Protein AF-A0A367YT88-F1 (afdb_monomer_lite)

Structure (mmCIF, N/CA/C/O backbone):
data_AF-A0A367YT88-F1
#
_entry.id   AF-A0A367YT88-F1
#
loop_
_atom_site.group_PDB
_atom_site.id
_atom_site.type_symbol
_atom_site.label_atom_id
_atom_site.label_alt_id
_atom_site.label_comp_id
_atom_site.label_asym_id
_atom_site.label_entity_id
_atom_site.label_seq_id
_atom_site.pdbx_PDB_ins_code
_atom_site.Cartn_x
_atom_site.Cartn_y
_atom_site.Cartn_z
_atom_site.occupancy
_atom_site.B_iso_or_equiv
_atom_site.auth_seq_id
_atom_site.auth_comp_id
_atom_site.auth_asym_id
_atom_site.auth_atom_id
_atom_site.pdbx_PDB_model_num
ATOM 1 N N . MET A 1 1 ? -12.521 43.767 43.679 1.00 32.12 1 MET A N 1
ATOM 2 C CA . MET A 1 1 ? -11.826 44.732 44.559 1.00 32.12 1 MET A CA 1
ATOM 3 C C . MET A 1 1 ? -10.521 44.086 44.999 1.00 32.12 1 MET A C 1
ATOM 5 O O . MET A 1 1 ? -10.501 42.869 45.084 1.00 32.12 1 MET A O 1
ATOM 9 N N . GLU A 1 2 ? -9.476 44.900 45.149 1.00 30.73 2 GLU A N 1
ATOM 10 C CA . GLU A 1 2 ? -8.325 44.824 46.079 1.00 30.73 2 GLU A CA 1
ATOM 11 C C . GLU A 1 2 ? -8.050 43.517 46.877 1.00 30.73 2 GLU A C 1
ATOM 13 O O . GLU A 1 2 ? -8.980 42.928 47.416 1.00 30.73 2 GLU A O 1
ATOM 18 N N . THR A 1 3 ? -6.802 43.050 47.083 1.00 33.25 3 THR A N 1
ATOM 19 C CA . THR A 1 3 ? -5.453 43.559 46.700 1.00 33.25 3 THR A CA 1
ATOM 20 C C . THR A 1 3 ? -4.348 42.493 46.919 1.00 33.25 3 THR A C 1
ATOM 22 O O . THR A 1 3 ? -4.591 41.446 47.510 1.00 33.25 3 THR A O 1
ATOM 25 N N . SER A 1 4 ? -3.109 42.853 46.535 1.00 29.16 4 SER A N 1
ATOM 26 C CA . SER A 1 4 ? -1.818 42.442 47.140 1.00 29.16 4 SER A CA 1
ATOM 27 C C . SER A 1 4 ? -1.067 41.212 46.607 1.00 29.16 4 SER A C 1
ATOM 29 O O . SER A 1 4 ? -1.405 40.060 46.851 1.00 29.16 4 SER A O 1
ATOM 31 N N . GLN A 1 5 ? 0.075 41.518 45.984 1.00 36.12 5 GLN A N 1
ATOM 32 C CA . GLN A 1 5 ? 1.268 40.669 45.863 1.00 36.12 5 GLN A CA 1
ATOM 33 C C . GLN A 1 5 ? 2.074 40.684 47.183 1.00 36.12 5 GLN A C 1
ATOM 35 O O . GLN A 1 5 ? 1.830 41.559 48.013 1.00 36.12 5 GLN A O 1
ATOM 40 N N . VAL A 1 6 ? 3.098 39.822 47.324 1.00 29.48 6 VAL A N 1
ATOM 41 C CA . VAL A 1 6 ? 4.505 40.210 47.631 1.00 29.48 6 VAL A CA 1
ATOM 42 C C . VAL A 1 6 ? 5.436 38.976 47.717 1.00 29.48 6 VAL A C 1
ATOM 44 O O . VAL A 1 6 ? 5.069 37.924 48.227 1.00 29.48 6 VAL A O 1
ATOM 47 N N . THR A 1 7 ? 6.649 39.130 47.179 1.00 32.09 7 THR A N 1
ATOM 48 C CA . THR A 1 7 ? 7.828 38.226 47.155 1.00 32.09 7 THR A CA 1
ATOM 49 C C . THR A 1 7 ? 8.583 38.212 48.513 1.00 32.09 7 THR A C 1
ATOM 51 O O . THR A 1 7 ? 8.366 39.161 49.268 1.00 32.09 7 THR A O 1
ATOM 54 N N . PRO A 1 8 ? 9.489 37.247 48.876 1.00 43.31 8 PRO A N 1
ATOM 55 C CA . PRO A 1 8 ? 10.825 37.175 48.231 1.00 43.31 8 PRO A CA 1
ATOM 56 C C . PRO A 1 8 ? 11.728 35.904 48.340 1.00 43.31 8 PRO A C 1
ATOM 58 O O . PRO A 1 8 ? 11.655 35.114 49.272 1.00 43.31 8 PRO A O 1
ATOM 61 N N . ALA A 1 9 ? 12.732 35.896 47.444 1.00 29.20 9 ALA A N 1
ATOM 62 C CA . ALA A 1 9 ? 14.147 35.504 47.638 1.00 29.20 9 ALA A CA 1
ATOM 63 C C . ALA A 1 9 ? 14.564 34.043 47.954 1.00 29.20 9 ALA A C 1
ATOM 65 O O . ALA A 1 9 ? 13.795 33.196 48.388 1.00 29.20 9 ALA A O 1
ATOM 66 N N . ALA A 1 10 ? 15.851 33.769 47.690 1.00 29.53 10 ALA A N 1
ATOM 67 C CA . ALA A 1 10 ? 16.488 32.449 47.703 1.00 29.53 10 ALA A CA 1
ATOM 68 C C . ALA A 1 10 ? 17.695 32.366 48.665 1.00 29.53 10 ALA A C 1
ATOM 70 O O . ALA A 1 10 ? 18.268 33.386 49.047 1.00 29.53 10 ALA A O 1
ATOM 71 N N . GLY A 1 11 ? 18.128 31.140 48.989 1.00 26.67 11 GLY A N 1
ATOM 72 C CA . GLY A 1 11 ? 19.377 30.847 49.710 1.00 26.67 11 GLY A CA 1
ATOM 73 C C . GLY A 1 11 ? 19.494 29.360 50.080 1.00 26.67 11 GLY A C 1
ATOM 74 O O . GLY A 1 11 ? 18.597 28.826 50.724 1.00 26.67 11 GLY A O 1
ATOM 75 N N . GLY A 1 12 ? 20.568 28.680 49.654 1.00 27.09 12 GLY A N 1
ATOM 76 C CA . GLY A 1 12 ? 20.756 27.226 49.836 1.00 27.09 12 GLY A CA 1
ATOM 77 C C . GLY A 1 12 ? 21.782 26.830 50.925 1.00 27.09 12 GLY A C 1
ATOM 78 O O . GLY A 1 12 ? 22.585 27.678 51.319 1.00 27.09 12 GLY A O 1
ATOM 79 N N . PRO A 1 13 ? 21.804 25.559 51.398 1.00 34.00 13 PRO A N 1
ATOM 80 C CA . PRO A 1 13 ? 22.683 25.110 52.489 1.00 34.00 13 PRO A CA 1
ATOM 81 C C . PRO A 1 13 ? 23.742 24.030 52.118 1.00 34.00 13 PRO A C 1
ATOM 83 O O . PRO A 1 13 ? 23.481 23.151 51.296 1.00 34.00 13 PRO A O 1
ATOM 86 N N . PRO A 1 14 ? 24.905 24.015 52.803 1.00 37.53 14 PRO A N 1
ATOM 87 C CA . PRO A 1 14 ? 25.832 22.873 52.925 1.00 37.53 14 PRO A CA 1
ATOM 88 C C . PRO A 1 14 ? 25.882 22.337 54.400 1.00 37.53 14 PRO A C 1
ATOM 90 O O . PRO A 1 14 ? 25.077 22.779 55.216 1.00 37.53 14 PRO A O 1
ATOM 93 N N . PRO A 1 15 ? 26.820 21.454 54.830 1.00 50.53 15 PRO A N 1
ATOM 94 C CA . PRO A 1 15 ? 26.991 20.062 54.380 1.00 50.53 15 PRO A CA 1
ATOM 95 C C . PRO A 1 15 ? 27.223 19.010 55.517 1.00 50.53 15 PRO A C 1
ATOM 97 O O . PRO A 1 15 ? 27.661 19.341 56.612 1.00 50.53 15 PRO A O 1
ATOM 100 N N . ALA A 1 16 ? 27.075 17.720 55.168 1.00 30.09 16 ALA A N 1
ATOM 101 C CA . ALA A 1 16 ? 27.807 16.522 55.658 1.00 30.09 16 ALA A CA 1
ATOM 102 C C . ALA A 1 16 ? 27.926 16.148 57.167 1.00 30.09 16 ALA A C 1
ATOM 104 O O . ALA A 1 16 ? 28.522 16.877 57.956 1.00 30.09 16 ALA A O 1
ATOM 105 N N . ARG A 1 17 ? 27.644 14.864 57.495 1.00 28.55 17 ARG A N 1
ATOM 106 C CA . ARG A 1 17 ? 28.664 13.857 57.922 1.00 28.55 17 ARG A CA 1
ATOM 107 C C . ARG A 1 17 ? 28.111 12.427 58.116 1.00 28.55 17 ARG A C 1
ATOM 109 O O . ARG A 1 17 ? 26.905 12.217 58.094 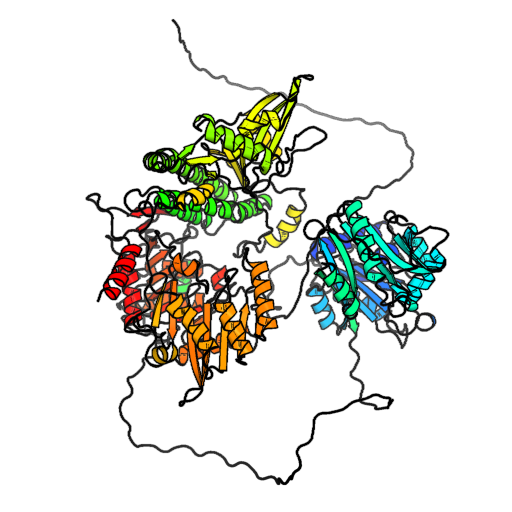1.00 28.55 17 ARG A O 1
ATOM 116 N N . SER A 1 18 ? 29.023 11.459 58.260 1.00 27.77 18 SER A N 1
ATOM 117 C CA . SER A 1 18 ? 28.805 10.001 58.281 1.00 27.77 18 SER A CA 1
ATOM 118 C C . SER A 1 18 ? 29.224 9.329 59.602 1.00 27.77 18 SER A C 1
ATOM 120 O O . SER A 1 18 ? 30.084 9.850 60.313 1.00 27.77 18 SER A O 1
ATOM 122 N N . VAL A 1 19 ? 28.679 8.134 59.875 1.00 28.28 19 VAL A N 1
ATOM 123 C CA . VAL A 1 19 ? 29.231 7.105 60.786 1.00 28.28 19 VAL A CA 1
ATOM 124 C C . VAL A 1 19 ? 28.958 5.718 60.170 1.00 28.28 19 VAL A C 1
ATOM 126 O O . VAL A 1 19 ? 28.004 5.566 59.411 1.00 28.28 19 VAL A O 1
ATOM 129 N N . ASP A 1 20 ? 29.806 4.734 60.474 1.00 30.42 20 ASP A N 1
ATOM 130 C CA . ASP A 1 20 ? 29.869 3.384 59.888 1.00 30.42 20 ASP A CA 1
ATOM 131 C C . ASP A 1 20 ? 30.076 2.326 61.001 1.00 30.42 20 ASP A C 1
ATOM 133 O O . ASP A 1 20 ? 30.665 2.677 62.030 1.00 30.42 20 ASP A O 1
ATOM 137 N N . ASN A 1 21 ? 29.597 1.077 60.823 1.00 26.86 21 ASN A N 1
ATOM 138 C CA . ASN A 1 21 ? 30.146 -0.155 61.437 1.00 26.86 21 ASN A CA 1
ATOM 139 C C . ASN A 1 21 ? 29.369 -1.463 61.136 1.00 26.86 21 ASN A C 1
ATOM 141 O O . ASN A 1 21 ? 28.220 -1.467 60.701 1.00 26.86 21 ASN A O 1
ATOM 145 N N . SER A 1 22 ? 30.008 -2.595 61.467 1.00 26.66 22 SER A N 1
ATOM 146 C CA . SER A 1 22 ? 29.497 -3.982 61.390 1.00 26.66 22 SER A CA 1
ATOM 147 C C . SER A 1 22 ? 29.662 -4.698 62.768 1.00 26.66 22 SER A C 1
ATOM 149 O O . SER A 1 22 ? 30.000 -4.025 63.738 1.00 26.66 22 SER A O 1
ATOM 151 N N . ALA A 1 23 ? 29.412 -5.996 63.026 1.00 26.73 23 ALA A N 1
ATOM 152 C CA . ALA A 1 23 ? 29.243 -7.189 62.182 1.00 26.73 23 ALA A CA 1
ATOM 153 C C . ALA A 1 23 ? 28.544 -8.365 62.939 1.00 26.73 23 ALA A C 1
ATOM 155 O O . ALA A 1 23 ? 28.058 -8.210 64.057 1.00 26.73 23 ALA A O 1
ATOM 156 N N . THR A 1 24 ? 28.676 -9.583 62.383 1.00 26.98 24 THR A N 1
ATOM 157 C CA . THR A 1 24 ? 28.643 -10.925 63.036 1.00 26.98 24 THR A CA 1
ATOM 158 C C . THR A 1 24 ? 27.315 -11.636 63.381 1.00 26.98 24 THR A C 1
ATOM 160 O O . THR A 1 24 ? 26.280 -11.038 63.642 1.00 26.98 24 THR A O 1
ATOM 163 N N . LEU A 1 25 ? 27.396 -12.979 63.334 1.00 28.86 25 LEU A N 1
ATOM 164 C CA . LEU A 1 25 ? 26.352 -14.004 63.550 1.00 28.86 25 LEU A CA 1
ATOM 165 C C . LEU A 1 25 ? 26.374 -14.559 64.993 1.00 28.86 25 LEU A C 1
ATOM 167 O O . LEU A 1 25 ? 27.388 -14.418 65.677 1.00 28.86 25 LEU A O 1
ATOM 171 N N . PRO A 1 26 ? 25.320 -15.285 65.430 1.00 32.47 26 PRO A N 1
ATOM 172 C CA . PRO A 1 26 ? 25.448 -16.756 65.520 1.00 32.47 26 PRO A CA 1
ATOM 173 C C . PRO A 1 26 ? 24.172 -17.569 65.163 1.00 32.47 26 PRO A C 1
ATOM 175 O O . PRO A 1 26 ? 23.078 -17.029 65.032 1.00 32.47 26 PRO A O 1
ATOM 178 N N . ARG A 1 27 ? 24.314 -18.903 65.034 1.00 27.78 27 ARG A N 1
ATOM 179 C CA . ARG A 1 27 ? 23.215 -19.909 64.973 1.00 27.78 27 ARG A CA 1
ATOM 180 C C . ARG A 1 27 ? 22.991 -20.562 66.355 1.00 27.78 27 ARG A C 1
ATOM 182 O O . ARG A 1 27 ? 23.905 -20.504 67.179 1.00 27.78 27 ARG A O 1
ATOM 189 N N . PRO A 1 28 ? 21.858 -21.261 66.594 1.00 35.50 28 PRO A N 1
ATOM 190 C CA . PRO A 1 28 ? 21.933 -22.736 66.562 1.00 35.50 28 PRO A CA 1
ATOM 191 C C . PRO A 1 28 ? 20.692 -23.503 66.015 1.00 35.50 28 PRO A C 1
ATOM 193 O O . PRO A 1 28 ? 19.664 -22.941 65.660 1.00 35.50 28 PRO A O 1
ATOM 196 N N . HIS A 1 29 ? 20.884 -24.825 65.940 1.00 25.69 29 HIS A N 1
ATOM 197 C CA . HIS A 1 29 ? 20.023 -25.974 65.577 1.00 25.69 29 HIS A CA 1
ATOM 198 C C . HIS A 1 29 ? 18.773 -26.185 66.496 1.00 25.69 29 HIS A C 1
ATOM 200 O O . HIS A 1 29 ? 18.726 -25.558 67.547 1.00 25.69 29 HIS A O 1
ATOM 206 N N . VAL A 1 30 ? 17.766 -27.066 66.265 1.00 25.77 30 VAL A N 1
ATOM 207 C CA . VAL A 1 30 ? 17.418 -28.061 65.200 1.00 25.77 30 VAL A CA 1
ATOM 208 C C . VAL A 1 30 ? 15.923 -28.469 65.285 1.00 25.77 30 VAL A C 1
ATOM 210 O O . VAL A 1 30 ? 15.407 -28.513 66.396 1.00 25.77 30 VAL A O 1
ATOM 213 N N . ALA A 1 31 ? 15.278 -28.869 64.167 1.00 22.38 31 ALA A N 1
ATOM 214 C CA . ALA A 1 31 ? 14.207 -29.900 64.097 1.00 22.38 31 ALA A CA 1
ATOM 215 C C . ALA A 1 31 ? 13.775 -30.230 62.637 1.00 22.38 31 ALA A C 1
ATOM 217 O O . ALA A 1 31 ? 13.842 -29.375 61.758 1.00 22.38 31 ALA A O 1
ATOM 218 N N . GLN A 1 32 ? 13.301 -31.461 62.398 1.00 26.02 32 GLN A N 1
ATOM 219 C CA . GLN A 1 32 ? 12.636 -31.997 61.182 1.00 26.02 32 GLN A CA 1
ATOM 220 C C . GLN A 1 32 ? 11.603 -33.062 61.657 1.00 26.02 32 GLN A C 1
ATOM 222 O O . GLN A 1 32 ? 11.815 -33.542 62.777 1.00 26.02 32 GLN A O 1
ATOM 227 N N . PRO A 1 33 ? 10.522 -33.453 60.917 1.00 33.72 33 PRO A N 1
ATOM 228 C CA . PRO A 1 33 ? 10.646 -34.125 59.599 1.00 33.72 33 PRO A CA 1
ATOM 229 C C . PRO A 1 33 ? 9.479 -34.031 58.551 1.00 33.72 33 PRO A C 1
ATOM 231 O O . PRO A 1 33 ? 8.313 -33.923 58.900 1.00 33.72 33 PRO A O 1
ATOM 234 N N . ALA A 1 34 ? 9.849 -34.226 57.269 1.00 23.44 34 ALA A N 1
ATOM 235 C CA . ALA A 1 34 ? 9.211 -35.019 56.177 1.00 23.44 34 ALA A CA 1
ATOM 236 C C . ALA A 1 34 ? 7.749 -34.831 55.633 1.00 23.44 34 ALA A C 1
ATOM 238 O O . ALA A 1 34 ? 6.818 -34.521 56.362 1.00 23.44 34 ALA A O 1
ATOM 239 N N . HIS A 1 35 ? 7.588 -35.212 54.338 1.00 24.86 35 HIS A N 1
ATOM 240 C CA . HIS A 1 35 ? 6.359 -35.569 53.560 1.00 24.86 35 HIS A CA 1
ATOM 241 C C . HIS A 1 35 ? 5.357 -34.457 53.119 1.00 24.86 35 HIS A C 1
ATOM 243 O O . HIS A 1 35 ? 5.055 -33.576 53.908 1.00 24.86 35 HIS A O 1
ATOM 249 N N . THR A 1 36 ? 4.720 -34.442 51.919 1.00 23.19 36 THR A N 1
ATOM 250 C CA . THR A 1 36 ? 5.058 -34.907 50.530 1.00 23.19 36 THR A CA 1
ATOM 251 C C . THR A 1 36 ? 4.148 -34.220 49.460 1.00 23.19 36 THR A C 1
ATOM 253 O O . THR A 1 36 ? 3.084 -33.728 49.809 1.00 23.19 36 THR A O 1
ATOM 256 N N . PHE A 1 37 ? 4.571 -34.216 48.179 1.00 24.59 37 PHE A N 1
ATOM 257 C CA . PHE A 1 37 ? 3.886 -33.890 46.888 1.00 24.59 37 PHE A CA 1
ATOM 258 C C . PHE A 1 37 ? 2.387 -33.480 46.791 1.00 24.59 37 PHE A C 1
ATOM 260 O O . PHE A 1 37 ? 1.521 -34.206 47.264 1.00 24.59 37 PHE A O 1
ATOM 267 N N . ALA A 1 38 ? 2.096 -32.488 45.919 1.00 22.88 38 ALA A N 1
ATOM 268 C CA . ALA A 1 38 ? 1.041 -32.541 44.872 1.00 22.88 38 ALA A CA 1
ATOM 269 C C . ALA A 1 38 ? 1.221 -31.440 43.784 1.00 22.88 38 ALA A C 1
ATOM 271 O O . ALA A 1 38 ? 1.792 -30.385 44.052 1.00 22.88 38 ALA A O 1
ATOM 272 N N . THR A 1 39 ? 0.749 -31.686 42.553 1.00 22.91 39 THR A N 1
ATOM 273 C CA . THR A 1 39 ? 0.984 -30.893 41.319 1.00 22.91 39 THR A CA 1
ATOM 274 C C . THR A 1 39 ? -0.127 -29.889 40.952 1.00 22.91 39 THR A C 1
ATOM 276 O O . THR A 1 39 ? -1.281 -30.052 41.342 1.00 22.91 39 THR A O 1
ATOM 279 N N . ARG A 1 40 ? 0.197 -28.896 40.098 1.00 25.81 40 ARG A N 1
ATOM 280 C CA . ARG A 1 40 ? -0.744 -28.216 39.175 1.00 25.81 40 ARG A CA 1
ATOM 281 C C . ARG A 1 40 ? -0.041 -27.837 37.860 1.00 25.81 40 ARG A C 1
ATOM 283 O O . ARG A 1 40 ? 1.019 -27.221 37.899 1.00 25.81 40 ARG A O 1
ATOM 290 N N . HIS A 1 41 ? -0.646 -28.171 36.717 1.00 23.03 41 HIS A N 1
ATOM 291 C CA . HIS A 1 41 ? -0.189 -27.794 35.368 1.00 23.03 41 HIS A CA 1
ATOM 292 C C . HIS A 1 41 ? -1.052 -26.668 34.764 1.00 23.03 41 HIS A C 1
ATOM 294 O O . HIS A 1 41 ? -2.251 -26.628 35.038 1.00 23.03 41 HIS A O 1
ATOM 300 N N . PRO A 1 42 ? -0.485 -25.814 33.890 1.00 26.77 42 PRO A N 1
ATOM 301 C CA . PRO A 1 42 ? -1.233 -24.957 32.972 1.00 26.77 42 PRO A CA 1
ATOM 302 C C . PRO A 1 42 ? -1.134 -25.435 31.507 1.00 26.77 42 PRO A C 1
ATOM 304 O O . PRO A 1 42 ? -0.057 -25.798 31.034 1.00 26.77 42 PRO A O 1
ATOM 307 N N . CYS A 1 43 ? -2.247 -25.370 30.777 1.00 22.38 43 CYS A N 1
ATOM 308 C CA . CYS A 1 43 ? -2.388 -25.539 29.322 1.00 22.38 43 CYS A CA 1
ATOM 309 C C . CYS A 1 43 ? -3.669 -24.808 28.873 1.00 22.38 43 CYS A C 1
ATOM 311 O O . CYS A 1 43 ? -4.507 -24.511 29.719 1.00 22.38 43 CYS A O 1
ATOM 313 N N . CYS A 1 44 ? -3.904 -24.523 27.592 1.00 23.64 44 CYS A N 1
ATOM 314 C CA . CYS A 1 44 ? -3.007 -24.023 26.538 1.00 23.64 44 CYS A CA 1
ATOM 315 C C . CYS A 1 44 ? -3.906 -23.302 25.513 1.00 23.64 44 CYS A C 1
ATOM 317 O O . CYS A 1 44 ? -5.008 -23.769 25.266 1.00 23.64 44 CYS A O 1
ATOM 319 N N . ASN A 1 45 ? -3.477 -22.192 24.904 1.00 21.39 45 ASN A N 1
ATOM 320 C CA . ASN A 1 45 ? -4.343 -21.437 23.983 1.00 21.39 45 ASN A CA 1
ATOM 321 C C . ASN A 1 45 ? -3.605 -21.114 22.671 1.00 21.39 45 ASN A C 1
ATOM 323 O O . ASN A 1 45 ? -2.600 -20.401 22.691 1.00 21.39 45 ASN A O 1
ATOM 327 N N . VAL A 1 46 ? -4.055 -21.694 21.548 1.00 25.06 46 VAL A N 1
ATOM 328 C CA . VAL A 1 46 ? -3.426 -21.560 20.218 1.00 25.06 46 VAL A CA 1
ATOM 329 C C . VAL A 1 46 ? -4.481 -21.602 19.108 1.00 25.06 46 VAL A C 1
ATOM 331 O O . VAL A 1 46 ? -5.089 -22.640 18.861 1.00 25.06 46 VAL A O 1
ATOM 334 N N . GLY A 1 47 ? -4.620 -20.502 18.364 1.00 22.23 47 GLY A N 1
ATOM 335 C CA . GLY A 1 47 ? -5.428 -20.433 17.144 1.00 22.23 47 GLY A CA 1
ATOM 336 C C . GLY A 1 47 ? -4.584 -20.416 15.861 1.00 22.23 47 GLY A C 1
ATOM 337 O O . GLY A 1 47 ? -3.712 -19.570 15.715 1.00 22.23 47 GLY A O 1
ATOM 338 N N . ALA A 1 48 ? -4.904 -21.332 14.939 1.00 25.83 48 ALA A N 1
ATOM 339 C CA . ALA A 1 48 ? -4.764 -21.267 13.471 1.00 25.83 48 ALA A CA 1
ATOM 340 C C . ALA A 1 48 ? -3.457 -20.787 12.784 1.00 25.83 48 ALA A C 1
ATOM 342 O O . ALA A 1 48 ? -3.049 -19.638 12.912 1.00 25.83 48 ALA A O 1
ATOM 343 N N . LEU A 1 49 ? -2.944 -21.606 11.845 1.00 27.67 49 LEU A N 1
ATOM 344 C CA . LEU A 1 49 ? -2.614 -21.178 10.462 1.00 27.67 49 LEU A CA 1
ATOM 345 C C . LEU A 1 49 ? -2.078 -22.333 9.597 1.00 27.67 49 LEU A C 1
ATOM 347 O O . LEU A 1 49 ? -1.066 -22.914 9.996 1.00 27.67 49 LEU A O 1
ATOM 351 N N . ALA A 1 50 ? -2.617 -22.578 8.383 1.00 28.73 50 ALA A N 1
ATOM 352 C CA . ALA A 1 50 ? -1.865 -23.290 7.330 1.00 28.73 50 ALA A CA 1
ATOM 353 C C . ALA A 1 50 ? -2.443 -23.427 5.885 1.00 28.73 50 ALA A C 1
ATOM 355 O O . ALA A 1 50 ? -3.325 -24.239 5.627 1.00 28.73 50 ALA A O 1
ATOM 356 N N . ARG A 1 51 ? -1.620 -22.941 4.931 1.00 30.62 51 ARG A N 1
ATOM 357 C CA . ARG A 1 51 ? -1.119 -23.678 3.729 1.00 30.62 51 ARG A CA 1
ATOM 358 C C . ARG A 1 51 ? -2.128 -23.925 2.571 1.00 30.62 51 ARG A C 1
ATOM 360 O O . ARG A 1 51 ? -3.327 -23.803 2.745 1.00 30.62 51 ARG A O 1
ATOM 367 N N . ARG A 1 52 ? -1.725 -24.273 1.331 1.00 31.94 52 ARG A N 1
ATOM 368 C CA . ARG A 1 52 ? -0.458 -24.809 0.736 1.00 31.94 52 ARG A CA 1
ATOM 369 C C . ARG A 1 52 ? 0.029 -23.887 -0.438 1.00 31.94 52 ARG A C 1
ATOM 371 O O . ARG A 1 52 ? -0.233 -22.704 -0.320 1.00 31.94 52 ARG A O 1
ATOM 378 N N . CYS A 1 53 ? 0.769 -24.234 -1.515 1.00 22.97 53 CYS A N 1
ATOM 379 C CA . CYS A 1 53 ? 1.347 -25.491 -2.039 1.00 22.97 53 CYS A CA 1
ATOM 380 C C . CYS A 1 53 ? 2.491 -25.248 -3.082 1.00 22.97 53 CYS A C 1
ATOM 382 O O . CYS A 1 53 ? 2.185 -24.694 -4.123 1.00 22.97 53 CYS A O 1
ATOM 384 N N . VAL A 1 54 ? 3.723 -25.768 -2.850 1.00 28.00 54 VAL A N 1
ATOM 385 C CA . VAL A 1 54 ? 4.883 -25.968 -3.805 1.00 28.00 54 VAL A CA 1
ATOM 386 C C . VAL A 1 54 ? 5.389 -24.758 -4.654 1.00 28.00 54 VAL A C 1
ATOM 388 O O . VAL A 1 54 ? 4.701 -23.746 -4.699 1.00 28.00 54 VAL A O 1
ATOM 391 N N . PRO A 1 55 ? 6.564 -24.811 -5.350 1.00 28.22 55 PRO A N 1
ATOM 392 C CA . PRO A 1 55 ? 7.722 -25.735 -5.293 1.00 28.22 55 PRO A CA 1
ATOM 393 C C . PRO A 1 55 ? 9.093 -25.057 -4.980 1.00 28.22 55 PRO A C 1
ATOM 395 O O . PRO A 1 55 ? 9.242 -23.846 -5.077 1.00 28.22 55 PRO A O 1
ATOM 398 N N . LEU A 1 56 ? 10.125 -25.838 -4.619 1.00 27.27 56 LEU A N 1
ATOM 399 C CA . LEU A 1 56 ? 11.442 -25.352 -4.138 1.00 27.27 56 LEU A CA 1
ATOM 400 C C . LEU A 1 56 ? 12.423 -24.857 -5.242 1.00 27.27 56 LEU A C 1
ATOM 402 O O . LEU A 1 56 ? 12.647 -25.595 -6.200 1.00 27.27 56 LEU A O 1
ATOM 406 N N . PRO A 1 57 ? 13.100 -23.696 -5.060 1.00 26.72 57 PRO A N 1
ATOM 407 C CA . PRO A 1 57 ? 14.237 -23.235 -5.878 1.00 26.72 57 PRO A CA 1
ATOM 408 C C . PRO A 1 57 ? 15.627 -23.352 -5.174 1.00 26.72 57 PRO A C 1
ATOM 410 O O . PRO A 1 57 ? 15.684 -23.591 -3.966 1.00 26.72 57 PRO A O 1
ATOM 413 N N . PRO A 1 58 ? 16.772 -23.192 -5.885 1.00 26.36 58 PRO A N 1
ATOM 414 C CA . PRO A 1 58 ? 18.026 -23.905 -5.543 1.00 26.36 58 PRO A CA 1
ATOM 415 C C . PRO A 1 58 ? 18.999 -23.330 -4.484 1.00 26.36 58 PRO A C 1
ATOM 417 O O . PRO A 1 58 ? 20.108 -23.845 -4.365 1.00 26.36 58 PRO A O 1
ATOM 420 N N . TRP A 1 59 ? 18.672 -22.291 -3.709 1.00 28.75 59 TRP A N 1
ATOM 421 C CA . TRP A 1 59 ? 19.660 -21.523 -2.908 1.00 28.75 59 TRP A CA 1
ATOM 422 C C . TRP A 1 59 ? 20.194 -22.200 -1.618 1.00 28.75 59 TRP A C 1
ATOM 424 O O . TRP A 1 59 ? 20.804 -21.549 -0.771 1.00 28.75 59 TRP A O 1
ATOM 434 N N . ALA A 1 60 ? 20.010 -23.511 -1.444 1.00 26.78 60 ALA A N 1
ATOM 435 C CA . ALA A 1 60 ? 20.196 -24.234 -0.176 1.00 26.78 60 ALA A CA 1
ATOM 436 C C . ALA A 1 60 ? 21.652 -24.371 0.350 1.00 26.78 60 ALA A C 1
ATOM 438 O O . ALA A 1 60 ? 21.879 -25.089 1.329 1.00 26.78 60 ALA A O 1
ATOM 439 N N . THR A 1 61 ? 22.633 -23.711 -0.275 1.00 30.47 61 THR A N 1
ATOM 440 C CA . THR A 1 61 ? 24.082 -23.874 -0.029 1.00 30.47 61 THR A CA 1
ATOM 441 C C . THR A 1 61 ? 24.834 -22.578 0.316 1.00 30.47 61 THR A C 1
ATOM 443 O O . THR A 1 61 ? 26.060 -22.559 0.248 1.00 30.47 61 THR A O 1
ATOM 446 N N . ALA A 1 62 ? 24.143 -21.510 0.732 1.00 27.72 62 ALA A N 1
ATOM 447 C CA . ALA A 1 62 ? 24.766 -20.316 1.324 1.00 27.72 62 ALA A CA 1
ATOM 448 C C . ALA A 1 62 ? 24.511 -20.265 2.844 1.00 27.72 62 ALA A C 1
ATOM 450 O O . ALA A 1 62 ? 23.369 -20.338 3.297 1.00 27.72 62 ALA A O 1
ATOM 451 N N . GLY A 1 63 ? 25.575 -20.184 3.650 1.00 33.66 63 GLY A N 1
ATOM 452 C CA . GLY A 1 63 ? 25.489 -20.253 5.112 1.00 33.66 63 GLY A CA 1
ATOM 453 C C . GLY A 1 63 ? 25.589 -18.888 5.793 1.00 33.66 63 GLY A C 1
ATOM 454 O O . GLY A 1 63 ? 26.621 -18.234 5.699 1.00 33.66 63 GLY A O 1
ATOM 455 N N . VAL A 1 64 ? 24.560 -18.506 6.557 1.00 28.73 64 VAL A N 1
ATOM 456 C CA . VAL A 1 64 ? 24.610 -17.361 7.488 1.00 28.73 64 VAL A CA 1
ATOM 457 C C . VAL A 1 64 ? 24.930 -17.864 8.901 1.00 28.73 64 VAL A C 1
ATOM 459 O O . VAL A 1 64 ? 24.395 -18.880 9.355 1.00 28.73 64 VAL A O 1
ATOM 462 N N . GLY A 1 65 ? 25.843 -17.177 9.590 1.00 33.97 65 GLY A N 1
ATOM 463 C CA . GLY A 1 65 ? 26.488 -17.673 10.807 1.00 33.97 65 GLY A CA 1
ATOM 464 C C . GLY A 1 65 ? 25.553 -17.877 12.004 1.00 33.97 65 GLY A C 1
ATOM 465 O O . GLY A 1 65 ? 25.062 -16.922 12.599 1.00 33.97 65 GLY A O 1
ATOM 466 N N . ARG A 1 66 ? 25.406 -19.131 12.448 1.00 32.78 66 ARG A N 1
ATOM 467 C CA . ARG A 1 66 ? 25.002 -19.468 13.826 1.00 32.78 66 ARG A CA 1
ATOM 468 C C . ARG A 1 66 ? 26.252 -19.797 14.643 1.00 32.78 66 ARG A C 1
ATOM 470 O O . ARG A 1 66 ? 27.141 -20.471 14.126 1.00 32.78 66 ARG A O 1
ATOM 477 N N . LYS A 1 67 ? 26.295 -19.424 15.931 1.00 31.69 67 LYS A N 1
ATOM 478 C CA . LYS A 1 67 ? 27.316 -19.957 16.855 1.00 31.69 67 LYS A CA 1
ATOM 479 C C . LYS A 1 67 ? 27.281 -21.499 16.811 1.00 31.69 67 LYS A C 1
ATOM 481 O O . LYS A 1 67 ? 26.191 -22.070 16.948 1.00 31.69 67 LYS A O 1
ATOM 486 N N . PRO A 1 68 ? 28.421 -22.183 16.603 1.00 36.06 68 PRO A N 1
ATOM 487 C CA . PRO A 1 68 ? 28.445 -23.637 16.553 1.00 36.06 68 PRO A CA 1
ATOM 488 C C . PRO A 1 68 ? 28.154 -24.212 17.942 1.00 36.06 68 PRO A C 1
ATOM 490 O O . PRO A 1 68 ? 28.800 -23.855 18.925 1.00 36.06 68 PRO A O 1
ATOM 493 N N . TYR A 1 69 ? 27.188 -25.125 18.015 1.00 45.53 69 TYR A N 1
ATOM 494 C CA . TYR A 1 69 ? 27.022 -25.997 19.174 1.00 45.53 69 TYR A CA 1
ATOM 495 C C . TYR A 1 69 ? 27.964 -27.187 18.966 1.00 45.53 69 TYR A C 1
ATOM 497 O O . TYR A 1 69 ? 27.777 -27.940 18.012 1.00 45.53 69 TYR A O 1
ATOM 505 N N . GLY A 1 70 ? 29.005 -27.297 19.794 1.00 50.69 70 GLY A N 1
ATOM 506 C CA . GLY A 1 70 ? 30.112 -28.241 19.585 1.00 50.69 70 GLY A CA 1
ATOM 507 C C . GLY A 1 70 ? 29.898 -29.660 20.124 1.00 50.69 70 GLY A C 1
ATOM 508 O O . GLY A 1 70 ? 30.761 -30.503 19.906 1.00 50.69 70 GLY A O 1
ATOM 509 N N . GLY A 1 71 ? 28.795 -29.921 20.834 1.00 61.31 71 GLY A N 1
ATOM 510 C CA . GLY A 1 71 ? 28.489 -31.246 21.382 1.00 61.31 71 GLY A CA 1
ATOM 511 C C . GLY A 1 71 ? 28.019 -32.241 20.317 1.00 61.31 71 GLY A C 1
ATOM 512 O O . GLY A 1 71 ? 27.356 -31.867 19.343 1.00 61.31 71 GLY A O 1
ATOM 513 N N . ALA A 1 72 ? 28.341 -33.515 20.523 1.00 75.88 72 ALA A N 1
ATOM 514 C CA . ALA A 1 72 ? 27.804 -34.623 19.752 1.00 75.88 72 ALA A CA 1
ATOM 515 C C . ALA A 1 72 ? 26.325 -34.877 20.102 1.00 75.88 72 ALA A C 1
ATOM 517 O O . ALA A 1 72 ? 25.764 -34.303 21.036 1.00 75.88 72 ALA A O 1
ATOM 518 N N . MET A 1 73 ? 25.665 -35.719 19.303 1.00 87.44 73 MET A N 1
ATOM 519 C CA . MET A 1 73 ? 24.246 -36.040 19.462 1.00 87.44 73 MET A CA 1
ATOM 520 C C . MET A 1 73 ? 23.991 -37.535 19.294 1.00 87.44 73 MET A C 1
ATOM 522 O O . MET A 1 73 ? 24.255 -38.110 18.231 1.00 87.44 73 MET A O 1
ATOM 526 N N . HIS A 1 74 ? 23.409 -38.138 20.322 1.00 90.62 74 HIS A N 1
ATOM 527 C CA . HIS A 1 74 ? 23.208 -39.577 20.461 1.00 90.62 74 HIS A CA 1
ATOM 528 C C . HIS A 1 74 ? 21.713 -39.885 20.464 1.00 90.62 74 HIS A C 1
ATOM 530 O O . HIS A 1 74 ? 20.942 -39.187 21.121 1.00 90.62 74 HIS A O 1
ATOM 536 N N . VAL A 1 75 ? 21.296 -40.917 19.730 1.00 94.06 75 VAL A N 1
ATOM 537 C CA . VAL A 1 75 ? 19.925 -41.443 19.795 1.00 94.06 75 VAL A CA 1
ATOM 538 C C . VAL A 1 75 ? 19.947 -42.745 20.576 1.00 94.06 75 VAL A C 1
ATOM 540 O O . VAL A 1 75 ? 20.764 -43.615 20.291 1.00 94.06 75 VAL A O 1
ATOM 543 N N . GLN A 1 76 ? 19.035 -42.880 21.535 1.00 91.81 76 GLN A N 1
ATOM 544 C CA . GLN A 1 76 ? 18.859 -44.098 22.321 1.00 91.81 76 GLN A CA 1
ATOM 545 C C . GLN A 1 76 ? 17.371 -44.479 22.396 1.00 91.81 76 GLN A C 1
ATOM 547 O O . GLN A 1 76 ? 16.542 -43.596 22.645 1.00 91.81 76 GLN A O 1
ATOM 552 N N . PRO A 1 77 ? 17.004 -45.761 22.204 1.00 92.50 77 PRO A N 1
ATOM 553 C CA . PRO A 1 77 ? 15.690 -46.251 22.604 1.00 92.50 77 PRO A CA 1
ATOM 554 C C . PRO A 1 77 ? 15.580 -46.228 24.136 1.00 92.50 77 PRO A C 1
ATOM 556 O O . PRO A 1 77 ? 16.589 -46.349 24.835 1.00 92.50 77 PRO A O 1
ATOM 559 N N . VAL A 1 78 ? 14.368 -46.086 24.675 1.00 91.62 78 VAL A N 1
ATOM 560 C CA . VAL A 1 78 ? 14.128 -46.108 26.129 1.00 91.62 78 VAL A CA 1
ATOM 561 C C . VAL A 1 78 ? 13.001 -47.079 26.505 1.00 91.62 78 VAL A C 1
ATOM 563 O O . VAL A 1 78 ? 11.984 -47.124 25.813 1.00 91.62 78 VAL A O 1
ATOM 566 N N . PRO A 1 79 ? 13.148 -47.872 27.587 1.00 83.94 79 PRO A N 1
ATOM 567 C CA . PRO A 1 79 ? 12.157 -48.884 27.968 1.00 83.94 79 PRO A CA 1
ATOM 568 C C . PRO A 1 79 ? 10.878 -48.275 28.563 1.00 83.94 79 PRO A C 1
ATOM 570 O O . PRO A 1 79 ? 9.819 -48.881 28.484 1.00 83.94 79 PRO A O 1
ATOM 573 N N . ALA A 1 80 ? 10.962 -47.076 29.140 1.00 88.12 80 ALA A N 1
ATOM 574 C CA . ALA A 1 80 ? 9.834 -46.264 29.586 1.00 88.12 80 ALA A CA 1
ATOM 575 C C . ALA A 1 80 ? 10.280 -44.796 29.698 1.00 88.12 80 ALA A C 1
ATOM 577 O O . ALA A 1 80 ? 11.481 -44.511 29.756 1.00 88.12 80 ALA A O 1
ATOM 578 N N . LEU A 1 81 ? 9.322 -43.870 29.767 1.00 89.38 81 LEU A N 1
ATOM 579 C CA . LEU A 1 81 ? 9.572 -42.465 30.095 1.00 89.38 81 LEU A CA 1
ATOM 580 C C . LEU A 1 81 ? 9.288 -42.228 31.585 1.00 89.38 81 LEU A C 1
ATOM 582 O O . LEU A 1 81 ? 8.138 -42.320 32.019 1.00 89.38 81 LEU A O 1
ATOM 586 N N . ASP A 1 82 ? 10.329 -41.910 32.363 1.00 88.06 82 ASP A N 1
ATOM 587 C CA . ASP A 1 82 ? 10.161 -41.404 33.731 1.00 88.06 82 ASP A CA 1
ATOM 588 C C . ASP A 1 82 ? 9.526 -40.000 33.734 1.00 88.06 82 ASP A C 1
ATOM 590 O O . ASP A 1 82 ? 9.477 -39.326 32.706 1.00 88.06 82 ASP A O 1
ATOM 594 N N . GLU A 1 83 ? 9.022 -39.539 34.882 1.00 82.19 83 GLU A N 1
ATOM 595 C CA . GLU A 1 83 ? 8.252 -38.285 34.954 1.00 82.19 83 GLU A CA 1
ATOM 596 C C . GLU A 1 83 ? 9.058 -37.047 34.518 1.00 82.19 83 GLU A C 1
ATOM 598 O O . GLU A 1 83 ? 8.526 -36.120 33.903 1.00 82.19 83 GLU A O 1
ATOM 603 N N . SER A 1 84 ? 10.367 -37.054 34.786 1.00 84.56 84 SER A N 1
ATOM 604 C CA . SER A 1 84 ? 11.301 -35.998 34.380 1.00 84.56 84 SER A CA 1
ATOM 605 C C . SER A 1 84 ? 11.471 -35.967 32.858 1.00 84.56 84 SER A C 1
ATOM 607 O O . SER A 1 84 ? 11.346 -34.924 32.213 1.00 84.56 84 SER A O 1
ATOM 609 N N . THR A 1 85 ? 11.676 -37.136 32.256 1.00 86.50 85 THR A N 1
ATOM 610 C CA . THR A 1 85 ? 11.841 -37.312 30.815 1.00 86.50 85 THR A CA 1
ATOM 611 C C . THR A 1 85 ? 10.525 -37.076 30.074 1.00 86.50 85 THR A C 1
ATOM 613 O O . THR A 1 85 ? 10.538 -36.426 29.032 1.00 86.50 85 THR A O 1
ATOM 616 N N . ARG A 1 86 ? 9.380 -37.510 30.616 1.00 88.31 86 ARG A N 1
ATOM 617 C CA . ARG A 1 86 ? 8.047 -37.198 30.080 1.00 88.31 86 ARG A CA 1
ATOM 618 C C . ARG A 1 86 ? 7.802 -35.692 30.080 1.00 88.31 86 ARG A C 1
ATOM 620 O O . ARG A 1 86 ? 7.420 -35.142 29.049 1.00 88.31 86 ARG A O 1
ATOM 627 N N . SER A 1 87 ? 8.116 -35.011 31.183 1.00 83.75 87 SER A N 1
ATOM 628 C CA . SER A 1 87 ? 8.065 -33.545 31.268 1.00 83.75 87 SER A CA 1
ATOM 629 C C . SER A 1 87 ? 8.974 -32.876 30.228 1.00 83.75 87 SER A C 1
ATOM 631 O O . SER A 1 87 ? 8.558 -31.921 29.574 1.00 83.75 87 SER A O 1
ATOM 633 N N . ALA A 1 88 ? 10.182 -33.404 30.002 1.00 87.31 88 ALA A N 1
ATOM 634 C CA . ALA A 1 88 ? 11.097 -32.908 28.971 1.00 87.31 88 ALA A CA 1
ATOM 635 C C . ALA A 1 88 ? 10.578 -33.143 27.536 1.00 87.31 88 ALA A C 1
ATOM 637 O O . ALA A 1 88 ? 10.709 -32.259 26.690 1.00 87.31 88 ALA A O 1
ATOM 638 N N . VAL A 1 89 ? 9.942 -34.288 27.254 1.00 90.38 89 VAL A N 1
ATOM 639 C CA . VAL A 1 89 ? 9.305 -34.583 25.955 1.00 90.38 89 VAL A CA 1
ATOM 640 C C . VAL A 1 89 ? 8.086 -33.682 25.718 1.00 90.38 89 VAL A C 1
ATOM 642 O O . VAL A 1 89 ? 7.910 -33.176 24.610 1.00 90.38 89 VAL A O 1
ATOM 645 N N . LEU A 1 90 ? 7.287 -33.393 26.749 1.00 88.44 90 LEU A N 1
ATOM 646 C CA . LEU A 1 90 ? 6.179 -32.433 26.671 1.00 88.44 90 LEU A CA 1
ATOM 647 C C . LEU A 1 90 ? 6.675 -30.990 26.461 1.00 88.44 90 LEU A C 1
ATOM 649 O O . LEU A 1 90 ? 6.117 -30.264 25.637 1.00 88.44 90 LEU A O 1
ATOM 653 N N . ALA A 1 91 ? 7.764 -30.585 27.123 1.00 84.81 91 ALA A N 1
ATOM 654 C CA . ALA A 1 91 ? 8.407 -29.293 26.883 1.00 84.81 91 ALA A CA 1
ATOM 655 C C . ALA A 1 91 ? 8.968 -29.188 25.450 1.00 84.81 91 ALA A C 1
ATOM 657 O O . ALA A 1 91 ? 8.730 -28.194 24.764 1.00 84.81 91 ALA A O 1
ATOM 658 N N . LEU A 1 92 ? 9.632 -30.238 24.955 1.00 91.31 92 LEU A N 1
ATOM 659 C CA . LEU A 1 92 ? 10.112 -30.348 23.574 1.00 91.31 92 LEU A CA 1
ATOM 660 C C . LEU A 1 92 ? 8.961 -30.265 22.556 1.00 91.31 92 LEU A C 1
ATOM 662 O O . LEU A 1 92 ? 9.070 -29.524 21.573 1.00 91.31 92 LEU A O 1
ATOM 666 N N . ARG A 1 93 ? 7.853 -30.983 22.798 1.00 90.62 93 ARG A N 1
ATOM 667 C CA . ARG A 1 93 ? 6.614 -30.910 22.004 1.00 90.62 93 ARG A CA 1
ATOM 668 C C . ARG A 1 93 ? 6.115 -29.467 21.935 1.00 90.62 93 ARG A C 1
ATOM 670 O O . ARG A 1 93 ? 5.867 -28.981 20.836 1.00 90.62 93 ARG A O 1
ATOM 677 N N . HIS A 1 94 ? 6.042 -28.768 23.069 1.00 79.31 94 HIS A N 1
ATOM 678 C CA . HIS A 1 94 ? 5.612 -27.369 23.134 1.00 79.31 94 HIS A CA 1
ATOM 679 C C . HIS A 1 94 ? 6.579 -26.406 22.413 1.00 79.31 94 HIS A C 1
ATOM 681 O O . HIS A 1 94 ? 6.119 -25.546 21.661 1.00 79.31 94 HIS A O 1
ATOM 687 N N . SER A 1 95 ? 7.903 -26.568 22.543 1.00 83.88 95 SER A N 1
ATOM 688 C CA . SER A 1 95 ? 8.897 -25.772 21.793 1.00 83.88 95 SER A CA 1
ATOM 689 C C . SER A 1 95 ? 8.801 -25.975 20.276 1.00 83.88 95 SER A C 1
ATOM 691 O O . SER A 1 95 ? 8.928 -25.018 19.504 1.00 83.88 95 SER A O 1
ATOM 693 N N . CYS A 1 96 ? 8.549 -27.210 19.834 1.00 85.12 96 CYS A N 1
ATOM 694 C CA . CYS A 1 96 ? 8.286 -27.515 18.430 1.00 85.12 96 CYS A CA 1
ATOM 695 C C . CYS A 1 96 ? 6.947 -26.914 17.979 1.00 85.12 96 CYS A C 1
ATOM 697 O O . CYS A 1 96 ? 6.925 -26.178 16.999 1.00 85.12 96 CYS A O 1
ATOM 699 N N . GLN A 1 97 ? 5.860 -27.109 18.729 1.00 84.06 97 GLN A N 1
ATOM 700 C CA . GLN A 1 97 ? 4.531 -26.580 18.403 1.00 84.06 97 GLN A CA 1
ATOM 701 C C . GLN A 1 97 ? 4.503 -25.050 18.305 1.00 84.06 97 GLN A C 1
ATOM 703 O O . GLN A 1 97 ? 3.967 -24.503 17.341 1.00 84.06 97 GLN A O 1
ATOM 708 N N . ALA A 1 98 ? 5.171 -24.357 19.229 1.00 68.69 98 ALA A N 1
ATOM 709 C CA . ALA A 1 98 ? 5.360 -22.908 19.183 1.00 68.69 98 ALA A CA 1
ATOM 710 C C . ALA A 1 98 ? 6.207 -22.434 17.982 1.00 68.69 98 ALA A C 1
ATOM 712 O O . ALA A 1 98 ? 6.219 -21.246 17.661 1.00 68.69 98 ALA A O 1
ATOM 713 N N . THR A 1 99 ? 6.924 -23.339 17.307 1.00 81.75 99 THR A N 1
ATOM 714 C CA . THR A 1 99 ? 7.716 -23.046 16.106 1.00 81.75 99 THR A CA 1
ATOM 715 C C . THR A 1 99 ? 7.021 -23.426 14.806 1.00 81.75 99 THR A C 1
ATOM 717 O O . THR A 1 99 ? 7.063 -22.642 13.863 1.00 81.75 99 THR A O 1
ATOM 720 N N . ASP A 1 100 ? 6.382 -24.589 14.766 1.00 80.12 100 ASP A N 1
ATOM 721 C CA . ASP A 1 100 ? 5.802 -25.199 13.566 1.00 80.12 100 ASP A CA 1
ATOM 722 C C . ASP A 1 100 ? 4.309 -24.867 13.376 1.00 80.12 100 ASP A C 1
ATOM 724 O O . ASP A 1 100 ? 3.722 -25.193 12.338 1.00 80.12 100 ASP A O 1
ATOM 728 N N . ARG A 1 101 ? 3.712 -24.203 14.383 1.00 73.25 101 ARG A N 1
ATOM 729 C CA . ARG A 1 101 ? 2.280 -23.872 14.526 1.00 73.25 101 ARG A CA 1
ATOM 730 C C . ARG A 1 101 ? 1.352 -25.098 14.507 1.00 73.25 101 ARG A C 1
ATOM 732 O O . ARG A 1 101 ? 0.175 -24.984 14.192 1.00 73.25 101 ARG A O 1
ATOM 739 N N . THR A 1 102 ? 1.884 -26.269 14.855 1.00 80.06 102 THR A N 1
ATOM 740 C CA . THR A 1 102 ? 1.164 -27.548 14.945 1.00 80.06 102 THR A CA 1
ATOM 741 C C . THR A 1 102 ? 1.861 -28.485 15.934 1.00 80.06 102 THR A C 1
ATOM 743 O O . THR A 1 102 ? 3.076 -28.395 16.110 1.00 80.06 102 THR A O 1
ATOM 746 N N . SER A 1 103 ? 1.114 -29.356 16.613 1.00 85.25 103 SER A N 1
ATOM 747 C CA . SER A 1 103 ? 1.687 -30.333 17.547 1.00 85.25 103 SER A CA 1
ATOM 748 C C . SER A 1 103 ? 2.451 -31.404 16.760 1.00 85.25 103 SER A C 1
ATOM 750 O O . SER A 1 103 ? 1.837 -32.061 15.929 1.00 85.25 103 SER A O 1
ATOM 752 N N . PRO A 1 104 ? 3.749 -31.653 17.014 1.00 86.88 104 PRO A N 1
ATOM 753 C CA . PRO A 1 104 ? 4.509 -32.679 16.290 1.00 86.88 104 PRO A CA 1
ATOM 754 C C . PRO A 1 104 ? 4.189 -34.117 16.742 1.00 86.88 104 PRO A C 1
ATOM 756 O O . PRO A 1 104 ? 4.835 -35.058 16.291 1.00 86.88 104 PRO A O 1
ATOM 759 N N . LEU A 1 105 ? 3.246 -34.275 17.674 1.00 88.06 105 LEU A N 1
ATOM 760 C CA . LEU A 1 105 ? 2.718 -35.542 18.171 1.00 88.06 105 LEU A CA 1
ATOM 761 C C . LEU A 1 105 ? 1.185 -35.436 18.209 1.00 88.06 105 LEU A C 1
ATOM 763 O O . LEU A 1 105 ? 0.664 -34.418 18.681 1.00 88.06 105 LEU A O 1
ATOM 767 N N . ASN A 1 106 ? 0.482 -36.467 17.745 1.00 82.81 106 ASN A N 1
ATOM 768 C CA . ASN A 1 106 ? -0.975 -36.603 17.873 1.00 82.81 106 ASN A CA 1
ATOM 769 C C . ASN A 1 106 ? -1.423 -36.892 19.328 1.00 82.81 106 ASN A C 1
ATOM 771 O O . ASN A 1 106 ? -0.603 -37.147 20.212 1.00 82.81 106 ASN A O 1
ATOM 775 N N . GLU A 1 107 ? -2.737 -36.852 19.579 1.00 79.12 107 GLU A N 1
ATOM 776 C CA . GLU A 1 107 ? -3.338 -37.133 20.897 1.00 79.12 107 GLU A CA 1
ATOM 777 C C . GLU A 1 107 ? -2.989 -38.543 21.403 1.00 79.12 107 GLU A C 1
ATOM 779 O O . GLU A 1 107 ? -2.488 -38.684 22.519 1.00 79.12 107 GLU A O 1
ATOM 784 N N . ALA A 1 108 ? -3.168 -39.570 20.563 1.00 75.50 108 ALA A N 1
ATOM 785 C CA . ALA A 1 108 ? -2.914 -40.969 20.917 1.00 75.50 108 ALA A CA 1
ATOM 786 C C . ALA A 1 108 ? -1.494 -41.189 21.467 1.00 75.50 108 ALA A C 1
ATOM 788 O O . ALA A 1 108 ? -1.324 -41.779 22.535 1.00 75.50 108 ALA A O 1
ATOM 789 N N . ALA A 1 109 ? -0.478 -40.625 20.809 1.00 83.81 109 ALA A N 1
ATOM 790 C CA . ALA A 1 109 ? 0.895 -40.753 21.267 1.00 83.81 109 ALA A CA 1
ATOM 791 C C . ALA A 1 109 ? 1.191 -39.981 22.555 1.00 83.81 109 ALA A C 1
ATOM 793 O O . ALA A 1 109 ? 2.001 -40.435 23.359 1.00 83.81 109 ALA A O 1
ATOM 794 N N . VAL A 1 110 ? 0.548 -38.826 22.766 1.00 85.19 110 VAL A N 1
ATOM 795 C CA . VAL A 1 110 ? 0.685 -38.050 24.008 1.00 85.19 110 VAL A CA 1
ATOM 796 C C . VAL A 1 110 ? 0.126 -38.838 25.196 1.00 85.19 110 VAL A C 1
ATOM 798 O O . VAL A 1 110 ? 0.772 -38.877 26.242 1.00 85.19 110 VAL A O 1
ATOM 801 N N . LEU A 1 111 ? -1.000 -39.535 25.016 1.00 79.00 111 LEU A N 1
ATOM 802 C CA . LEU A 1 111 ? -1.541 -40.477 26.004 1.00 79.00 111 LEU A CA 1
ATOM 803 C C . LEU A 1 111 ? -0.621 -41.701 26.186 1.00 79.00 111 LEU A C 1
ATOM 805 O O . LEU A 1 111 ? -0.416 -42.184 27.301 1.00 79.00 111 LEU A O 1
ATOM 809 N N . ALA A 1 112 ? 0.006 -42.177 25.107 1.00 83.81 112 ALA A N 1
ATOM 810 C CA . ALA A 1 112 ? 0.962 -43.280 25.154 1.00 83.81 112 ALA A CA 1
ATOM 811 C C . ALA A 1 112 ? 2.297 -42.940 25.854 1.00 83.81 112 ALA A C 1
ATOM 813 O O . ALA A 1 112 ? 3.012 -43.864 26.228 1.00 83.81 112 ALA A O 1
ATOM 814 N N . LEU A 1 113 ? 2.617 -41.667 26.145 1.00 86.56 113 LEU A N 1
ATOM 815 C CA . LEU A 1 113 ? 3.803 -41.283 26.942 1.00 86.56 113 LEU A CA 1
ATOM 816 C C . LEU A 1 113 ? 3.797 -41.839 28.384 1.00 86.56 113 LEU A C 1
ATOM 818 O O . LEU A 1 113 ? 4.809 -41.752 29.087 1.00 86.56 113 LEU A O 1
ATOM 822 N N . GLY A 1 114 ? 2.655 -42.350 28.858 1.00 81.25 114 GLY A N 1
ATOM 823 C CA . GLY A 1 114 ? 2.531 -43.068 30.131 1.00 81.25 114 GLY A CA 1
ATOM 824 C C . GLY A 1 114 ? 2.848 -44.568 30.054 1.00 81.25 114 GLY A C 1
ATOM 825 O O . GLY A 1 114 ? 3.034 -45.196 31.095 1.00 81.25 114 GLY A O 1
ATOM 826 N N . ARG A 1 115 ? 2.902 -45.149 28.849 1.00 84.94 115 ARG A N 1
ATOM 827 C CA . ARG A 1 115 ? 3.081 -46.590 28.612 1.00 84.94 115 ARG A CA 1
ATOM 828 C C . ARG A 1 115 ? 4.584 -46.939 28.518 1.00 84.94 115 ARG A C 1
ATOM 830 O O . ARG A 1 115 ? 5.391 -46.076 28.172 1.00 84.94 115 ARG A O 1
ATOM 837 N N . PRO A 1 116 ? 5.004 -48.173 28.853 1.00 84.06 116 PRO A N 1
ATOM 838 C CA . PRO A 1 116 ? 6.355 -48.649 28.561 1.00 84.06 116 PRO A CA 1
ATOM 839 C C . PRO A 1 116 ? 6.505 -49.026 27.077 1.00 84.06 116 PRO A C 1
ATOM 841 O O . PRO A 1 116 ? 5.527 -49.378 26.416 1.00 84.06 116 PRO A O 1
ATOM 844 N N . SER A 1 117 ? 7.743 -49.029 26.579 1.00 86.19 117 SER A N 1
ATOM 845 C CA . SER A 1 117 ? 8.078 -49.663 25.299 1.00 86.19 117 SER A CA 1
ATOM 846 C C . SER A 1 117 ? 7.877 -51.182 25.397 1.00 86.19 117 SER A C 1
ATOM 848 O O . SER A 1 117 ? 8.237 -51.801 26.400 1.00 86.19 117 SER A O 1
ATOM 850 N N . GLY A 1 118 ? 7.359 -51.790 24.334 1.00 80.31 118 GLY A N 1
ATOM 851 C CA . GLY A 1 118 ? 7.084 -53.219 24.215 1.00 80.31 118 GLY A CA 1
ATOM 852 C C . GLY A 1 118 ? 6.841 -53.613 22.758 1.00 80.31 118 GLY A C 1
ATOM 853 O O . GLY A 1 118 ? 7.285 -52.925 21.838 1.00 80.31 118 GLY A O 1
ATOM 854 N N . ASP A 1 119 ? 6.119 -54.709 22.530 1.00 68.81 119 ASP A N 1
ATOM 855 C CA . ASP A 1 119 ? 5.970 -55.261 21.178 1.00 68.81 119 ASP A CA 1
ATOM 856 C C . ASP A 1 119 ? 5.241 -54.303 20.220 1.00 68.81 119 ASP A C 1
ATOM 858 O O . ASP A 1 119 ? 5.693 -54.142 19.087 1.00 68.81 119 ASP A O 1
ATOM 862 N N . GLY A 1 120 ? 4.199 -53.608 20.700 1.00 77.62 120 GLY A N 1
ATOM 863 C CA . GLY A 1 120 ? 3.362 -52.671 19.929 1.00 77.62 120 GLY A CA 1
ATOM 864 C C . GLY A 1 120 ? 3.722 -51.176 20.020 1.00 77.62 120 GLY A C 1
ATOM 865 O O . GLY A 1 120 ? 3.109 -50.368 19.332 1.00 77.62 120 GLY A O 1
ATOM 866 N N . LEU A 1 121 ? 4.682 -50.770 20.859 1.00 87.12 121 LEU A N 1
ATOM 867 C CA . LEU A 1 121 ? 5.018 -49.353 21.098 1.00 87.12 121 LEU A CA 1
ATOM 868 C C . LEU A 1 121 ? 6.504 -49.194 21.428 1.00 87.12 121 LEU A C 1
ATOM 870 O O . LEU A 1 121 ? 7.041 -49.970 22.213 1.00 87.12 121 LEU A O 1
ATOM 874 N N . GLN A 1 122 ? 7.171 -48.172 20.894 1.00 91.88 122 GLN A N 1
ATOM 875 C CA . GLN A 1 122 ? 8.569 -47.890 21.226 1.00 91.88 122 GLN A CA 1
ATOM 876 C C . GLN A 1 122 ? 8.894 -46.390 21.224 1.00 91.88 122 GLN A C 1
ATOM 878 O O . GLN A 1 122 ? 8.394 -45.629 20.395 1.00 91.88 122 GLN A O 1
ATOM 883 N N . HIS A 1 123 ? 9.762 -45.981 22.154 1.00 94.88 123 HIS A N 1
ATOM 884 C CA . HIS A 1 123 ? 10.193 -44.595 22.364 1.00 94.88 123 HIS A CA 1
ATOM 885 C C . HIS A 1 123 ? 11.709 -44.424 22.157 1.00 94.88 123 HIS A C 1
ATOM 887 O O . HIS A 1 123 ? 12.497 -45.268 22.592 1.00 94.88 123 HIS A O 1
ATOM 893 N N . TRP A 1 124 ? 12.133 -43.286 21.593 1.00 96.94 124 TRP A N 1
ATOM 894 C CA . TRP A 1 124 ? 13.541 -42.876 21.484 1.00 96.94 124 TRP A CA 1
ATOM 895 C C . TRP A 1 124 ? 13.753 -41.434 21.934 1.00 96.94 124 TRP A C 1
ATOM 897 O O . TRP A 1 124 ? 12.902 -40.566 21.740 1.00 96.94 124 TRP A O 1
ATOM 907 N N . LEU A 1 125 ? 14.950 -41.163 22.452 1.00 96.38 125 LEU A N 1
ATOM 908 C CA . LEU A 1 125 ? 15.426 -39.822 22.776 1.00 96.38 125 LEU A CA 1
ATOM 909 C C . LEU A 1 125 ? 16.690 -39.509 21.982 1.00 96.38 125 LEU A C 1
ATOM 911 O O . LEU A 1 125 ? 17.624 -40.309 21.959 1.00 96.38 125 LEU A O 1
ATOM 915 N N . LEU A 1 126 ? 16.734 -38.312 21.405 1.00 96.31 126 LEU A N 1
ATOM 916 C CA . LEU A 1 126 ? 17.956 -37.660 20.948 1.00 96.31 126 LEU A CA 1
ATOM 917 C C . LEU A 1 126 ? 18.473 -36.793 22.103 1.00 96.31 126 LEU A C 1
ATOM 919 O O . LEU A 1 126 ? 17.764 -35.885 22.543 1.00 96.31 126 LEU A O 1
ATOM 923 N N . ARG A 1 127 ? 19.688 -37.056 22.588 1.00 94.06 127 ARG A N 1
ATOM 924 C CA . ARG A 1 127 ? 20.359 -36.262 23.632 1.00 94.06 127 ARG A CA 1
ATOM 925 C C . ARG A 1 127 ? 21.738 -35.782 23.172 1.00 94.06 127 ARG A C 1
ATOM 927 O O . ARG A 1 127 ? 22.315 -36.359 22.252 1.00 94.06 127 ARG A O 1
ATOM 934 N N . ASP A 1 128 ? 22.252 -34.730 23.799 1.00 89.00 128 ASP A N 1
ATOM 935 C CA . ASP A 1 128 ? 23.663 -34.330 23.692 1.00 89.00 128 ASP A CA 1
ATOM 936 C C . ASP A 1 128 ? 24.537 -34.973 24.783 1.00 89.00 128 ASP A C 1
ATOM 938 O O . ASP A 1 128 ? 24.055 -35.724 25.634 1.00 89.00 128 ASP A O 1
ATOM 942 N N . ASP A 1 129 ? 25.836 -34.664 24.760 1.00 84.25 129 ASP A N 1
ATOM 943 C CA . ASP A 1 129 ? 26.827 -35.118 25.746 1.00 84.25 129 ASP A CA 1
ATOM 944 C C . ASP A 1 129 ? 26.553 -34.623 27.184 1.00 84.25 129 ASP A C 1
ATOM 946 O O . ASP A 1 129 ? 27.141 -35.143 28.131 1.00 84.25 129 ASP A O 1
ATOM 950 N N . GLN A 1 130 ? 25.671 -33.631 27.370 1.00 81.94 130 GLN A N 1
ATOM 951 C CA . GLN A 1 130 ? 25.224 -33.154 28.687 1.00 81.94 130 GLN A CA 1
ATOM 952 C C . GLN A 1 130 ? 23.922 -33.839 29.140 1.00 81.94 130 GLN A C 1
ATOM 954 O O . GLN A 1 130 ? 23.439 -33.603 30.247 1.00 81.94 130 GLN A O 1
ATOM 959 N N . GLY A 1 131 ? 23.352 -34.710 28.301 1.00 82.69 131 GLY A N 1
ATOM 960 C CA . GLY A 1 131 ? 22.119 -35.439 28.571 1.00 82.69 131 GLY A CA 1
ATOM 961 C C . GLY A 1 131 ? 20.840 -34.624 28.357 1.00 82.69 131 GLY A C 1
ATOM 962 O O . GLY A 1 131 ? 19.762 -35.131 28.682 1.00 82.69 131 GLY A O 1
ATOM 963 N N . GLN A 1 132 ? 20.908 -33.407 27.806 1.00 88.06 132 GLN A N 1
ATOM 964 C CA . GLN A 1 132 ? 19.718 -32.608 27.501 1.00 88.06 132 GLN A CA 1
ATOM 965 C C . GLN A 1 132 ? 18.908 -33.290 26.388 1.00 88.06 132 GLN A C 1
ATOM 967 O O . GLN A 1 132 ? 19.470 -33.782 25.413 1.00 88.06 132 GLN A O 1
ATOM 972 N N . VAL A 1 133 ? 17.576 -33.330 26.510 1.00 92.81 133 VAL A N 1
ATOM 973 C CA . VAL A 1 133 ? 16.702 -33.886 25.461 1.00 92.81 133 VAL A CA 1
ATOM 974 C C . VAL A 1 133 ? 16.566 -32.875 24.321 1.00 92.81 133 VAL A C 1
ATOM 976 O O . VAL A 1 133 ? 15.961 -31.817 24.479 1.00 92.81 133 VAL A O 1
ATOM 979 N N . LEU A 1 134 ? 17.130 -33.217 23.163 1.00 94.25 134 LEU A N 1
ATOM 980 C CA . LEU A 1 134 ? 17.150 -32.395 21.948 1.00 94.25 134 LEU A CA 1
ATOM 981 C C . LEU A 1 134 ? 16.137 -32.851 20.893 1.00 94.25 134 LEU A C 1
ATOM 983 O O . LEU A 1 134 ? 15.881 -32.135 19.924 1.00 94.25 134 LEU A O 1
ATOM 987 N N . GLY A 1 135 ? 15.575 -34.045 21.050 1.00 95.31 135 GLY A N 1
ATOM 988 C CA . GLY A 1 135 ? 14.604 -34.626 20.132 1.00 95.31 135 GLY A CA 1
ATOM 989 C C . GLY A 1 135 ? 13.989 -35.907 20.688 1.00 95.31 135 GLY A C 1
ATOM 990 O O . GLY A 1 135 ? 14.499 -36.495 21.643 1.00 95.31 135 GLY A O 1
ATOM 991 N N . TYR A 1 136 ? 12.889 -36.328 20.081 1.00 97.50 136 TYR A N 1
ATOM 992 C CA . TYR A 1 136 ? 12.082 -37.471 20.494 1.00 97.50 136 TYR A CA 1
ATOM 993 C C . TYR A 1 136 ? 11.527 -38.175 19.258 1.00 97.50 136 TYR A C 1
ATOM 995 O O . TYR A 1 136 ? 11.222 -37.516 18.262 1.00 97.50 136 TYR A O 1
ATOM 1003 N N . ALA A 1 137 ? 11.377 -39.493 19.327 1.00 96.06 137 ALA A N 1
ATOM 1004 C CA . ALA A 1 137 ? 10.599 -40.256 18.361 1.00 96.06 137 ALA A CA 1
ATOM 1005 C C . ALA A 1 137 ? 9.758 -41.319 19.067 1.00 96.06 137 ALA A C 1
ATOM 1007 O O . ALA A 1 137 ? 10.127 -41.817 20.133 1.00 96.06 137 ALA A O 1
ATOM 1008 N N . GLN A 1 138 ? 8.649 -41.675 18.433 1.00 94.06 138 GLN A N 1
ATOM 1009 C CA . GLN A 1 138 ? 7.751 -42.744 18.838 1.00 94.06 138 GLN A CA 1
ATOM 1010 C C . GLN A 1 138 ? 7.343 -43.551 17.612 1.00 94.06 138 GLN A C 1
ATOM 1012 O O . GLN A 1 138 ? 7.153 -42.973 16.541 1.00 94.06 138 GLN A O 1
ATOM 1017 N N . ALA A 1 139 ? 7.195 -44.860 17.783 1.00 90.75 139 ALA A N 1
ATOM 1018 C CA . ALA A 1 139 ? 6.650 -45.766 16.785 1.00 90.75 139 ALA A CA 1
ATOM 1019 C C . ALA A 1 139 ? 5.616 -46.682 17.436 1.00 90.75 139 ALA A C 1
ATOM 1021 O O . ALA A 1 139 ? 5.835 -47.185 18.540 1.00 90.75 139 ALA A O 1
ATOM 1022 N N . GLU A 1 140 ? 4.511 -46.886 16.735 1.00 86.69 140 GLU A N 1
ATOM 1023 C CA . GLU A 1 140 ? 3.450 -47.825 17.068 1.00 86.69 140 GLU A CA 1
ATOM 1024 C C . GLU A 1 140 ? 3.489 -48.943 16.024 1.00 86.69 140 GLU A C 1
ATOM 1026 O O . GLU A 1 140 ? 3.399 -48.710 14.811 1.00 86.69 140 GLU A O 1
ATOM 1031 N N . TRP A 1 141 ? 3.741 -50.152 16.518 1.00 84.12 141 TRP A N 1
ATOM 1032 C CA . TRP A 1 141 ? 4.025 -51.337 15.723 1.00 84.12 141 TRP A CA 1
ATOM 1033 C C . TRP A 1 141 ? 2.758 -52.171 15.569 1.00 84.12 141 TRP A C 1
ATOM 1035 O O . TRP A 1 141 ? 2.089 -52.486 16.552 1.00 84.12 141 TRP A O 1
ATOM 1045 N N . ILE A 1 142 ? 2.460 -52.543 14.330 1.00 72.88 142 ILE A N 1
ATOM 1046 C CA . ILE A 1 142 ? 1.309 -53.368 13.958 1.00 72.88 142 ILE A CA 1
ATOM 1047 C C . ILE A 1 142 ? 1.743 -54.839 13.913 1.00 72.88 142 ILE A C 1
ATOM 1049 O O . ILE A 1 142 ? 2.823 -55.131 13.398 1.00 72.88 142 ILE A O 1
ATOM 1053 N N . ASP A 1 143 ? 0.926 -55.761 14.434 1.00 65.88 143 ASP A N 1
ATOM 1054 C CA . ASP A 1 143 ? 1.162 -57.210 14.343 1.00 65.88 143 ASP A CA 1
ATOM 1055 C C . ASP A 1 143 ? 0.492 -57.758 13.069 1.00 65.88 143 ASP A C 1
ATOM 1057 O O . ASP A 1 143 ? -0.736 -57.884 13.037 1.00 65.88 143 ASP A O 1
ATOM 1061 N N . PRO A 1 144 ? 1.241 -58.148 12.016 1.00 59.47 144 PRO A N 1
ATOM 1062 C CA . PRO A 1 144 ? 0.640 -58.582 10.753 1.00 59.47 144 PRO A CA 1
ATOM 1063 C C . PRO A 1 144 ? -0.261 -59.821 10.882 1.00 59.47 144 PRO A C 1
ATOM 1065 O O . PRO A 1 144 ? -1.094 -60.062 10.010 1.00 59.47 144 PRO A O 1
ATOM 1068 N N . THR A 1 145 ? -0.122 -60.611 11.956 1.00 55.97 145 THR A N 1
ATOM 1069 C CA . THR A 1 145 ? -0.941 -61.812 12.204 1.00 55.97 145 THR A CA 1
ATOM 1070 C C . THR A 1 145 ? -2.293 -61.505 12.849 1.00 55.97 145 THR A C 1
ATOM 1072 O O . THR A 1 145 ? -3.219 -62.312 12.746 1.00 55.97 145 THR A O 1
ATOM 1075 N N . ARG A 1 146 ? -2.419 -60.334 13.481 1.00 57.53 146 ARG A N 1
ATOM 1076 C CA . ARG A 1 146 ? -3.622 -59.857 14.178 1.00 57.53 146 ARG A CA 1
ATOM 1077 C C . ARG A 1 146 ? -4.325 -58.724 13.431 1.00 57.53 146 ARG A C 1
ATOM 1079 O O . ARG A 1 146 ? -5.550 -58.642 13.442 1.00 57.53 146 ARG A O 1
ATOM 1086 N N . ASP A 1 147 ? -3.538 -57.877 12.777 1.00 53.16 147 ASP A N 1
ATOM 1087 C CA . ASP A 1 147 ? -3.931 -56.536 12.357 1.00 53.16 147 ASP A CA 1
ATOM 1088 C C . ASP A 1 147 ? -3.894 -56.332 10.825 1.00 53.16 147 ASP A C 1
ATOM 1090 O O . ASP A 1 147 ? -4.299 -55.272 10.341 1.00 53.16 147 ASP A O 1
ATOM 1094 N N . GLY A 1 148 ? -3.467 -57.324 10.039 1.00 58.72 148 GLY A N 1
ATOM 1095 C CA . GLY A 1 148 ? -3.486 -57.281 8.569 1.00 58.72 148 GLY A CA 1
ATOM 1096 C C . GLY A 1 148 ? -2.444 -56.348 7.933 1.00 58.72 148 GLY A C 1
ATOM 1097 O O . GLY A 1 148 ? -1.422 -56.030 8.530 1.00 58.72 148 GLY A O 1
ATOM 1098 N N . GLU A 1 149 ? -2.694 -55.911 6.694 1.00 58.81 149 GLU A N 1
ATOM 1099 C CA . GLU A 1 149 ? -1.696 -55.269 5.810 1.00 58.81 149 GLU A CA 1
ATOM 1100 C C . GLU A 1 149 ? -1.378 -53.787 6.114 1.00 58.81 149 GLU A C 1
ATOM 1102 O O . GLU A 1 149 ? -0.782 -53.090 5.291 1.00 58.81 149 GLU A O 1
ATOM 1107 N N . HIS A 1 150 ? -1.783 -53.260 7.272 1.00 61.81 150 HIS A N 1
ATOM 1108 C CA . HIS A 1 150 ? -1.653 -51.828 7.557 1.00 61.81 150 HIS A CA 1
ATOM 1109 C C . HIS A 1 150 ? -0.215 -51.414 7.931 1.00 61.81 150 HIS A C 1
ATOM 1111 O O . HIS A 1 150 ? 0.523 -52.188 8.546 1.00 61.81 150 HIS A O 1
ATOM 1117 N N . PRO A 1 151 ? 0.201 -50.178 7.592 1.00 69.81 151 PRO A N 1
ATOM 1118 C CA . PRO A 1 151 ? 1.540 -49.691 7.898 1.00 69.81 151 PRO A CA 1
ATOM 1119 C C . PRO A 1 151 ? 1.729 -49.447 9.397 1.00 69.81 151 PRO A C 1
ATOM 1121 O O . PRO A 1 151 ? 0.916 -48.765 10.020 1.00 69.81 151 PRO A O 1
ATOM 1124 N N . SER A 1 152 ? 2.850 -49.910 9.959 1.00 83.31 152 SER A N 1
ATOM 1125 C CA . SER A 1 152 ? 3.304 -49.411 11.266 1.00 83.31 152 SER A CA 1
ATOM 1126 C C . SER A 1 152 ? 3.612 -47.919 11.145 1.00 83.31 152 SER A C 1
ATOM 1128 O O . SER A 1 152 ? 4.157 -47.489 10.124 1.00 83.31 152 SER A O 1
ATOM 1130 N N . THR A 1 153 ? 3.274 -47.115 12.155 1.00 88.12 153 THR A N 1
ATOM 1131 C CA . THR A 1 153 ? 3.410 -45.649 12.063 1.00 88.12 153 THR A CA 1
ATOM 1132 C C . THR A 1 153 ? 4.330 -45.079 13.125 1.00 88.12 153 THR A C 1
ATOM 1134 O O . THR A 1 153 ? 4.345 -45.530 14.266 1.00 88.12 153 THR A O 1
ATOM 1137 N N . ALA A 1 154 ? 5.087 -44.055 12.753 1.00 91.38 154 ALA A N 1
ATOM 1138 C CA . ALA A 1 154 ? 6.008 -43.353 13.624 1.00 91.38 154 ALA A CA 1
ATOM 1139 C C . ALA A 1 154 ? 5.897 -41.836 13.466 1.00 91.38 154 ALA A C 1
ATOM 1141 O O . ALA A 1 154 ? 5.436 -41.319 12.451 1.00 91.38 154 ALA A O 1
ATOM 1142 N N . GLN A 1 155 ? 6.358 -41.107 14.475 1.00 93.12 155 GLN A N 1
ATOM 1143 C CA . GLN A 1 155 ? 6.383 -39.648 14.494 1.00 93.12 155 GLN A CA 1
ATOM 1144 C C . GLN A 1 155 ? 7.555 -39.158 15.343 1.00 93.12 155 GLN A C 1
ATOM 1146 O O . GLN A 1 155 ? 7.899 -39.761 16.362 1.00 93.12 155 GLN A O 1
ATOM 1151 N N . LEU A 1 156 ? 8.210 -38.084 14.899 1.00 94.56 156 LEU A N 1
ATOM 1152 C CA . LEU A 1 156 ? 9.454 -37.602 15.496 1.00 94.56 156 LEU A CA 1
ATOM 1153 C C . LEU A 1 156 ? 9.565 -36.080 15.469 1.00 94.56 156 LEU A C 1
ATOM 1155 O O . LEU A 1 156 ? 9.038 -35.408 14.583 1.00 94.56 156 LEU A O 1
ATOM 1159 N N . CYS A 1 157 ? 10.297 -35.528 16.433 1.00 94.38 157 CYS A N 1
ATOM 1160 C CA . CYS A 1 157 ? 10.550 -34.099 16.535 1.00 94.38 157 CYS A CA 1
ATOM 1161 C C . CYS A 1 157 ? 11.968 -33.797 17.038 1.00 94.38 157 CYS A C 1
ATOM 1163 O O . CYS A 1 157 ? 12.587 -34.572 17.766 1.00 94.38 157 CYS A O 1
ATOM 1165 N N . VAL A 1 158 ? 12.491 -32.638 16.636 1.00 93.81 158 VAL A N 1
ATOM 1166 C CA . VAL A 1 158 ? 13.801 -32.117 17.057 1.00 93.81 158 VAL A CA 1
ATOM 1167 C C . VAL A 1 158 ? 13.628 -30.662 17.467 1.00 93.81 158 VAL A C 1
ATOM 1169 O O . VAL A 1 158 ? 12.961 -29.894 16.760 1.00 93.81 158 VAL A O 1
ATOM 1172 N N . HIS A 1 159 ? 14.245 -30.278 18.585 1.00 93.06 159 HIS A N 1
ATOM 1173 C CA . HIS A 1 159 ? 14.171 -28.935 19.148 1.00 93.06 159 HIS A CA 1
ATOM 1174 C C . HIS A 1 159 ? 14.569 -27.888 18.092 1.00 93.06 159 HIS A C 1
ATOM 1176 O O . HIS A 1 159 ? 15.604 -28.072 17.442 1.00 93.06 159 HIS A O 1
ATOM 1182 N N . PRO A 1 160 ? 13.795 -26.798 17.897 1.00 88.44 160 PRO A N 1
ATOM 1183 C CA . PRO A 1 160 ? 14.004 -25.810 16.830 1.00 88.44 160 PRO A CA 1
ATOM 1184 C C . PRO A 1 160 ? 15.454 -25.358 16.610 1.00 88.44 160 PRO A C 1
ATOM 1186 O O . PRO A 1 160 ? 15.910 -25.233 15.472 1.00 88.44 160 PRO A O 1
ATOM 1189 N N . GLU A 1 161 ? 16.202 -25.168 17.693 1.00 86.62 161 GLU A N 1
ATOM 1190 C CA . GLU A 1 161 ? 17.577 -24.657 17.680 1.00 86.62 161 GLU A CA 1
ATOM 1191 C C . GLU A 1 161 ? 18.617 -25.701 17.230 1.00 86.62 161 GLU A C 1
ATOM 1193 O O . GLU A 1 161 ? 19.687 -25.338 16.740 1.00 86.62 161 GLU A O 1
ATOM 1198 N N . HIS A 1 162 ? 18.284 -26.993 17.338 1.00 85.44 162 HIS A N 1
ATOM 1199 C CA . HIS A 1 162 ? 19.147 -28.135 17.005 1.00 85.44 162 HIS A CA 1
ATOM 1200 C C . HIS A 1 162 ? 18.794 -28.771 15.644 1.00 85.44 162 HIS A C 1
ATOM 1202 O O . HIS A 1 162 ? 19.442 -29.723 15.200 1.00 85.44 162 HIS A O 1
ATOM 1208 N N . ARG A 1 163 ? 17.803 -28.218 14.930 1.00 88.38 163 ARG A N 1
ATOM 1209 C CA . ARG A 1 163 ? 17.467 -28.593 13.544 1.00 88.38 163 ARG A CA 1
ATOM 1210 C C . ARG A 1 163 ? 18.613 -28.272 12.575 1.00 88.38 163 ARG A C 1
ATOM 1212 O O . ARG A 1 163 ? 19.521 -27.510 12.891 1.00 88.38 163 ARG A O 1
ATOM 1219 N N . ARG A 1 164 ? 18.583 -28.896 11.389 1.00 83.56 164 ARG A N 1
ATOM 1220 C CA . ARG A 1 164 ? 19.652 -28.881 10.358 1.00 83.56 164 ARG A CA 1
ATOM 1221 C C . ARG A 1 164 ? 21.016 -29.458 10.803 1.00 83.56 164 ARG A C 1
ATOM 1223 O O . ARG A 1 164 ? 21.901 -29.571 9.967 1.00 83.56 164 ARG A O 1
ATOM 1230 N N . ARG A 1 165 ? 21.177 -29.919 12.055 1.00 85.69 165 ARG A N 1
ATOM 1231 C CA . ARG A 1 165 ? 22.393 -30.593 12.574 1.00 85.69 165 ARG A CA 1
ATOM 1232 C C . ARG A 1 165 ? 22.387 -32.132 12.429 1.00 85.69 165 ARG A C 1
ATOM 1234 O O . ARG A 1 165 ? 23.210 -32.812 13.027 1.00 85.69 165 ARG A O 1
ATOM 1241 N N . GLY A 1 166 ? 21.439 -32.705 11.679 1.00 86.38 166 GLY A N 1
ATOM 1242 C CA . GLY A 1 166 ? 21.334 -34.158 11.439 1.00 86.38 166 GLY A CA 1
ATOM 1243 C C . GLY A 1 166 ? 20.551 -34.972 12.484 1.00 86.38 166 GLY A C 1
ATOM 1244 O O . GLY A 1 166 ? 20.352 -36.167 12.288 1.00 86.38 166 GLY A O 1
ATOM 1245 N N . GLY A 1 167 ? 20.046 -34.354 13.560 1.00 88.81 167 GLY A N 1
ATOM 1246 C CA . GLY A 1 167 ? 19.254 -35.054 14.587 1.00 88.81 167 GLY A CA 1
ATOM 1247 C C . GLY A 1 167 ? 17.979 -35.737 14.062 1.00 88.81 167 GLY A C 1
ATOM 1248 O O . GLY A 1 167 ? 17.612 -36.796 14.559 1.00 88.81 167 GLY A O 1
ATOM 1249 N N . GLY A 1 168 ? 17.345 -35.173 13.024 1.00 90.56 168 GLY A N 1
ATOM 1250 C CA . GLY A 1 168 ? 16.154 -35.749 12.382 1.00 90.56 168 GLY A CA 1
ATOM 1251 C C . GLY A 1 168 ? 16.459 -37.066 11.665 1.00 90.56 168 GLY A C 1
ATOM 1252 O O . GLY A 1 168 ? 15.855 -38.079 11.990 1.00 90.56 168 GLY A O 1
ATOM 1253 N N . THR A 1 169 ? 17.464 -37.069 10.781 1.00 90.69 169 THR A N 1
ATOM 1254 C CA . THR A 1 169 ? 18.014 -38.276 10.134 1.00 90.69 169 THR A CA 1
ATOM 1255 C C . THR A 1 169 ? 18.397 -39.350 11.155 1.00 90.69 169 THR A C 1
ATOM 1257 O O . THR A 1 169 ? 18.056 -40.512 10.975 1.00 90.69 169 THR A O 1
ATOM 1260 N N . ARG A 1 170 ? 19.048 -38.978 12.271 1.00 92.50 170 ARG A N 1
ATOM 1261 C CA . ARG A 1 170 ? 19.431 -39.938 13.326 1.00 92.50 170 ARG A CA 1
ATOM 1262 C C . ARG A 1 170 ? 18.224 -40.604 13.996 1.00 92.50 170 ARG A C 1
ATOM 1264 O O . ARG A 1 170 ? 18.256 -41.810 14.211 1.00 92.50 170 ARG A O 1
ATOM 1271 N N . LEU A 1 171 ? 17.174 -39.841 14.313 1.00 94.06 171 LEU A N 1
ATOM 1272 C CA . LEU A 1 171 ? 15.930 -40.396 14.864 1.00 94.06 171 LEU A CA 1
ATOM 1273 C C . LEU A 1 171 ? 15.201 -41.267 13.831 1.00 94.06 171 LEU A C 1
ATOM 1275 O O . LEU A 1 171 ? 14.764 -42.362 14.161 1.00 94.06 171 LEU A O 1
ATOM 1279 N N . LEU A 1 172 ? 15.116 -40.810 12.580 1.00 92.56 172 LEU A N 1
ATOM 1280 C CA . LEU A 1 172 ? 14.449 -41.521 11.488 1.00 92.56 172 LEU A CA 1
ATOM 1281 C C . LEU A 1 172 ? 15.143 -42.856 11.167 1.00 92.56 172 LEU A C 1
ATOM 1283 O O . LEU A 1 172 ? 14.458 -43.867 11.022 1.00 92.56 172 LEU A O 1
ATOM 1287 N N . SER A 1 173 ? 16.483 -42.881 11.136 1.00 90.12 173 SER A N 1
ATOM 1288 C CA . SER A 1 173 ? 17.273 -44.117 11.044 1.00 90.12 173 SER A CA 1
ATOM 1289 C C . SER A 1 173 ? 16.941 -45.045 12.205 1.00 90.12 173 SER A C 1
ATOM 1291 O O . SER A 1 173 ? 16.440 -46.131 11.963 1.00 90.12 173 SER A O 1
ATOM 1293 N N . ALA A 1 174 ? 17.085 -44.594 13.457 1.00 90.94 174 ALA A N 1
ATOM 1294 C CA . ALA A 1 174 ? 16.891 -45.450 14.631 1.00 90.94 174 ALA A CA 1
ATOM 1295 C C . ALA A 1 174 ? 15.489 -46.091 14.729 1.00 90.94 174 ALA A C 1
ATOM 1297 O O . ALA A 1 174 ? 15.350 -47.160 15.327 1.00 90.94 174 ALA A O 1
ATOM 1298 N N . VAL A 1 175 ? 14.464 -45.462 14.140 1.00 91.94 175 VAL A N 1
ATOM 1299 C CA . VAL A 1 175 ? 13.125 -46.052 13.990 1.00 91.94 175 VAL A CA 1
ATOM 1300 C C . VAL A 1 175 ? 13.079 -47.069 12.838 1.00 91.94 175 VAL A C 1
ATOM 1302 O O . VAL A 1 175 ? 12.572 -48.170 13.039 1.00 91.94 175 VAL A O 1
ATOM 1305 N N . ARG A 1 176 ? 13.637 -46.758 11.655 1.00 88.38 176 ARG A N 1
ATOM 1306 C CA . ARG A 1 176 ? 13.752 -47.723 10.535 1.00 88.38 176 ARG A CA 1
ATOM 1307 C C . ARG A 1 176 ? 14.539 -48.965 10.946 1.00 88.38 176 ARG A C 1
ATOM 1309 O O . ARG A 1 176 ? 14.077 -50.079 10.720 1.00 88.38 176 ARG A O 1
ATOM 1316 N N . ASP A 1 177 ? 15.672 -48.765 11.609 1.00 86.75 177 ASP A N 1
ATOM 1317 C CA . ASP A 1 177 ? 16.568 -49.810 12.096 1.00 86.75 177 ASP A CA 1
ATOM 1318 C C . ASP A 1 177 ? 15.815 -50.789 13.018 1.00 86.75 177 ASP A C 1
ATOM 1320 O O . ASP A 1 177 ? 15.969 -51.999 12.874 1.00 86.75 177 ASP A O 1
ATOM 1324 N N . ALA A 1 178 ? 14.915 -50.287 13.875 1.00 86.50 178 ALA A N 1
ATOM 1325 C CA . ALA A 1 178 ? 14.070 -51.087 14.770 1.00 86.50 178 ALA A CA 1
ATOM 1326 C C . ALA A 1 178 ? 12.805 -51.698 14.126 1.00 86.50 178 ALA A C 1
ATOM 1328 O O . ALA A 1 178 ? 12.174 -52.565 14.737 1.00 86.50 178 ALA A O 1
ATOM 1329 N N . HIS A 1 179 ? 12.431 -51.263 12.916 1.00 84.94 179 HIS A N 1
ATOM 1330 C CA . HIS A 1 179 ? 11.424 -51.932 12.077 1.00 84.94 179 HIS A CA 1
ATOM 1331 C C . HIS A 1 179 ? 12.022 -53.125 11.322 1.00 84.94 179 HIS A C 1
ATOM 1333 O O . HIS A 1 179 ? 11.317 -54.079 10.993 1.00 84.94 179 HIS A O 1
ATOM 1339 N N . THR A 1 180 ? 13.333 -53.096 11.058 1.00 75.50 180 THR A N 1
ATOM 1340 C CA . THR A 1 180 ? 14.050 -54.157 10.339 1.00 75.50 180 THR A CA 1
ATOM 1341 C C . THR A 1 180 ? 13.852 -55.514 11.014 1.00 75.50 180 THR A C 1
ATOM 1343 O O . THR A 1 180 ? 14.318 -55.748 12.126 1.00 75.50 180 THR A O 1
ATOM 1346 N N . GLY A 1 181 ? 13.167 -56.428 10.323 1.00 64.12 181 GLY A N 1
ATOM 1347 C CA . GLY A 1 181 ? 12.874 -57.773 10.824 1.00 64.12 181 GLY A CA 1
ATOM 1348 C C . GLY A 1 181 ? 11.530 -57.937 11.546 1.00 64.12 181 GLY A C 1
ATOM 1349 O O . GLY A 1 181 ? 11.214 -59.063 11.920 1.00 64.12 181 GLY A O 1
ATOM 1350 N N . ARG A 1 182 ? 10.710 -56.882 11.697 1.00 67.31 182 ARG A N 1
ATOM 1351 C CA . ARG A 1 182 ? 9.358 -56.991 12.291 1.00 67.31 182 ARG A CA 1
ATOM 1352 C C . ARG A 1 182 ? 8.311 -57.654 11.381 1.00 67.31 182 ARG A C 1
ATOM 1354 O O . ARG A 1 182 ? 7.279 -58.086 11.879 1.00 67.31 182 ARG A O 1
ATOM 1361 N N . GLY A 1 183 ? 8.579 -57.806 10.082 1.00 53.34 183 GLY A N 1
ATOM 1362 C CA . GLY A 1 183 ? 7.771 -58.637 9.183 1.00 53.34 183 GLY A CA 1
ATOM 1363 C C . GLY A 1 183 ? 8.028 -58.375 7.690 1.00 53.34 183 GLY A C 1
ATOM 1364 O O . GLY A 1 183 ? 8.671 -57.380 7.357 1.00 53.34 183 GLY A O 1
ATOM 1365 N N . PRO A 1 184 ? 7.537 -59.241 6.776 1.00 47.69 184 PRO A N 1
ATOM 1366 C CA . PRO A 1 184 ? 7.575 -59.001 5.326 1.00 47.69 184 PRO A CA 1
ATOM 1367 C C . PRO A 1 184 ? 6.415 -58.125 4.820 1.00 47.69 184 PRO A C 1
ATOM 1369 O O . PRO A 1 184 ? 6.443 -57.672 3.681 1.00 47.69 184 PRO A O 1
ATOM 1372 N N . VAL A 1 185 ? 5.383 -57.927 5.646 1.00 46.94 185 VAL A N 1
ATOM 1373 C CA . VAL A 1 185 ? 4.145 -57.208 5.324 1.00 46.94 185 VAL A CA 1
ATOM 1374 C C . VAL A 1 185 ? 4.004 -56.061 6.320 1.00 46.94 185 VAL A C 1
ATOM 1376 O O . VAL A 1 185 ? 4.004 -56.302 7.525 1.00 46.94 185 VAL A O 1
ATOM 1379 N N . GLY A 1 186 ? 3.926 -54.827 5.818 1.00 53.53 186 GLY A N 1
ATOM 1380 C CA . GLY A 1 186 ? 3.851 -53.608 6.630 1.00 53.53 186 GLY A CA 1
ATOM 1381 C C . GLY A 1 186 ? 4.934 -52.590 6.267 1.00 53.53 186 GLY A C 1
ATOM 1382 O O . GLY A 1 186 ? 6.066 -52.646 6.760 1.00 53.53 186 GLY A O 1
ATOM 1383 N N . THR A 1 187 ? 4.578 -51.619 5.425 1.00 70.50 187 THR A N 1
ATOM 1384 C CA . THR A 1 187 ? 5.390 -50.413 5.213 1.00 70.50 187 THR A CA 1
ATOM 1385 C C . THR A 1 187 ? 5.492 -49.612 6.515 1.00 70.50 187 THR A C 1
ATOM 1387 O O . THR A 1 187 ? 4.546 -49.547 7.296 1.00 70.50 187 THR A O 1
ATOM 1390 N N . LEU A 1 188 ? 6.645 -48.991 6.769 1.00 84.25 188 LEU A N 1
ATOM 1391 C CA . LEU A 1 188 ? 6.793 -48.035 7.867 1.00 84.25 188 LEU A CA 1
ATOM 1392 C C . LEU A 1 188 ? 6.413 -46.639 7.366 1.00 84.25 188 LEU A C 1
ATOM 1394 O O . LEU A 1 188 ? 7.038 -46.126 6.435 1.00 84.25 188 LEU A O 1
ATOM 1398 N N . GLY A 1 189 ? 5.401 -46.037 7.988 1.00 87.75 189 GLY A N 1
ATOM 1399 C CA . GLY A 1 189 ? 4.967 -44.668 7.734 1.00 87.75 189 GLY A CA 1
ATOM 1400 C C . GLY A 1 189 ? 5.453 -43.687 8.803 1.00 87.75 189 GLY A C 1
ATOM 1401 O O . GLY A 1 189 ? 5.467 -44.001 9.988 1.00 87.75 189 GLY A O 1
ATOM 1402 N N . PHE A 1 190 ? 5.808 -42.473 8.395 1.00 90.94 190 PHE A N 1
ATOM 1403 C CA . PHE A 1 190 ? 6.208 -41.363 9.254 1.00 90.94 190 PHE A CA 1
ATOM 1404 C C . PHE A 1 190 ? 5.198 -40.218 9.134 1.00 90.94 190 PHE A C 1
ATOM 1406 O O . PHE A 1 190 ? 5.106 -39.575 8.085 1.00 90.94 190 PHE A O 1
ATOM 1413 N N . TRP A 1 191 ? 4.437 -39.953 10.195 1.00 90.81 191 TRP A N 1
ATOM 1414 C CA . TRP A 1 191 ? 3.509 -38.826 10.251 1.00 90.81 191 TRP A CA 1
ATOM 1415 C C . TRP A 1 191 ? 4.268 -37.504 10.406 1.00 90.81 191 TRP A C 1
ATOM 1417 O O . TRP A 1 191 ? 5.033 -37.299 11.351 1.00 90.81 191 TRP A O 1
ATOM 1427 N N . ALA A 1 192 ? 4.000 -36.575 9.492 1.00 89.69 192 ALA A N 1
ATOM 1428 C CA . ALA A 1 192 ? 4.362 -35.174 9.605 1.00 89.69 192 ALA A CA 1
ATOM 1429 C C . ALA A 1 192 ? 3.098 -34.342 9.836 1.00 89.69 192 ALA A C 1
ATOM 1431 O O . ALA A 1 192 ? 2.390 -33.961 8.894 1.00 89.69 192 ALA A O 1
ATOM 1432 N N . PHE A 1 193 ? 2.846 -34.027 11.105 1.00 86.56 193 PHE A N 1
ATOM 1433 C CA . PHE A 1 193 ? 1.881 -32.999 11.463 1.00 86.56 193 PHE A CA 1
ATOM 1434 C C . PHE A 1 193 ? 2.451 -31.643 11.049 1.00 86.56 193 PHE A C 1
ATOM 1436 O O . PHE A 1 193 ? 3.567 -31.265 11.411 1.00 86.56 193 PHE A O 1
ATOM 1443 N N . GLY A 1 194 ? 1.705 -30.922 10.224 1.00 76.81 194 GLY A N 1
ATOM 1444 C CA . GLY A 1 194 ? 2.238 -29.854 9.398 1.00 76.81 194 GLY A CA 1
ATOM 1445 C C . GLY A 1 194 ? 2.834 -30.369 8.086 1.00 76.81 194 GLY A C 1
ATOM 1446 O O . GLY A 1 194 ? 3.770 -31.161 8.065 1.00 76.81 194 GLY A O 1
ATOM 1447 N N . ARG A 1 195 ? 2.429 -29.758 6.966 1.00 70.94 195 ARG A N 1
ATOM 1448 C CA . ARG A 1 195 ? 3.184 -29.786 5.705 1.00 70.94 195 ARG A CA 1
ATOM 1449 C C . ARG A 1 195 ? 4.377 -28.845 5.867 1.00 70.94 195 ARG A C 1
ATOM 1451 O O . ARG A 1 195 ? 4.389 -27.724 5.354 1.00 70.94 195 ARG A O 1
ATOM 1458 N N . LEU A 1 196 ? 5.297 -29.249 6.735 1.00 81.38 196 LEU A N 1
ATOM 1459 C CA . LEU A 1 196 ? 6.495 -28.520 7.122 1.00 81.38 196 LEU A CA 1
ATOM 1460 C C . LEU A 1 196 ? 7.545 -28.738 6.030 1.00 81.38 196 LEU A C 1
ATOM 1462 O O . LEU A 1 196 ? 7.872 -29.894 5.758 1.00 81.38 196 LEU A O 1
ATOM 1466 N N . PRO A 1 197 ? 8.108 -27.677 5.418 1.00 78.62 197 PRO A N 1
ATOM 1467 C CA . PRO A 1 197 ? 9.136 -27.837 4.392 1.00 78.62 197 PRO A CA 1
ATOM 1468 C C . PRO A 1 197 ? 10.312 -28.696 4.866 1.00 78.62 197 PRO A C 1
ATOM 1470 O O . PRO A 1 197 ? 10.749 -29.567 4.132 1.00 78.62 197 PRO A O 1
ATOM 1473 N N . ALA A 1 198 ? 10.738 -28.543 6.125 1.00 79.50 198 ALA A N 1
ATOM 1474 C CA . ALA A 1 198 ? 11.810 -29.345 6.721 1.00 79.50 198 ALA A CA 1
ATOM 1475 C C . ALA A 1 198 ? 11.454 -30.833 6.933 1.00 79.50 198 ALA A C 1
ATOM 1477 O O . ALA A 1 198 ? 12.358 -31.663 6.971 1.00 79.50 198 ALA A O 1
ATOM 1478 N N . ALA A 1 199 ? 10.169 -31.184 7.075 1.00 84.19 199 ALA A N 1
ATOM 1479 C CA . ALA A 1 199 ? 9.734 -32.581 7.160 1.00 84.19 199 ALA A CA 1
ATOM 1480 C C . ALA A 1 199 ? 9.639 -33.214 5.765 1.00 84.19 199 ALA A C 1
ATOM 1482 O O . ALA A 1 199 ? 10.099 -34.332 5.579 1.00 84.19 199 ALA A O 1
ATOM 1483 N N . ALA A 1 200 ? 9.127 -32.472 4.775 1.00 84.50 200 ALA A N 1
ATOM 1484 C CA . ALA A 1 200 ? 9.106 -32.903 3.376 1.00 84.50 200 ALA A CA 1
ATOM 1485 C C . ALA A 1 200 ? 10.524 -33.037 2.784 1.00 84.50 200 ALA A C 1
ATOM 1487 O O . ALA A 1 200 ? 10.809 -33.992 2.074 1.00 84.50 200 ALA A O 1
ATOM 1488 N N . GLU A 1 201 ? 11.428 -32.109 3.112 1.00 84.19 201 GLU A N 1
ATOM 1489 C CA . GLU A 1 201 ? 12.847 -32.157 2.735 1.00 84.19 201 GLU A CA 1
ATOM 1490 C C . GLU A 1 201 ? 13.564 -33.353 3.377 1.00 84.19 201 GLU A C 1
ATOM 1492 O O . GLU A 1 201 ? 14.346 -34.022 2.705 1.00 84.19 201 GLU A O 1
ATOM 1497 N N . LEU A 1 202 ? 13.283 -33.652 4.653 1.00 85.06 202 LEU A N 1
ATOM 1498 C CA . LEU A 1 202 ? 13.805 -34.851 5.311 1.00 85.06 202 LEU A CA 1
ATOM 1499 C C . LEU A 1 202 ? 13.239 -36.120 4.660 1.00 85.06 202 LEU A C 1
ATOM 1501 O O . LEU A 1 202 ? 14.015 -36.985 4.282 1.00 85.06 202 LEU A O 1
ATOM 1505 N N . ALA A 1 203 ? 11.922 -36.214 4.464 1.00 85.56 203 ALA A N 1
ATOM 1506 C CA . ALA A 1 203 ? 11.284 -37.358 3.814 1.00 85.56 203 ALA A CA 1
ATOM 1507 C C . ALA A 1 203 ? 11.898 -37.644 2.432 1.00 85.56 203 ALA A C 1
ATOM 1509 O O . ALA A 1 203 ? 12.411 -38.738 2.209 1.00 85.56 203 ALA A O 1
ATOM 1510 N N . LEU A 1 204 ? 11.966 -36.629 1.561 1.00 83.31 204 LEU A N 1
ATOM 1511 C CA . LEU A 1 204 ? 12.587 -36.722 0.237 1.00 83.31 204 LEU A CA 1
ATOM 1512 C C . LEU A 1 204 ? 14.050 -37.191 0.317 1.00 83.31 204 LEU A C 1
ATOM 1514 O O . LEU A 1 204 ? 14.472 -38.049 -0.455 1.00 83.31 204 LEU A O 1
ATOM 1518 N N . ARG A 1 205 ? 14.832 -36.643 1.258 1.00 84.75 205 ARG A N 1
ATOM 1519 C CA . ARG A 1 205 ? 16.257 -36.969 1.419 1.00 84.75 205 ARG A CA 1
ATOM 1520 C C . ARG A 1 205 ? 16.495 -38.406 1.884 1.00 84.75 205 ARG A C 1
ATOM 1522 O O . ARG A 1 205 ? 17.498 -38.998 1.501 1.00 84.75 205 ARG A O 1
ATOM 1529 N N . GLU A 1 206 ? 15.603 -38.945 2.707 1.00 86.06 206 GLU A N 1
ATOM 1530 C CA . GLU A 1 206 ? 15.710 -40.293 3.278 1.00 86.06 206 GLU A CA 1
ATOM 1531 C C . GLU A 1 206 ? 14.976 -41.356 2.422 1.00 86.06 206 GLU A C 1
ATOM 1533 O O . GLU A 1 206 ? 14.890 -42.522 2.817 1.00 86.06 206 GLU A O 1
ATOM 1538 N N . GLY A 1 207 ? 14.456 -40.980 1.244 1.00 83.38 207 GLY A N 1
ATOM 1539 C CA . GLY A 1 207 ? 13.781 -41.883 0.301 1.00 83.38 207 GLY A CA 1
ATOM 1540 C C . GLY A 1 207 ? 12.339 -42.236 0.683 1.00 83.38 207 GLY A C 1
ATOM 1541 O O . GLY A 1 207 ? 11.917 -43.377 0.490 1.00 83.38 207 GLY A O 1
ATOM 1542 N N . LEU A 1 208 ? 11.604 -41.287 1.273 1.00 85.50 208 LEU A N 1
ATOM 1543 C CA . LEU A 1 208 ? 10.200 -41.444 1.659 1.00 85.50 208 LEU A CA 1
ATOM 1544 C C . LEU A 1 208 ? 9.260 -40.594 0.785 1.00 85.50 208 LEU A C 1
ATOM 1546 O O . LEU A 1 208 ? 9.529 -39.424 0.508 1.00 85.50 208 LEU A O 1
ATOM 1550 N N . GLU A 1 209 ? 8.112 -41.164 0.430 1.00 83.56 209 GLU A N 1
ATOM 1551 C CA . GLU A 1 209 ? 7.082 -40.595 -0.445 1.00 83.56 209 GLU A CA 1
ATOM 1552 C C . GLU A 1 209 ? 5.752 -40.418 0.308 1.00 83.56 209 GLU A C 1
ATOM 1554 O O . GLU A 1 209 ? 5.452 -41.147 1.254 1.00 83.56 209 GLU A O 1
ATOM 1559 N N . SER A 1 210 ? 4.936 -39.433 -0.078 1.00 84.62 210 SER A N 1
ATOM 1560 C CA . SER A 1 210 ? 3.660 -39.134 0.594 1.00 84.62 210 SER A CA 1
ATOM 1561 C C . SER A 1 210 ? 2.563 -40.145 0.235 1.00 84.62 210 SER A C 1
ATOM 1563 O O . SER A 1 210 ? 2.173 -40.224 -0.928 1.00 84.62 210 SER A O 1
ATOM 1565 N N . SER A 1 211 ? 2.025 -40.848 1.237 1.00 82.94 211 SER A N 1
ATOM 1566 C CA . SER A 1 211 ? 1.008 -41.903 1.091 1.00 82.94 211 SER A CA 1
ATOM 1567 C C . SER A 1 211 ? -0.407 -41.481 1.523 1.00 82.94 211 SER A C 1
ATOM 1569 O O . SER A 1 211 ? -1.344 -41.721 0.766 1.00 82.94 211 SER A O 1
ATOM 1571 N N . ARG A 1 212 ? -0.592 -40.840 2.693 1.00 84.00 212 ARG A N 1
ATOM 1572 C CA . ARG A 1 212 ? -1.917 -40.382 3.184 1.00 84.00 212 ARG A CA 1
ATOM 1573 C C . ARG A 1 212 ? -1.956 -38.869 3.425 1.00 84.00 212 ARG A C 1
ATOM 1575 O O . ARG A 1 212 ? -1.130 -38.326 4.156 1.00 84.00 212 ARG A O 1
ATOM 1582 N N . GLU A 1 213 ? -2.916 -38.227 2.759 1.00 86.25 213 GLU A N 1
ATOM 1583 C CA . GLU A 1 213 ? -3.450 -36.864 2.925 1.00 86.25 213 GLU A CA 1
ATOM 1584 C C . GLU A 1 213 ? -4.472 -36.644 4.053 1.00 86.25 213 GLU A C 1
ATOM 1586 O O . GLU A 1 213 ? -5.653 -36.724 3.737 1.00 86.25 213 GLU A O 1
ATOM 1591 N N . LEU A 1 214 ? -4.121 -36.254 5.284 1.00 84.81 214 LEU A N 1
ATOM 1592 C CA . LEU A 1 214 ? -5.154 -35.889 6.275 1.00 84.81 214 LEU A CA 1
ATOM 1593 C C . LEU A 1 214 ? -5.461 -34.381 6.223 1.00 84.81 214 LEU A C 1
ATOM 1595 O O . LEU A 1 214 ? -4.589 -33.555 6.490 1.00 84.81 214 LEU A O 1
ATOM 1599 N N . LEU A 1 215 ? -6.692 -33.985 5.891 1.00 87.81 215 LEU A N 1
ATOM 1600 C CA . LEU A 1 215 ? -7.147 -32.590 5.939 1.00 87.81 215 LEU A CA 1
ATOM 1601 C C . LEU A 1 215 ? -7.549 -32.211 7.367 1.00 87.81 215 LEU A C 1
ATOM 1603 O O . LEU A 1 215 ? -8.406 -32.864 7.952 1.00 87.81 215 LEU A O 1
ATOM 1607 N N . MET A 1 216 ? -7.040 -31.090 7.875 1.00 88.31 216 MET A N 1
ATOM 1608 C CA . MET A 1 216 ? -7.673 -30.381 8.988 1.00 88.31 216 MET A CA 1
ATOM 1609 C C . MET A 1 216 ? -8.568 -29.292 8.396 1.00 88.31 216 MET A C 1
ATOM 1611 O O . MET A 1 216 ? -8.097 -28.419 7.660 1.00 88.31 216 MET A O 1
ATOM 1615 N N . MET A 1 217 ? -9.855 -29.311 8.714 1.00 91.94 217 MET A N 1
ATOM 1616 C CA . MET A 1 217 ? -10.806 -28.285 8.286 1.00 91.94 217 MET A CA 1
ATOM 1617 C C . MET A 1 217 ? -11.311 -27.494 9.495 1.00 91.94 217 MET A C 1
ATOM 1619 O O . MET A 1 217 ? -11.213 -27.946 10.632 1.00 91.94 217 MET A O 1
ATOM 1623 N N . GLY A 1 218 ? -11.849 -26.300 9.267 1.00 92.88 218 GLY A N 1
ATOM 1624 C CA . GLY A 1 218 ? -12.486 -25.514 10.317 1.00 92.88 218 GLY A CA 1
ATOM 1625 C C . GLY A 1 218 ? -13.536 -24.543 9.796 1.00 92.88 218 GLY A C 1
ATOM 1626 O O . GLY A 1 218 ? -13.494 -24.128 8.638 1.00 92.88 218 GLY A O 1
ATOM 1627 N N . ARG A 1 219 ? -14.468 -24.196 10.680 1.00 93.81 219 ARG A N 1
ATOM 1628 C CA . ARG A 1 219 ? -15.552 -23.232 10.490 1.00 93.81 219 ARG A CA 1
ATOM 1629 C C . ARG A 1 219 ? -15.464 -22.179 11.589 1.00 93.81 219 ARG A C 1
ATOM 1631 O O . ARG A 1 219 ? -15.173 -22.495 12.741 1.00 93.81 219 ARG A O 1
ATOM 1638 N N . ASP A 1 220 ? -15.731 -20.938 11.226 1.00 90.31 220 ASP A N 1
ATOM 1639 C CA . ASP A 1 220 ? -15.911 -19.830 12.158 1.00 90.31 220 ASP A CA 1
ATOM 1640 C C . ASP A 1 220 ? -17.421 -19.630 12.380 1.00 90.31 220 ASP A C 1
ATOM 1642 O O . ASP A 1 220 ? -18.187 -19.549 11.418 1.00 90.31 220 ASP A O 1
ATOM 1646 N N . LEU A 1 221 ? -17.869 -19.649 13.636 1.00 88.44 221 LEU A N 1
ATOM 1647 C CA . LEU A 1 221 ? -19.291 -19.616 13.995 1.00 88.44 221 LEU A CA 1
ATOM 1648 C C . LEU A 1 221 ? -19.825 -18.193 14.201 1.00 88.44 221 LEU A C 1
ATOM 1650 O O . LEU A 1 221 ? -21.039 -18.005 14.205 1.00 88.44 221 LEU A O 1
ATOM 1654 N N . LEU A 1 222 ? -18.948 -17.191 14.311 1.00 82.88 222 LEU A N 1
ATOM 1655 C CA . LEU A 1 222 ? -19.332 -15.779 14.381 1.00 82.88 222 LEU A CA 1
ATOM 1656 C C . LEU A 1 222 ? -19.649 -15.225 12.983 1.00 82.88 222 LEU A C 1
ATOM 1658 O O . LEU A 1 222 ? -20.619 -14.496 12.797 1.00 82.88 222 LEU A O 1
ATOM 1662 N N . THR A 1 223 ? -18.845 -15.605 11.989 1.00 83.12 223 THR A N 1
ATOM 1663 C CA . THR A 1 223 ? -18.982 -15.199 10.578 1.00 83.12 223 THR A CA 1
ATOM 1664 C C . THR A 1 223 ? -19.802 -16.182 9.738 1.00 83.12 223 THR A C 1
ATOM 1666 O O . THR A 1 223 ? -20.249 -15.842 8.643 1.00 83.12 223 THR A O 1
ATOM 1669 N N . SER A 1 224 ? -20.023 -17.406 10.223 1.00 85.31 224 SER A N 1
ATOM 1670 C CA . SER A 1 224 ? -20.927 -18.397 9.624 1.00 85.31 224 SER A CA 1
ATOM 1671 C C . SER A 1 224 ? -21.706 -19.157 10.713 1.00 85.31 224 SER A C 1
ATOM 1673 O O . SER A 1 224 ? -21.457 -20.351 10.927 1.00 85.31 224 SER A O 1
ATOM 1675 N N . PRO A 1 225 ? -22.659 -18.498 11.403 1.00 84.94 225 PRO A N 1
ATOM 1676 C CA . PRO A 1 225 ? -23.490 -19.117 12.441 1.00 84.94 225 PRO A CA 1
ATOM 1677 C C . PRO A 1 225 ? -24.341 -20.276 11.904 1.00 84.94 225 PRO A C 1
ATOM 1679 O O . PRO A 1 225 ? -24.564 -20.406 10.699 1.00 84.94 225 PRO A O 1
ATOM 1682 N N . VAL A 1 226 ? -24.802 -21.156 12.797 1.00 86.12 226 VAL A N 1
ATOM 1683 C CA . VAL A 1 226 ? -25.630 -22.322 12.443 1.00 86.12 226 VAL A CA 1
ATOM 1684 C C . VAL A 1 226 ? -27.104 -21.962 12.607 1.00 86.12 226 VAL A C 1
ATOM 1686 O O . VAL A 1 226 ? -27.694 -22.167 13.663 1.00 86.12 226 VAL A O 1
ATOM 1689 N N . THR A 1 227 ? -27.691 -21.381 11.563 1.00 78.75 227 THR A N 1
ATOM 1690 C CA . THR A 1 227 ? -29.118 -21.017 11.533 1.00 78.75 227 THR A CA 1
ATOM 1691 C C . THR A 1 227 ? -30.037 -22.214 11.315 1.00 78.75 227 THR A C 1
ATOM 1693 O O . THR A 1 227 ? -31.168 -22.208 11.794 1.00 78.75 227 THR A O 1
ATOM 1696 N N . ASP A 1 228 ? -29.554 -23.230 10.602 1.00 80.00 228 ASP A N 1
ATOM 1697 C CA . ASP A 1 228 ? -30.350 -24.375 10.162 1.00 80.00 228 ASP A CA 1
ATOM 1698 C C . ASP A 1 228 ? -30.786 -25.262 11.343 1.00 80.00 228 ASP A C 1
ATOM 1700 O O . ASP A 1 228 ? -30.066 -25.418 12.337 1.00 80.00 228 ASP A O 1
ATOM 1704 N N . GLU A 1 229 ? -31.950 -25.898 11.219 1.00 86.12 229 GLU A N 1
ATOM 1705 C CA . GLU A 1 229 ? -32.346 -27.017 12.081 1.00 86.12 229 GLU A CA 1
ATOM 1706 C C . GLU A 1 229 ? -31.833 -28.351 11.498 1.00 86.12 229 GLU A C 1
ATOM 1708 O O . GLU A 1 229 ? -31.686 -28.485 10.279 1.00 86.12 229 GLU A O 1
ATOM 1713 N N . PRO A 1 230 ? -31.518 -29.358 12.333 1.00 88.75 230 PRO A N 1
ATOM 1714 C CA . PRO A 1 230 ? -31.064 -30.656 11.846 1.00 88.75 230 PRO A CA 1
ATOM 1715 C C . PRO A 1 230 ? -32.225 -31.461 11.236 1.00 88.75 230 PRO A C 1
ATOM 1717 O O . PRO A 1 230 ? -33.103 -31.940 11.950 1.00 88.75 230 PRO A O 1
ATOM 1720 N N . GLU A 1 231 ? -32.197 -31.671 9.918 1.00 91.94 231 GLU A N 1
ATOM 1721 C CA . GLU A 1 231 ? -33.163 -32.504 9.178 1.00 91.94 231 GLU A CA 1
ATOM 1722 C C . GLU A 1 231 ? -32.990 -34.007 9.491 1.00 91.94 231 GLU A C 1
ATOM 1724 O O . GLU A 1 231 ? -32.434 -34.777 8.704 1.00 91.94 231 GLU A O 1
ATOM 1729 N N . VAL A 1 232 ? -33.428 -34.443 10.676 1.00 91.75 232 VAL A N 1
ATOM 1730 C CA . VAL A 1 232 ? -33.321 -35.844 11.116 1.00 91.75 232 VAL A CA 1
ATOM 1731 C C . VAL A 1 232 ? -34.208 -36.755 10.244 1.00 91.75 232 VAL A C 1
ATOM 1733 O O . VAL A 1 232 ? -35.407 -36.493 10.118 1.00 91.75 232 VAL A O 1
ATOM 1736 N N . PRO A 1 233 ? -33.673 -37.846 9.655 1.00 91.75 233 PRO A N 1
ATOM 1737 C CA . PRO A 1 233 ? -34.465 -38.750 8.820 1.00 91.75 233 PRO A CA 1
ATOM 1738 C C . PRO A 1 233 ? -35.603 -39.433 9.587 1.00 91.75 233 PRO A C 1
ATOM 1740 O O . PRO A 1 233 ? -35.455 -39.800 10.752 1.00 91.75 233 PRO A O 1
ATOM 1743 N N . ALA A 1 234 ? -36.728 -39.673 8.908 1.00 87.31 234 ALA A N 1
ATOM 1744 C CA . ALA A 1 234 ? -37.897 -40.317 9.505 1.00 87.31 234 ALA A CA 1
ATOM 1745 C C . ALA A 1 234 ? -37.549 -41.669 10.165 1.00 87.31 234 ALA A C 1
ATOM 1747 O O . ALA A 1 234 ? -36.813 -42.485 9.605 1.00 87.31 234 ALA A O 1
ATOM 1748 N N . GLY A 1 235 ? -38.086 -41.895 11.368 1.00 89.19 235 GLY A N 1
ATOM 1749 C CA . GLY A 1 235 ? -37.797 -43.086 12.176 1.00 89.19 235 GLY A CA 1
ATOM 1750 C C . GLY A 1 235 ? -36.429 -43.082 12.871 1.00 89.19 235 GLY A C 1
ATOM 1751 O O . GLY A 1 235 ? -36.053 -44.104 13.434 1.00 89.19 235 GLY A O 1
ATOM 1752 N N . VAL A 1 236 ? -35.680 -41.973 12.840 1.00 94.69 236 VAL A N 1
ATOM 1753 C CA . VAL A 1 236 ? -34.447 -41.790 13.623 1.00 94.69 236 VAL A CA 1
ATOM 1754 C C . VAL A 1 236 ? -34.690 -40.781 14.744 1.00 94.69 236 VAL A C 1
ATOM 1756 O O . VAL A 1 236 ? -35.325 -39.750 14.527 1.00 94.69 236 VAL A O 1
ATOM 1759 N N . THR A 1 237 ? -34.157 -41.046 15.934 1.00 94.38 237 THR A N 1
ATOM 1760 C CA . THR A 1 237 ? -34.089 -40.086 17.043 1.00 94.38 237 THR A CA 1
ATOM 1761 C C . THR A 1 237 ? -32.633 -39.742 17.353 1.00 94.38 237 THR A C 1
ATOM 1763 O O . THR A 1 237 ? -31.750 -40.592 17.254 1.00 94.38 237 THR A O 1
ATOM 1766 N N . LEU A 1 238 ? -32.366 -38.483 17.713 1.00 95.44 238 LEU A N 1
ATOM 1767 C CA . LEU A 1 238 ? -31.065 -38.055 18.234 1.00 95.44 238 LEU A CA 1
ATOM 1768 C C . LEU A 1 238 ? -31.149 -37.912 19.755 1.00 95.44 238 LEU A C 1
ATOM 1770 O O . LEU A 1 238 ? -32.117 -37.355 20.274 1.00 95.44 238 LEU A O 1
ATOM 1774 N N . ARG A 1 239 ? -30.129 -38.395 20.466 1.00 94.69 239 ARG A N 1
ATOM 1775 C CA . ARG A 1 239 ? -29.980 -38.251 21.922 1.00 94.69 239 ARG A CA 1
ATOM 1776 C C . ARG A 1 239 ? -28.505 -38.185 22.313 1.00 94.69 239 ARG A C 1
ATOM 1778 O O . ARG A 1 239 ? -27.636 -38.434 21.485 1.00 94.69 239 ARG A O 1
ATOM 1785 N N . THR A 1 240 ? -28.217 -37.882 23.572 1.00 95.06 240 THR A N 1
ATOM 1786 C CA . THR A 1 240 ? -26.863 -37.996 24.126 1.00 95.06 240 THR A CA 1
ATOM 1787 C C . THR A 1 240 ? -26.483 -39.455 24.410 1.00 95.06 240 THR A C 1
ATOM 1789 O O . THR A 1 240 ? -27.347 -40.322 24.605 1.00 95.06 240 THR A O 1
ATOM 1792 N N . PHE A 1 241 ? -25.176 -39.709 24.417 1.00 95.62 241 PHE A N 1
ATOM 1793 C CA . PHE A 1 241 ? -24.544 -40.973 24.779 1.00 95.62 241 PHE A CA 1
ATOM 1794 C C . PHE A 1 241 ? -24.703 -41.265 26.278 1.00 95.62 241 PHE A C 1
ATOM 1796 O O . PHE A 1 241 ? -24.662 -40.359 27.115 1.00 95.62 241 PHE A O 1
ATOM 1803 N N . ARG A 1 242 ? -24.844 -42.543 26.625 1.00 94.81 242 ARG A N 1
ATOM 1804 C CA . ARG A 1 242 ? -25.022 -43.042 27.991 1.00 94.81 242 ARG A CA 1
ATOM 1805 C C . ARG A 1 242 ? -23.892 -44.009 28.367 1.00 94.81 242 ARG A C 1
ATOM 1807 O O . ARG A 1 242 ? -23.907 -45.158 27.918 1.00 94.81 242 ARG A O 1
ATOM 1814 N N . PRO A 1 243 ? -22.938 -43.576 29.210 1.00 92.69 243 PRO A N 1
ATOM 1815 C CA . PRO A 1 243 ? -21.930 -44.462 29.781 1.00 92.69 243 PRO A CA 1
ATOM 1816 C C . PRO A 1 243 ? -22.570 -45.624 30.551 1.00 92.69 243 PRO A C 1
ATOM 1818 O O . PRO A 1 243 ? -23.421 -45.402 31.413 1.00 92.69 243 PRO A O 1
ATOM 1821 N N . GLY A 1 244 ? -22.145 -46.847 30.251 1.00 89.94 244 GLY A N 1
ATOM 1822 C CA . GLY A 1 244 ? -22.683 -48.099 30.784 1.00 89.94 244 GLY A CA 1
ATOM 1823 C C . GLY A 1 244 ? -23.841 -48.710 29.982 1.00 89.94 244 GLY A C 1
ATOM 1824 O O . GLY A 1 244 ? -24.266 -49.814 30.320 1.00 89.94 244 GLY A O 1
ATOM 1825 N N . GLU A 1 245 ? -24.343 -48.036 28.941 1.00 92.50 245 GLU A N 1
ATOM 1826 C CA . GLU A 1 245 ? -25.414 -48.537 28.061 1.00 92.50 245 GLU A CA 1
ATOM 1827 C C . GLU A 1 245 ? -24.988 -48.582 26.581 1.00 92.50 245 GLU A C 1
ATOM 1829 O O . GLU A 1 245 ? -25.218 -49.586 25.906 1.00 92.50 245 GLU A O 1
ATOM 1834 N N . ASP A 1 246 ? -24.378 -47.510 26.061 1.00 94.44 246 ASP A N 1
ATOM 1835 C CA . ASP A 1 246 ? -24.177 -47.323 24.616 1.00 94.44 246 ASP A CA 1
ATOM 1836 C C . ASP A 1 246 ? -22.848 -47.876 24.067 1.00 94.44 246 ASP A C 1
ATOM 1838 O O . ASP A 1 246 ? -22.725 -48.035 22.850 1.00 94.44 246 ASP A O 1
ATOM 1842 N N . GLU A 1 247 ? -21.849 -48.186 24.905 1.00 94.56 247 GLU A N 1
ATOM 1843 C CA . GLU A 1 247 ? -20.480 -48.525 24.474 1.00 94.56 247 GLU A CA 1
ATOM 1844 C C . GLU A 1 247 ? -20.444 -49.658 23.440 1.00 94.56 247 GLU A C 1
ATOM 1846 O O . GLU A 1 247 ? -19.780 -49.543 22.410 1.00 94.56 247 GLU A O 1
ATOM 1851 N N . ALA A 1 248 ? -21.174 -50.749 23.687 1.00 91.94 248 ALA A N 1
ATOM 1852 C CA . ALA A 1 248 ? -21.184 -51.915 22.804 1.00 91.94 248 ALA A CA 1
ATOM 1853 C C . ALA A 1 248 ? -21.839 -51.616 21.442 1.00 91.94 248 ALA A C 1
ATOM 1855 O O . ALA A 1 248 ? -21.355 -52.078 20.407 1.00 91.94 248 ALA A O 1
ATOM 1856 N N . GLY A 1 249 ? -22.909 -50.812 21.435 1.00 91.94 249 GLY A N 1
ATOM 1857 C CA . GLY A 1 249 ? -23.565 -50.361 20.208 1.00 91.94 249 GLY A CA 1
ATOM 1858 C C . GLY A 1 249 ? -22.686 -49.387 19.425 1.00 91.94 249 GLY A C 1
ATOM 1859 O O . GLY A 1 249 ? -22.543 -49.518 18.210 1.00 91.94 249 GLY A O 1
ATOM 1860 N N . TRP A 1 250 ? -22.035 -48.450 20.120 1.00 95.38 250 TRP A N 1
ATOM 1861 C CA . TRP A 1 250 ? -21.128 -47.497 19.492 1.00 95.38 250 TRP A CA 1
ATOM 1862 C C . TRP A 1 250 ? -19.900 -48.181 18.890 1.00 95.38 250 TRP A C 1
ATOM 1864 O O . TRP A 1 250 ? -19.569 -47.896 17.744 1.00 95.38 250 TRP A O 1
ATOM 1874 N N . LEU A 1 251 ? -19.264 -49.120 19.601 1.00 93.75 251 LEU A N 1
ATOM 1875 C CA . LEU A 1 251 ? -18.122 -49.885 19.085 1.00 93.75 251 LEU A CA 1
ATOM 1876 C C . LEU A 1 251 ? -18.483 -50.624 17.785 1.00 93.75 251 LEU A C 1
ATOM 1878 O O . LEU A 1 251 ? -17.713 -50.580 16.825 1.00 93.75 251 LEU A O 1
ATOM 1882 N N . ALA A 1 252 ? -19.671 -51.236 17.718 1.00 92.31 252 ALA A N 1
ATOM 1883 C CA . ALA A 1 252 ? -20.159 -51.915 16.519 1.00 92.31 252 ALA A CA 1
ATOM 1884 C C . ALA A 1 252 ? -20.388 -50.953 15.334 1.00 92.31 252 ALA A C 1
ATOM 1886 O O . ALA A 1 252 ? -19.932 -51.234 14.222 1.00 92.31 252 ALA A O 1
ATOM 1887 N N . VAL A 1 253 ? -21.042 -49.805 15.560 1.00 94.19 253 VAL A N 1
ATOM 1888 C CA . VAL A 1 253 ? -21.274 -48.793 14.508 1.00 94.19 253 VAL A CA 1
ATOM 1889 C C . VAL A 1 253 ? -19.964 -48.130 14.078 1.00 94.19 253 VAL A C 1
ATOM 1891 O O . VAL A 1 253 ? -19.748 -47.935 12.887 1.00 94.19 253 VAL A O 1
ATOM 1894 N N . ASN A 1 254 ? -19.059 -47.825 15.011 1.00 93.69 254 ASN A N 1
ATOM 1895 C CA . ASN A 1 254 ? -17.745 -47.245 14.730 1.00 93.69 254 ASN A CA 1
ATOM 1896 C C . ASN A 1 254 ? -16.889 -48.190 13.873 1.00 93.69 254 ASN A C 1
ATOM 1898 O O . ASN A 1 254 ? -16.371 -47.770 12.840 1.00 93.69 254 ASN A O 1
ATOM 1902 N N . ALA A 1 255 ? -16.804 -49.473 14.240 1.00 88.50 255 ALA A N 1
ATOM 1903 C CA . ALA A 1 255 ? -16.068 -50.472 13.465 1.00 88.50 255 ALA A CA 1
ATOM 1904 C C . ALA A 1 255 ? -16.635 -50.663 12.045 1.00 88.50 255 ALA A C 1
ATOM 1906 O O . ALA A 1 255 ? -15.872 -50.877 11.106 1.00 88.50 255 ALA A O 1
ATOM 1907 N N . ARG A 1 256 ? -17.959 -50.545 11.860 1.00 92.12 256 ARG A N 1
ATOM 1908 C CA . ARG A 1 256 ? -18.614 -50.621 10.539 1.00 92.12 256 ARG A CA 1
ATOM 1909 C C . ARG A 1 256 ? -18.448 -49.342 9.712 1.00 92.12 256 ARG A C 1
ATOM 1911 O O . ARG A 1 256 ? -18.117 -49.426 8.533 1.00 92.12 256 ARG A O 1
ATOM 1918 N N . ALA A 1 257 ? -18.641 -48.168 10.313 1.00 87.69 257 ALA A N 1
ATOM 1919 C CA . ALA A 1 257 ? -18.520 -46.867 9.649 1.00 87.69 257 ALA A CA 1
ATOM 1920 C C . ALA A 1 257 ? -17.074 -46.535 9.232 1.00 87.69 257 ALA A C 1
ATOM 1922 O O . ALA A 1 257 ? -16.858 -45.841 8.239 1.00 87.69 257 ALA A O 1
ATOM 1923 N N . PHE A 1 258 ? -16.091 -47.046 9.979 1.00 87.69 258 PHE A N 1
ATOM 1924 C CA . PHE A 1 258 ? -14.660 -46.816 9.771 1.00 87.69 258 PHE A CA 1
ATOM 1925 C C . PHE A 1 258 ? -13.889 -48.097 9.412 1.00 87.69 258 PHE A C 1
ATOM 1927 O O . PHE A 1 258 ? -12.682 -48.162 9.631 1.00 87.69 258 PHE A O 1
ATOM 1934 N N . ALA A 1 259 ? -14.548 -49.104 8.826 1.00 82.38 259 ALA A N 1
ATOM 1935 C CA . ALA A 1 259 ? -13.939 -50.397 8.478 1.00 82.38 259 ALA A CA 1
ATOM 1936 C C . ALA A 1 259 ? -12.701 -50.291 7.557 1.00 82.38 259 ALA A C 1
ATOM 1938 O O . ALA A 1 259 ? -11.831 -51.159 7.576 1.00 82.38 259 ALA A O 1
ATOM 1939 N N . HIS A 1 260 ? -12.608 -49.221 6.763 1.00 72.69 260 HIS A N 1
ATOM 1940 C CA . HIS A 1 260 ? -11.479 -48.887 5.885 1.00 72.69 260 HIS A CA 1
ATOM 1941 C C . HIS A 1 260 ? -10.374 -48.055 6.561 1.00 72.69 260 HIS A C 1
ATOM 1943 O O . HIS A 1 260 ? -9.317 -47.857 5.966 1.00 72.69 260 HIS A O 1
ATOM 1949 N N . HIS A 1 261 ? -10.600 -47.536 7.770 1.00 74.62 261 HIS A N 1
ATOM 1950 C CA . HIS A 1 261 ? -9.692 -46.609 8.444 1.00 74.62 261 HIS A CA 1
ATOM 1951 C C . HIS A 1 261 ? -8.864 -47.335 9.524 1.00 74.62 261 HIS A C 1
ATOM 1953 O O . HIS A 1 261 ? -9.445 -47.802 10.506 1.00 74.62 261 HIS A O 1
ATOM 1959 N N . PRO A 1 262 ? -7.517 -47.369 9.425 1.00 65.88 262 PRO A N 1
ATOM 1960 C CA . PRO A 1 262 ? -6.666 -48.197 10.289 1.00 65.88 262 PRO A CA 1
ATOM 1961 C C . PRO A 1 262 ? -6.833 -47.900 11.781 1.00 65.88 262 PRO A C 1
ATOM 1963 O O . PRO A 1 262 ? -6.940 -48.818 12.583 1.00 65.88 262 PRO A O 1
ATOM 1966 N N . GLU A 1 263 ? -6.860 -46.618 12.149 1.00 72.75 263 GLU A N 1
ATOM 1967 C CA . GLU A 1 263 ? -6.852 -46.201 13.556 1.00 72.75 263 GLU A CA 1
ATOM 1968 C C . GLU A 1 263 ? -8.284 -46.165 14.135 1.00 72.75 263 GLU A C 1
ATOM 1970 O O . GLU A 1 263 ? -8.627 -46.941 15.026 1.00 72.75 263 GLU A O 1
ATOM 1975 N N . GLN A 1 264 ? -9.162 -45.315 13.582 1.00 81.94 264 GLN A N 1
ATOM 1976 C CA . GLN A 1 264 ? -10.532 -45.116 14.075 1.00 81.94 264 GLN A CA 1
ATOM 1977 C C . GLN A 1 264 ? -11.392 -46.392 14.086 1.00 81.94 264 GLN A C 1
ATOM 1979 O O . GLN A 1 264 ? -12.114 -46.622 15.055 1.00 81.94 264 GLN A O 1
ATOM 1984 N N . GLY A 1 265 ? -11.315 -47.241 13.052 1.00 81.12 265 GLY A N 1
ATOM 1985 C CA . GLY A 1 265 ? -12.142 -48.451 12.941 1.00 81.12 265 GLY A CA 1
ATOM 1986 C C . GLY A 1 265 ? -11.812 -49.550 13.954 1.00 81.12 265 GLY A C 1
ATOM 1987 O O . GLY A 1 265 ? -12.556 -50.523 14.056 1.00 81.12 265 GLY A O 1
ATOM 1988 N N . ARG A 1 266 ? -10.710 -49.407 14.705 1.00 78.62 266 ARG A N 1
ATOM 1989 C CA . ARG A 1 266 ? -10.148 -50.447 15.583 1.00 78.62 266 ARG A CA 1
ATOM 1990 C C . ARG A 1 266 ? -10.129 -50.094 17.067 1.00 78.62 266 ARG A C 1
ATOM 1992 O O . ARG A 1 266 ? -9.585 -50.863 17.855 1.00 78.62 266 ARG A O 1
ATOM 1999 N N . ILE A 1 267 ? -10.729 -48.965 17.451 1.00 80.94 267 ILE A N 1
ATOM 2000 C CA . ILE A 1 267 ? -10.874 -48.558 18.856 1.00 80.94 267 ILE A CA 1
ATOM 2001 C C . ILE A 1 267 ? -11.490 -49.711 19.655 1.00 80.94 267 ILE A C 1
ATOM 2003 O O . ILE A 1 267 ? -12.613 -50.137 19.387 1.00 80.94 267 ILE A O 1
ATOM 2007 N N . THR A 1 268 ? -10.740 -50.224 20.628 1.00 83.44 268 THR A N 1
ATOM 2008 C CA . THR A 1 268 ? -11.197 -51.285 21.528 1.00 83.44 268 THR A CA 1
ATOM 2009 C C . THR A 1 268 ? -12.055 -50.724 22.667 1.00 83.44 268 THR A C 1
ATOM 2011 O O . THR A 1 268 ? -12.130 -49.513 22.884 1.00 83.44 268 THR A O 1
ATOM 2014 N N . ALA A 1 269 ? -12.668 -51.605 23.463 1.00 83.94 269 ALA A N 1
ATOM 2015 C CA . ALA A 1 269 ? -13.337 -51.197 24.700 1.00 83.94 269 ALA A CA 1
ATOM 2016 C C . ALA A 1 269 ? -12.372 -50.537 25.712 1.00 83.94 269 ALA A C 1
ATOM 2018 O O . ALA A 1 269 ? -12.790 -49.659 26.461 1.00 83.94 269 ALA A O 1
ATOM 2019 N N . GLU A 1 270 ? -11.085 -50.908 25.708 1.00 78.56 270 GLU A N 1
ATOM 2020 C CA . GLU A 1 270 ? -10.051 -50.282 26.544 1.00 78.56 270 GLU A CA 1
ATOM 2021 C C . GLU A 1 270 ? -9.681 -48.884 26.019 1.00 78.56 270 GLU A C 1
ATOM 2023 O O . GLU A 1 270 ? -9.619 -47.927 26.788 1.00 78.56 270 GLU A O 1
ATOM 2028 N N . ASP A 1 271 ? -9.538 -48.728 24.699 1.00 78.69 271 ASP A N 1
ATOM 2029 C CA . ASP A 1 271 ? -9.285 -47.437 24.041 1.00 78.69 271 ASP A CA 1
ATOM 2030 C C . ASP A 1 271 ? -10.450 -46.445 24.177 1.00 78.69 271 ASP A C 1
ATOM 2032 O O . ASP A 1 271 ? -10.231 -45.228 24.211 1.00 78.69 271 ASP A O 1
ATOM 2036 N N . LEU A 1 272 ? -11.682 -46.956 24.234 1.00 87.12 272 LEU A N 1
ATOM 2037 C CA . LEU A 1 272 ? -12.882 -46.179 24.524 1.00 87.12 272 LEU A CA 1
ATOM 2038 C C . LEU A 1 272 ? -12.922 -45.778 26.004 1.00 87.12 272 LEU A C 1
ATOM 2040 O O . LEU A 1 272 ? -13.047 -44.592 26.298 1.00 87.12 272 LEU A O 1
ATOM 2044 N N . ALA A 1 273 ? -12.731 -46.727 26.927 1.00 85.00 273 ALA A N 1
ATOM 2045 C CA . ALA A 1 273 ? -12.695 -46.449 28.364 1.00 85.00 273 ALA A CA 1
ATOM 2046 C C . ALA A 1 273 ? -11.595 -45.439 28.739 1.00 85.00 273 ALA A C 1
ATOM 2048 O O . ALA A 1 273 ? -11.832 -44.556 29.560 1.00 85.00 273 ALA A O 1
ATOM 2049 N N . ALA A 1 274 ? -10.424 -45.511 28.095 1.00 79.81 274 ALA A N 1
ATOM 2050 C CA . ALA A 1 274 ? -9.349 -44.536 28.263 1.00 79.81 274 ALA A CA 1
ATOM 2051 C C . ALA A 1 274 ? -9.783 -43.121 27.839 1.00 79.81 274 ALA A C 1
ATOM 2053 O O . ALA A 1 274 ? -9.609 -42.178 28.603 1.00 79.81 274 ALA A O 1
ATOM 2054 N N . ARG A 1 275 ? -10.418 -42.970 26.666 1.00 86.50 275 ARG A N 1
ATOM 2055 C CA . ARG A 1 275 ? -10.966 -41.676 26.206 1.00 86.50 275 ARG A CA 1
ATOM 2056 C C . ARG A 1 275 ? -12.086 -41.159 27.106 1.00 86.50 275 ARG A C 1
ATOM 2058 O O . ARG A 1 275 ? -12.183 -39.959 27.322 1.00 86.50 275 ARG A O 1
ATOM 2065 N N . MET A 1 276 ? -12.914 -42.048 27.649 1.00 89.25 276 MET A N 1
ATOM 2066 C CA . MET A 1 276 ? -13.994 -41.690 28.575 1.00 89.25 276 MET A CA 1
ATOM 2067 C C . MET A 1 276 ? -13.500 -41.297 29.977 1.00 89.25 276 MET A C 1
ATOM 2069 O O . MET A 1 276 ? -14.257 -40.700 30.739 1.00 89.25 276 MET A O 1
ATOM 2073 N N . ALA A 1 277 ? -12.245 -41.608 30.316 1.00 86.44 277 ALA A N 1
ATOM 2074 C CA . ALA A 1 277 ? -11.595 -41.191 31.558 1.00 86.44 277 ALA A CA 1
ATOM 2075 C C . ALA A 1 277 ? -10.878 -39.828 31.452 1.00 86.44 277 ALA A C 1
ATOM 2077 O O . ALA A 1 277 ? -10.417 -39.305 32.469 1.00 86.44 277 ALA A O 1
ATOM 2078 N N . GLU A 1 278 ? -10.774 -39.244 30.253 1.00 84.31 278 GLU A N 1
ATOM 2079 C CA . GLU A 1 278 ? -10.097 -37.961 30.046 1.00 84.31 278 GLU A CA 1
ATOM 2080 C C . GLU A 1 278 ? -10.898 -36.770 30.614 1.00 84.31 278 GLU A C 1
ATOM 2082 O O . GLU A 1 278 ? -12.123 -36.732 30.476 1.00 84.31 278 GLU A O 1
ATOM 2087 N N . PRO A 1 279 ? -10.247 -35.725 31.172 1.00 79.75 279 PRO A N 1
ATOM 2088 C CA . PRO A 1 279 ? -10.941 -34.574 31.770 1.00 79.75 279 PRO A CA 1
ATOM 2089 C C . PRO A 1 279 ? -11.815 -33.749 30.810 1.00 79.75 279 PRO A C 1
ATOM 2091 O O . PRO A 1 279 ? -12.625 -32.941 31.265 1.00 79.75 279 PRO A O 1
ATOM 2094 N N . TRP A 1 280 ? -11.634 -33.911 29.495 1.00 81.69 280 TRP A N 1
ATOM 2095 C CA . TRP A 1 280 ? -12.460 -33.274 28.465 1.00 81.69 280 TRP A CA 1
ATOM 2096 C C . TRP A 1 280 ? -13.713 -34.082 28.105 1.00 81.69 280 TRP A C 1
ATOM 2098 O O . TRP A 1 280 ? -14.599 -33.540 27.446 1.00 81.69 280 TRP A O 1
ATOM 2108 N N . PHE A 1 281 ? -13.820 -35.352 28.509 1.00 89.81 281 PHE A N 1
ATOM 2109 C CA . PHE A 1 281 ? -14.960 -36.184 28.143 1.00 89.81 281 PHE A CA 1
ATOM 2110 C C . PHE A 1 281 ? -16.229 -35.767 28.892 1.00 89.81 281 PHE A C 1
ATOM 2112 O O . PHE A 1 281 ? -16.278 -35.738 30.123 1.00 89.81 281 PHE A O 1
ATOM 2119 N N . ARG A 1 282 ? -17.296 -35.493 28.135 1.00 90.12 282 ARG A N 1
ATOM 2120 C CA . ARG A 1 282 ? -18.638 -35.237 28.668 1.00 90.12 282 ARG A CA 1
ATOM 2121 C C . ARG A 1 282 ? -19.660 -36.019 27.839 1.00 90.12 282 ARG A C 1
ATOM 2123 O O . ARG A 1 282 ? -19.704 -35.818 26.628 1.00 90.12 282 ARG A O 1
ATOM 2130 N N . PRO A 1 283 ? -20.539 -36.840 28.444 1.00 91.31 283 PRO A N 1
ATOM 2131 C CA . PRO A 1 283 ? -21.565 -37.582 27.698 1.00 91.31 283 PRO A CA 1
ATOM 2132 C C . PRO A 1 283 ? -22.537 -36.692 26.906 1.00 91.31 283 PRO A C 1
ATOM 2134 O O . PRO A 1 283 ? -23.103 -37.118 25.904 1.00 91.31 283 PRO A O 1
ATOM 2137 N N . GLN A 1 284 ? -22.711 -35.437 27.335 1.00 90.88 284 GLN A N 1
ATOM 2138 C CA . GLN A 1 284 ? -23.505 -34.436 26.619 1.00 90.88 284 GLN A CA 1
ATOM 2139 C C . GLN A 1 284 ? -22.873 -34.005 25.283 1.00 90.88 284 GLN A C 1
ATOM 2141 O O . GLN A 1 284 ? -23.599 -33.644 24.367 1.00 90.88 284 GLN A O 1
ATOM 2146 N N . ASP A 1 285 ? -21.545 -34.099 25.146 1.00 93.75 285 ASP A N 1
ATOM 2147 C CA . ASP A 1 285 ? -20.784 -33.711 23.947 1.00 93.75 285 ASP A CA 1
ATOM 2148 C C . ASP A 1 285 ? -20.678 -34.874 22.944 1.00 93.75 285 ASP A C 1
ATOM 2150 O O . ASP A 1 285 ? -19.848 -34.880 22.036 1.00 93.75 285 ASP A O 1
ATOM 2154 N N . PHE A 1 286 ? -21.527 -35.888 23.101 1.00 96.06 286 PHE A N 1
ATOM 2155 C CA . PHE A 1 286 ? -21.522 -37.106 22.310 1.00 96.06 286 PHE A CA 1
ATOM 2156 C C . PHE A 1 286 ? -22.965 -37.454 21.946 1.00 96.06 286 PHE A C 1
ATOM 2158 O O . PHE A 1 286 ? -23.729 -37.979 22.753 1.00 96.06 286 PHE A O 1
ATOM 2165 N N . LEU A 1 287 ? -23.357 -37.109 20.722 1.00 96.50 287 LEU A N 1
ATOM 2166 C CA . LEU A 1 287 ? -24.680 -37.396 20.178 1.00 96.50 287 LEU A CA 1
ATOM 2167 C C . LEU A 1 287 ? -24.684 -38.781 19.528 1.00 96.50 287 LEU A C 1
ATOM 2169 O O . LEU A 1 287 ? -23.758 -39.130 18.796 1.00 96.50 287 LEU A O 1
ATOM 2173 N N . VAL A 1 288 ? -25.752 -39.543 19.732 1.00 97.00 288 VAL A N 1
ATOM 2174 C CA . VAL A 1 288 ? -26.018 -40.817 19.056 1.00 97.00 288 VAL A CA 1
ATOM 2175 C C . VAL A 1 288 ? -27.370 -40.766 18.346 1.00 97.00 288 VAL A C 1
ATOM 2177 O O . VAL A 1 288 ? -28.312 -40.115 18.805 1.00 97.00 288 VAL A O 1
ATOM 2180 N N . ALA A 1 289 ? -27.445 -41.438 17.201 1.00 96.50 289 ALA A N 1
ATOM 2181 C CA . ALA A 1 289 ? -28.637 -41.578 16.380 1.00 96.50 289 ALA A CA 1
ATOM 2182 C C . ALA A 1 289 ? -29.178 -43.004 16.499 1.00 96.50 289 ALA A C 1
ATOM 2184 O O . ALA A 1 289 ? -28.462 -43.964 16.209 1.00 96.50 289 ALA A O 1
ATOM 2185 N N . GLU A 1 290 ? -30.439 -43.136 16.894 1.00 95.38 290 GLU A N 1
ATOM 2186 C CA . GLU A 1 290 ? -31.094 -44.413 17.171 1.00 95.38 290 GLU A CA 1
ATOM 2187 C C . GLU A 1 290 ? -32.271 -44.642 16.211 1.00 95.38 290 GLU A C 1
ATOM 2189 O O . GLU A 1 290 ? -33.034 -43.722 15.916 1.00 95.38 290 GLU A O 1
ATOM 2194 N N . ARG A 1 291 ? -32.421 -45.874 15.720 1.00 93.75 291 ARG A N 1
ATOM 2195 C CA . ARG A 1 291 ? -33.563 -46.353 14.928 1.00 93.75 291 ARG A CA 1
ATOM 2196 C C . ARG A 1 291 ? -33.957 -47.729 15.452 1.00 93.75 291 ARG A C 1
ATOM 2198 O O . ARG A 1 291 ? -33.091 -48.578 15.626 1.00 93.75 291 ARG A O 1
ATOM 2205 N N . ASP A 1 292 ? -35.246 -47.939 15.713 1.00 89.25 292 ASP A N 1
ATOM 2206 C CA . ASP A 1 292 ? -35.806 -49.222 16.175 1.00 89.25 292 ASP A CA 1
ATOM 2207 C C . ASP A 1 292 ? -35.068 -49.847 17.387 1.00 89.25 292 ASP A C 1
ATOM 2209 O O . ASP A 1 292 ? -34.973 -51.065 17.526 1.00 89.25 292 ASP A O 1
ATOM 2213 N N . GLY A 1 293 ? -34.532 -49.002 18.281 1.00 83.94 293 GLY A N 1
ATOM 2214 C CA . GLY A 1 293 ? -33.770 -49.421 19.463 1.00 83.94 293 GLY A CA 1
ATOM 2215 C C . GLY A 1 293 ? -32.317 -49.829 19.189 1.00 83.94 293 GLY A C 1
ATOM 2216 O O . GLY A 1 293 ? -31.701 -50.472 20.038 1.00 83.94 293 GLY A O 1
ATOM 2217 N N . GLN A 1 294 ? -31.761 -49.505 18.019 1.00 90.75 294 GLN A N 1
ATOM 2218 C CA . GLN A 1 294 ? -30.367 -49.757 17.637 1.00 90.75 294 GLN A CA 1
ATOM 2219 C C . GLN A 1 294 ? -29.674 -48.459 17.205 1.00 90.75 294 GLN A C 1
ATOM 2221 O O . GLN A 1 294 ? -30.290 -47.588 16.587 1.00 90.75 294 GLN A O 1
ATOM 2226 N N . LEU A 1 295 ? -28.378 -48.327 17.502 1.00 95.69 295 LEU A N 1
ATOM 2227 C CA . LEU A 1 295 ? -27.590 -47.186 17.035 1.00 95.69 295 LEU A CA 1
ATOM 2228 C C . LEU A 1 295 ? -27.289 -47.321 15.535 1.00 95.69 295 LEU A C 1
ATOM 2230 O O . LEU A 1 295 ? -26.887 -48.381 15.066 1.00 95.69 295 LEU A O 1
ATOM 2234 N N . VAL A 1 296 ? -27.471 -46.228 14.791 1.00 95.62 296 VAL A N 1
ATOM 2235 C CA . VAL A 1 296 ? -27.264 -46.141 13.329 1.00 95.62 296 VAL A CA 1
ATOM 2236 C C . VAL A 1 296 ? -26.343 -44.983 12.916 1.00 95.62 296 VAL A C 1
ATOM 2238 O O . VAL A 1 296 ? -26.053 -44.787 11.735 1.00 95.62 296 VAL A O 1
ATOM 2241 N N . GLY A 1 297 ? -25.856 -44.208 13.885 1.00 96.25 297 GLY A N 1
ATOM 2242 C CA . GLY A 1 297 ? -24.867 -43.151 13.693 1.00 96.25 297 GLY A CA 1
ATOM 2243 C C . GLY A 1 297 ? -24.559 -42.415 14.995 1.00 96.25 297 GLY A C 1
ATOM 2244 O O . GLY A 1 297 ? -25.202 -42.651 16.016 1.00 96.25 297 GLY A O 1
ATOM 2245 N N . TYR A 1 298 ? -23.566 -41.533 14.972 1.00 97.12 298 TYR A N 1
ATOM 2246 C CA . TYR A 1 298 ? -23.145 -40.723 16.114 1.00 97.12 298 TYR A CA 1
ATOM 2247 C C . TYR A 1 298 ? -22.306 -39.520 15.675 1.00 97.12 298 TYR A C 1
ATOM 2249 O O . TYR A 1 298 ? -21.698 -39.520 14.605 1.00 97.12 298 TYR A O 1
ATOM 2257 N N . HIS A 1 299 ? -22.218 -38.519 16.545 1.00 96.75 299 HIS A N 1
ATOM 2258 C CA . HIS A 1 299 ? -21.282 -37.409 16.452 1.00 96.75 299 HIS A CA 1
ATOM 2259 C C . HIS A 1 299 ? -20.703 -37.129 17.842 1.00 96.75 299 HIS A C 1
ATOM 2261 O O . HIS A 1 299 ? -21.391 -36.641 18.735 1.00 96.75 299 HIS A O 1
ATOM 2267 N N . TRP A 1 300 ? -19.418 -37.429 18.011 1.00 96.19 300 TRP A N 1
ATOM 2268 C CA . TRP A 1 300 ? -18.634 -37.085 19.194 1.00 96.19 300 TRP A CA 1
ATOM 2269 C C . TRP A 1 300 ? -17.947 -35.736 18.959 1.00 96.19 300 TRP A C 1
ATOM 2271 O O . TRP A 1 300 ? -17.431 -35.474 17.867 1.00 96.19 300 TRP A O 1
ATOM 2281 N N . MET A 1 301 ? -17.976 -34.873 19.967 1.00 95.38 301 MET A N 1
ATOM 2282 C CA . MET A 1 301 ? -17.403 -33.533 19.985 1.00 95.38 301 MET A CA 1
ATOM 2283 C C . MET A 1 301 ? -16.464 -33.350 21.185 1.00 95.38 301 MET A C 1
ATOM 2285 O O . MET A 1 301 ? -16.517 -34.111 22.152 1.00 95.38 301 MET A O 1
ATOM 2289 N N . LYS A 1 302 ? -15.647 -32.296 21.144 1.00 91.25 302 LYS A N 1
ATOM 2290 C CA . LYS A 1 302 ? -15.000 -31.699 22.324 1.00 91.25 302 LYS A CA 1
ATOM 2291 C C . LYS A 1 302 ? -15.253 -30.191 22.332 1.00 91.25 302 LYS A C 1
ATOM 2293 O O . LYS A 1 302 ? -15.369 -29.596 21.261 1.00 91.25 302 LYS A O 1
ATOM 2298 N N . ALA A 1 303 ? -15.288 -29.579 23.514 1.00 86.25 303 ALA A N 1
ATOM 2299 C CA . ALA A 1 303 ? -15.402 -28.130 23.690 1.00 86.25 303 ALA A CA 1
ATOM 2300 C C . ALA A 1 303 ? -14.367 -27.624 24.714 1.00 86.25 303 ALA A C 1
ATOM 2302 O O . ALA A 1 303 ? -14.480 -27.895 25.914 1.00 86.25 303 ALA A O 1
ATOM 2303 N N . GLU A 1 304 ? -13.364 -26.879 24.242 1.00 79.94 304 GLU A N 1
ATOM 2304 C CA . GLU A 1 304 ? -12.308 -26.261 25.055 1.00 79.94 304 GLU A CA 1
ATOM 2305 C C . GLU A 1 304 ? -12.377 -24.730 24.921 1.00 79.94 304 GLU A C 1
ATOM 2307 O O . GLU A 1 304 ? -11.741 -24.106 24.068 1.00 79.94 304 GLU A O 1
ATOM 2312 N N . GLY A 1 305 ? -13.210 -24.115 25.767 1.00 81.12 305 GLY A N 1
ATOM 2313 C CA . GLY A 1 305 ? -13.494 -22.681 25.716 1.00 81.12 305 GLY A CA 1
ATOM 2314 C C . GLY A 1 305 ? -14.145 -22.287 24.389 1.00 81.12 305 GLY A C 1
ATOM 2315 O O . GLY A 1 305 ? -15.161 -22.850 23.990 1.00 81.12 305 GLY A O 1
ATOM 2316 N N . GLU A 1 306 ? -13.540 -21.330 23.690 1.00 86.38 306 GLU A N 1
ATOM 2317 C CA . GLU A 1 306 ? -14.018 -20.854 22.388 1.00 86.38 306 GLU A CA 1
ATOM 2318 C C . GLU A 1 306 ? -13.821 -21.857 21.229 1.00 86.38 306 GLU A C 1
ATOM 2320 O O . GLU A 1 306 ? -14.370 -21.645 20.145 1.00 86.38 306 GLU A O 1
ATOM 2325 N N . LEU A 1 307 ? -13.065 -22.946 21.424 1.00 86.94 307 LEU A N 1
ATOM 2326 C CA . LEU A 1 307 ? -12.777 -23.930 20.379 1.00 86.94 307 LEU A CA 1
ATOM 2327 C C . LEU A 1 307 ? -13.587 -25.221 20.558 1.00 86.94 307 LEU A C 1
ATOM 2329 O O . LEU A 1 307 ? -13.410 -25.957 21.528 1.00 86.94 307 LEU A O 1
ATOM 2333 N N . GLY A 1 308 ? -14.409 -25.536 19.560 1.00 91.81 308 GLY A N 1
ATOM 2334 C CA . GLY A 1 308 ? -15.028 -26.845 19.382 1.00 91.81 308 GLY A CA 1
ATOM 2335 C C . GLY A 1 308 ? -14.224 -27.750 18.442 1.00 91.81 308 GLY A C 1
ATOM 2336 O O . GLY A 1 308 ? -13.613 -27.286 17.477 1.00 91.81 308 GLY A O 1
ATOM 2337 N N . GLU A 1 309 ? -14.274 -29.059 18.671 1.00 93.62 309 GLU A N 1
ATOM 2338 C CA . GLU A 1 309 ? -13.744 -30.088 17.769 1.00 93.62 309 GLU A CA 1
ATOM 2339 C C . GLU A 1 309 ? -14.856 -31.079 17.397 1.00 93.62 309 GLU A C 1
ATOM 2341 O O . GLU A 1 309 ? -15.529 -31.622 18.272 1.00 93.62 309 GLU A O 1
ATOM 2346 N N . VAL A 1 310 ? -15.028 -31.357 16.101 1.00 94.31 310 VAL A N 1
ATOM 2347 C CA . VAL A 1 310 ? -15.746 -32.544 15.610 1.00 94.31 310 VAL A CA 1
ATOM 2348 C C . VAL A 1 310 ? -14.762 -33.706 15.703 1.00 94.31 310 VAL A C 1
ATOM 2350 O O . VAL A 1 310 ? -13.970 -33.928 14.788 1.00 94.31 310 VAL A O 1
ATOM 2353 N N . TYR A 1 311 ? -14.773 -34.403 16.840 1.00 90.31 311 TYR A N 1
ATOM 2354 C CA . TYR A 1 311 ? -13.788 -35.443 17.141 1.00 90.31 311 TYR A CA 1
ATOM 2355 C C . TYR A 1 311 ? -13.963 -36.660 16.230 1.00 90.31 311 TYR A C 1
ATOM 2357 O O . TYR A 1 311 ? -13.006 -37.138 15.628 1.00 90.31 311 TYR A O 1
ATOM 2365 N N . VAL A 1 312 ? -15.206 -37.126 16.076 1.00 91.94 312 VAL A N 1
ATOM 2366 C CA . VAL A 1 312 ? -15.579 -38.120 15.064 1.00 91.94 312 VAL A CA 1
ATOM 2367 C C . VAL A 1 312 ? -17.080 -38.057 14.780 1.00 91.94 312 VAL A C 1
ATOM 2369 O O . VAL A 1 312 ? -17.895 -37.902 15.689 1.00 91.94 312 VAL A O 1
ATOM 2372 N N . ILE A 1 313 ? -17.458 -38.224 13.513 1.00 94.31 313 ILE A N 1
ATOM 2373 C CA . ILE A 1 313 ? -18.840 -38.456 13.083 1.00 94.31 313 ILE A CA 1
ATOM 2374 C C . ILE A 1 313 ? -18.902 -39.788 12.332 1.00 94.31 313 ILE A C 1
ATOM 2376 O O . ILE A 1 313 ? -18.160 -40.001 11.376 1.00 94.31 313 ILE A O 1
ATOM 2380 N N . GLY A 1 314 ? -19.758 -40.699 12.786 1.00 93.00 314 GLY A N 1
ATOM 2381 C CA . GLY A 1 314 ? -19.960 -42.011 12.177 1.00 93.00 314 GLY A CA 1
ATOM 2382 C C . GLY A 1 314 ? -21.412 -42.199 11.765 1.00 93.00 314 GLY A C 1
ATOM 2383 O O . GLY A 1 314 ? -22.332 -41.759 12.449 1.00 93.00 314 GLY A O 1
ATOM 2384 N N . VAL A 1 315 ? -21.628 -42.865 10.637 1.00 93.62 315 VAL A N 1
ATOM 2385 C CA . VAL A 1 315 ? -22.950 -43.293 10.171 1.00 93.62 315 VAL A CA 1
ATOM 2386 C C . VAL A 1 315 ? -22.801 -44.733 9.726 1.00 93.62 315 VAL A C 1
ATOM 2388 O O . VAL A 1 315 ? -21.861 -45.050 8.998 1.00 93.62 315 VAL A O 1
ATOM 2391 N N . ASP A 1 316 ? -23.705 -45.597 10.172 1.00 93.38 316 ASP A N 1
ATOM 2392 C CA . ASP A 1 316 ? -23.673 -46.996 9.776 1.00 93.38 316 ASP A CA 1
ATOM 2393 C C . ASP A 1 316 ? -23.837 -47.132 8.244 1.00 93.38 316 ASP A C 1
ATOM 2395 O O . ASP A 1 316 ? -24.657 -46.407 7.666 1.00 93.38 316 ASP A O 1
ATOM 2399 N N . PRO A 1 317 ? -23.101 -48.033 7.559 1.00 88.69 317 PRO A N 1
ATOM 2400 C CA . PRO A 1 317 ? -23.244 -48.249 6.119 1.00 88.69 317 PRO A CA 1
ATOM 2401 C C . PRO A 1 317 ? -24.690 -48.480 5.647 1.00 88.69 317 PRO A C 1
ATOM 2403 O O . PRO A 1 317 ? -25.067 -47.948 4.604 1.00 88.69 317 PRO A O 1
ATOM 2406 N N . ASP A 1 318 ? -25.527 -49.163 6.436 1.00 88.69 318 ASP A N 1
ATOM 2407 C CA . ASP A 1 318 ? -26.935 -49.435 6.099 1.00 88.69 318 ASP A CA 1
ATOM 2408 C C . ASP A 1 318 ? -27.848 -48.200 6.303 1.00 88.69 318 ASP A C 1
ATOM 2410 O O . ASP A 1 318 ? -28.994 -48.164 5.849 1.00 88.69 318 AS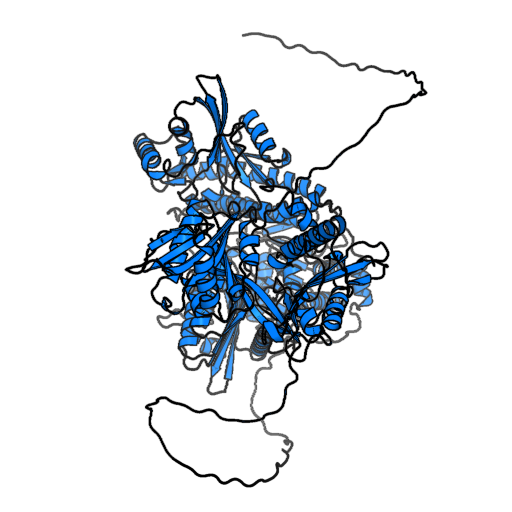P A O 1
ATOM 2414 N N . ALA A 1 319 ? -27.334 -47.143 6.944 1.00 86.06 319 ALA A N 1
ATOM 2415 C CA . ALA A 1 319 ? -27.953 -45.819 7.046 1.00 86.06 319 ALA A CA 1
ATOM 2416 C C . ALA A 1 319 ? -27.280 -44.760 6.143 1.00 86.06 319 ALA A C 1
ATOM 2418 O O . ALA A 1 319 ? -27.730 -43.605 6.099 1.00 86.06 319 ALA A O 1
ATOM 2419 N N . ALA A 1 320 ? -26.222 -45.112 5.407 1.00 80.56 320 ALA A N 1
ATOM 2420 C CA . ALA A 1 320 ? -25.461 -44.173 4.592 1.00 80.56 320 ALA A CA 1
ATOM 2421 C C . ALA A 1 320 ? -26.303 -43.571 3.451 1.00 80.56 320 ALA A C 1
ATOM 2423 O O . ALA A 1 320 ? -27.124 -44.224 2.815 1.00 80.56 320 ALA A O 1
ATOM 2424 N N . GLY A 1 321 ? -26.097 -42.281 3.169 1.00 79.12 321 GLY A N 1
ATOM 2425 C CA . GLY A 1 321 ? -26.843 -41.561 2.130 1.00 79.12 321 GLY A CA 1
ATOM 2426 C C . GLY A 1 321 ? -28.264 -41.121 2.512 1.00 79.12 321 GLY A C 1
ATOM 2427 O O . GLY A 1 321 ? -28.821 -40.297 1.799 1.00 79.12 321 GLY A O 1
ATOM 2428 N N . SER A 1 322 ? -28.809 -41.552 3.656 1.00 85.75 322 SER A N 1
ATOM 2429 C CA . SER A 1 322 ? -30.149 -41.161 4.147 1.00 85.75 322 SER A CA 1
ATOM 2430 C C . SER A 1 322 ? -30.287 -39.704 4.630 1.00 85.75 322 SER A C 1
ATOM 2432 O O . SER A 1 322 ? -31.308 -39.346 5.204 1.00 85.75 322 SER A O 1
ATOM 2434 N N . GLY A 1 323 ? -29.254 -38.871 4.468 1.00 87.50 323 GLY A N 1
ATOM 2435 C CA . GLY A 1 323 ? -29.162 -37.526 5.056 1.00 87.50 323 GLY A CA 1
ATOM 2436 C C . GLY A 1 323 ? -28.600 -37.489 6.486 1.00 87.50 323 GLY A C 1
ATOM 2437 O O . GLY A 1 323 ? -28.068 -36.456 6.892 1.00 87.50 323 GLY A O 1
ATOM 2438 N N . LEU A 1 324 ? -28.601 -38.617 7.213 1.00 92.06 324 LEU A N 1
ATOM 2439 C CA . LEU A 1 324 ? -28.262 -38.686 8.645 1.00 92.06 324 LEU A CA 1
ATOM 2440 C C . LEU A 1 324 ? -26.926 -38.017 9.030 1.00 92.06 324 LEU A C 1
ATOM 2442 O O . LEU A 1 324 ? -26.864 -37.329 10.042 1.00 92.06 324 LEU A O 1
ATOM 2446 N N . GLY A 1 325 ? -25.876 -38.150 8.213 1.00 90.31 325 GLY A N 1
ATOM 2447 C CA . GLY A 1 325 ? -24.580 -37.503 8.476 1.00 90.31 325 GLY A CA 1
ATOM 2448 C C . GLY A 1 325 ? -24.622 -35.968 8.444 1.00 90.31 325 GLY A C 1
ATOM 2449 O O . GLY A 1 325 ? -23.914 -35.326 9.215 1.00 90.31 325 GLY A O 1
ATOM 2450 N N . ARG A 1 326 ? -25.489 -35.365 7.615 1.00 91.56 326 ARG A N 1
ATOM 2451 C CA . ARG A 1 326 ? -25.710 -33.907 7.604 1.00 91.56 326 ARG A CA 1
ATOM 2452 C C . ARG A 1 326 ? -26.524 -33.481 8.828 1.00 91.56 326 ARG A C 1
ATOM 2454 O O . ARG A 1 326 ? -26.161 -32.504 9.468 1.00 91.56 326 ARG A O 1
ATOM 2461 N N . ALA A 1 327 ? -27.563 -34.241 9.182 1.00 92.81 327 ALA A N 1
ATOM 2462 C CA . ALA A 1 327 ? -28.393 -33.973 10.358 1.00 92.81 327 ALA A CA 1
ATOM 2463 C C . ALA A 1 327 ? -27.586 -34.033 11.667 1.00 92.81 327 ALA A C 1
ATOM 2465 O O . ALA A 1 327 ? -27.659 -33.112 12.478 1.00 92.81 327 ALA A O 1
ATOM 2466 N N . LEU A 1 328 ? -26.765 -35.078 11.832 1.00 95.25 328 LEU A N 1
ATOM 2467 C CA . LEU A 1 328 ? -25.825 -35.219 12.946 1.00 95.25 328 LEU A CA 1
ATOM 2468 C C . LEU A 1 328 ? -24.854 -34.035 13.005 1.00 95.25 328 LEU A C 1
ATOM 2470 O O . LEU A 1 328 ? -24.750 -33.409 14.056 1.00 95.25 328 LEU A O 1
ATOM 2474 N N . LEU A 1 329 ? -24.194 -33.692 11.889 1.00 95.19 329 LEU A N 1
ATOM 2475 C CA . LEU A 1 329 ? -23.274 -32.551 11.827 1.00 95.19 329 LEU A CA 1
ATOM 2476 C C . LEU A 1 329 ? -23.967 -31.241 12.231 1.00 95.19 329 LEU A C 1
ATOM 2478 O O . LEU A 1 329 ? -23.466 -30.546 13.107 1.00 95.19 329 LEU A O 1
ATOM 2482 N N . THR A 1 330 ? -25.128 -30.912 11.655 1.00 94.44 330 THR A N 1
ATOM 2483 C CA . THR A 1 330 ? -25.874 -29.694 12.017 1.00 94.44 330 THR A CA 1
ATOM 2484 C C . THR A 1 330 ? -26.222 -29.673 13.507 1.00 94.44 330 THR A C 1
ATOM 2486 O O . THR A 1 330 ? -25.997 -28.655 14.157 1.00 94.44 330 THR A O 1
ATOM 2489 N N . ALA A 1 331 ? -26.695 -30.787 14.078 1.00 94.69 331 ALA A N 1
ATOM 2490 C CA . ALA A 1 331 ? -26.996 -30.878 15.508 1.00 94.69 331 ALA A CA 1
ATOM 2491 C C . ALA A 1 331 ? -25.753 -30.634 16.388 1.00 94.69 331 ALA A C 1
ATOM 2493 O O . ALA A 1 331 ? -25.824 -29.872 17.351 1.00 94.69 331 ALA A O 1
ATOM 2494 N N . GLY A 1 332 ? -24.603 -31.215 16.031 1.00 94.75 332 GLY A N 1
ATOM 2495 C CA . GLY A 1 332 ? -23.354 -31.027 16.772 1.00 94.75 332 GLY A CA 1
ATOM 2496 C C . GLY A 1 332 ? -22.791 -29.604 16.686 1.00 94.75 332 GLY A C 1
ATOM 2497 O O . GLY A 1 332 ? -22.381 -29.029 17.692 1.00 94.75 332 GLY A O 1
ATOM 2498 N N . LEU A 1 333 ? -22.839 -28.972 15.509 1.00 95.44 333 LEU A N 1
ATOM 2499 C CA . LEU A 1 333 ? -22.384 -27.583 15.356 1.00 95.44 333 LEU A CA 1
ATOM 2500 C C . LEU A 1 333 ? -23.255 -26.594 16.148 1.00 95.44 333 LEU A C 1
ATOM 2502 O O . LEU A 1 333 ? -22.729 -25.603 16.653 1.00 95.44 333 LEU A O 1
ATOM 2506 N N . ARG A 1 334 ? -24.562 -26.866 16.289 1.00 93.69 334 ARG A N 1
ATOM 2507 C CA . ARG A 1 334 ? -25.452 -26.100 17.178 1.00 93.69 334 ARG A CA 1
ATOM 2508 C C . ARG A 1 334 ? -25.084 -26.295 18.645 1.00 93.69 334 ARG A C 1
ATOM 2510 O O . ARG A 1 334 ? -24.889 -25.310 19.342 1.00 93.69 334 ARG A O 1
ATOM 2517 N N . HIS A 1 335 ? -24.903 -27.540 19.085 1.00 93.81 335 HIS A N 1
ATOM 2518 C CA . HIS A 1 335 ? -24.489 -27.877 20.454 1.00 93.81 335 HIS A CA 1
ATOM 2519 C C . HIS A 1 335 ? -23.169 -27.194 20.859 1.00 93.81 335 HIS A C 1
ATOM 2521 O O . HIS A 1 335 ? -23.055 -26.663 21.962 1.00 93.81 335 HIS A O 1
ATOM 2527 N N . LEU A 1 336 ? -22.189 -27.133 19.950 1.00 94.06 336 LEU A N 1
ATOM 2528 C CA . LEU A 1 336 ? -20.936 -26.397 20.162 1.00 94.06 336 LEU A CA 1
ATOM 2529 C C . LEU A 1 336 ? -21.145 -24.873 20.232 1.00 94.06 336 LEU A C 1
ATOM 2531 O O . LEU A 1 336 ? -20.558 -24.218 21.093 1.00 94.06 336 LEU A O 1
ATOM 2535 N N . ALA A 1 337 ? -22.001 -24.304 19.377 1.00 91.88 337 ALA A N 1
ATOM 2536 C CA . ALA A 1 337 ? -22.354 -22.883 19.439 1.00 91.88 337 ALA A CA 1
ATOM 2537 C C . ALA A 1 337 ? -23.088 -22.524 20.749 1.00 91.88 337 ALA A C 1
ATOM 2539 O O . ALA A 1 337 ? -22.812 -21.490 21.354 1.00 91.88 337 ALA A O 1
ATOM 2540 N N . GLU A 1 338 ? -23.978 -23.399 21.221 1.00 91.50 338 GLU A N 1
ATOM 2541 C CA . GLU A 1 338 ? -24.734 -23.252 22.472 1.00 91.50 338 GLU A CA 1
ATOM 2542 C C . GLU A 1 338 ? -23.834 -23.361 23.723 1.00 91.50 338 GLU A C 1
ATOM 2544 O O . GLU A 1 338 ? -24.154 -22.771 24.755 1.00 91.50 338 GLU A O 1
ATOM 2549 N N . GLN A 1 339 ? -22.664 -24.011 23.627 1.00 88.56 339 GLN A N 1
ATOM 2550 C CA . GLN A 1 339 ? -21.606 -23.962 24.654 1.00 88.56 339 GLN A CA 1
ATOM 2551 C C . GLN A 1 339 ? -20.645 -22.766 24.524 1.00 88.56 339 GLN A C 1
ATOM 2553 O O . GLN A 1 339 ? -19.704 -22.648 25.309 1.00 88.56 339 GLN A O 1
ATOM 2558 N N . GLY A 1 340 ? -20.883 -21.853 23.578 1.00 87.12 340 GLY A N 1
ATOM 2559 C CA . GLY A 1 340 ? -20.082 -20.640 23.400 1.00 87.12 340 GLY A CA 1
ATOM 2560 C C . GLY A 1 340 ? -18.805 -20.825 22.578 1.00 87.12 340 GLY A C 1
ATOM 2561 O O . GLY A 1 340 ? -17.954 -19.935 22.585 1.00 87.12 340 GLY A O 1
ATOM 2562 N N . CYS A 1 341 ? -18.649 -21.934 21.846 1.00 91.44 341 CYS A N 1
ATOM 2563 C CA . CYS A 1 341 ? -17.544 -22.060 20.902 1.00 91.44 341 CYS A CA 1
ATOM 2564 C C . CYS A 1 341 ? -17.732 -21.073 19.735 1.00 91.44 341 CYS A C 1
ATOM 2566 O O . CYS A 1 341 ? -18.742 -21.104 19.033 1.00 91.44 341 CYS A O 1
ATOM 2568 N N . THR A 1 342 ? -16.743 -20.211 19.494 1.00 91.44 342 THR A N 1
ATOM 2569 C CA . THR A 1 342 ? -16.720 -19.250 18.375 1.00 91.44 342 THR A CA 1
ATOM 2570 C C . THR A 1 342 ? -16.142 -19.871 17.101 1.00 91.44 342 THR A C 1
ATOM 2572 O O . THR A 1 342 ? -16.351 -19.362 15.999 1.00 91.44 342 THR A O 1
ATOM 2575 N N . ARG A 1 343 ? -15.453 -21.013 17.227 1.00 91.88 343 ARG A N 1
ATOM 2576 C CA . ARG A 1 343 ? -14.781 -21.732 16.141 1.00 91.88 343 ARG A CA 1
ATOM 2577 C C . ARG A 1 343 ? -14.940 -23.242 16.301 1.00 91.88 343 ARG A C 1
ATOM 2579 O O . ARG A 1 343 ? -14.861 -23.750 17.413 1.00 91.88 343 ARG A O 1
ATOM 2586 N N . VAL A 1 344 ? -15.065 -23.969 15.190 1.00 94.31 344 VAL A N 1
ATOM 2587 C CA . VAL A 1 344 ? -15.033 -25.443 15.162 1.00 94.31 344 VAL A CA 1
ATOM 2588 C C . VAL A 1 344 ? -13.935 -25.940 14.223 1.00 94.31 344 VAL A C 1
ATOM 2590 O O . VAL A 1 344 ? -13.713 -25.356 13.162 1.00 94.31 344 VAL A O 1
ATOM 2593 N N . VAL A 1 345 ? -13.254 -27.027 14.586 1.00 92.94 345 VAL A N 1
ATOM 2594 C CA . VAL A 1 345 ? -12.283 -27.742 13.735 1.00 92.94 345 VAL A CA 1
ATOM 2595 C C . VAL A 1 345 ? -12.614 -29.231 13.609 1.00 92.94 345 VAL A C 1
ATOM 2597 O O . VAL A 1 345 ? -13.370 -29.768 14.413 1.00 92.94 345 VAL A O 1
ATOM 2600 N N . LEU A 1 346 ? -12.085 -29.886 12.575 1.00 93.06 346 LEU A N 1
ATOM 2601 C CA . LEU A 1 346 ? -12.249 -31.320 12.316 1.00 93.06 346 LEU A CA 1
ATOM 2602 C C . LEU A 1 346 ? -11.075 -31.884 11.511 1.00 93.06 346 LEU A C 1
ATOM 2604 O O . LEU A 1 346 ? -10.361 -31.121 10.853 1.00 93.06 346 LEU A O 1
ATOM 2608 N N . TYR A 1 347 ? -10.938 -33.211 11.487 1.00 88.31 347 TYR A N 1
ATOM 2609 C CA . TYR A 1 347 ? -10.000 -33.927 10.616 1.00 88.31 347 TYR A CA 1
ATOM 2610 C C . TYR A 1 347 ? -10.742 -34.888 9.673 1.00 88.31 347 TYR A C 1
ATOM 2612 O O . TYR A 1 347 ? -11.761 -35.470 10.043 1.00 88.31 347 TYR A O 1
ATOM 2620 N N . VAL A 1 348 ? -10.260 -35.036 8.435 1.00 89.19 348 VAL A N 1
ATOM 2621 C CA . VAL A 1 348 ? -10.848 -35.923 7.414 1.00 89.19 348 VAL A CA 1
ATOM 2622 C C . VAL A 1 348 ? -9.815 -36.316 6.356 1.00 89.19 348 VAL A C 1
ATOM 2624 O O . VAL A 1 348 ? -9.016 -35.486 5.933 1.00 89.19 348 VAL A O 1
ATOM 2627 N N . GLU A 1 349 ? -9.828 -37.568 5.902 1.00 84.94 349 GLU A N 1
ATOM 2628 C CA . GLU A 1 349 ? -8.940 -38.029 4.824 1.00 84.94 349 GLU A CA 1
ATOM 2629 C C . GLU A 1 349 ? -9.261 -37.326 3.489 1.00 84.94 349 GLU A C 1
ATOM 2631 O O . GLU A 1 349 ? -10.424 -37.130 3.121 1.00 84.94 349 GLU A O 1
ATOM 2636 N N . ALA A 1 350 ? -8.225 -36.927 2.751 1.00 84.38 350 ALA A N 1
ATOM 2637 C CA . ALA A 1 350 ? -8.335 -36.117 1.535 1.00 84.38 350 ALA A CA 1
ATOM 2638 C C . ALA A 1 350 ? -8.926 -36.874 0.334 1.00 84.38 350 ALA A C 1
ATOM 2640 O O . ALA A 1 350 ? -9.431 -36.246 -0.600 1.00 84.38 350 ALA A O 1
ATOM 2641 N N . ASP A 1 351 ? -8.866 -38.205 0.350 1.00 82.25 351 ASP A N 1
ATOM 2642 C CA . ASP A 1 351 ? -9.458 -39.086 -0.658 1.00 82.25 351 ASP A CA 1
ATOM 2643 C C . ASP A 1 351 ? -10.978 -39.264 -0.477 1.00 82.25 351 ASP A C 1
ATOM 2645 O O . ASP A 1 351 ? -11.691 -39.515 -1.453 1.00 82.25 351 ASP A O 1
ATOM 2649 N N . GLN A 1 352 ? -11.516 -39.017 0.725 1.00 81.12 352 GLN A N 1
ATOM 2650 C CA . GLN A 1 352 ? -12.947 -39.064 1.042 1.00 81.12 352 GLN A CA 1
ATOM 2651 C C . GLN A 1 352 ? -13.705 -37.840 0.495 1.00 81.12 352 GLN A C 1
ATOM 2653 O O . GLN A 1 352 ? -14.470 -37.171 1.193 1.00 81.12 352 GLN A O 1
ATOM 2658 N N . GLN A 1 353 ? -13.559 -37.563 -0.804 1.00 78.00 353 GLN A N 1
ATOM 2659 C CA . GLN A 1 353 ? -14.109 -36.401 -1.512 1.00 78.00 353 GLN A CA 1
ATOM 2660 C C . GLN A 1 353 ? -15.623 -36.193 -1.325 1.00 78.00 353 GLN A C 1
ATOM 2662 O O . GLN A 1 353 ? -16.120 -35.086 -1.529 1.00 78.00 353 GLN A O 1
ATOM 2667 N N . ARG A 1 354 ? -16.394 -37.237 -0.986 1.00 79.44 354 ARG A N 1
ATOM 2668 C CA . ARG A 1 354 ? -17.825 -37.116 -0.642 1.00 79.44 354 ARG A CA 1
ATOM 2669 C C . ARG A 1 354 ? -18.022 -36.423 0.712 1.00 79.44 354 ARG A C 1
ATOM 2671 O O . ARG A 1 354 ? -18.873 -35.545 0.822 1.00 79.44 354 ARG A O 1
ATOM 2678 N N . VAL A 1 355 ? -17.217 -36.786 1.709 1.00 83.31 355 VAL A N 1
ATOM 2679 C CA . VAL A 1 355 ? -17.249 -36.232 3.071 1.00 83.31 355 VAL A CA 1
ATOM 2680 C C . VAL A 1 355 ? -16.633 -34.830 3.089 1.00 83.31 355 VAL A C 1
ATOM 2682 O O . VAL A 1 355 ? -17.232 -33.904 3.626 1.00 83.31 355 VAL A O 1
ATOM 2685 N N . VAL A 1 356 ? -15.516 -34.621 2.382 1.00 85.94 356 VAL A N 1
ATOM 2686 C CA . VAL A 1 356 ? -14.899 -33.289 2.212 1.00 85.94 356 VAL A CA 1
ATOM 2687 C C . VAL A 1 356 ? -15.876 -32.293 1.564 1.00 85.94 356 VAL A C 1
ATOM 2689 O O . VAL A 1 356 ? -16.017 -31.165 2.037 1.00 85.94 356 VAL A O 1
ATOM 2692 N N . ARG A 1 357 ? -16.636 -32.714 0.538 1.00 84.50 357 ARG A N 1
ATOM 2693 C CA . ARG A 1 357 ? -17.711 -31.891 -0.054 1.00 84.50 357 ARG A CA 1
ATOM 2694 C C . ARG A 1 357 ? -18.868 -31.624 0.912 1.00 84.50 357 ARG A C 1
ATOM 2696 O O . ARG A 1 357 ? -19.396 -30.515 0.903 1.00 84.50 357 ARG A O 1
ATOM 2703 N N . MET A 1 358 ? -19.237 -32.585 1.765 1.00 86.88 358 MET A N 1
ATOM 2704 C CA . MET A 1 358 ? -20.239 -32.363 2.816 1.00 86.88 358 MET A CA 1
ATOM 2705 C C . MET A 1 358 ? -19.790 -31.249 3.770 1.00 86.88 358 MET A C 1
ATOM 2707 O O . MET A 1 358 ? -20.552 -30.308 3.987 1.00 86.88 358 MET A O 1
ATOM 2711 N N . TYR A 1 359 ? -18.549 -31.296 4.263 1.00 92.69 359 TYR A N 1
ATOM 2712 C CA . TYR A 1 359 ? -18.004 -30.269 5.154 1.00 92.69 359 TYR A CA 1
ATOM 2713 C C . TYR A 1 359 ? -17.883 -28.895 4.479 1.00 92.69 359 TYR A C 1
ATOM 2715 O O . TYR A 1 359 ? -18.302 -27.897 5.067 1.00 92.69 359 TYR A O 1
ATOM 2723 N N . HIS A 1 360 ? -17.424 -28.820 3.224 1.00 88.44 360 HIS A N 1
ATOM 2724 C CA . HIS A 1 360 ? -17.453 -27.562 2.464 1.00 88.44 360 HIS A CA 1
ATOM 2725 C C . HIS A 1 360 ? -18.880 -27.000 2.306 1.00 88.44 360 HIS A C 1
ATOM 2727 O O . HIS A 1 360 ? -19.080 -25.800 2.473 1.00 88.44 360 HIS A O 1
ATOM 2733 N N . SER A 1 361 ? -19.892 -27.851 2.086 1.00 86.88 361 SER A N 1
ATOM 2734 C CA . SER A 1 361 ? -21.313 -27.441 2.054 1.00 86.88 361 SER A CA 1
ATOM 2735 C C . SER A 1 361 ? -21.909 -27.066 3.425 1.00 86.88 361 SER A C 1
ATOM 2737 O O . SER A 1 361 ? -23.079 -26.693 3.509 1.00 86.88 361 SER A O 1
ATOM 2739 N N . ALA A 1 362 ? -21.117 -27.200 4.491 1.00 87.56 362 ALA A N 1
ATOM 2740 C CA . ALA A 1 362 ? -21.407 -26.778 5.858 1.00 87.56 362 ALA A CA 1
ATOM 2741 C C . ALA A 1 362 ? -20.424 -25.679 6.322 1.00 87.56 362 ALA A C 1
ATOM 2743 O O . ALA A 1 362 ? -20.147 -25.558 7.515 1.00 87.56 362 ALA A O 1
ATOM 2744 N N . SER A 1 363 ? -19.884 -24.893 5.382 1.00 90.75 363 SER A N 1
ATOM 2745 C CA . SER A 1 363 ? -18.976 -23.753 5.604 1.00 90.75 363 SER A CA 1
ATOM 2746 C C . SER A 1 363 ? -17.639 -24.076 6.288 1.00 90.75 363 SER A C 1
ATOM 2748 O O . SER A 1 363 ? -16.990 -23.178 6.823 1.00 90.75 363 SER A O 1
ATOM 2750 N N . PHE A 1 364 ? -17.177 -25.331 6.250 1.00 93.25 364 PHE A N 1
ATOM 2751 C CA . PHE A 1 364 ? -15.803 -25.655 6.638 1.00 93.25 364 PHE A CA 1
ATOM 2752 C C . PHE A 1 364 ? -14.825 -25.356 5.498 1.00 93.25 364 PHE A C 1
ATOM 2754 O O . PHE A 1 364 ? -14.997 -25.813 4.365 1.00 93.25 364 PHE A O 1
ATOM 2761 N N . VAL A 1 365 ? -13.739 -24.655 5.816 1.00 87.31 365 VAL A N 1
ATOM 2762 C CA . VAL A 1 365 ? -12.583 -24.448 4.932 1.00 87.31 365 VAL A CA 1
ATOM 2763 C C . VAL A 1 365 ? -11.407 -25.301 5.397 1.00 87.31 365 VAL A C 1
ATOM 2765 O O . VAL A 1 365 ? -11.285 -25.609 6.580 1.00 87.31 365 VAL A O 1
ATOM 2768 N N . THR A 1 366 ? -10.517 -25.694 4.487 1.00 86.44 366 THR A N 1
ATOM 2769 C CA . THR A 1 366 ? -9.293 -26.418 4.859 1.00 86.44 366 THR A CA 1
ATOM 2770 C C . THR A 1 366 ? -8.348 -25.467 5.594 1.00 86.44 366 THR A C 1
ATOM 2772 O O . THR A 1 366 ? -7.841 -24.518 5.004 1.00 86.44 366 THR A O 1
ATOM 2775 N N . VAL A 1 367 ? -8.132 -25.714 6.886 1.00 78.56 367 VAL A N 1
ATOM 2776 C CA . VAL A 1 367 ? -7.293 -24.900 7.784 1.00 78.56 367 VAL A CA 1
ATOM 2777 C C . VAL A 1 367 ? -5.843 -25.385 7.784 1.00 78.56 367 VAL A C 1
ATOM 2779 O O . VAL A 1 367 ? -4.947 -24.592 8.068 1.00 78.56 367 VAL A O 1
ATOM 2782 N N . HIS A 1 368 ? -5.618 -26.671 7.484 1.00 79.94 368 HIS A N 1
ATOM 2783 C CA . HIS A 1 368 ? -4.302 -27.302 7.348 1.00 79.94 368 HIS A CA 1
ATOM 2784 C C . HIS A 1 368 ? -4.413 -28.678 6.624 1.00 79.94 368 HIS A C 1
ATOM 2786 O O . HIS A 1 368 ? -5.515 -29.154 6.364 1.00 79.94 368 HIS A O 1
ATOM 2792 N N . ARG A 1 369 ? -3.298 -29.343 6.269 1.00 85.38 369 ARG A N 1
ATOM 2793 C CA . ARG A 1 369 ? -3.256 -30.792 5.946 1.00 85.38 369 ARG A CA 1
ATOM 2794 C C . ARG A 1 369 ? -1.955 -31.482 6.383 1.00 85.38 369 ARG A C 1
ATOM 2796 O O . ARG A 1 369 ? -0.877 -31.065 5.925 1.00 85.38 369 ARG A O 1
ATOM 2803 N N . ASP A 1 370 ? -2.062 -32.543 7.170 1.00 87.44 370 ASP A N 1
ATOM 2804 C CA . ASP A 1 370 ? -0.973 -33.430 7.604 1.00 87.44 370 ASP A CA 1
ATOM 2805 C C . ASP A 1 370 ? -0.647 -34.491 6.541 1.00 87.44 370 ASP A C 1
ATOM 2807 O O . ASP A 1 370 ? -1.408 -34.669 5.590 1.00 87.44 370 ASP A O 1
ATOM 2811 N N . VAL A 1 371 ? 0.521 -35.136 6.649 1.00 88.31 371 VAL A N 1
ATOM 2812 C CA . VAL A 1 371 ? 1.014 -36.094 5.639 1.00 88.31 371 VAL A CA 1
ATOM 2813 C C . VAL A 1 371 ? 1.683 -37.297 6.297 1.00 88.31 371 VAL A C 1
ATOM 2815 O O . VAL A 1 371 ? 2.588 -37.120 7.112 1.00 88.31 371 VAL A O 1
ATOM 2818 N N . LEU A 1 372 ? 1.299 -38.508 5.893 1.00 87.69 372 LEU A N 1
ATOM 2819 C CA . LEU A 1 372 ? 2.036 -39.741 6.185 1.00 87.69 372 LEU A CA 1
ATOM 2820 C C . LEU A 1 372 ? 3.038 -40.021 5.056 1.00 87.69 372 LEU A C 1
ATOM 2822 O O . LEU A 1 372 ? 2.627 -40.155 3.902 1.00 87.69 372 LEU A O 1
ATOM 2826 N N . TYR A 1 373 ? 4.327 -40.145 5.375 1.00 88.00 373 TYR A N 1
ATOM 2827 C CA . TYR A 1 373 ? 5.377 -40.515 4.418 1.00 88.00 373 TYR A CA 1
ATOM 2828 C C . TYR A 1 373 ? 5.816 -41.970 4.607 1.00 88.00 373 TYR A C 1
ATOM 2830 O O . TYR A 1 373 ? 6.241 -42.332 5.698 1.00 88.00 373 TYR A O 1
ATOM 2838 N N . VAL A 1 374 ? 5.770 -42.797 3.566 1.00 86.06 374 VAL A N 1
ATOM 2839 C CA . VAL A 1 374 ? 6.241 -44.198 3.590 1.00 86.06 374 VAL A CA 1
ATOM 2840 C C . VAL A 1 374 ? 7.519 -44.342 2.773 1.00 86.06 374 VAL A C 1
ATOM 2842 O O . VAL A 1 374 ? 7.805 -43.497 1.932 1.00 86.06 374 VAL A O 1
ATOM 2845 N N . ALA A 1 375 ? 8.296 -45.406 2.976 1.00 76.69 375 ALA A N 1
ATOM 2846 C CA . ALA A 1 375 ? 9.358 -45.739 2.024 1.00 76.69 375 ALA A CA 1
ATOM 2847 C C . ALA A 1 375 ? 8.745 -46.040 0.645 1.00 76.69 375 ALA A C 1
ATOM 2849 O O . ALA A 1 375 ? 7.819 -46.850 0.564 1.00 76.69 375 ALA A O 1
ATOM 2850 N N . GLY A 1 376 ? 9.249 -45.392 -0.411 1.00 59.19 376 GLY A N 1
ATOM 2851 C CA . GLY A 1 376 ? 8.794 -45.648 -1.780 1.00 59.19 376 GLY A CA 1
ATOM 2852 C C . GLY A 1 376 ? 9.015 -47.114 -2.157 1.00 59.19 376 GLY A C 1
ATOM 2853 O O . GLY A 1 376 ? 10.059 -47.690 -1.831 1.00 59.19 376 GLY A O 1
ATOM 2854 N N . GLN A 1 377 ? 8.033 -47.739 -2.809 1.00 47.22 377 GLN A N 1
ATOM 2855 C CA . GLN A 1 377 ? 8.204 -49.108 -3.298 1.00 47.22 377 GLN A CA 1
ATOM 2856 C C . GLN A 1 377 ? 9.231 -49.130 -4.442 1.00 47.22 377 GLN A C 1
ATOM 2858 O O . GLN A 1 377 ? 9.228 -48.223 -5.280 1.00 47.22 377 GLN A O 1
ATOM 2863 N N . PRO A 1 378 ? 10.099 -50.157 -4.533 1.00 35.88 378 PRO A N 1
ATOM 2864 C CA . PRO A 1 378 ? 10.809 -50.411 -5.777 1.00 35.88 378 PRO A CA 1
ATOM 2865 C C . PRO A 1 378 ? 9.772 -50.654 -6.883 1.00 35.88 378 PRO A C 1
ATOM 2867 O O . PRO A 1 378 ? 8.768 -51.328 -6.658 1.00 35.88 378 PRO A O 1
ATOM 2870 N N . ALA A 1 379 ? 10.003 -50.090 -8.068 1.00 28.78 379 ALA A N 1
ATOM 2871 C CA . ALA A 1 379 ? 9.106 -50.256 -9.207 1.00 28.78 379 ALA A CA 1
ATOM 2872 C C . ALA A 1 379 ? 9.211 -51.688 -9.764 1.00 28.78 379 ALA A C 1
ATOM 2874 O O . ALA A 1 379 ? 10.002 -51.955 -10.671 1.00 28.78 379 ALA A O 1
ATOM 2875 N N . ASP A 1 380 ? 8.444 -52.607 -9.175 1.00 28.22 380 ASP A N 1
ATOM 2876 C CA . ASP A 1 380 ? 8.374 -53.997 -9.615 1.00 28.22 380 ASP A CA 1
ATOM 2877 C C . ASP A 1 380 ? 7.706 -54.135 -10.991 1.00 28.22 380 ASP A C 1
ATOM 2879 O O . ASP A 1 380 ? 6.907 -53.307 -11.436 1.00 28.22 380 ASP A O 1
ATOM 2883 N N . GLN A 1 381 ? 8.119 -55.180 -11.704 1.00 28.50 381 GLN A N 1
ATOM 2884 C CA . GLN A 1 381 ? 7.911 -55.319 -13.143 1.00 28.50 381 GLN A CA 1
ATOM 2885 C C . GLN A 1 381 ? 6.485 -55.752 -13.507 1.00 28.50 381 GLN A C 1
ATOM 2887 O O . GLN A 1 381 ? 5.810 -56.454 -12.752 1.00 28.50 381 GLN A O 1
ATOM 2892 N N . GLU A 1 382 ? 6.055 -55.385 -14.718 1.00 30.38 382 GLU A N 1
ATOM 2893 C CA . GLU A 1 382 ? 4.762 -55.777 -15.283 1.00 30.38 382 GLU A CA 1
ATOM 2894 C C . GLU A 1 382 ? 4.538 -57.296 -15.202 1.00 30.38 382 GLU A C 1
ATOM 2896 O O . GLU A 1 382 ? 5.186 -58.081 -15.897 1.00 30.38 382 GLU A O 1
ATOM 2901 N N . THR A 1 383 ? 3.550 -57.718 -14.414 1.00 26.48 383 THR A N 1
ATOM 2902 C CA . THR A 1 383 ? 2.960 -59.057 -14.518 1.00 26.48 383 THR A CA 1
ATOM 2903 C C . THR A 1 383 ? 1.444 -58.934 -14.584 1.00 26.48 383 THR A C 1
ATOM 2905 O O . THR A 1 383 ? 0.762 -58.570 -13.631 1.00 26.48 383 THR A O 1
ATOM 2908 N N . SER A 1 384 ? 0.900 -59.205 -15.767 1.00 28.19 384 SER A N 1
ATOM 2909 C CA . SER A 1 384 ? -0.533 -59.138 -16.036 1.00 28.19 384 SER A CA 1
ATOM 2910 C C . SER A 1 384 ? -1.280 -60.319 -15.417 1.00 28.19 384 SER A C 1
ATOM 2912 O O . SER A 1 384 ? -0.915 -61.458 -15.710 1.00 28.19 384 SER A O 1
ATOM 2914 N N . MET A 1 385 ? -2.414 -60.087 -14.745 1.00 25.95 385 MET A N 1
ATOM 2915 C CA . MET A 1 385 ? -3.544 -61.024 -14.836 1.00 25.95 385 MET A CA 1
ATOM 2916 C C . MET A 1 385 ? -4.915 -60.386 -14.548 1.00 25.95 385 MET A C 1
ATOM 2918 O O . MET A 1 385 ? -5.214 -59.952 -13.445 1.00 25.95 385 MET A O 1
ATOM 2922 N N . SER A 1 386 ? -5.737 -60.394 -15.599 1.00 25.91 386 SER A N 1
ATOM 2923 C CA . SER A 1 386 ? -7.205 -60.332 -15.659 1.00 25.91 386 SER A CA 1
ATOM 2924 C C . SER A 1 386 ? -8.017 -60.408 -14.351 1.00 25.91 386 SER A C 1
ATOM 2926 O O . SER A 1 386 ? -7.952 -61.394 -13.617 1.00 25.91 386 SER A O 1
ATOM 2928 N N . THR A 1 387 ? -8.986 -59.498 -14.215 1.00 26.05 387 THR A N 1
ATOM 2929 C CA . THR A 1 387 ? -10.388 -59.919 -14.018 1.00 26.05 387 THR A CA 1
ATOM 2930 C C . THR A 1 387 ? -11.348 -58.971 -14.746 1.00 26.05 387 THR A C 1
ATOM 2932 O O . THR A 1 387 ? -11.055 -57.790 -14.916 1.00 26.05 387 THR A O 1
ATOM 2935 N N . ASP A 1 388 ? -12.473 -59.508 -15.219 1.00 24.83 388 ASP A N 1
ATOM 2936 C CA . ASP A 1 388 ? -13.443 -58.856 -16.112 1.00 24.83 388 ASP A CA 1
ATOM 2937 C C . ASP A 1 388 ? -14.847 -58.852 -15.482 1.00 24.83 388 ASP A C 1
ATOM 2939 O O . ASP A 1 388 ? -15.264 -59.889 -14.953 1.00 24.83 388 ASP A O 1
ATOM 2943 N N . GLN A 1 389 ? -15.565 -57.719 -15.564 1.00 28.08 389 GLN A N 1
ATOM 2944 C CA . GLN A 1 389 ? -17.031 -57.673 -15.729 1.00 28.08 389 GLN A CA 1
ATOM 2945 C C . GLN A 1 389 ? -17.607 -56.247 -15.906 1.00 28.08 389 GLN A C 1
ATOM 2947 O O . GLN A 1 389 ? -17.423 -55.389 -15.052 1.00 28.08 389 GLN A O 1
ATOM 2952 N N . ALA A 1 390 ? -18.374 -56.065 -16.996 1.00 25.06 390 ALA A N 1
ATOM 2953 C CA . ALA A 1 390 ? -19.714 -55.438 -17.097 1.00 25.06 390 ALA A CA 1
ATOM 2954 C C . ALA A 1 390 ? -20.062 -54.167 -16.262 1.00 25.06 390 ALA A C 1
ATOM 2956 O O . ALA A 1 390 ? -19.922 -54.150 -15.049 1.00 25.06 390 ALA A O 1
ATOM 2957 N N . ALA A 1 391 ? -20.721 -53.114 -16.780 1.00 24.92 391 ALA A N 1
ATOM 2958 C CA . ALA A 1 391 ? -21.366 -52.819 -18.079 1.00 24.92 391 ALA A CA 1
ATOM 2959 C C . ALA A 1 391 ? -21.860 -51.333 -18.074 1.00 24.92 391 ALA A C 1
ATOM 2961 O O . ALA A 1 391 ? -21.632 -50.642 -17.082 1.00 24.92 391 ALA A O 1
ATOM 2962 N N . PRO A 1 392 ? -22.678 -50.841 -19.036 1.00 28.59 392 PRO A N 1
ATOM 2963 C CA . PRO A 1 392 ? -22.630 -50.942 -20.501 1.00 28.59 392 PRO A CA 1
ATOM 2964 C C . PRO A 1 392 ? -22.478 -49.557 -21.190 1.00 28.59 392 PRO A C 1
ATOM 2966 O O . PRO A 1 392 ? -22.854 -48.527 -20.638 1.00 28.59 392 PRO A O 1
ATOM 2969 N N . ALA A 1 393 ? -22.043 -49.528 -22.456 1.00 26.23 393 ALA A N 1
ATOM 2970 C CA . ALA A 1 393 ? -21.968 -48.307 -23.280 1.00 26.23 393 ALA A CA 1
ATOM 2971 C C . ALA A 1 393 ? -22.970 -48.307 -24.455 1.00 26.23 393 ALA A C 1
ATOM 2973 O O . ALA A 1 393 ? -23.340 -49.374 -24.945 1.00 26.23 393 ALA A O 1
ATOM 2974 N N . ARG A 1 394 ? -23.357 -47.116 -24.953 1.00 27.12 394 ARG A N 1
ATOM 2975 C CA . ARG A 1 394 ? -23.959 -46.865 -26.289 1.00 27.12 394 ARG A CA 1
ATOM 2976 C C . ARG A 1 394 ? -23.820 -45.368 -26.682 1.00 27.12 394 ARG 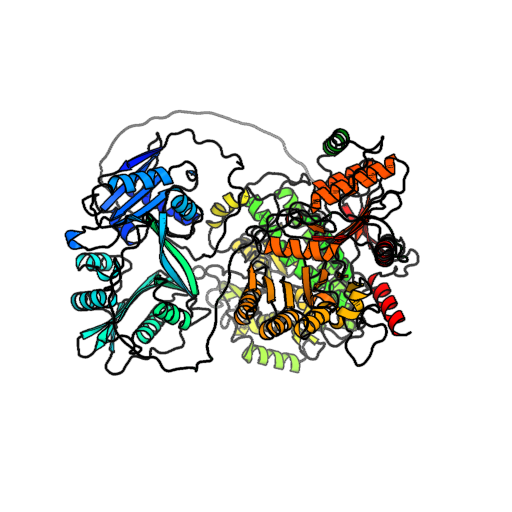A C 1
ATOM 2978 O O . ARG A 1 394 ? -23.489 -44.575 -25.806 1.00 27.12 394 ARG A O 1
ATOM 2985 N N . PRO A 1 395 ? -23.888 -44.984 -27.978 1.00 30.41 395 PRO A N 1
ATOM 2986 C CA . PRO A 1 395 ? -22.636 -44.602 -28.648 1.00 30.41 395 PRO A CA 1
ATOM 2987 C C . PRO A 1 395 ? -22.690 -43.310 -29.494 1.00 30.41 395 PRO A C 1
ATOM 2989 O O . PRO A 1 395 ? -23.758 -42.771 -29.774 1.00 30.41 395 PRO A O 1
ATOM 2992 N N . ALA A 1 396 ? -21.525 -42.898 -30.005 1.00 26.69 396 ALA A N 1
ATOM 2993 C CA . ALA A 1 396 ? -21.376 -41.985 -31.147 1.00 26.69 396 ALA A CA 1
ATOM 2994 C C . ALA A 1 396 ? -20.787 -42.744 -32.369 1.00 26.69 396 ALA A C 1
ATOM 2996 O O . ALA A 1 396 ? -20.136 -43.774 -32.168 1.00 26.69 396 ALA A O 1
ATOM 2997 N N . PRO A 1 397 ? -21.050 -42.317 -33.623 1.00 30.77 397 PRO A N 1
ATOM 2998 C CA . PRO A 1 397 ? -20.832 -43.147 -34.814 1.00 30.77 397 PRO A CA 1
ATOM 2999 C C . PRO A 1 397 ? -19.439 -43.034 -35.466 1.00 30.77 397 PRO A C 1
ATOM 3001 O O . PRO A 1 397 ? -18.690 -42.084 -35.259 1.00 30.77 397 PRO A O 1
ATOM 3004 N N . THR A 1 398 ? -19.137 -44.024 -36.307 1.00 26.02 398 THR A N 1
ATOM 3005 C CA . THR A 1 398 ? -17.886 -44.232 -37.057 1.00 26.02 398 THR A CA 1
ATOM 3006 C C . THR A 1 398 ? -17.764 -43.414 -38.350 1.00 26.02 398 THR A C 1
ATOM 3008 O O . THR A 1 398 ? -18.755 -43.236 -39.058 1.00 26.02 398 THR A O 1
ATOM 3011 N N . ALA A 1 399 ? -16.525 -43.100 -38.749 1.00 29.98 399 ALA A N 1
ATOM 3012 C CA . ALA A 1 399 ? -16.120 -42.836 -40.138 1.00 29.98 399 ALA A CA 1
ATOM 3013 C C . ALA A 1 399 ? -14.814 -43.620 -40.461 1.00 29.98 399 ALA A C 1
ATOM 3015 O O . ALA A 1 399 ? -14.096 -43.939 -39.511 1.00 29.98 399 ALA A O 1
ATOM 3016 N N . PRO A 1 400 ? -14.517 -43.998 -41.728 1.00 33.00 400 PRO A N 1
ATOM 3017 C CA . PRO A 1 400 ? -13.712 -45.201 -41.992 1.00 33.00 400 PRO A CA 1
ATOM 3018 C C . PRO A 1 400 ? -12.314 -45.011 -42.631 1.00 33.00 400 PRO A C 1
ATOM 3020 O O . PRO A 1 400 ? -12.095 -44.130 -43.454 1.00 33.00 400 PRO A O 1
ATOM 3023 N N . ASP A 1 401 ? -11.429 -45.948 -42.276 1.00 26.48 401 ASP A N 1
ATOM 3024 C CA . ASP A 1 401 ? -10.403 -46.654 -43.070 1.00 26.48 401 ASP A CA 1
ATOM 3025 C C . ASP A 1 401 ? -9.453 -45.949 -44.076 1.00 26.48 401 ASP A C 1
ATOM 3027 O O . ASP A 1 401 ? -9.793 -45.706 -45.231 1.00 26.48 401 ASP A O 1
ATOM 3031 N N . ALA A 1 402 ? -8.166 -45.972 -43.678 1.00 29.38 402 ALA A N 1
ATOM 3032 C CA . ALA A 1 402 ? -7.035 -46.577 -44.421 1.00 29.38 402 ALA A CA 1
ATOM 3033 C C . ALA A 1 402 ? -6.411 -45.834 -45.641 1.00 29.38 402 ALA A C 1
ATOM 3035 O O . ALA A 1 402 ? -7.005 -44.902 -46.176 1.00 29.38 402 ALA A O 1
ATOM 3036 N N . PRO A 1 403 ? -5.212 -46.253 -46.136 1.00 36.59 403 PRO A N 1
ATOM 3037 C CA . PRO A 1 403 ? -4.270 -47.265 -45.619 1.00 36.59 403 PRO A CA 1
ATOM 3038 C C . PRO A 1 403 ? -2.827 -46.759 -45.353 1.00 36.59 403 PRO A C 1
ATOM 3040 O O . PRO A 1 403 ? -2.437 -45.647 -45.694 1.00 36.59 403 PRO A O 1
ATOM 3043 N N . SER A 1 404 ? -2.006 -47.639 -44.768 1.00 28.59 404 SER A N 1
ATOM 3044 C CA . SER A 1 404 ? -0.559 -47.461 -44.555 1.00 28.59 404 SER A CA 1
ATOM 3045 C C . SER A 1 404 ? 0.285 -47.779 -45.799 1.00 28.59 404 SER A C 1
ATOM 3047 O O . SER A 1 404 ? 0.043 -48.794 -46.451 1.00 28.59 404 SER A O 1
ATOM 3049 N N . SER A 1 405 ? 1.357 -47.007 -46.031 1.00 29.70 405 SER A N 1
ATOM 3050 C CA . SER A 1 405 ? 2.643 -47.538 -46.526 1.00 29.70 405 SER A CA 1
ATOM 3051 C C . SER A 1 405 ? 3.786 -46.527 -46.341 1.00 29.70 405 SER A C 1
ATOM 3053 O O . SER A 1 405 ? 3.696 -45.416 -46.860 1.00 29.70 405 SER A O 1
ATOM 3055 N N . ALA A 1 406 ? 4.885 -46.912 -45.680 1.00 28.09 406 ALA A N 1
ATOM 3056 C CA . ALA A 1 406 ? 6.100 -46.092 -45.587 1.00 28.09 406 ALA A CA 1
ATOM 3057 C C . ALA A 1 406 ? 7.382 -46.950 -45.472 1.00 28.09 406 ALA A C 1
ATOM 3059 O O . ALA A 1 406 ? 7.507 -47.722 -44.519 1.00 28.09 406 ALA A O 1
ATOM 3060 N N . PRO A 1 407 ? 8.347 -46.811 -46.400 1.00 31.77 407 PRO A N 1
ATOM 3061 C CA . PRO A 1 407 ? 9.728 -47.262 -46.233 1.00 31.77 407 PRO A CA 1
ATOM 3062 C C . PRO A 1 407 ? 10.698 -46.090 -45.965 1.00 31.77 407 PRO A C 1
ATOM 3064 O O . PRO A 1 407 ? 10.402 -44.928 -46.236 1.00 31.77 407 PRO A O 1
ATOM 3067 N N . GLN A 1 408 ? 11.877 -46.407 -45.428 1.00 29.05 408 GLN A N 1
ATOM 3068 C CA . GLN A 1 408 ? 12.900 -45.449 -44.983 1.00 29.05 408 GLN A CA 1
ATOM 3069 C C . GLN A 1 408 ? 13.744 -44.877 -46.141 1.00 29.05 408 GLN A C 1
ATOM 3071 O O . GLN A 1 408 ? 14.082 -45.607 -47.071 1.00 29.05 408 GLN A O 1
ATOM 3076 N N . ALA A 1 409 ? 14.209 -43.627 -46.015 1.00 26.84 409 ALA A N 1
ATOM 3077 C CA . ALA A 1 409 ? 15.392 -43.111 -46.720 1.00 26.84 409 ALA A CA 1
ATOM 3078 C C . ALA A 1 409 ? 16.056 -41.953 -45.939 1.00 26.84 409 ALA A C 1
ATOM 3080 O O . ALA A 1 409 ? 15.409 -41.285 -45.136 1.00 26.84 409 ALA A O 1
ATOM 3081 N N . ALA A 1 410 ? 17.361 -41.752 -46.149 1.00 26.78 410 ALA A N 1
ATOM 3082 C CA . ALA A 1 410 ? 18.212 -40.850 -45.363 1.00 26.78 410 ALA A CA 1
ATOM 3083 C C . ALA A 1 410 ? 18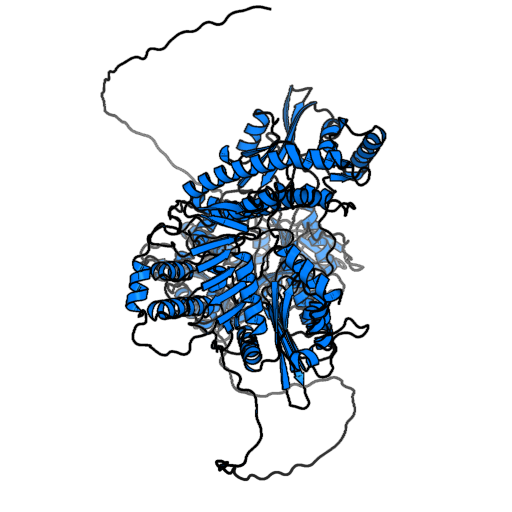.056 -39.349 -45.696 1.00 26.78 410 ALA A C 1
ATOM 3085 O O . ALA A 1 410 ? 17.615 -38.973 -46.781 1.00 26.78 410 ALA A O 1
ATOM 3086 N N . ALA A 1 411 ? 18.497 -38.491 -44.769 1.00 31.39 411 ALA A N 1
ATOM 3087 C CA . ALA A 1 411 ? 18.524 -37.037 -44.930 1.00 31.39 411 ALA A CA 1
ATOM 3088 C C . ALA A 1 411 ? 19.762 -36.535 -45.714 1.00 31.39 411 ALA A C 1
ATOM 3090 O O . ALA A 1 411 ? 20.868 -37.027 -45.475 1.00 31.39 411 ALA A O 1
ATOM 3091 N N . PRO A 1 412 ? 19.619 -35.512 -46.580 1.00 30.03 412 PRO A N 1
ATOM 3092 C CA . PRO A 1 412 ? 20.727 -34.731 -47.129 1.00 30.03 412 PRO A CA 1
ATOM 3093 C C . PRO A 1 412 ? 20.942 -33.398 -46.381 1.00 30.03 412 PRO A C 1
ATOM 3095 O O . PRO A 1 412 ? 20.041 -32.868 -45.732 1.00 30.03 412 PRO A O 1
ATOM 3098 N N . GLN A 1 413 ? 22.152 -32.843 -46.486 1.00 27.61 413 GLN A N 1
ATOM 3099 C CA . GLN A 1 413 ? 22.558 -31.577 -45.855 1.00 27.61 413 GLN A CA 1
ATOM 3100 C C . GLN A 1 413 ? 22.124 -30.349 -46.679 1.00 27.61 413 GLN A C 1
ATOM 3102 O O . GLN A 1 413 ? 22.028 -30.420 -47.904 1.00 27.61 413 GLN A O 1
ATOM 3107 N N . ALA A 1 414 ? 21.908 -29.206 -46.017 1.00 29.58 414 ALA A N 1
ATOM 3108 C CA . ALA A 1 414 ? 21.570 -27.940 -46.675 1.00 29.58 414 ALA A CA 1
ATOM 3109 C C . ALA A 1 414 ? 22.828 -27.179 -47.170 1.00 29.58 414 ALA A C 1
ATOM 3111 O O . ALA A 1 414 ? 23.838 -27.166 -46.462 1.00 29.58 414 ALA A O 1
ATOM 3112 N N . PRO A 1 415 ? 22.788 -26.524 -48.349 1.00 30.58 415 PRO A N 1
ATOM 3113 C CA . PRO A 1 415 ? 23.911 -25.759 -48.896 1.00 30.58 415 PRO A CA 1
ATOM 3114 C C . PRO A 1 415 ? 23.989 -24.320 -48.352 1.00 30.58 415 PRO A C 1
ATOM 3116 O O . PRO A 1 415 ? 22.993 -23.746 -47.915 1.00 30.58 415 PRO A O 1
ATOM 3119 N N . ALA A 1 416 ? 25.176 -23.711 -48.439 1.00 30.27 416 ALA A N 1
ATOM 3120 C CA . ALA A 1 416 ? 25.397 -22.300 -48.111 1.00 30.27 416 ALA A CA 1
ATOM 3121 C C . ALA A 1 416 ? 25.016 -21.360 -49.284 1.00 30.27 416 ALA A C 1
ATOM 3123 O O . ALA A 1 416 ? 25.203 -21.742 -50.442 1.00 30.27 416 ALA A O 1
ATOM 3124 N N . PRO A 1 417 ? 24.521 -20.133 -49.018 1.00 32.41 417 PRO A N 1
ATOM 3125 C CA . PRO A 1 417 ? 24.102 -19.191 -50.057 1.00 32.41 417 PRO A CA 1
ATOM 3126 C C . PRO A 1 417 ? 25.261 -18.367 -50.644 1.00 32.41 417 PRO A C 1
ATOM 3128 O O . PRO A 1 417 ? 26.205 -17.991 -49.949 1.00 32.41 417 PRO A O 1
ATOM 3131 N N . THR A 1 418 ? 25.147 -18.034 -51.931 1.00 28.48 418 THR A N 1
ATOM 3132 C CA . THR A 1 418 ? 26.013 -17.085 -52.650 1.00 28.48 418 THR A CA 1
ATOM 3133 C C . THR A 1 418 ? 25.489 -15.643 -52.571 1.00 28.48 418 THR A C 1
ATOM 3135 O O . THR A 1 418 ? 24.408 -15.389 -52.044 1.00 28.48 418 THR A O 1
ATOM 3138 N N . ARG A 1 419 ? 26.288 -14.688 -53.062 1.00 31.22 419 ARG A N 1
ATOM 3139 C CA . ARG A 1 419 ? 26.043 -13.239 -52.978 1.00 31.22 419 ARG A CA 1
ATOM 3140 C C . ARG A 1 419 ? 25.189 -12.660 -54.119 1.00 31.22 419 ARG A C 1
ATOM 3142 O O . ARG A 1 419 ? 25.062 -13.280 -55.167 1.00 31.22 419 ARG A O 1
ATOM 3149 N N . ASP A 1 420 ? 24.745 -11.427 -53.856 1.00 28.02 420 ASP A N 1
ATOM 3150 C CA . ASP A 1 420 ? 24.339 -10.348 -54.769 1.00 28.02 420 ASP A CA 1
ATOM 3151 C C . ASP A 1 420 ? 23.105 -10.577 -55.665 1.00 28.02 420 ASP A C 1
ATOM 3153 O O . ASP A 1 420 ? 23.185 -11.207 -56.713 1.00 28.02 420 ASP A O 1
ATOM 3157 N N . ASP A 1 421 ? 21.982 -9.939 -55.300 1.00 27.77 421 ASP A N 1
ATOM 3158 C CA . ASP A 1 421 ? 21.513 -8.762 -56.056 1.00 27.77 421 ASP A CA 1
ATOM 3159 C C . ASP A 1 421 ? 20.619 -7.834 -55.188 1.00 27.77 421 ASP A C 1
ATOM 3161 O O . ASP A 1 421 ? 20.253 -8.190 -54.064 1.00 27.77 421 ASP A O 1
ATOM 3165 N N . ALA A 1 422 ? 20.341 -6.608 -55.648 1.00 28.27 422 ALA A N 1
ATOM 3166 C CA . ALA A 1 422 ? 19.910 -5.492 -54.783 1.00 28.27 422 ALA A CA 1
ATOM 3167 C C . ALA A 1 422 ? 18.386 -5.308 -54.550 1.00 28.27 422 ALA A C 1
ATOM 3169 O O . ALA A 1 422 ? 17.554 -5.574 -55.416 1.00 28.27 422 ALA A O 1
ATOM 3170 N N . ALA A 1 423 ? 18.031 -4.727 -53.392 1.00 27.14 423 ALA A N 1
ATOM 3171 C CA . ALA A 1 423 ? 16.690 -4.235 -53.036 1.00 27.14 423 ALA A CA 1
ATOM 3172 C C . ALA A 1 423 ? 16.786 -2.909 -52.229 1.00 27.14 423 ALA A C 1
ATOM 3174 O O . ALA A 1 423 ? 17.811 -2.689 -51.579 1.00 27.14 423 ALA A O 1
ATOM 3175 N N . PRO A 1 424 ? 15.777 -2.010 -52.275 1.00 30.17 424 PRO A N 1
ATOM 3176 C CA . PRO A 1 424 ? 15.894 -0.628 -51.783 1.00 30.17 424 PRO A CA 1
ATOM 3177 C C . PRO A 1 424 ? 15.750 -0.451 -50.256 1.00 30.17 424 PRO A C 1
ATOM 3179 O O . PRO A 1 424 ? 15.358 -1.367 -49.534 1.00 30.17 424 PRO A O 1
ATOM 3182 N N . ASP A 1 425 ? 16.065 0.767 -49.799 1.00 30.11 425 ASP A N 1
ATOM 3183 C CA . ASP A 1 425 ? 16.248 1.187 -48.402 1.00 30.11 425 ASP A CA 1
ATOM 3184 C C . ASP A 1 425 ? 15.257 0.641 -47.358 1.00 30.11 425 ASP A C 1
ATOM 3186 O O . ASP A 1 425 ? 14.033 0.740 -47.478 1.00 30.11 425 ASP A O 1
ATOM 3190 N N . ARG A 1 426 ? 15.829 0.222 -46.222 1.00 26.59 426 ARG A N 1
ATOM 3191 C CA . ARG A 1 426 ? 15.164 0.195 -44.912 1.00 26.59 426 ARG A CA 1
ATOM 3192 C C . ARG A 1 426 ? 15.867 1.198 -43.989 1.00 26.59 426 ARG A C 1
ATOM 3194 O O . ARG A 1 426 ? 17.095 1.168 -43.923 1.00 26.59 426 ARG A O 1
ATOM 3201 N N . PRO A 1 427 ? 15.140 2.045 -43.237 1.00 28.44 427 PRO A N 1
ATOM 3202 C CA . PRO A 1 427 ? 15.765 2.988 -42.315 1.00 28.44 427 PRO A CA 1
ATOM 3203 C C . PRO A 1 427 ? 16.506 2.242 -41.196 1.00 28.44 427 PRO A C 1
ATOM 3205 O O . PRO A 1 427 ? 15.958 1.334 -40.569 1.00 28.44 427 PRO A O 1
ATOM 3208 N N . ALA A 1 428 ? 17.752 2.637 -40.933 1.00 24.27 428 ALA A N 1
ATOM 3209 C CA . ALA A 1 428 ? 18.602 1.987 -39.942 1.00 24.27 428 ALA A CA 1
ATOM 3210 C C . ALA A 1 428 ? 18.101 2.235 -38.505 1.00 24.27 428 ALA A C 1
ATOM 3212 O O . ALA A 1 428 ? 18.329 3.296 -37.918 1.00 24.27 428 ALA A O 1
ATOM 3213 N N . THR A 1 429 ? 17.451 1.235 -37.907 1.00 27.33 429 THR A N 1
ATOM 3214 C CA . THR A 1 429 ? 17.146 1.213 -36.470 1.00 27.33 429 THR A CA 1
ATOM 3215 C C . THR A 1 429 ? 18.423 1.015 -35.660 1.00 27.33 429 THR A C 1
ATOM 3217 O O . THR A 1 429 ? 18.922 -0.103 -35.536 1.00 27.33 429 THR A O 1
ATOM 3220 N N . VAL A 1 430 ? 18.936 2.104 -35.084 1.00 31.50 430 VAL A N 1
ATOM 3221 C CA . VAL A 1 430 ? 20.023 2.066 -34.096 1.00 31.50 430 VAL A CA 1
ATOM 3222 C C . VAL A 1 430 ? 19.527 1.341 -32.842 1.00 31.50 430 VAL A C 1
ATOM 3224 O O . VAL A 1 430 ? 18.577 1.790 -32.200 1.00 31.50 430 VAL A O 1
ATOM 3227 N N . SER A 1 431 ? 20.168 0.226 -32.487 1.00 31.66 431 SER A N 1
ATOM 3228 C CA . SER A 1 431 ? 19.855 -0.507 -31.258 1.00 31.66 431 SER A CA 1
ATOM 3229 C C . SER A 1 431 ? 20.421 0.235 -30.048 1.00 31.66 431 SER A C 1
ATOM 3231 O O . SER A 1 431 ? 21.602 0.118 -29.743 1.00 31.66 431 SER A O 1
ATOM 3233 N N . GLN A 1 432 ? 19.580 0.999 -29.351 1.00 48.00 432 GLN A N 1
ATOM 3234 C CA . GLN A 1 432 ? 19.900 1.477 -28.005 1.00 48.00 432 GLN A CA 1
ATOM 3235 C C . GLN A 1 432 ? 19.574 0.362 -27.003 1.00 48.00 432 GLN A C 1
ATOM 3237 O O . GLN A 1 432 ? 18.407 0.106 -26.699 1.00 48.00 432 GLN A O 1
ATOM 3242 N N . THR A 1 433 ? 20.603 -0.335 -26.539 1.00 51.53 433 THR A N 1
ATOM 3243 C CA . THR A 1 433 ? 20.528 -1.317 -25.446 1.00 51.53 433 THR A CA 1
ATOM 3244 C C . THR A 1 433 ? 20.467 -0.561 -24.107 1.00 51.53 433 THR A C 1
ATOM 3246 O O . THR A 1 433 ? 21.032 0.526 -24.007 1.00 51.53 433 THR A O 1
ATOM 3249 N N . LEU A 1 434 ? 19.746 -1.075 -23.098 1.00 55.19 434 LEU A N 1
ATOM 3250 C CA . LEU A 1 434 ? 19.707 -0.441 -21.760 1.00 55.19 434 LEU A CA 1
ATOM 3251 C C . LEU A 1 434 ? 20.913 -0.861 -20.896 1.00 55.19 434 LEU A C 1
ATOM 3253 O O . LEU A 1 434 ? 21.373 -0.096 -20.061 1.00 55.19 434 LEU A O 1
ATOM 3257 N N . ALA A 1 435 ? 21.454 -2.057 -21.143 1.00 43.19 435 ALA A N 1
ATOM 3258 C CA . ALA A 1 435 ? 22.811 -2.408 -20.739 1.00 43.19 435 ALA A CA 1
ATOM 3259 C C . ALA A 1 435 ? 23.822 -1.776 -21.721 1.00 43.19 435 ALA A C 1
ATOM 3261 O O . ALA A 1 435 ? 23.561 -1.799 -22.930 1.00 43.19 435 ALA A O 1
ATOM 3262 N N . PRO A 1 436 ? 24.963 -1.242 -21.254 1.00 40.53 436 PRO A N 1
ATOM 3263 C CA . PRO A 1 436 ? 25.981 -0.681 -22.137 1.00 40.53 436 PRO A CA 1
ATOM 3264 C C . PRO A 1 436 ? 26.632 -1.763 -23.017 1.00 40.53 436 PRO A C 1
ATOM 3266 O O . PRO A 1 436 ? 26.942 -2.862 -22.556 1.00 40.53 436 PRO A O 1
ATOM 3269 N N . GLU A 1 437 ? 26.900 -1.437 -24.284 1.00 37.72 437 GLU A N 1
ATOM 3270 C CA . GLU A 1 437 ? 27.971 -2.114 -25.026 1.00 37.72 437 GLU A CA 1
ATOM 3271 C C . GLU A 1 437 ? 29.311 -1.534 -24.545 1.00 37.72 437 GLU A C 1
ATOM 3273 O O . GLU A 1 437 ? 29.424 -0.308 -24.500 1.00 37.72 437 GLU A O 1
ATOM 3278 N N . PRO A 1 438 ? 30.317 -2.353 -24.184 1.00 37.88 438 PRO A N 1
ATOM 3279 C CA . PRO A 1 438 ? 31.563 -1.845 -23.619 1.00 37.88 438 PRO A CA 1
ATOM 3280 C C . PRO A 1 438 ? 32.621 -1.518 -24.688 1.00 37.88 438 PRO A C 1
ATOM 3282 O O . PRO A 1 438 ? 33.201 -2.426 -25.289 1.00 37.88 438 PRO A O 1
ATOM 3285 N N . PRO A 1 439 ? 32.993 -0.239 -24.844 1.00 43.19 439 PRO A N 1
ATOM 3286 C CA . PRO A 1 439 ? 34.363 0.164 -25.099 1.00 43.19 439 PRO A CA 1
ATOM 3287 C C . PRO A 1 439 ? 35.007 0.601 -23.776 1.00 43.19 439 PRO A C 1
ATOM 3289 O O . PRO A 1 439 ? 34.545 1.540 -23.131 1.00 43.19 439 PRO A O 1
ATOM 3292 N N . VAL A 1 440 ? 36.113 -0.038 -23.387 1.00 44.81 440 VAL A N 1
ATOM 3293 C CA . VAL A 1 440 ? 37.005 0.530 -22.362 1.00 44.81 440 VAL A CA 1
ATOM 3294 C C . VAL A 1 440 ? 37.787 1.666 -23.027 1.00 44.81 440 VAL A C 1
ATOM 3296 O O . VAL A 1 440 ? 38.870 1.461 -23.576 1.00 44.81 440 VAL A O 1
ATOM 3299 N N . GLU A 1 441 ? 37.177 2.850 -23.061 1.00 50.53 441 GLU A N 1
ATOM 3300 C CA . GLU A 1 441 ? 37.813 4.089 -23.516 1.00 50.53 441 GLU A CA 1
ATOM 3301 C C . GLU A 1 441 ? 38.961 4.456 -22.548 1.00 50.53 441 GLU A C 1
ATOM 3303 O O . GLU A 1 441 ? 38.778 4.405 -21.326 1.00 50.53 441 GLU A O 1
ATOM 3308 N N . PRO A 1 442 ? 40.157 4.824 -23.044 1.00 44.66 442 PRO A N 1
ATOM 3309 C CA . PRO A 1 442 ? 41.307 5.112 -22.191 1.00 44.66 442 PRO A CA 1
ATOM 3310 C C . PRO A 1 442 ? 41.112 6.428 -21.418 1.00 44.66 442 PRO A C 1
ATOM 3312 O O . PRO A 1 442 ? 41.381 7.509 -21.941 1.00 44.66 442 PRO A O 1
ATOM 3315 N N . GLY A 1 443 ? 40.664 6.324 -20.164 1.00 59.06 443 GLY A N 1
ATOM 3316 C CA . GLY A 1 443 ? 40.413 7.460 -19.264 1.00 59.06 443 GLY A CA 1
ATOM 3317 C C . GLY A 1 443 ? 39.156 7.347 -18.387 1.00 59.06 443 GLY A C 1
ATOM 3318 O O . GLY A 1 443 ? 38.914 8.250 -17.587 1.00 59.06 443 GLY A O 1
ATOM 3319 N N . GLY A 1 444 ? 38.362 6.278 -18.529 1.00 68.38 444 GLY A N 1
ATOM 3320 C CA . GLY A 1 444 ? 37.244 5.984 -17.622 1.00 68.38 444 GLY A CA 1
ATOM 3321 C C . GLY A 1 444 ? 37.681 5.632 -16.191 1.00 68.38 444 GLY A C 1
ATOM 3322 O O . GLY A 1 444 ? 38.852 5.348 -15.939 1.00 68.38 444 GLY A O 1
ATOM 3323 N N . MET A 1 445 ? 36.732 5.666 -15.255 1.00 82.00 445 MET A N 1
ATOM 3324 C CA . MET A 1 445 ? 36.893 5.292 -13.849 1.00 82.00 445 MET A CA 1
ATOM 3325 C C . MET A 1 445 ? 36.822 3.767 -13.698 1.00 82.00 445 MET A C 1
ATOM 3327 O O . MET A 1 445 ? 35.749 3.161 -13.818 1.00 82.00 445 MET A O 1
ATOM 3331 N N . ASP A 1 446 ? 37.970 3.137 -13.450 1.00 86.00 446 ASP A N 1
ATOM 3332 C CA . ASP A 1 446 ? 38.048 1.681 -13.325 1.00 86.00 446 ASP A CA 1
ATOM 3333 C C . ASP A 1 446 ? 37.337 1.142 -12.066 1.00 86.00 446 ASP A C 1
ATOM 3335 O O . ASP A 1 446 ? 36.865 1.889 -11.204 1.00 86.00 446 ASP A O 1
ATOM 3339 N N . ASP A 1 447 ? 37.185 -0.183 -12.004 1.00 84.56 447 ASP A N 1
ATOM 3340 C CA . ASP A 1 447 ? 36.444 -0.856 -10.931 1.00 84.56 447 ASP A CA 1
ATOM 3341 C C . ASP A 1 447 ? 37.099 -0.668 -9.550 1.00 84.56 447 ASP A C 1
ATOM 3343 O O . ASP A 1 447 ? 36.386 -0.618 -8.546 1.00 84.56 447 ASP A O 1
ATOM 3347 N N . GLU A 1 448 ? 38.430 -0.541 -9.482 1.00 89.62 448 GLU A N 1
ATOM 3348 C CA . GLU A 1 448 ? 39.154 -0.331 -8.224 1.00 89.62 448 GLU A CA 1
ATOM 3349 C C . GLU A 1 448 ? 39.030 1.129 -7.764 1.00 89.62 448 GLU A C 1
ATOM 3351 O O . GLU A 1 448 ? 38.783 1.377 -6.583 1.00 89.62 448 GLU A O 1
ATOM 3356 N N . GLU A 1 449 ? 39.110 2.097 -8.684 1.00 92.06 449 GLU A N 1
ATOM 3357 C CA . GLU A 1 449 ? 38.907 3.517 -8.380 1.00 92.06 449 GLU A CA 1
ATOM 3358 C C . GLU A 1 449 ? 37.463 3.806 -7.935 1.00 92.06 449 GLU A C 1
ATOM 3360 O O . GLU A 1 449 ? 37.249 4.499 -6.937 1.00 92.06 449 GLU A O 1
ATOM 3365 N N . PHE A 1 450 ? 36.461 3.245 -8.622 1.00 92.56 450 PHE A N 1
ATOM 3366 C CA . PHE A 1 450 ? 35.054 3.411 -8.243 1.00 92.56 450 PHE A CA 1
ATOM 3367 C C . PHE A 1 450 ? 34.750 2.756 -6.885 1.00 92.56 450 PHE A C 1
ATOM 3369 O O . PHE A 1 450 ? 34.108 3.374 -6.034 1.00 92.56 450 PHE A O 1
ATOM 3376 N N . ALA A 1 451 ? 35.275 1.552 -6.625 1.00 91.94 451 ALA A N 1
ATOM 3377 C CA . ALA A 1 451 ? 35.147 0.903 -5.319 1.00 91.94 451 ALA A CA 1
ATOM 3378 C C . ALA A 1 451 ? 35.858 1.684 -4.196 1.00 91.94 451 ALA A C 1
ATOM 3380 O O . ALA A 1 451 ? 35.331 1.779 -3.085 1.00 91.94 451 ALA A O 1
ATOM 3381 N N . ALA A 1 452 ? 37.020 2.285 -4.474 1.00 93.94 452 ALA A N 1
ATOM 3382 C CA . ALA A 1 452 ? 37.724 3.144 -3.525 1.00 93.94 452 ALA A CA 1
ATOM 3383 C C . ALA A 1 452 ? 36.953 4.442 -3.226 1.00 93.94 452 ALA A C 1
ATOM 3385 O O . ALA A 1 452 ? 36.928 4.876 -2.075 1.00 93.94 452 ALA A O 1
ATOM 3386 N N . ALA A 1 453 ? 36.286 5.032 -4.225 1.00 94.12 453 ALA A N 1
ATOM 3387 C CA . ALA A 1 453 ? 35.429 6.202 -4.039 1.00 94.12 453 ALA A CA 1
ATOM 3388 C C . ALA A 1 453 ? 34.202 5.882 -3.166 1.00 94.12 453 ALA A C 1
ATOM 3390 O O . ALA A 1 453 ? 33.947 6.598 -2.200 1.00 94.12 453 ALA A O 1
ATOM 3391 N N . LEU A 1 454 ? 33.507 4.766 -3.428 1.00 94.44 454 LEU A N 1
ATOM 3392 C CA . LEU A 1 454 ? 32.406 4.281 -2.581 1.00 94.44 454 LEU A CA 1
ATOM 3393 C C . LEU A 1 454 ? 32.863 4.047 -1.129 1.00 94.44 454 LEU A C 1
ATOM 3395 O O . LEU A 1 454 ? 32.199 4.470 -0.184 1.00 94.44 454 LEU A O 1
ATOM 3399 N N . ALA A 1 455 ? 34.032 3.427 -0.938 1.00 93.50 455 ALA A N 1
ATOM 3400 C CA . ALA A 1 455 ? 34.608 3.168 0.384 1.00 93.50 455 ALA A CA 1
ATOM 3401 C C . ALA A 1 455 ? 35.085 4.435 1.129 1.00 93.50 455 ALA A C 1
ATOM 3403 O O . ALA A 1 455 ? 35.359 4.364 2.329 1.00 93.50 455 ALA A O 1
ATOM 3404 N N . ALA A 1 456 ? 35.189 5.578 0.443 1.00 95.25 456 ALA A N 1
ATOM 3405 C CA . ALA A 1 456 ? 35.567 6.868 1.017 1.00 95.25 456 ALA A CA 1
ATOM 3406 C C . ALA A 1 456 ? 34.363 7.748 1.418 1.00 95.25 456 ALA A C 1
ATOM 3408 O O . ALA A 1 456 ? 34.565 8.827 1.982 1.00 95.25 456 ALA A O 1
ATOM 3409 N N . LEU A 1 457 ? 33.123 7.318 1.146 1.00 95.94 457 LEU A N 1
ATOM 3410 C CA . LEU A 1 457 ? 31.920 8.084 1.480 1.00 95.94 457 LEU A CA 1
ATOM 3411 C C . LEU A 1 457 ? 31.685 8.174 3.011 1.00 95.94 457 LEU A C 1
ATOM 3413 O O . LEU A 1 457 ? 31.936 7.201 3.729 1.00 95.94 457 LEU A O 1
ATOM 3417 N N . PRO A 1 458 ? 31.159 9.301 3.540 1.00 92.56 458 PRO A N 1
ATOM 3418 C CA . PRO A 1 458 ? 30.897 9.466 4.974 1.00 92.56 458 PRO A CA 1
ATOM 3419 C C . PRO A 1 458 ? 29.896 8.447 5.536 1.00 92.56 458 PRO A C 1
ATOM 3421 O O . PRO A 1 458 ? 28.942 8.056 4.865 1.00 92.56 458 PRO A O 1
ATOM 3424 N N . ALA A 1 459 ? 30.065 8.039 6.795 1.00 87.81 459 ALA A N 1
ATOM 3425 C CA . ALA A 1 459 ? 29.163 7.079 7.443 1.00 87.81 459 ALA A CA 1
ATOM 3426 C C . ALA A 1 459 ? 27.755 7.653 7.717 1.00 87.81 459 ALA A C 1
ATOM 3428 O O . ALA A 1 459 ? 26.786 6.905 7.751 1.00 87.81 459 ALA A O 1
ATOM 3429 N N . ASP A 1 460 ? 27.649 8.972 7.874 1.00 87.50 460 ASP A N 1
ATOM 3430 C CA . ASP A 1 460 ? 26.464 9.772 8.217 1.00 87.50 460 ASP A CA 1
ATOM 3431 C C . ASP A 1 460 ? 25.813 10.455 6.992 1.00 87.50 460 ASP A C 1
ATOM 3433 O O . ASP A 1 460 ? 25.097 11.457 7.092 1.00 87.50 460 ASP A O 1
ATOM 3437 N N . ARG A 1 461 ? 26.065 9.907 5.797 1.00 93.12 461 ARG A N 1
ATOM 3438 C CA . ARG A 1 461 ? 25.599 10.453 4.513 1.00 93.12 461 ARG A CA 1
ATOM 3439 C C . ARG A 1 461 ? 24.093 10.335 4.262 1.00 93.12 461 ARG A C 1
ATOM 3441 O O . ARG A 1 461 ? 23.597 11.004 3.360 1.00 93.12 461 ARG A O 1
ATOM 3448 N N . PHE A 1 462 ? 23.352 9.519 5.011 1.00 94.75 462 PHE A N 1
ATOM 3449 C CA . PHE A 1 462 ? 21.917 9.304 4.785 1.00 94.75 462 PHE A CA 1
ATOM 3450 C C . PHE A 1 462 ? 21.037 10.023 5.813 1.00 94.75 462 PHE A C 1
ATOM 3452 O O . PHE A 1 462 ? 21.275 9.959 7.016 1.00 94.75 462 PHE A O 1
ATOM 3459 N N . ALA A 1 463 ? 19.972 10.665 5.334 1.00 94.19 463 ALA A N 1
ATOM 3460 C CA . ALA A 1 463 ? 18.864 11.126 6.163 1.00 94.19 463 ALA A CA 1
ATOM 3461 C C . ALA A 1 463 ? 17.979 9.944 6.595 1.00 94.19 463 ALA A C 1
ATOM 3463 O O . ALA A 1 463 ? 17.884 8.930 5.897 1.00 94.19 463 ALA A O 1
ATOM 3464 N N . ASP A 1 464 ? 17.293 10.071 7.734 1.00 94.00 464 ASP A N 1
ATOM 3465 C CA . ASP A 1 464 ? 16.459 8.982 8.238 1.00 94.00 464 ASP A CA 1
ATOM 3466 C C . ASP A 1 464 ? 15.191 8.758 7.401 1.00 94.00 464 ASP A C 1
ATOM 3468 O O . ASP A 1 464 ? 14.408 9.673 7.133 1.00 94.00 464 ASP A O 1
ATOM 3472 N N . ARG A 1 465 ? 14.968 7.496 7.029 1.00 93.25 465 ARG A N 1
ATOM 3473 C CA . ARG A 1 465 ? 13.849 7.036 6.203 1.00 93.25 465 ARG A CA 1
ATOM 3474 C C . ARG A 1 465 ? 12.475 7.353 6.804 1.00 93.25 465 ARG A C 1
ATOM 3476 O O . ARG A 1 465 ? 11.541 7.664 6.062 1.00 93.25 465 ARG A O 1
ATOM 3483 N N . GLU A 1 466 ? 12.330 7.241 8.119 1.00 94.38 466 GLU A N 1
ATOM 3484 C CA . GLU A 1 466 ? 11.046 7.365 8.808 1.00 94.38 466 GLU A CA 1
ATOM 3485 C C . GLU A 1 466 ? 10.701 8.830 9.088 1.00 94.38 466 GLU A C 1
ATOM 3487 O O . GLU A 1 466 ? 9.533 9.208 8.977 1.00 94.38 466 GLU A O 1
ATOM 3492 N N . LEU A 1 467 ? 11.711 9.671 9.339 1.00 96.25 467 LEU A N 1
ATOM 3493 C CA . LEU A 1 467 ? 11.560 11.131 9.369 1.00 96.25 467 LEU A CA 1
ATOM 3494 C C . LEU A 1 467 ? 11.295 11.692 7.962 1.00 96.25 467 LEU A C 1
ATOM 3496 O O . LEU A 1 467 ? 10.427 12.544 7.786 1.00 96.25 467 LEU A O 1
ATOM 3500 N N . SER A 1 468 ? 11.951 11.146 6.936 1.00 96.62 468 SER A N 1
ATOM 3501 C CA . SER A 1 468 ? 11.705 11.482 5.527 1.00 96.62 468 SER A CA 1
ATOM 3502 C C . SER A 1 468 ? 10.293 11.077 5.058 1.00 96.62 468 SER A C 1
ATOM 3504 O O . SER A 1 468 ? 9.698 11.752 4.213 1.00 96.62 468 SER A O 1
ATOM 3506 N N . TRP A 1 469 ? 9.681 10.045 5.660 1.00 97.25 469 TRP A N 1
ATOM 3507 C CA . TRP A 1 469 ? 8.249 9.768 5.474 1.00 97.25 469 TRP A CA 1
ATOM 3508 C C . TRP A 1 469 ? 7.359 10.828 6.142 1.00 97.25 469 TRP A C 1
ATOM 3510 O O . TRP A 1 469 ? 6.412 11.298 5.510 1.00 97.25 469 TRP A O 1
ATOM 3520 N N . LEU A 1 470 ? 7.663 11.260 7.374 1.00 97.94 470 LEU A N 1
ATOM 3521 C CA . LEU A 1 470 ? 6.919 12.354 8.020 1.00 97.94 470 LEU A CA 1
ATOM 3522 C C . LEU A 1 470 ? 7.016 13.648 7.201 1.00 97.94 470 LEU A C 1
ATOM 3524 O O . LEU A 1 470 ? 6.008 14.321 7.009 1.00 97.94 470 LEU A O 1
ATOM 3528 N N . ALA A 1 471 ? 8.185 13.939 6.627 1.00 97.69 471 ALA A N 1
ATOM 3529 C CA . ALA A 1 471 ? 8.385 15.061 5.714 1.00 97.69 471 ALA A CA 1
ATOM 3530 C C . ALA A 1 471 ? 7.656 14.896 4.363 1.00 97.69 471 ALA A C 1
ATOM 3532 O O . ALA A 1 471 ? 7.358 15.884 3.700 1.00 97.69 471 ALA A O 1
ATOM 3533 N N . PHE A 1 472 ? 7.318 13.677 3.921 1.00 98.00 472 PHE A N 1
ATOM 3534 C CA . PHE A 1 472 ? 6.333 13.486 2.846 1.00 98.00 472 PHE A CA 1
ATOM 3535 C C . PHE A 1 472 ? 4.925 13.873 3.305 1.00 98.00 472 PHE A C 1
ATOM 3537 O O . PHE A 1 472 ? 4.273 14.656 2.619 1.00 98.00 472 PHE A O 1
ATOM 3544 N N . ASN A 1 473 ? 4.463 13.387 4.461 1.00 97.75 473 ASN A N 1
ATOM 3545 C CA . ASN A 1 473 ? 3.106 13.696 4.916 1.00 97.75 473 ASN A CA 1
ATOM 3546 C C . ASN A 1 473 ? 2.935 15.186 5.273 1.00 97.75 473 ASN A C 1
ATOM 3548 O O . ASN A 1 473 ? 1.881 15.750 5.010 1.00 97.75 473 ASN A O 1
ATOM 3552 N N . GLN A 1 474 ? 3.985 15.854 5.760 1.00 98.12 474 GLN A N 1
ATOM 3553 C CA . GLN A 1 474 ? 4.056 17.315 5.886 1.00 98.12 474 GLN A CA 1
ATOM 3554 C C . GLN A 1 474 ? 3.703 18.023 4.568 1.00 98.12 474 GLN A C 1
ATOM 3556 O O . GLN A 1 474 ? 2.839 18.888 4.555 1.00 98.12 474 GLN A O 1
ATOM 3561 N N . ARG A 1 475 ? 4.304 17.620 3.443 1.00 97.88 475 ARG A N 1
ATOM 3562 C CA . ARG A 1 475 ? 4.029 18.236 2.133 1.00 97.88 475 ARG A CA 1
ATOM 3563 C C . ARG A 1 475 ? 2.610 17.951 1.619 1.00 97.88 475 ARG A C 1
ATOM 3565 O O . ARG A 1 475 ? 2.106 18.672 0.766 1.00 97.88 475 ARG A O 1
ATOM 3572 N N . VAL A 1 476 ? 1.937 16.927 2.156 1.00 98.00 476 VAL A N 1
ATOM 3573 C CA . VAL A 1 476 ? 0.491 16.704 1.958 1.00 98.00 476 VAL A CA 1
ATOM 3574 C C . VAL A 1 476 ? -0.344 17.640 2.842 1.00 98.00 476 VAL A C 1
ATOM 3576 O O . VAL A 1 476 ? -1.408 18.077 2.414 1.00 98.00 476 VAL A O 1
ATOM 3579 N N . LEU A 1 477 ? 0.132 17.990 4.041 1.00 97.69 477 LEU A N 1
ATOM 3580 C CA . LEU A 1 477 ? -0.507 18.990 4.900 1.00 97.69 477 LEU A CA 1
ATOM 3581 C C . LEU A 1 477 ? -0.375 20.410 4.329 1.00 97.69 477 LEU A C 1
ATOM 3583 O O . LEU A 1 477 ? -1.331 21.171 4.366 1.00 97.69 477 LEU A O 1
ATOM 3587 N N . GLU A 1 478 ? 0.759 20.737 3.713 1.00 97.62 478 GLU A N 1
ATOM 3588 C CA . GLU A 1 478 ? 0.988 22.022 3.034 1.00 97.62 478 GLU A CA 1
ATOM 3589 C C . GLU A 1 478 ? 0.059 22.217 1.811 1.00 97.62 478 GLU A C 1
ATOM 3591 O O . GLU A 1 478 ? -0.277 23.344 1.460 1.00 97.62 478 GLU A O 1
ATOM 3596 N N . LEU A 1 479 ? -0.469 21.137 1.213 1.00 97.50 479 LEU A N 1
ATOM 3597 C CA . LEU A 1 479 ? -1.568 21.213 0.231 1.00 97.50 479 LEU A CA 1
ATOM 3598 C C . LEU A 1 479 ? -2.944 21.503 0.861 1.00 97.50 479 LEU A C 1
ATOM 3600 O O . LEU A 1 479 ? -3.867 21.894 0.152 1.00 97.50 479 LEU A O 1
ATOM 3604 N N . ALA A 1 480 ? -3.110 21.309 2.170 1.00 97.44 480 ALA A N 1
ATOM 3605 C CA . ALA A 1 480 ? -4.276 21.803 2.899 1.00 97.44 480 ALA A CA 1
ATOM 3606 C C . ALA A 1 480 ? -4.105 23.259 3.366 1.00 97.44 480 ALA A C 1
ATOM 3608 O O . ALA A 1 480 ? -5.106 23.902 3.669 1.00 97.44 480 ALA A O 1
ATOM 3609 N N . ASP A 1 481 ? -2.879 23.781 3.400 1.00 96.19 481 ASP A N 1
ATOM 3610 C CA . ASP A 1 481 ? -2.546 25.170 3.754 1.00 96.19 481 ASP A CA 1
ATOM 3611 C C . ASP A 1 481 ? -2.642 26.116 2.533 1.00 96.19 481 ASP A C 1
ATOM 3613 O O . ASP A 1 481 ? -3.147 27.227 2.648 1.00 96.19 481 ASP A O 1
ATOM 3617 N N . ASP A 1 482 ? -2.262 25.652 1.333 1.00 94.88 482 ASP A N 1
ATOM 3618 C CA . ASP A 1 482 ? -2.225 26.449 0.090 1.00 94.88 482 ASP A CA 1
ATOM 3619 C C . ASP A 1 482 ? -3.619 26.904 -0.410 1.00 94.88 482 ASP A C 1
ATOM 3621 O O . ASP A 1 482 ? -4.251 26.288 -1.273 1.00 94.88 482 ASP A O 1
ATOM 3625 N N . GLU A 1 483 ? -4.093 28.034 0.119 1.00 92.12 483 GLU A N 1
ATOM 3626 C CA . GLU A 1 483 ? -5.352 28.679 -0.275 1.00 92.12 483 GLU A CA 1
ATOM 3627 C C . GLU A 1 483 ? -5.348 29.290 -1.689 1.00 92.12 483 GLU A C 1
ATOM 3629 O O . GLU A 1 483 ? -6.407 29.638 -2.211 1.00 92.12 483 GLU A O 1
ATOM 3634 N N . HIS A 1 484 ? -4.177 29.450 -2.314 1.00 88.94 484 HIS A N 1
ATOM 3635 C CA . HIS A 1 484 ? -4.036 30.145 -3.596 1.00 88.94 484 HIS A CA 1
ATOM 3636 C C . HIS A 1 484 ? -4.226 29.215 -4.800 1.00 88.94 484 HIS A C 1
ATOM 3638 O O . HIS A 1 484 ? -4.689 29.663 -5.852 1.00 88.94 484 HIS A O 1
ATOM 3644 N N . ARG A 1 485 ? -3.863 27.932 -4.669 1.00 92.25 485 ARG A N 1
ATOM 3645 C CA . ARG A 1 485 ? -3.962 26.932 -5.747 1.00 92.25 485 ARG A CA 1
ATOM 3646 C C . ARG A 1 485 ? -4.992 25.839 -5.483 1.00 92.25 485 ARG A C 1
ATOM 3648 O O . ARG A 1 485 ? -5.468 25.234 -6.444 1.00 92.25 485 ARG A O 1
ATOM 3655 N N . ILE A 1 486 ? -5.310 25.546 -4.221 1.00 96.00 486 ILE A N 1
ATOM 3656 C CA . ILE A 1 486 ? -6.065 24.345 -3.845 1.00 96.00 486 ILE A CA 1
ATOM 3657 C C . ILE A 1 486 ? -7.510 24.713 -3.458 1.00 96.00 486 ILE A C 1
ATOM 3659 O O . ILE A 1 486 ? -7.719 25.423 -2.472 1.00 96.00 486 ILE A O 1
ATOM 3663 N N . PRO A 1 487 ? -8.537 24.235 -4.194 1.00 97.00 487 PRO A N 1
ATOM 3664 C CA . PRO A 1 487 ? -9.936 24.531 -3.882 1.00 97.00 487 PRO A CA 1
ATOM 3665 C C . PRO A 1 487 ? -10.355 24.042 -2.488 1.00 97.00 487 PRO A C 1
ATOM 3667 O O . PRO A 1 487 ? -9.841 23.050 -1.975 1.00 97.00 487 PRO A O 1
ATOM 3670 N N . LEU A 1 488 ? -11.322 24.718 -1.867 1.00 98.31 488 LEU A N 1
ATOM 3671 C CA . LEU A 1 488 ? -11.654 24.549 -0.447 1.00 98.31 488 LEU A CA 1
ATOM 3672 C C . LEU A 1 488 ? -11.995 23.104 -0.029 1.00 98.31 488 LEU A C 1
ATOM 3674 O O . LEU A 1 488 ? -11.538 22.640 1.018 1.00 98.31 488 LEU A O 1
ATOM 3678 N N . LEU A 1 489 ? -12.758 22.363 -0.839 1.00 98.00 489 LEU A N 1
ATOM 3679 C CA . LEU A 1 489 ? -13.068 20.959 -0.539 1.00 98.00 489 LEU A CA 1
ATOM 3680 C C . LEU A 1 489 ? -11.887 20.021 -0.819 1.00 98.00 489 LEU A C 1
ATOM 3682 O O . LEU A 1 489 ? -11.802 18.950 -0.222 1.00 98.00 489 LEU A O 1
ATOM 3686 N N . GLU A 1 490 ? -10.937 20.435 -1.655 1.00 98.00 490 GLU A N 1
ATOM 3687 C CA . GLU A 1 490 ? -9.672 19.730 -1.867 1.00 98.00 490 GLU A CA 1
ATOM 3688 C C . GLU A 1 490 ? -8.721 19.949 -0.681 1.00 98.00 490 GLU A C 1
ATOM 3690 O O . GLU A 1 490 ? -8.127 18.983 -0.209 1.00 98.00 490 GLU A O 1
ATOM 3695 N N . ARG A 1 491 ? -8.666 21.160 -0.097 1.00 98.44 491 ARG A N 1
ATOM 3696 C CA . ARG A 1 491 ? -7.961 21.421 1.178 1.00 98.44 491 ARG A CA 1
ATOM 3697 C C . ARG A 1 491 ? -8.498 20.514 2.295 1.00 98.44 491 ARG A C 1
ATOM 3699 O O . ARG A 1 491 ? -7.730 19.826 2.969 1.00 98.44 491 ARG A O 1
ATOM 3706 N N . ALA A 1 492 ? -9.825 20.414 2.428 1.00 98.25 492 ALA A N 1
ATOM 3707 C CA . ALA A 1 492 ? -10.474 19.486 3.362 1.00 98.25 492 ALA A CA 1
ATOM 3708 C C . ALA A 1 492 ? -10.167 18.002 3.054 1.00 98.25 492 ALA A C 1
ATOM 3710 O O . ALA A 1 492 ? -9.975 17.202 3.975 1.00 98.25 492 ALA A O 1
ATOM 3711 N N . ARG A 1 493 ? -10.060 17.629 1.771 1.00 98.12 493 ARG A N 1
ATOM 3712 C CA . ARG A 1 493 ? -9.637 16.287 1.337 1.00 98.12 493 ARG A CA 1
ATOM 3713 C C . ARG A 1 493 ? -8.174 16.003 1.699 1.00 98.12 493 ARG A C 1
ATOM 3715 O O . ARG A 1 493 ? -7.886 14.897 2.150 1.00 98.12 493 ARG A O 1
ATOM 3722 N N . PHE A 1 494 ? -7.263 16.970 1.587 1.00 98.44 494 PHE A N 1
ATOM 3723 C CA . PHE A 1 494 ? -5.863 16.799 1.994 1.00 98.44 494 PHE A CA 1
ATOM 3724 C C . PHE A 1 494 ? -5.695 16.640 3.510 1.00 98.44 494 PHE A C 1
ATOM 3726 O O . PHE A 1 494 ? -4.912 15.787 3.926 1.00 98.44 494 PHE A O 1
ATOM 3733 N N . LEU A 1 495 ? -6.499 17.321 4.338 1.00 98.56 495 LEU A N 1
ATOM 3734 C CA . LEU A 1 495 ? -6.565 17.034 5.781 1.00 98.56 495 LEU A CA 1
ATOM 3735 C C . LEU A 1 495 ? -6.989 15.577 6.052 1.00 98.56 495 LEU A C 1
ATOM 3737 O O . LEU A 1 495 ? -6.366 14.889 6.862 1.00 98.56 495 LEU A O 1
ATOM 3741 N N . ALA A 1 496 ? -8.004 15.072 5.344 1.00 98.00 496 ALA A N 1
ATOM 3742 C CA . ALA A 1 496 ? -8.442 13.681 5.479 1.00 98.00 496 ALA A CA 1
ATOM 3743 C C . ALA A 1 496 ? -7.360 12.671 5.041 1.00 98.00 496 ALA A C 1
ATOM 3745 O O . ALA A 1 496 ? -7.138 11.660 5.718 1.00 98.00 496 ALA A O 1
ATOM 3746 N N . ILE A 1 497 ? -6.651 12.963 3.942 1.00 97.50 497 ILE A N 1
ATOM 3747 C CA . ILE A 1 497 ? -5.522 12.163 3.443 1.00 97.50 497 ILE A CA 1
ATOM 3748 C C . ILE A 1 497 ? -4.366 12.172 4.451 1.00 97.50 497 ILE A C 1
ATOM 3750 O O . ILE A 1 497 ? -3.848 11.102 4.766 1.00 97.50 497 ILE A O 1
ATOM 3754 N N . PHE A 1 498 ? -3.993 13.331 5.008 1.00 98.38 498 PHE A N 1
ATOM 3755 C CA . PHE A 1 498 ? -2.931 13.441 6.011 1.00 98.38 498 PHE A CA 1
ATOM 3756 C C . PHE A 1 498 ? -3.193 12.525 7.214 1.00 98.38 498 PHE A C 1
ATOM 3758 O O . PHE A 1 498 ? -2.311 11.743 7.580 1.00 98.38 498 PHE A O 1
ATOM 3765 N N . SER A 1 499 ? -4.403 12.564 7.791 1.00 97.06 499 SER A N 1
ATOM 3766 C CA . SER A 1 499 ? -4.762 11.690 8.918 1.00 97.06 499 SER A CA 1
ATOM 3767 C C . SER A 1 499 ? -4.755 10.213 8.515 1.00 97.06 499 SER A C 1
ATOM 3769 O O . SER A 1 499 ? -4.233 9.382 9.255 1.00 97.06 499 SER A O 1
ATOM 3771 N N . SER A 1 500 ? -5.274 9.869 7.329 1.00 96.12 500 SER A N 1
ATOM 3772 C CA . SER A 1 500 ? -5.294 8.480 6.846 1.00 96.12 500 SER A CA 1
ATOM 3773 C C . SER A 1 500 ? -3.891 7.916 6.586 1.00 96.12 500 SER A C 1
ATOM 3775 O O . SER A 1 500 ? -3.633 6.749 6.878 1.00 96.12 500 SER A O 1
ATOM 3777 N N . ASN A 1 501 ? -2.975 8.736 6.070 1.00 95.94 501 ASN A N 1
ATOM 3778 C CA . ASN A 1 501 ? -1.568 8.383 5.894 1.00 95.94 501 ASN A CA 1
ATOM 3779 C C . ASN A 1 501 ? -0.881 8.180 7.254 1.00 95.94 501 ASN A C 1
ATOM 3781 O O . ASN A 1 501 ? -0.141 7.213 7.446 1.00 95.94 501 ASN A O 1
ATOM 3785 N N . LEU A 1 502 ? -1.119 9.095 8.203 1.00 96.25 502 LEU A N 1
ATOM 3786 C CA . LEU A 1 502 ? -0.510 9.063 9.534 1.00 96.25 502 LEU A CA 1
ATOM 3787 C C . LEU A 1 502 ? -1.014 7.874 10.368 1.00 96.25 502 LEU A C 1
ATOM 3789 O O . LEU A 1 502 ? -0.264 7.331 11.178 1.00 96.25 502 LEU A O 1
ATOM 3793 N N . ASP A 1 503 ? -2.255 7.432 10.156 1.00 94.19 503 ASP A N 1
ATOM 3794 C CA . ASP A 1 503 ? -2.768 6.170 10.692 1.00 94.19 503 ASP A CA 1
ATOM 3795 C C . ASP A 1 503 ? -1.953 4.966 10.181 1.00 94.19 503 ASP A C 1
ATOM 3797 O O . ASP A 1 503 ? -1.419 4.224 11.005 1.00 94.19 503 ASP A O 1
ATOM 3801 N N . GLU A 1 504 ? -1.785 4.786 8.858 1.00 90.62 504 GLU A N 1
ATOM 3802 C CA . GLU A 1 504 ? -0.999 3.659 8.306 1.00 90.62 504 GLU A CA 1
ATOM 3803 C C . GLU A 1 504 ? 0.450 3.685 8.819 1.00 90.62 504 GLU A C 1
ATOM 3805 O O . GLU A 1 504 ? 0.990 2.655 9.233 1.00 90.62 504 GLU A O 1
ATOM 3810 N N . TYR A 1 505 ? 1.077 4.864 8.849 1.00 93.31 505 TYR A N 1
ATOM 3811 C CA . TYR A 1 505 ? 2.437 5.033 9.360 1.00 93.31 505 TYR A CA 1
ATOM 3812 C C . TYR A 1 505 ? 2.576 4.587 10.820 1.00 93.31 505 TYR A C 1
ATOM 3814 O O . TYR A 1 505 ? 3.499 3.835 11.147 1.00 93.31 505 TYR A O 1
ATOM 3822 N N . TYR A 1 506 ? 1.641 4.980 11.689 1.00 92.62 506 TYR A N 1
ATOM 3823 C CA . TYR A 1 506 ? 1.649 4.539 13.082 1.00 92.62 506 TYR A CA 1
ATOM 3824 C C . TYR A 1 506 ? 1.383 3.033 13.207 1.00 92.62 506 TYR A C 1
ATOM 3826 O O . TYR A 1 506 ? 2.135 2.332 13.890 1.00 92.62 506 TYR A O 1
ATOM 3834 N N . MET A 1 507 ? 0.356 2.519 12.523 1.00 87.88 507 MET A N 1
ATOM 3835 C CA . MET A 1 507 ? -0.015 1.099 12.560 1.00 87.88 507 MET A CA 1
ATOM 3836 C C . MET A 1 507 ? 1.107 0.176 12.082 1.00 87.88 507 MET A C 1
ATOM 3838 O O . MET A 1 507 ? 1.303 -0.880 12.676 1.00 87.88 507 MET A O 1
ATOM 3842 N N . VAL A 1 508 ? 1.849 0.557 11.041 1.00 81.44 508 VAL A N 1
ATOM 3843 C CA . VAL A 1 508 ? 2.904 -0.282 10.456 1.00 81.44 508 VAL A CA 1
ATOM 3844 C C . VAL A 1 508 ? 4.276 0.062 11.042 1.00 81.44 508 VAL A C 1
ATOM 3846 O O . VAL A 1 508 ? 4.851 -0.747 11.771 1.00 81.44 508 VAL A O 1
ATOM 3849 N N . ARG A 1 509 ? 4.797 1.261 10.748 1.00 85.94 509 ARG A N 1
ATOM 3850 C CA . ARG A 1 509 ? 6.213 1.631 10.941 1.00 85.94 509 ARG A CA 1
ATOM 3851 C C . ARG A 1 509 ? 6.541 1.982 12.387 1.00 85.94 509 ARG A C 1
ATOM 3853 O O . ARG A 1 509 ? 7.516 1.468 12.930 1.00 85.94 509 ARG A O 1
ATOM 3860 N N . VAL A 1 510 ? 5.709 2.786 13.056 1.00 90.06 510 VAL A N 1
ATOM 3861 C CA . VAL A 1 510 ? 5.909 3.084 14.491 1.00 90.06 510 VAL A CA 1
ATOM 3862 C C . VAL A 1 510 ? 5.699 1.818 15.328 1.00 90.06 510 VAL A C 1
ATOM 3864 O O . VAL A 1 510 ? 6.453 1.562 16.265 1.00 90.06 510 VAL A O 1
ATOM 3867 N N . ALA A 1 511 ? 4.758 0.946 14.945 1.00 84.88 511 ALA A N 1
ATOM 3868 C CA . ALA A 1 511 ? 4.614 -0.378 15.551 1.00 84.88 511 ALA A CA 1
ATOM 3869 C C . ALA A 1 511 ? 5.833 -1.293 15.315 1.00 84.88 511 ALA A C 1
ATOM 3871 O O . ALA A 1 511 ? 6.232 -2.022 16.224 1.00 84.88 511 ALA A O 1
ATOM 3872 N N . GLY A 1 512 ? 6.441 -1.270 14.124 1.00 80.69 512 GLY A N 1
ATOM 3873 C CA . GLY A 1 512 ? 7.737 -1.899 13.843 1.00 80.69 512 GLY A CA 1
ATOM 3874 C C . GLY A 1 512 ? 8.837 -1.377 14.763 1.00 80.69 512 GLY A C 1
ATOM 3875 O O . GLY A 1 512 ? 9.461 -2.145 15.494 1.00 80.69 512 GLY A O 1
ATOM 3876 N N . LEU A 1 513 ? 9.003 -0.058 14.835 1.00 85.81 513 LEU A N 1
ATOM 3877 C CA . LEU A 1 513 ? 10.008 0.579 15.681 1.00 85.81 513 LEU A CA 1
ATOM 3878 C C . LEU A 1 513 ? 9.809 0.267 17.177 1.00 85.81 513 LEU A C 1
ATOM 3880 O O . LEU A 1 513 ? 10.762 -0.139 17.846 1.00 85.81 513 LEU A O 1
ATOM 3884 N N . LYS A 1 514 ? 8.574 0.338 17.700 1.00 85.44 514 LYS A N 1
ATOM 3885 C CA . LYS A 1 514 ? 8.256 -0.082 19.079 1.00 85.44 514 LYS A CA 1
ATOM 3886 C C . LYS A 1 514 ? 8.535 -1.575 19.305 1.00 85.44 514 LYS A C 1
ATOM 3888 O O . LYS A 1 514 ? 9.056 -1.920 20.366 1.00 85.44 514 LYS A O 1
ATOM 3893 N N . ARG A 1 515 ? 8.297 -2.459 18.319 1.00 77.62 515 ARG A N 1
ATOM 3894 C CA . ARG A 1 515 ? 8.746 -3.870 18.373 1.00 77.62 515 ARG A CA 1
ATOM 3895 C C . ARG A 1 515 ? 10.273 -3.967 18.485 1.00 77.62 515 ARG A C 1
ATOM 3897 O O . ARG A 1 515 ? 10.742 -4.691 19.362 1.00 77.62 515 ARG A O 1
ATOM 3904 N N . ARG A 1 516 ? 11.050 -3.217 17.686 1.00 75.56 516 ARG A N 1
ATOM 3905 C CA . ARG A 1 516 ? 12.531 -3.193 17.759 1.00 75.56 516 ARG A CA 1
ATOM 3906 C C . ARG A 1 516 ? 13.040 -2.754 19.137 1.00 75.56 516 ARG A C 1
ATOM 3908 O O . ARG A 1 516 ? 13.924 -3.398 19.703 1.00 75.56 516 ARG A O 1
ATOM 3915 N N . ILE A 1 517 ? 12.447 -1.704 19.707 1.00 84.00 517 ILE A N 1
ATOM 3916 C CA . ILE A 1 517 ? 12.815 -1.173 21.029 1.00 84.00 517 ILE A CA 1
ATOM 3917 C C . ILE A 1 517 ? 12.463 -2.168 22.145 1.00 84.00 517 ILE A C 1
ATOM 3919 O O . ILE A 1 517 ? 13.290 -2.417 23.024 1.00 84.00 517 ILE A O 1
ATOM 3923 N N . ALA A 1 518 ? 11.270 -2.773 22.103 1.00 78.88 518 ALA A N 1
ATOM 3924 C CA . ALA A 1 518 ? 10.846 -3.797 23.062 1.00 78.88 518 ALA A CA 1
ATOM 3925 C C . ALA A 1 518 ? 11.673 -5.094 22.955 1.00 78.88 518 ALA A C 1
ATOM 3927 O O . ALA A 1 518 ? 11.869 -5.787 23.952 1.00 78.88 518 ALA A O 1
ATOM 3928 N N . ALA A 1 519 ? 12.198 -5.393 21.763 1.00 73.62 519 ALA A N 1
ATOM 3929 C CA . ALA A 1 519 ? 13.149 -6.471 21.506 1.00 73.62 519 ALA A CA 1
ATOM 3930 C C . ALA A 1 519 ? 14.576 -6.167 22.013 1.00 73.62 519 ALA A C 1
ATOM 3932 O O . ALA A 1 519 ? 15.442 -7.037 21.957 1.00 73.62 519 ALA A O 1
ATOM 3933 N N . GLY A 1 520 ? 14.850 -4.951 22.500 1.00 75.94 520 GLY A N 1
ATOM 3934 C CA . GLY A 1 520 ? 16.186 -4.549 22.947 1.00 75.94 520 GLY A CA 1
ATOM 3935 C C . GLY A 1 520 ? 17.205 -4.410 21.810 1.00 75.94 520 GLY A C 1
ATOM 3936 O O . GLY A 1 520 ? 18.408 -4.440 22.066 1.00 75.94 520 GLY A O 1
ATOM 3937 N N . VAL A 1 521 ? 16.750 -4.264 20.560 1.00 74.50 521 VAL A N 1
ATOM 3938 C CA . VAL A 1 521 ? 17.635 -4.053 19.410 1.00 74.50 521 VAL A CA 1
ATOM 3939 C C . VAL A 1 521 ? 18.210 -2.640 19.486 1.00 74.50 521 VAL A C 1
ATOM 3941 O O . VAL A 1 521 ? 17.487 -1.656 19.356 1.00 74.50 521 VAL A O 1
ATOM 3944 N N . ALA A 1 522 ? 19.521 -2.554 19.706 1.00 74.44 522 ALA A N 1
ATOM 3945 C CA . ALA A 1 522 ? 20.282 -1.309 19.840 1.00 74.44 522 ALA A CA 1
ATOM 3946 C C . ALA A 1 522 ? 21.248 -1.085 18.658 1.00 74.44 522 ALA A C 1
ATOM 3948 O O . ALA A 1 522 ? 22.333 -0.537 18.827 1.00 74.44 522 ALA A O 1
ATOM 3949 N N . VAL A 1 523 ? 20.873 -1.564 17.469 1.00 78.31 523 VAL A N 1
ATOM 3950 C CA . VAL A 1 523 ? 21.607 -1.326 16.218 1.00 78.31 523 VAL A CA 1
ATOM 3951 C C . VAL A 1 523 ? 21.077 -0.034 15.600 1.00 78.31 523 VAL A C 1
ATOM 3953 O O . VAL A 1 523 ? 19.862 0.112 15.461 1.00 78.31 523 VAL A O 1
ATOM 3956 N N . ALA A 1 524 ? 21.974 0.895 15.267 1.00 80.31 524 ALA A N 1
ATOM 3957 C CA . ALA A 1 524 ? 21.628 2.133 14.574 1.00 80.31 524 ALA A CA 1
ATOM 3958 C C . ALA A 1 524 ? 21.202 1.872 13.118 1.00 80.31 524 ALA A C 1
ATOM 3960 O O . ALA A 1 524 ? 21.631 0.891 12.508 1.00 80.31 524 ALA A O 1
ATOM 3961 N N . GLY A 1 525 ? 20.366 2.751 12.563 1.00 80.38 525 GLY A N 1
ATOM 3962 C CA . GLY A 1 525 ? 20.045 2.737 11.132 1.00 80.38 525 GLY A CA 1
ATOM 3963 C C . GLY A 1 525 ? 21.179 3.301 10.255 1.00 80.38 525 GLY A C 1
ATOM 3964 O O . GLY A 1 525 ? 22.159 3.827 10.787 1.00 80.38 525 GLY A O 1
ATOM 3965 N N . PRO A 1 526 ? 21.030 3.281 8.914 1.00 81.38 526 PRO A N 1
ATOM 3966 C CA . PRO A 1 526 ? 21.934 3.972 7.978 1.00 81.38 526 PRO A CA 1
ATOM 3967 C C . PRO A 1 526 ? 22.050 5.490 8.222 1.00 81.38 526 PRO A C 1
ATOM 3969 O O . PRO A 1 526 ? 23.008 6.118 7.788 1.00 81.38 526 PRO A O 1
ATOM 3972 N N . SER A 1 527 ? 21.086 6.067 8.946 1.00 84.75 527 SER A N 1
ATOM 3973 C CA . SER A 1 527 ? 21.050 7.448 9.443 1.00 84.75 527 SER A CA 1
ATOM 3974 C C . SER A 1 527 ? 21.893 7.700 10.703 1.00 84.75 527 SER A C 1
ATOM 3976 O O . SER A 1 527 ? 21.922 8.817 11.211 1.00 84.75 527 SER A O 1
ATOM 3978 N N . GLY A 1 528 ? 22.517 6.666 11.277 1.00 86.38 528 GLY A N 1
ATOM 3979 C CA . GLY A 1 528 ? 23.259 6.738 12.541 1.00 86.38 528 GLY A CA 1
ATOM 3980 C C . GLY A 1 528 ? 22.396 6.773 13.812 1.00 86.38 528 GLY A C 1
ATOM 3981 O O . GLY A 1 528 ? 22.921 6.513 14.893 1.00 86.38 528 GLY A O 1
ATOM 3982 N N . LEU A 1 529 ? 21.085 7.023 13.707 1.00 89.50 529 LEU A N 1
ATOM 3983 C CA . LEU A 1 529 ? 20.170 7.089 14.855 1.00 89.50 529 LEU A CA 1
ATOM 3984 C C . LEU A 1 529 ? 19.918 5.711 15.483 1.00 89.50 529 LEU A C 1
ATOM 3986 O O . LEU A 1 529 ? 19.637 4.730 14.783 1.00 89.50 529 LEU A O 1
ATOM 3990 N N . LEU A 1 530 ? 19.925 5.642 16.817 1.00 90.88 530 LEU A N 1
ATOM 3991 C CA . LEU A 1 530 ? 19.446 4.476 17.559 1.00 90.88 530 LEU A CA 1
ATOM 3992 C C . LEU A 1 530 ? 17.905 4.419 17.550 1.00 90.88 530 LEU A C 1
ATOM 3994 O O . LEU A 1 530 ? 17.245 5.460 17.570 1.00 90.88 530 LEU A O 1
ATOM 3998 N N . PRO A 1 531 ? 17.284 3.224 17.638 1.00 89.94 531 PRO A N 1
ATOM 3999 C CA . PRO A 1 531 ? 15.827 3.083 17.560 1.00 89.94 531 PRO A CA 1
ATOM 4000 C C . PRO A 1 531 ? 15.018 3.925 18.560 1.00 89.94 531 PRO A C 1
ATOM 4002 O O . PRO A 1 531 ? 13.896 4.315 18.249 1.00 89.94 531 PRO A O 1
ATOM 4005 N N . ARG A 1 532 ? 15.567 4.233 19.746 1.00 91.38 532 ARG A N 1
ATOM 4006 C CA . ARG A 1 532 ? 14.915 5.120 20.731 1.00 91.38 532 ARG A CA 1
ATOM 4007 C C . ARG A 1 532 ? 15.001 6.596 20.353 1.00 91.38 532 ARG A C 1
ATOM 4009 O O . ARG A 1 532 ? 14.002 7.290 20.466 1.00 91.38 532 ARG A O 1
ATOM 4016 N N . GLU A 1 533 ? 16.157 7.045 19.874 1.00 94.12 533 GLU A N 1
ATOM 4017 C CA . GLU A 1 533 ? 16.380 8.426 19.426 1.00 94.12 533 GLU A CA 1
ATOM 4018 C C . GLU A 1 533 ? 15.473 8.737 18.231 1.00 94.12 533 GLU A C 1
ATOM 4020 O O . GLU A 1 533 ? 14.785 9.754 18.216 1.00 94.12 533 GLU A O 1
ATOM 4025 N N . LEU A 1 534 ? 15.372 7.789 17.291 1.00 94.44 534 LEU A N 1
ATOM 4026 C CA . LEU A 1 534 ? 14.426 7.856 16.183 1.00 94.44 534 LEU A CA 1
ATOM 4027 C C . LEU A 1 534 ? 12.964 7.894 16.664 1.00 94.44 534 LEU A C 1
ATOM 4029 O O . LEU A 1 534 ? 12.175 8.674 16.143 1.00 94.44 534 LEU A O 1
ATOM 4033 N N . HIS A 1 535 ? 12.588 7.098 17.670 1.00 94.50 535 HIS A N 1
ATOM 4034 C CA . HIS A 1 535 ? 11.227 7.129 18.218 1.00 94.50 535 HIS A CA 1
ATOM 4035 C C . HIS A 1 535 ? 10.904 8.476 18.879 1.00 94.50 535 HIS A C 1
ATOM 4037 O O . HIS A 1 535 ? 9.830 9.024 18.652 1.00 94.50 535 HIS A O 1
ATOM 4043 N N . GLU A 1 536 ? 11.834 9.051 19.644 1.00 95.00 536 GLU A N 1
ATOM 4044 C CA . GLU A 1 536 ? 11.657 10.382 20.234 1.00 95.00 536 GLU A CA 1
ATOM 4045 C C . GLU A 1 536 ? 11.571 11.482 19.161 1.00 95.00 536 GLU A C 1
ATOM 4047 O O . GLU A 1 536 ? 10.708 12.353 19.264 1.00 95.00 536 GLU A O 1
ATOM 4052 N N . ALA A 1 537 ? 12.372 11.407 18.092 1.00 96.00 537 ALA A N 1
ATOM 4053 C CA . ALA A 1 537 ? 12.277 12.321 16.951 1.00 96.00 537 ALA A CA 1
ATOM 4054 C C . ALA A 1 537 ? 10.934 12.196 16.199 1.00 96.00 537 ALA A C 1
ATOM 4056 O O . ALA A 1 537 ? 10.328 13.208 15.847 1.00 96.00 537 ALA A O 1
ATOM 4057 N N . ILE A 1 538 ? 10.433 10.970 16.003 1.00 97.12 538 ILE A N 1
ATOM 4058 C CA . ILE A 1 538 ? 9.127 10.698 15.380 1.00 97.12 538 ILE A CA 1
ATOM 4059 C C . ILE A 1 538 ? 7.978 11.263 16.217 1.00 97.12 538 ILE A C 1
ATOM 4061 O O . ILE A 1 538 ? 7.066 11.866 15.650 1.00 97.12 538 ILE A O 1
ATOM 4065 N N . LEU A 1 539 ? 8.005 11.096 17.544 1.00 96.38 539 LEU A N 1
ATOM 4066 C CA . LEU A 1 539 ? 6.961 11.628 18.425 1.00 96.38 539 LEU A CA 1
ATOM 4067 C C . LEU A 1 539 ? 6.951 13.161 18.408 1.00 96.38 539 LEU A C 1
ATOM 4069 O O . LEU A 1 539 ? 5.897 13.745 18.158 1.00 96.38 539 LEU A O 1
ATOM 4073 N N . THR A 1 540 ? 8.114 13.806 18.559 1.00 96.56 540 THR A N 1
ATOM 4074 C CA . THR A 1 540 ? 8.248 15.272 18.460 1.00 96.56 540 THR A CA 1
ATOM 4075 C C . THR A 1 540 ? 7.732 15.789 17.116 1.00 96.56 540 THR A C 1
ATOM 4077 O O . THR A 1 540 ? 6.831 16.627 17.088 1.00 96.56 540 THR A O 1
ATOM 4080 N N . ARG A 1 541 ? 8.209 15.233 15.991 1.00 97.12 541 ARG A N 1
ATOM 4081 C CA . ARG A 1 541 ? 7.790 15.700 14.660 1.00 97.12 541 ARG A CA 1
ATOM 4082 C C . ARG A 1 541 ? 6.325 15.385 14.354 1.00 97.12 541 ARG A C 1
ATOM 4084 O O . ARG A 1 541 ? 5.677 16.142 13.639 1.00 97.12 541 ARG A O 1
ATOM 4091 N N . THR A 1 542 ? 5.764 14.307 14.908 1.00 97.50 542 THR A N 1
ATOM 4092 C CA . THR A 1 542 ? 4.318 14.058 14.797 1.00 97.50 542 THR A CA 1
ATOM 4093 C C . THR A 1 542 ? 3.521 15.093 15.588 1.00 97.50 542 THR A C 1
ATOM 4095 O O . THR A 1 542 ? 2.509 15.562 15.082 1.00 97.50 542 THR A O 1
ATOM 4098 N N . ALA A 1 543 ? 3.952 15.465 16.798 1.00 95.75 543 ALA A N 1
ATOM 4099 C CA . ALA A 1 543 ? 3.227 16.427 17.630 1.00 95.75 543 ALA A CA 1
ATOM 4100 C C . ALA A 1 543 ? 3.147 17.803 16.952 1.00 95.75 543 ALA A C 1
ATOM 4102 O O . ALA A 1 543 ? 2.070 18.389 16.891 1.00 95.75 543 ALA A O 1
ATOM 4103 N N . GLU A 1 544 ? 4.251 18.253 16.351 1.00 96.75 544 GLU A N 1
ATOM 4104 C CA . GLU A 1 544 ? 4.303 19.459 15.515 1.00 96.75 544 GLU A CA 1
ATOM 4105 C C . GLU A 1 544 ? 3.303 19.392 14.346 1.00 96.75 544 GLU A C 1
ATOM 4107 O O . GLU A 1 544 ? 2.477 20.286 14.184 1.00 96.75 544 GLU A O 1
ATOM 4112 N N . LEU A 1 545 ? 3.329 18.311 13.556 1.00 97.88 545 LEU A N 1
ATOM 4113 C CA . LEU A 1 545 ? 2.467 18.169 12.374 1.00 97.88 545 LEU A CA 1
ATOM 4114 C C . LEU A 1 545 ? 0.980 17.964 12.720 1.00 97.88 545 LEU A C 1
ATOM 4116 O O . LEU A 1 545 ? 0.113 18.350 11.943 1.00 97.88 545 LEU A O 1
ATOM 4120 N N . VAL A 1 546 ? 0.665 17.364 13.871 1.00 96.81 546 VAL A N 1
ATOM 4121 C CA . VAL A 1 546 ? -0.716 17.185 14.356 1.00 96.81 546 VAL A CA 1
ATOM 4122 C C . VAL A 1 546 ? -1.275 18.489 14.933 1.00 96.81 546 VAL A C 1
ATOM 4124 O O . VAL A 1 546 ? -2.438 18.805 14.682 1.00 96.81 546 VAL A O 1
ATOM 4127 N N . ALA A 1 547 ? -0.459 19.278 15.640 1.00 95.44 547 ALA A N 1
ATOM 4128 C CA . ALA A 1 547 ? -0.838 20.623 16.071 1.00 95.44 547 ALA A CA 1
ATOM 4129 C C . ALA A 1 547 ? -1.088 21.547 14.866 1.00 95.44 547 ALA A C 1
ATOM 4131 O O . ALA A 1 547 ? -2.096 22.249 14.824 1.00 95.44 547 ALA A O 1
ATOM 4132 N N . GLU A 1 548 ? -0.231 21.479 13.844 1.00 97.62 548 GLU A N 1
ATOM 4133 C CA . GLU A 1 548 ? -0.408 22.243 12.607 1.00 97.62 548 GLU A CA 1
ATOM 4134 C C . GLU A 1 548 ? -1.645 21.787 11.814 1.00 97.62 548 GLU A C 1
ATOM 4136 O O . GLU A 1 548 ? -2.402 22.618 11.313 1.00 97.62 548 GLU A O 1
ATOM 4141 N N . GLN A 1 549 ? -1.945 20.480 11.784 1.00 98.12 549 GLN A N 1
ATOM 4142 C CA . GLN A 1 549 ? -3.199 19.988 11.206 1.00 98.12 549 GLN A CA 1
ATOM 4143 C C . GLN A 1 549 ? -4.428 20.550 11.935 1.00 98.12 549 GLN A C 1
ATOM 4145 O O . GLN A 1 549 ? -5.410 20.926 11.288 1.00 98.12 549 GLN A O 1
ATOM 4150 N N . ALA A 1 550 ? -4.385 20.617 13.268 1.00 96.50 550 ALA A N 1
ATOM 4151 C CA . ALA A 1 550 ? -5.457 21.211 14.056 1.00 96.50 550 ALA A CA 1
ATOM 4152 C C . ALA A 1 550 ? -5.623 22.710 13.755 1.00 96.50 550 ALA A C 1
ATOM 4154 O O . ALA A 1 550 ? -6.757 23.148 13.561 1.00 96.50 550 ALA A O 1
ATOM 4155 N N . ARG A 1 551 ? -4.520 23.466 13.640 1.00 97.00 551 ARG A N 1
ATOM 4156 C CA . ARG A 1 551 ? -4.517 24.890 13.260 1.00 97.00 551 ARG A CA 1
ATOM 4157 C C . ARG A 1 551 ? -5.188 25.111 11.901 1.00 97.00 551 ARG A C 1
ATOM 4159 O O . ARG A 1 551 ? -6.217 25.777 11.832 1.00 97.00 551 ARG A O 1
ATOM 4166 N N . ILE A 1 552 ? -4.667 24.486 10.840 1.00 98.31 552 ILE A N 1
ATOM 4167 C CA . ILE A 1 552 ? -5.188 24.613 9.464 1.00 98.31 552 ILE A CA 1
ATOM 4168 C C . ILE A 1 552 ? -6.679 24.254 9.407 1.00 98.31 552 ILE A C 1
ATOM 4170 O O . ILE A 1 552 ? -7.473 24.920 8.737 1.00 98.31 552 ILE A O 1
ATOM 4174 N N . PHE A 1 553 ? -7.094 23.211 10.133 1.00 98.12 553 PHE A N 1
ATOM 4175 C CA . PHE A 1 553 ? -8.499 22.832 10.167 1.00 98.12 553 PHE A CA 1
ATOM 4176 C C . PHE A 1 553 ? -9.382 23.855 10.897 1.00 98.12 553 PHE A C 1
ATOM 4178 O O . PHE A 1 553 ? -10.410 24.243 10.345 1.00 98.12 553 PHE A O 1
ATOM 4185 N N . GLN A 1 554 ? -9.033 24.268 12.119 1.00 96.56 554 GLN A N 1
ATOM 4186 C CA . GLN A 1 554 ? -9.918 25.078 12.968 1.00 96.56 554 GLN A CA 1
ATOM 4187 C C . GLN A 1 554 ? -9.906 26.571 12.613 1.00 96.56 554 GLN A C 1
ATOM 4189 O O . GLN A 1 554 ? -10.957 27.205 12.707 1.00 96.56 554 GLN A O 1
ATOM 4194 N N . ASP A 1 555 ? -8.762 27.114 12.187 1.00 97.31 555 ASP A N 1
ATOM 4195 C CA . ASP A 1 555 ? -8.582 28.555 11.964 1.00 97.31 555 ASP A CA 1
ATOM 4196 C C . ASP A 1 555 ? -8.862 28.981 10.512 1.00 97.31 555 ASP A C 1
ATOM 4198 O O . ASP A 1 555 ? -9.234 30.130 10.272 1.00 97.31 555 ASP A O 1
ATOM 4202 N N . GLU A 1 556 ? -8.744 28.062 9.544 1.00 97.75 556 GLU A N 1
ATOM 4203 C CA . GLU A 1 556 ? -8.897 28.369 8.112 1.00 97.75 556 GLU A CA 1
ATOM 4204 C C . GLU A 1 556 ? -9.971 27.530 7.418 1.00 97.75 556 GLU A C 1
ATOM 4206 O O . GLU A 1 556 ? -10.992 28.063 6.978 1.00 97.75 556 GLU A O 1
ATOM 4211 N N . VAL A 1 557 ? -9.771 26.210 7.315 1.00 98.25 557 VAL A N 1
ATOM 4212 C CA . VAL A 1 557 ? -10.610 25.357 6.458 1.00 98.25 557 VAL A CA 1
ATOM 4213 C C . VAL A 1 557 ? -12.040 25.266 6.997 1.00 98.25 557 VAL A C 1
ATOM 4215 O O . VAL A 1 557 ? -12.992 25.443 6.237 1.00 98.25 557 VAL A O 1
ATOM 4218 N N . ARG A 1 558 ? -12.231 25.063 8.308 1.00 97.31 558 ARG A N 1
ATOM 4219 C CA . ARG A 1 558 ? -13.565 25.011 8.933 1.00 97.31 558 ARG A CA 1
ATOM 4220 C C . ARG A 1 558 ? -14.296 26.368 8.874 1.00 97.31 558 ARG A C 1
ATOM 4222 O O . ARG A 1 558 ? -15.471 26.351 8.499 1.00 97.31 558 ARG A O 1
ATOM 4229 N N . PRO A 1 559 ? -13.672 27.530 9.168 1.00 97.56 559 PRO A N 1
ATOM 4230 C CA . PRO A 1 559 ? -14.290 28.841 8.953 1.00 97.56 559 PRO A CA 1
ATOM 4231 C C . PRO A 1 559 ? -14.646 29.132 7.491 1.00 97.56 559 PRO A C 1
ATOM 4233 O O . PRO A 1 559 ? -15.755 29.597 7.227 1.00 97.56 559 PRO A O 1
ATOM 4236 N N . ALA A 1 560 ? -13.767 28.811 6.537 1.00 97.94 560 ALA A N 1
ATOM 4237 C CA . ALA A 1 560 ? -14.038 28.998 5.113 1.00 97.94 560 ALA A CA 1
ATOM 4238 C C . ALA A 1 560 ? -15.198 28.107 4.630 1.00 97.94 560 ALA A C 1
ATOM 4240 O O . ALA A 1 560 ? -16.108 28.586 3.953 1.00 97.94 560 ALA A O 1
ATOM 4241 N N . MET A 1 561 ? -15.243 26.837 5.055 1.00 97.75 561 MET A N 1
ATOM 4242 C CA . MET A 1 561 ? -16.384 25.948 4.794 1.00 97.75 561 MET A CA 1
ATOM 4243 C C . MET A 1 561 ? -17.679 26.511 5.391 1.00 97.75 561 MET A C 1
ATOM 4245 O O . MET A 1 561 ? -18.706 26.529 4.712 1.00 97.75 561 MET A O 1
ATOM 4249 N N . ALA A 1 562 ? -17.635 27.047 6.614 1.00 96.81 562 ALA A N 1
ATOM 4250 C CA . ALA A 1 562 ? -18.803 27.640 7.260 1.00 96.81 562 ALA A CA 1
ATOM 4251 C C . ALA A 1 562 ? -19.307 28.915 6.554 1.00 96.81 562 ALA A C 1
ATOM 4253 O O . ALA A 1 562 ? -20.521 29.137 6.530 1.00 96.81 562 ALA A O 1
ATOM 4254 N N . ALA A 1 563 ? -18.414 29.715 5.957 1.00 97.25 563 ALA A N 1
ATOM 4255 C CA . ALA A 1 563 ? -18.768 30.857 5.110 1.00 97.25 563 ALA A CA 1
ATOM 4256 C C . ALA A 1 563 ? -19.460 30.414 3.806 1.00 97.25 563 ALA A C 1
ATOM 4258 O O . ALA A 1 563 ? -20.457 31.012 3.408 1.00 97.25 563 ALA A O 1
ATOM 4259 N N . GLU A 1 564 ? -19.014 29.299 3.222 1.00 96.88 564 GLU A N 1
ATOM 4260 C CA . GLU A 1 564 ? -19.655 28.609 2.091 1.00 96.88 564 GLU A CA 1
ATOM 4261 C C . GLU A 1 564 ? -20.921 27.808 2.470 1.00 96.88 564 GLU A C 1
ATOM 4263 O O . GLU A 1 564 ? -21.459 27.046 1.661 1.00 96.88 564 GLU A O 1
ATOM 4268 N N . GLY A 1 565 ? -21.425 27.966 3.700 1.00 95.25 565 GLY A N 1
ATOM 4269 C CA . GLY A 1 565 ? -22.642 27.312 4.191 1.00 95.25 565 GLY A CA 1
ATOM 4270 C C . GLY A 1 565 ? -22.483 25.825 4.533 1.00 95.25 565 GLY A C 1
ATOM 4271 O O . GLY A 1 565 ? -23.489 25.144 4.748 1.00 95.25 565 GLY A O 1
ATOM 4272 N N . ILE A 1 566 ? -21.249 25.318 4.595 1.00 97.25 566 ILE A N 1
ATOM 4273 C CA . ILE A 1 566 ? -20.900 23.921 4.878 1.00 97.25 566 ILE A CA 1
ATOM 4274 C C . ILE A 1 566 ? -20.427 23.808 6.331 1.00 97.25 566 ILE A C 1
ATOM 4276 O O . ILE A 1 566 ? -19.378 24.325 6.703 1.00 97.25 566 ILE A O 1
ATOM 4280 N N . GLN A 1 567 ? -21.221 23.168 7.190 1.00 95.44 567 GLN A N 1
ATOM 4281 C CA . GLN A 1 567 ? -21.104 23.327 8.643 1.00 95.44 567 GLN A CA 1
ATOM 4282 C C . GLN A 1 567 ? -21.079 21.984 9.379 1.00 95.44 567 GLN A C 1
ATOM 4284 O O . GLN A 1 567 ? -22.028 21.209 9.282 1.00 95.44 567 GLN A O 1
ATOM 4289 N N . ILE A 1 568 ? -20.033 21.754 10.186 1.00 95.25 568 ILE A N 1
ATOM 4290 C CA . ILE A 1 568 ? -20.031 20.739 11.254 1.00 95.25 568 ILE A CA 1
ATOM 4291 C C . ILE A 1 568 ? -20.529 21.415 12.533 1.00 95.25 568 ILE A C 1
ATOM 4293 O O . ILE A 1 568 ? -19.811 22.213 13.148 1.00 95.25 568 ILE A O 1
ATOM 4297 N N . LEU A 1 569 ? -21.773 21.109 12.891 1.00 95.25 569 LEU A N 1
ATOM 4298 C CA . LEU A 1 569 ? -22.544 21.743 13.955 1.00 95.25 569 LEU A CA 1
ATOM 4299 C C . LEU A 1 569 ? -22.530 20.887 15.227 1.00 95.25 569 LEU A C 1
ATOM 4301 O O . LEU A 1 569 ? -22.865 19.702 15.149 1.00 95.25 569 LEU A O 1
ATOM 4305 N N . PRO A 1 570 ? -22.235 21.470 16.401 1.00 93.81 570 PRO A N 1
ATOM 4306 C CA . PRO A 1 570 ? -22.461 20.802 17.674 1.00 93.81 570 PRO A CA 1
ATOM 4307 C C . PRO A 1 570 ? -23.963 20.773 18.005 1.00 93.81 570 PRO A C 1
ATOM 4309 O O . PRO A 1 570 ? -24.758 21.561 17.480 1.00 93.81 570 PRO A O 1
ATOM 4312 N N . TRP A 1 571 ? -24.373 19.891 18.923 1.00 93.88 571 TRP A N 1
ATOM 4313 C CA . TRP A 1 571 ? -25.793 19.642 19.224 1.00 93.88 571 TRP A CA 1
ATOM 4314 C C . TRP A 1 571 ? -26.619 20.907 19.543 1.00 93.88 571 TRP A C 1
ATOM 4316 O O . TRP A 1 571 ? -27.806 20.978 19.205 1.00 93.88 571 TRP A O 1
ATOM 4326 N N . GLN A 1 572 ? -26.035 21.907 20.211 1.00 94.69 572 GLN A N 1
ATOM 4327 C CA . GLN A 1 572 ? -26.737 23.143 20.572 1.00 94.69 572 GLN A CA 1
ATOM 4328 C C . GLN A 1 572 ? -27.223 23.951 19.359 1.00 94.69 572 GLN A C 1
ATOM 4330 O O . GLN A 1 572 ? -28.328 24.495 19.434 1.00 94.69 572 GLN A O 1
ATOM 4335 N N . ASP A 1 573 ? -26.486 23.943 18.245 1.00 95.50 573 ASP A N 1
ATOM 4336 C CA . ASP A 1 573 ? -26.721 24.808 17.073 1.00 95.50 573 ASP A CA 1
ATOM 4337 C C . ASP A 1 573 ? -27.647 24.171 16.020 1.00 95.50 573 ASP A C 1
ATOM 4339 O O . ASP A 1 573 ? -28.013 24.782 15.011 1.00 95.50 573 ASP A O 1
ATOM 4343 N N . LEU A 1 574 ? -28.087 22.940 16.283 1.00 96.31 574 LEU A N 1
ATOM 4344 C CA . LEU A 1 574 ? -29.173 22.289 15.559 1.00 96.31 574 LEU A CA 1
ATOM 4345 C C . LEU A 1 574 ? -30.504 23.018 15.806 1.00 96.31 574 LEU A C 1
ATOM 4347 O O . LEU A 1 574 ? -30.841 23.379 16.935 1.00 96.31 574 LEU A O 1
ATOM 4351 N N . THR A 1 575 ? -31.324 23.175 14.777 1.00 96.38 575 THR A N 1
ATOM 4352 C CA . THR A 1 575 ? -32.713 23.635 14.908 1.00 96.38 575 THR A CA 1
ATOM 4353 C C . THR A 1 575 ? -33.576 22.591 15.630 1.00 96.38 575 THR A C 1
ATOM 4355 O O . THR A 1 575 ? -33.228 21.410 15.694 1.00 96.38 575 THR A O 1
ATOM 4358 N N . ASP A 1 576 ? -34.731 22.982 16.175 1.00 97.06 576 ASP A N 1
ATOM 4359 C CA . ASP A 1 576 ? -35.620 22.026 16.855 1.00 97.06 576 ASP A CA 1
ATOM 4360 C C . ASP A 1 576 ? -36.124 20.871 15.956 1.00 97.06 576 ASP A C 1
ATOM 4362 O O . ASP A 1 576 ? -36.190 19.741 16.453 1.00 97.06 576 ASP A O 1
ATOM 4366 N N . PRO A 1 577 ? -36.408 21.065 14.648 1.00 96.62 577 PRO A N 1
ATOM 4367 C CA . PRO A 1 577 ? -36.662 19.961 13.720 1.00 96.62 577 PRO A CA 1
ATOM 4368 C C . PRO A 1 577 ? -35.468 19.008 13.551 1.00 96.62 577 PRO A C 1
ATOM 4370 O O . PRO A 1 577 ? -35.665 17.794 13.594 1.00 96.62 577 PRO A O 1
ATOM 4373 N N . GLU A 1 578 ? -34.238 19.524 13.424 1.00 96.94 578 GLU A N 1
ATOM 4374 C CA . GLU A 1 578 ? -33.017 18.701 13.359 1.00 96.94 578 GLU A CA 1
ATOM 4375 C C . GLU A 1 578 ? -32.823 17.921 14.674 1.00 96.94 578 GLU A C 1
ATOM 4377 O O . GLU A 1 578 ? -32.657 16.702 14.651 1.00 96.94 578 GLU A O 1
ATOM 4382 N N . LYS A 1 579 ? -32.971 18.574 15.837 1.00 97.31 579 LYS A N 1
ATOM 4383 C CA . LYS A 1 579 ? -32.932 17.932 17.168 1.00 97.31 579 LYS A CA 1
ATOM 4384 C C . LYS A 1 579 ? -33.997 16.840 17.315 1.00 97.31 579 LYS A C 1
ATOM 4386 O O . LYS A 1 579 ? -33.722 15.787 17.892 1.00 97.31 579 LYS A O 1
ATOM 4391 N N . ALA A 1 580 ? -35.209 17.055 16.801 1.00 96.56 580 ALA A N 1
ATOM 4392 C CA . ALA A 1 580 ? -36.278 16.055 16.813 1.00 96.56 580 ALA A CA 1
ATOM 4393 C C . ALA A 1 580 ? -35.976 14.866 15.882 1.00 96.56 580 ALA A C 1
ATOM 4395 O O . ALA A 1 580 ? -36.196 13.716 16.268 1.00 96.56 580 ALA A O 1
ATOM 4396 N N . ALA A 1 581 ? -35.424 15.122 14.692 1.00 96.25 581 ALA A N 1
ATOM 4397 C CA . ALA A 1 581 ? -34.983 14.080 13.769 1.00 96.25 581 ALA A CA 1
ATOM 4398 C C . ALA A 1 581 ? -33.829 13.248 14.354 1.00 96.25 581 ALA A C 1
ATOM 4400 O O . ALA A 1 581 ? -33.879 12.021 14.290 1.00 96.25 581 ALA A O 1
ATOM 4401 N N . MET A 1 582 ? -32.841 13.888 14.990 1.00 97.12 582 MET A N 1
ATOM 4402 C CA . MET A 1 582 ? -31.706 13.204 15.618 1.00 97.12 582 MET A CA 1
ATOM 4403 C C . MET A 1 582 ? -32.108 12.393 16.856 1.00 97.12 582 MET A C 1
ATOM 4405 O O . MET A 1 582 ? -31.609 11.287 17.026 1.00 97.12 582 MET A O 1
ATOM 4409 N N . ARG A 1 583 ? -33.063 12.859 17.677 1.00 96.81 583 ARG A N 1
ATOM 4410 C CA . ARG A 1 583 ? -33.655 12.045 18.765 1.00 96.81 583 ARG A CA 1
ATOM 4411 C C . ARG A 1 583 ? -34.304 10.766 18.236 1.00 96.81 583 ARG A C 1
ATOM 4413 O O . ARG A 1 583 ? -34.114 9.697 18.810 1.00 96.81 583 ARG A O 1
ATOM 4420 N N . ARG A 1 584 ? -35.061 10.870 17.136 1.00 96.50 584 ARG A N 1
ATOM 4421 C CA . ARG A 1 584 ? -35.695 9.711 16.493 1.00 96.50 584 ARG A CA 1
ATOM 4422 C C . ARG A 1 584 ? -34.646 8.760 15.910 1.00 96.50 584 ARG A C 1
ATOM 4424 O O . ARG A 1 584 ? -34.683 7.574 16.206 1.00 96.50 584 ARG A O 1
ATOM 4431 N N . LEU A 1 585 ? -33.676 9.286 15.159 1.00 95.69 585 LEU A N 1
ATOM 4432 C CA . LEU A 1 585 ? -32.554 8.514 14.615 1.00 95.69 585 LEU A CA 1
ATOM 4433 C C . LEU A 1 585 ? -31.761 7.801 15.721 1.00 95.69 585 LEU A C 1
ATOM 4435 O O . LEU A 1 585 ? -31.385 6.640 15.555 1.00 95.69 585 LEU A O 1
ATOM 4439 N N . PHE A 1 586 ? -31.552 8.468 16.860 1.00 96.94 586 PHE A N 1
ATOM 4440 C CA . PHE A 1 586 ? -30.908 7.874 18.021 1.00 96.94 586 PHE A CA 1
ATOM 4441 C C . PHE A 1 586 ? -31.698 6.672 18.543 1.00 96.94 586 PHE A C 1
ATOM 4443 O O . PHE A 1 586 ? -31.158 5.568 18.557 1.00 96.94 586 PHE A O 1
ATOM 4450 N N . ALA A 1 587 ? -32.974 6.855 18.892 1.00 95.94 587 ALA A N 1
ATOM 4451 C CA . ALA A 1 587 ? -33.805 5.791 19.455 1.00 95.94 587 ALA A CA 1
ATOM 4452 C C . ALA A 1 587 ? -34.052 4.617 18.483 1.00 95.94 587 ALA A C 1
ATOM 4454 O O . ALA A 1 587 ? -34.044 3.463 18.903 1.00 95.94 587 ALA A O 1
ATOM 4455 N N . GLU A 1 588 ? -34.258 4.896 17.192 1.00 95.50 588 GLU A N 1
ATOM 4456 C CA . GLU A 1 588 ? -34.625 3.884 16.188 1.00 95.50 588 GLU A CA 1
ATOM 4457 C C . GLU A 1 588 ? -33.422 3.163 15.561 1.00 95.50 588 GLU A C 1
ATOM 4459 O O . GLU A 1 588 ? -33.579 2.038 15.085 1.00 95.50 588 GLU A O 1
ATOM 4464 N N . ARG A 1 589 ? -32.235 3.793 15.495 1.00 94.19 589 ARG A N 1
ATOM 4465 C CA . ARG A 1 589 ? -31.099 3.270 14.704 1.00 94.19 589 ARG A CA 1
ATOM 4466 C C . ARG A 1 589 ? -29.724 3.329 15.360 1.00 94.19 589 ARG A C 1
ATOM 4468 O O . ARG A 1 589 ? -28.900 2.491 15.010 1.00 94.19 589 ARG A O 1
ATOM 4475 N N . ILE A 1 590 ? -29.445 4.280 16.256 1.00 94.75 590 ILE A N 1
ATOM 4476 C CA . ILE A 1 590 ? -28.130 4.363 16.921 1.00 94.75 590 ILE A CA 1
ATOM 4477 C C . ILE A 1 590 ? -28.141 3.513 18.193 1.00 94.75 590 ILE A C 1
ATOM 4479 O O . ILE A 1 590 ? -27.368 2.568 18.304 1.00 94.75 590 ILE A O 1
ATOM 4483 N N . PHE A 1 591 ? -29.049 3.801 19.127 1.00 95.06 591 PHE A N 1
ATOM 4484 C CA . PHE A 1 591 ? -29.142 3.126 20.422 1.00 95.06 591 PHE A CA 1
ATOM 4485 C C . PHE A 1 591 ? -29.238 1.589 20.324 1.00 95.06 591 PHE A C 1
ATOM 4487 O O . PHE A 1 591 ? -28.496 0.932 21.053 1.00 95.06 591 PHE A O 1
ATOM 4494 N N . PRO A 1 592 ? -30.015 0.982 19.396 1.00 93.00 592 PRO A N 1
ATOM 4495 C CA . PRO A 1 592 ? -30.082 -0.478 19.263 1.00 93.00 592 PRO A CA 1
ATOM 4496 C C . PRO A 1 592 ? -28.776 -1.163 18.822 1.00 93.00 592 PRO A C 1
ATOM 4498 O O . PRO A 1 592 ? -28.703 -2.388 18.871 1.00 93.00 592 PRO A O 1
ATOM 4501 N N . VAL A 1 593 ? -27.761 -0.407 18.374 1.00 92.19 593 VAL A N 1
ATOM 4502 C CA . VAL A 1 593 ? -26.432 -0.931 17.995 1.00 92.19 593 VAL A CA 1
ATOM 4503 C C . VAL A 1 593 ? -25.301 -0.423 18.903 1.00 92.19 593 VAL A C 1
ATOM 4505 O O . VAL A 1 593 ? -24.127 -0.655 18.609 1.00 92.19 593 VAL A O 1
ATOM 4508 N N . LEU A 1 594 ? -25.626 0.261 20.009 1.00 92.00 594 LEU A N 1
ATOM 4509 C CA . LEU A 1 594 ? -24.653 0.638 21.034 1.00 92.00 594 LEU A CA 1
ATOM 4510 C C . LEU A 1 594 ? -24.543 -0.448 22.107 1.00 92.00 594 LEU A C 1
ATOM 4512 O O . LEU A 1 594 ? -25.526 -0.800 22.754 1.00 92.00 594 LEU A O 1
ATOM 4516 N N . THR A 1 595 ? -23.313 -0.877 22.383 1.00 87.00 595 THR A N 1
ATOM 4517 C CA . THR A 1 595 ? -22.984 -1.697 23.557 1.00 87.00 595 THR A CA 1
ATOM 4518 C C . THR A 1 595 ? -22.117 -0.866 24.509 1.00 87.00 595 THR A C 1
ATOM 4520 O O . THR A 1 595 ? -20.902 -0.786 24.300 1.00 87.00 595 THR A O 1
ATOM 4523 N N . PRO A 1 596 ? -22.700 -0.195 25.521 1.00 90.25 596 PRO A N 1
ATOM 4524 C CA . PRO A 1 596 ? -21.923 0.491 26.547 1.00 90.25 596 PRO A CA 1
ATOM 4525 C C . PRO A 1 596 ? -21.193 -0.532 27.428 1.00 90.25 596 PRO A C 1
ATOM 4527 O O . PRO A 1 596 ? -21.790 -1.502 27.891 1.00 90.25 596 PRO A O 1
ATOM 4530 N N . LEU A 1 597 ? -19.902 -0.311 27.677 1.00 87.38 597 LEU A N 1
ATOM 4531 C CA . LEU A 1 597 ? -19.069 -1.178 28.512 1.00 87.38 597 LEU A CA 1
ATOM 4532 C C . LEU A 1 597 ? -18.615 -0.405 29.750 1.00 87.38 597 LEU A C 1
ATOM 4534 O O . LEU A 1 597 ? -17.761 0.475 29.647 1.00 87.38 597 LEU A O 1
ATOM 4538 N N . ALA A 1 598 ? -19.201 -0.715 30.905 1.00 85.62 598 ALA A N 1
ATOM 4539 C CA . ALA A 1 598 ? -18.773 -0.176 32.192 1.00 85.62 598 ALA A CA 1
ATOM 4540 C C . ALA A 1 598 ? -17.601 -0.994 32.764 1.00 85.62 598 ALA A C 1
ATOM 4542 O O . ALA A 1 598 ? -17.517 -2.198 32.531 1.00 85.62 598 ALA A O 1
ATOM 4543 N N . VAL A 1 599 ? -16.707 -0.332 33.502 1.00 82.69 599 VAL A N 1
ATOM 4544 C CA . VAL A 1 599 ? -15.494 -0.923 34.085 1.00 82.69 599 VAL A CA 1
ATOM 4545 C C . VAL A 1 599 ? -15.587 -0.906 35.606 1.00 82.69 599 VAL A C 1
ATOM 4547 O O . VAL A 1 599 ? -15.858 0.134 36.208 1.00 82.69 599 VAL A O 1
ATOM 4550 N N . ASP A 1 600 ? -15.380 -2.063 36.228 1.00 78.31 600 ASP A N 1
ATOM 4551 C CA . ASP A 1 600 ? -15.394 -2.278 37.679 1.00 78.31 600 ASP A CA 1
ATOM 4552 C C . ASP A 1 600 ? -14.574 -3.541 38.044 1.00 78.31 600 ASP A C 1
ATOM 4554 O O . ASP A 1 600 ? -14.101 -4.233 37.144 1.00 78.31 600 ASP A O 1
ATOM 4558 N N . PRO A 1 601 ? -14.373 -3.894 39.331 1.00 69.44 601 PRO A N 1
ATOM 4559 C CA . PRO A 1 601 ? -13.561 -5.057 39.715 1.00 69.44 601 PRO A CA 1
ATOM 4560 C C . PRO A 1 601 ? -14.023 -6.426 39.172 1.00 69.44 601 PRO A C 1
ATOM 4562 O O . PRO A 1 601 ? -13.257 -7.385 39.247 1.00 69.44 601 PRO A O 1
ATOM 4565 N N . SER A 1 602 ? -15.247 -6.532 38.645 1.00 71.38 602 SER A N 1
ATOM 4566 C CA . SER A 1 602 ? -15.786 -7.721 37.961 1.00 71.38 602 SER A CA 1
ATOM 4567 C C . SER A 1 602 ? -15.690 -7.616 36.432 1.00 71.38 602 SER A C 1
ATOM 4569 O O . SER A 1 602 ? -15.692 -8.637 35.746 1.00 71.38 602 SER A O 1
ATOM 4571 N N . HIS A 1 603 ? -15.599 -6.394 35.900 1.00 73.69 603 HIS A N 1
ATOM 4572 C CA . HIS A 1 603 ? -15.586 -6.072 34.473 1.00 73.69 603 HIS A CA 1
ATOM 4573 C C . HIS A 1 603 ? -14.321 -5.255 34.142 1.00 73.69 603 HIS A C 1
ATOM 4575 O O . HIS A 1 603 ? -14.343 -4.027 34.246 1.00 73.69 603 HIS A O 1
ATOM 4581 N N . PRO A 1 604 ? -13.195 -5.907 33.787 1.00 78.50 604 PRO A N 1
ATOM 4582 C CA . PRO A 1 604 ? -11.929 -5.220 33.529 1.00 78.50 604 PRO A CA 1
ATOM 4583 C C . PRO A 1 604 ? -11.997 -4.313 32.291 1.00 78.50 604 PRO A C 1
ATOM 4585 O O . PRO A 1 604 ? -12.893 -4.446 31.453 1.00 78.50 604 PRO A O 1
ATOM 4588 N N . PHE A 1 605 ? -11.026 -3.404 32.160 1.00 80.50 605 PHE A N 1
ATOM 4589 C CA . PHE A 1 605 ? -10.993 -2.421 31.078 1.00 80.50 605 PHE A CA 1
ATOM 4590 C C . PHE A 1 605 ? -11.075 -3.086 29.683 1.00 80.50 605 PHE A C 1
ATOM 4592 O O . PHE A 1 605 ? -10.319 -4.020 29.392 1.00 80.50 605 PHE A O 1
ATOM 4599 N N . PRO A 1 606 ? -12.005 -2.657 28.806 1.00 80.50 606 PRO A N 1
ATOM 4600 C CA . PRO A 1 606 ? -12.309 -3.375 27.576 1.00 80.50 606 PRO A CA 1
ATOM 4601 C C . PRO A 1 606 ? -11.265 -3.139 26.482 1.00 80.50 606 PRO A C 1
ATOM 4603 O O . PRO A 1 606 ? -10.679 -2.063 26.365 1.00 80.50 606 PRO A O 1
ATOM 4606 N N . TYR A 1 607 ? -11.119 -4.108 25.573 1.00 81.69 607 TYR A N 1
ATOM 4607 C CA . TYR A 1 607 ? -10.330 -3.899 24.361 1.00 81.69 607 TYR A CA 1
ATOM 4608 C C . TYR A 1 607 ? -10.922 -2.761 23.505 1.00 81.69 607 TYR A C 1
ATOM 4610 O O . TYR A 1 607 ? -12.089 -2.782 23.086 1.00 81.69 607 TYR A O 1
ATOM 4618 N N . ILE A 1 608 ? -10.087 -1.759 23.227 1.00 85.50 608 ILE A N 1
ATOM 4619 C CA . ILE A 1 608 ? -10.422 -0.621 22.368 1.00 85.50 608 ILE A CA 1
ATOM 4620 C C . ILE A 1 608 ? -9.865 -0.887 20.967 1.00 85.50 608 ILE A C 1
ATOM 4622 O O . ILE A 1 608 ? -8.646 -0.927 20.795 1.00 85.50 608 ILE A O 1
ATOM 4626 N N . SER A 1 609 ? -10.756 -1.060 19.985 1.00 82.62 609 SER A N 1
ATOM 4627 C CA . SER A 1 609 ? -10.409 -1.256 18.570 1.00 82.62 609 SER A CA 1
ATOM 4628 C C . SER A 1 609 ? -9.631 -0.068 18.006 1.00 82.62 609 SER A C 1
ATOM 4630 O O . SER A 1 609 ? -9.982 1.085 18.282 1.00 82.62 609 SER A O 1
ATOM 4632 N N . GLY A 1 610 ? -8.644 -0.357 17.161 1.00 86.81 610 GLY A N 1
ATOM 4633 C CA . GLY A 1 610 ? -7.889 0.639 16.412 1.00 86.81 610 GLY A CA 1
ATOM 4634 C C . GLY A 1 610 ? -8.780 1.532 15.545 1.00 86.81 610 GLY A C 1
ATOM 4635 O O . GLY A 1 610 ? -9.875 1.145 15.133 1.00 86.81 610 GLY A O 1
ATOM 4636 N N . LEU A 1 611 ? -8.314 2.762 15.318 1.00 89.69 611 LEU A N 1
ATOM 4637 C CA . LEU A 1 611 ? -8.895 3.799 14.453 1.00 89.69 611 LEU A CA 1
ATOM 4638 C C . LEU A 1 611 ? -10.353 4.198 14.753 1.00 89.69 611 LEU A C 1
ATOM 4640 O O . LEU A 1 611 ? -10.932 4.989 14.006 1.00 89.69 611 LEU A O 1
ATOM 4644 N N . SER A 1 612 ? -10.955 3.662 15.817 1.00 89.44 612 SER A N 1
ATOM 4645 C CA . SER A 1 612 ? -12.334 3.939 16.213 1.00 89.44 612 SER A CA 1
ATOM 4646 C C . SER A 1 612 ? -12.411 5.130 17.164 1.00 89.44 612 SER A C 1
ATOM 4648 O O . SER A 1 612 ? -11.620 5.231 18.104 1.00 89.44 612 SER A O 1
ATOM 4650 N N . VAL A 1 613 ? -13.395 6.005 16.948 1.00 94.88 613 VAL A N 1
ATOM 4651 C CA . VAL A 1 613 ? -13.785 7.019 17.934 1.00 94.88 613 VAL A CA 1
ATOM 4652 C C . VAL A 1 613 ? -14.588 6.336 19.045 1.00 94.88 613 VAL A C 1
ATOM 4654 O O . VAL A 1 613 ? -15.402 5.438 18.805 1.00 94.88 613 VAL A O 1
ATOM 4657 N N . ASN A 1 614 ? -14.324 6.727 20.284 1.00 95.50 614 ASN A N 1
ATOM 4658 C CA . ASN A 1 614 ? -14.958 6.204 21.483 1.00 95.50 614 ASN A CA 1
ATOM 4659 C C . ASN A 1 614 ? -15.291 7.377 22.408 1.00 95.50 614 ASN A C 1
ATOM 4661 O O . ASN A 1 614 ? -14.531 8.338 22.480 1.00 95.50 614 ASN A O 1
ATOM 4665 N N . LEU A 1 615 ? -16.396 7.283 23.143 1.00 95.75 615 LEU A N 1
ATOM 4666 C CA . LEU A 1 615 ? -16.662 8.169 24.269 1.00 95.75 615 LEU A CA 1
ATOM 4667 C C . LEU A 1 615 ? -16.136 7.490 25.534 1.00 95.75 615 LEU A C 1
ATOM 4669 O O . LEU A 1 615 ? -16.513 6.349 25.827 1.00 95.75 615 LEU A O 1
ATOM 4673 N N . ALA A 1 616 ? -15.278 8.190 26.269 1.00 95.00 616 ALA A N 1
ATOM 4674 C CA . ALA A 1 616 ? -14.943 7.885 27.653 1.00 95.00 616 ALA A CA 1
ATOM 4675 C C . ALA A 1 616 ? -15.919 8.653 28.546 1.00 95.00 616 ALA A C 1
ATOM 4677 O O . ALA A 1 616 ? -16.092 9.855 28.366 1.00 95.00 616 ALA A O 1
ATOM 4678 N N . VAL A 1 617 ? -16.580 7.967 29.477 1.00 94.69 617 VAL A N 1
ATOM 4679 C CA . VAL A 1 617 ? -17.674 8.521 30.282 1.00 94.69 617 VAL A CA 1
ATOM 4680 C C . VAL A 1 617 ? -17.412 8.219 31.752 1.00 94.69 617 VAL A C 1
ATOM 4682 O O . VAL A 1 617 ? -17.332 7.057 32.153 1.00 94.69 617 VAL A O 1
ATOM 4685 N N . LEU A 1 618 ? -17.300 9.259 32.573 1.00 91.88 618 LEU A N 1
ATOM 4686 C CA . LEU A 1 618 ? -17.210 9.130 34.019 1.00 91.88 618 LEU A CA 1
ATOM 4687 C C . LEU A 1 618 ? -18.619 9.175 34.615 1.00 91.88 618 LEU A C 1
ATOM 4689 O O . LEU A 1 618 ? -19.312 10.191 34.566 1.00 91.88 618 LEU A O 1
ATOM 4693 N N . LEU A 1 619 ? -19.040 8.062 35.204 1.00 92.19 619 LEU A N 1
ATOM 4694 C CA . LEU A 1 619 ? -20.330 7.896 35.861 1.00 92.19 619 LEU A CA 1
ATOM 4695 C C . LEU A 1 619 ? -20.183 7.955 37.382 1.00 92.19 619 LEU A C 1
ATOM 4697 O O . LEU A 1 619 ? -19.124 7.679 37.951 1.00 92.19 619 LEU A O 1
ATOM 4701 N N . LYS A 1 620 ? -21.293 8.239 38.058 1.00 91.88 620 LYS A N 1
ATOM 4702 C CA . LYS A 1 620 ? -21.458 8.115 39.503 1.00 91.88 620 LYS A CA 1
ATOM 4703 C C . LYS A 1 620 ? -22.770 7.411 39.820 1.00 91.88 620 LYS A C 1
ATOM 4705 O O . LYS A 1 620 ? -23.831 7.812 39.348 1.00 91.88 620 LYS A O 1
ATOM 4710 N N . ASN A 1 621 ? -22.714 6.403 40.680 1.00 90.62 621 ASN A N 1
ATOM 4711 C CA . ASN A 1 621 ? -23.911 5.789 41.237 1.00 90.62 621 ASN A CA 1
ATOM 4712 C C . ASN A 1 621 ? -24.517 6.734 42.300 1.00 90.62 621 ASN A C 1
ATOM 4714 O O . ASN A 1 621 ? -23.838 7.043 43.286 1.00 90.62 621 ASN A O 1
ATOM 4718 N N . PRO A 1 622 ? -25.770 7.207 42.149 1.00 90.25 622 PRO A N 1
ATOM 4719 C CA . PRO A 1 622 ? -26.356 8.173 43.080 1.00 90.25 622 PRO A CA 1
ATOM 4720 C C . PRO A 1 622 ? -26.686 7.578 44.460 1.00 90.25 622 PRO A C 1
ATOM 4722 O O . PRO A 1 622 ? -26.808 8.334 45.420 1.00 90.25 622 PRO A O 1
ATOM 4725 N N . HIS A 1 623 ? -26.795 6.250 44.582 1.00 89.62 623 HIS A N 1
ATOM 4726 C CA . HIS A 1 623 ? -27.127 5.559 45.833 1.00 89.62 623 HIS A CA 1
ATOM 4727 C C . HIS A 1 623 ? -25.887 5.218 46.669 1.00 89.62 623 HIS A C 1
ATOM 4729 O O . HIS A 1 623 ? -25.922 5.336 47.891 1.00 89.62 623 HIS A O 1
ATOM 4735 N N . THR A 1 624 ? -24.790 4.793 46.029 1.00 89.62 624 THR A N 1
ATOM 4736 C CA . THR A 1 624 ? -23.544 4.409 46.725 1.00 89.62 624 THR A CA 1
ATOM 4737 C C . THR A 1 624 ? -22.481 5.507 46.723 1.00 89.62 624 THR A C 1
ATOM 4739 O O . THR A 1 624 ? -21.507 5.420 47.464 1.00 89.62 624 THR A O 1
ATOM 4742 N N . GLY A 1 625 ? -22.628 6.528 45.873 1.00 87.69 625 GLY A N 1
ATOM 4743 C CA . GLY A 1 625 ? -21.636 7.583 45.666 1.00 87.69 625 GLY A CA 1
ATOM 4744 C C . GLY A 1 625 ? -20.399 7.156 44.865 1.00 87.69 625 GLY A C 1
ATOM 4745 O O . GLY A 1 625 ? -19.588 8.020 44.530 1.00 87.69 625 GLY A O 1
ATOM 4746 N N . ALA A 1 626 ? -20.259 5.867 44.537 1.00 85.62 626 ALA A N 1
ATOM 4747 C CA . ALA A 1 626 ? -19.119 5.327 43.802 1.00 85.62 626 ALA A CA 1
ATOM 4748 C C . ALA A 1 626 ? -19.024 5.920 42.388 1.00 85.62 626 ALA A C 1
ATOM 4750 O O . ALA A 1 626 ? -20.039 6.057 41.699 1.00 85.62 626 ALA A O 1
ATOM 4751 N N . ARG A 1 627 ? -17.799 6.240 41.954 1.00 87.44 627 ARG A N 1
ATOM 4752 C CA . ARG A 1 627 ? -17.487 6.565 40.556 1.00 87.44 627 ARG A CA 1
ATOM 4753 C C . ARG A 1 627 ? -17.245 5.279 39.765 1.00 87.44 627 ARG A C 1
ATOM 4755 O O . ARG A 1 627 ? -16.732 4.313 40.323 1.00 87.44 627 ARG A O 1
ATOM 4762 N N . GLN A 1 628 ? -17.588 5.288 38.483 1.00 88.19 628 GLN A N 1
ATOM 4763 C CA . GLN A 1 628 ? -17.377 4.176 37.558 1.00 88.19 628 GLN A CA 1
ATOM 4764 C C . GLN A 1 628 ? -17.014 4.737 36.180 1.00 88.19 628 GLN A C 1
ATOM 4766 O O . GLN A 1 628 ? -17.621 5.711 35.742 1.00 88.19 628 GLN A O 1
ATOM 4771 N N . PHE A 1 629 ? -16.040 4.145 35.494 1.00 91.00 629 PHE A N 1
ATOM 4772 C CA . PHE A 1 629 ? -15.758 4.479 34.097 1.00 91.00 629 PHE A CA 1
ATOM 4773 C C . PHE A 1 629 ? -16.662 3.654 33.180 1.00 91.00 629 PHE A C 1
ATOM 4775 O O . PHE A 1 629 ? -16.926 2.483 33.454 1.00 91.00 629 PHE A O 1
ATOM 4782 N N . ALA A 1 630 ? -17.109 4.239 32.075 1.00 92.62 630 ALA A N 1
ATOM 4783 C CA . ALA A 1 630 ? -17.756 3.514 30.997 1.00 92.62 630 ALA A CA 1
ATOM 4784 C C . ALA A 1 630 ? -17.275 4.000 29.629 1.00 92.62 630 ALA A C 1
ATOM 4786 O O . ALA A 1 630 ? -16.964 5.172 29.428 1.00 92.62 630 ALA A O 1
ATOM 4787 N N . ARG A 1 631 ? -17.245 3.077 28.670 1.00 93.25 631 ARG A N 1
ATOM 4788 C CA . ARG A 1 631 ? -16.857 3.315 27.282 1.00 93.25 631 ARG A CA 1
ATOM 4789 C C . ARG A 1 631 ? -18.037 3.053 26.359 1.00 93.25 631 ARG A C 1
ATOM 4791 O O . ARG A 1 631 ? -18.648 1.987 26.423 1.00 93.25 631 ARG A O 1
ATOM 4798 N N . VAL A 1 632 ? -18.290 3.973 25.431 1.00 95.25 632 VAL A N 1
ATOM 4799 C CA . VAL A 1 632 ? -19.224 3.776 24.311 1.00 95.25 632 VAL A CA 1
ATOM 4800 C C . VAL A 1 632 ? -18.429 3.832 23.007 1.00 95.25 632 VAL A C 1
ATOM 4802 O O . VAL A 1 632 ? -17.725 4.806 22.754 1.00 95.25 632 VAL A O 1
ATOM 4805 N N . LYS A 1 633 ? -18.494 2.784 22.178 1.00 94.56 633 LYS A N 1
ATOM 4806 C CA . LYS A 1 633 ? -17.854 2.783 20.850 1.00 94.56 633 LYS A CA 1
ATOM 4807 C C . LYS A 1 633 ? -18.756 3.508 19.849 1.00 94.56 633 LYS A C 1
ATOM 4809 O O . LYS A 1 633 ? -19.946 3.206 19.794 1.00 94.56 633 LYS A O 1
ATOM 4814 N N . VAL A 1 634 ? -18.200 4.395 19.024 1.00 93.94 634 VAL A N 1
ATOM 4815 C CA . VAL A 1 634 ? -18.940 4.971 17.890 1.00 93.94 634 VAL A CA 1
ATOM 4816 C C . VAL A 1 634 ? -19.144 3.887 16.812 1.00 93.94 634 VAL A C 1
ATOM 4818 O O . VAL A 1 634 ? -18.166 3.256 16.394 1.00 93.94 634 VAL A O 1
ATOM 4821 N N . PRO A 1 635 ? -20.386 3.618 16.360 1.00 88.62 635 PRO A N 1
ATOM 4822 C CA . PRO A 1 635 ? -20.670 2.524 15.433 1.00 88.62 635 PRO A CA 1
ATOM 4823 C C . PRO A 1 635 ? -20.295 2.887 13.988 1.00 88.62 635 PRO A C 1
ATOM 4825 O O . PRO A 1 635 ? -20.981 3.659 13.325 1.00 88.62 635 PRO A O 1
ATOM 4828 N N . THR A 1 636 ? -19.244 2.259 13.456 1.00 84.38 636 THR A N 1
ATOM 4829 C CA . THR A 1 636 ? -18.712 2.506 12.097 1.00 84.38 636 THR A CA 1
ATOM 4830 C C . THR A 1 636 ? -19.606 2.015 10.949 1.00 84.38 636 THR A C 1
ATOM 4832 O O . THR A 1 636 ? -19.283 2.242 9.789 1.00 84.38 636 THR A O 1
ATOM 4835 N N . ILE A 1 637 ? -20.720 1.338 11.252 1.00 84.75 637 ILE A N 1
ATOM 4836 C CA . ILE A 1 637 ? -21.750 0.935 10.275 1.00 84.75 637 ILE A CA 1
ATOM 4837 C C . ILE A 1 637 ? -22.726 2.080 9.935 1.00 84.75 637 ILE A C 1
ATOM 4839 O O . ILE A 1 637 ? -23.529 1.963 9.010 1.00 84.75 637 ILE A O 1
ATOM 4843 N N . LEU A 1 638 ? -22.671 3.191 10.677 1.00 87.62 638 LEU A N 1
ATOM 4844 C CA . LEU A 1 638 ? -23.450 4.402 10.422 1.00 87.62 638 LEU A CA 1
ATOM 4845 C C . LEU A 1 638 ? -22.523 5.532 9.932 1.00 87.62 638 LEU A C 1
ATOM 4847 O O . LEU A 1 638 ? -21.359 5.572 10.338 1.00 87.62 638 LEU A O 1
ATOM 4851 N N . PRO A 1 639 ? -23.008 6.467 9.089 1.00 89.69 639 PRO A N 1
ATOM 4852 C CA . PRO A 1 639 ? -22.243 7.657 8.721 1.00 89.69 639 PRO A CA 1
ATOM 4853 C C . PRO A 1 639 ? -21.840 8.447 9.968 1.00 89.69 639 PRO A C 1
ATOM 4855 O O . PRO A 1 639 ? -22.694 8.778 10.792 1.00 89.69 639 PRO A O 1
ATOM 4858 N N . ARG A 1 640 ? -20.542 8.745 10.112 1.00 93.25 640 ARG A N 1
ATOM 4859 C CA . ARG A 1 640 ? -20.028 9.468 11.285 1.00 93.25 640 ARG A CA 1
ATOM 4860 C C . ARG A 1 640 ? -20.479 10.928 11.303 1.00 93.25 640 ARG A C 1
ATOM 4862 O O . ARG A 1 640 ? -20.909 11.414 12.340 1.00 93.25 640 ARG A O 1
ATOM 4869 N N . PHE A 1 641 ? -20.417 11.605 10.160 1.00 95.31 641 PHE A N 1
ATOM 4870 C CA . PHE A 1 641 ? -21.095 12.882 9.973 1.00 95.31 641 PHE A CA 1
ATOM 4871 C C . PHE A 1 641 ? -22.478 12.605 9.387 1.00 95.31 641 PHE A C 1
ATOM 4873 O O . PHE A 1 641 ? -22.602 12.068 8.286 1.00 95.31 641 PHE A O 1
ATOM 4880 N N . ILE A 1 642 ? -23.513 12.913 10.165 1.00 95.19 642 ILE A N 1
ATOM 4881 C CA . ILE A 1 642 ? -24.911 12.721 9.790 1.00 95.19 642 ILE A CA 1
ATOM 4882 C C . ILE A 1 642 ? -25.371 13.979 9.058 1.00 95.19 642 ILE A C 1
ATOM 4884 O O . ILE A 1 642 ? -25.309 15.073 9.617 1.00 95.19 642 ILE A O 1
ATOM 4888 N N . ASP A 1 643 ? -25.829 13.805 7.820 1.00 94.06 643 ASP A N 1
ATOM 4889 C CA . ASP A 1 643 ? -26.378 14.879 6.993 1.00 94.06 643 ASP A CA 1
ATOM 4890 C C . ASP A 1 643 ? -27.744 15.368 7.517 1.00 94.06 643 ASP A C 1
ATOM 4892 O O . ASP A 1 643 ? -28.607 14.580 7.918 1.00 94.06 643 ASP A O 1
ATOM 4896 N N . LEU A 1 644 ? -27.921 16.687 7.496 1.00 93.56 644 LEU A N 1
ATOM 4897 C CA . LEU A 1 644 ? -29.106 17.430 7.918 1.00 93.56 644 LEU A CA 1
ATOM 4898 C C . LEU A 1 644 ? -29.730 18.249 6.768 1.00 93.56 644 LEU A C 1
ATOM 4900 O O . LEU A 1 644 ? -30.816 18.803 6.945 1.00 93.56 644 LEU A O 1
ATOM 4904 N N . GLY A 1 645 ? -29.074 18.345 5.602 1.00 85.19 645 GLY A N 1
ATOM 4905 C CA . GLY A 1 645 ? -29.543 19.161 4.475 1.00 85.19 645 GLY A CA 1
ATOM 4906 C C . GLY A 1 645 ? -28.534 19.406 3.343 1.00 85.19 645 GLY A C 1
ATOM 4907 O O . GLY A 1 645 ? -28.507 20.505 2.797 1.00 85.19 645 GLY A O 1
ATOM 4908 N N . GLY A 1 646 ? -27.670 18.446 3.018 1.00 84.50 646 GLY A N 1
ATOM 4909 C CA . GLY A 1 646 ? -26.644 18.515 1.969 1.00 84.50 646 GLY A CA 1
ATOM 4910 C C . GLY A 1 646 ? -25.358 19.251 2.364 1.00 84.50 646 GLY A C 1
ATOM 4911 O O . GLY A 1 646 ? -24.277 18.859 1.930 1.00 84.50 646 GLY A O 1
ATOM 4912 N N . THR A 1 647 ? -25.449 20.297 3.195 1.00 92.00 647 THR A N 1
ATOM 4913 C CA . THR A 1 647 ? -24.280 21.079 3.660 1.00 92.00 647 THR A CA 1
ATOM 4914 C C . THR A 1 647 ? -24.157 21.190 5.183 1.00 92.00 647 THR A C 1
ATOM 4916 O O . THR A 1 647 ? -23.129 21.639 5.687 1.00 92.00 647 THR A O 1
ATOM 4919 N N . ARG A 1 648 ? -25.180 20.784 5.943 1.00 95.31 648 ARG A N 1
ATOM 4920 C CA . ARG A 1 648 ? -25.200 20.837 7.414 1.00 95.31 648 ARG A CA 1
ATOM 4921 C C . ARG A 1 648 ? -25.016 19.434 7.974 1.00 95.31 648 ARG A C 1
ATOM 4923 O O . ARG A 1 648 ? -25.756 18.530 7.602 1.00 95.31 648 ARG A O 1
ATOM 4930 N N . PHE A 1 649 ? -24.068 19.271 8.889 1.00 96.69 649 PHE A N 1
ATOM 4931 C CA . PHE A 1 649 ? -23.682 17.981 9.450 1.00 96.69 649 PHE A CA 1
ATOM 4932 C C . PHE A 1 649 ? -23.600 18.038 10.974 1.00 96.69 649 PHE A C 1
ATOM 4934 O O . PHE A 1 649 ? -23.181 19.048 11.536 1.00 96.69 649 PHE A O 1
ATOM 4941 N N . VAL A 1 650 ? -23.925 16.930 11.639 1.00 96.75 650 VAL A N 1
ATOM 4942 C CA . VAL A 1 650 ? -23.634 16.705 13.066 1.00 96.75 650 VAL A CA 1
ATOM 4943 C C . VAL A 1 650 ? -22.788 15.446 13.228 1.00 96.75 650 VAL A C 1
ATOM 4945 O O . VAL A 1 650 ? -22.972 14.473 12.494 1.00 96.75 650 VAL A O 1
ATOM 4948 N N . ALA A 1 651 ? -21.852 15.452 14.174 1.00 96.25 651 ALA A N 1
ATOM 4949 C CA . ALA A 1 651 ? -21.077 14.263 14.502 1.00 96.25 651 ALA A CA 1
ATOM 4950 C C . ALA A 1 651 ? -21.949 13.252 15.272 1.00 96.25 651 ALA A C 1
ATOM 4952 O O . ALA A 1 651 ? -22.671 13.612 16.204 1.00 96.25 651 ALA A O 1
ATOM 4953 N N . ILE A 1 652 ? -21.901 11.972 14.902 1.00 96.00 652 ILE A N 1
ATOM 4954 C CA . ILE A 1 652 ? -22.673 10.920 15.577 1.00 96.00 652 ILE A CA 1
ATOM 4955 C C . ILE A 1 652 ? -22.258 10.777 17.048 1.00 96.00 652 ILE A C 1
ATOM 4957 O O . ILE A 1 652 ? -23.102 10.479 17.890 1.00 96.00 652 ILE A O 1
ATOM 4961 N N . GLU A 1 653 ? -20.995 11.048 17.381 1.00 95.56 653 GLU A N 1
ATOM 4962 C CA . GLU A 1 653 ? -20.515 11.149 18.759 1.00 95.56 653 GLU A CA 1
ATOM 4963 C C . GLU A 1 653 ? -21.242 12.234 19.567 1.00 95.56 653 GLU A C 1
ATOM 4965 O O . GLU A 1 653 ? -21.612 11.941 20.698 1.00 95.56 653 GLU A O 1
ATOM 4970 N N . ASP A 1 654 ? -21.567 13.404 19.001 1.00 95.44 654 ASP A N 1
ATOM 4971 C CA . ASP A 1 654 ? -22.359 14.444 19.687 1.00 95.44 654 ASP A CA 1
ATOM 4972 C C . ASP A 1 654 ? -23.803 13.976 19.924 1.00 95.44 654 ASP A C 1
ATOM 4974 O O . ASP A 1 654 ? -24.400 14.220 20.978 1.00 95.44 654 ASP A O 1
ATOM 4978 N N . VAL A 1 655 ? -24.375 13.262 18.946 1.00 96.69 655 VAL A N 1
ATOM 4979 C CA . VAL A 1 655 ? -25.713 12.662 19.062 1.00 96.69 655 VAL A CA 1
ATOM 4980 C C . VAL A 1 655 ? -25.727 11.573 20.140 1.00 96.69 655 VAL A C 1
ATOM 4982 O O . VAL A 1 655 ? -26.694 11.489 20.894 1.00 96.69 655 VAL A O 1
ATOM 4985 N N . ILE A 1 656 ? -24.668 10.769 20.267 1.00 96.88 656 ILE A N 1
ATOM 4986 C CA . ILE A 1 656 ? -24.519 9.762 21.330 1.00 96.88 656 ILE A CA 1
ATOM 4987 C C . ILE A 1 656 ? -24.297 10.444 22.687 1.00 96.88 656 ILE A C 1
ATOM 4989 O O . ILE A 1 656 ? -25.002 10.129 23.646 1.00 96.88 656 ILE A O 1
ATOM 4993 N N . ALA A 1 657 ? -23.373 11.406 22.759 1.00 95.25 657 ALA A N 1
ATOM 4994 C CA . ALA A 1 657 ? -23.028 12.159 23.961 1.00 95.25 657 ALA A CA 1
ATOM 4995 C C . ALA A 1 657 ? -24.254 12.837 24.573 1.00 95.25 657 ALA A C 1
ATOM 4997 O O . ALA A 1 657 ? -24.492 12.752 25.781 1.00 95.25 657 ALA A O 1
ATOM 4998 N N . ARG A 1 658 ? -25.107 13.443 23.734 1.00 95.56 658 ARG A N 1
ATOM 4999 C CA . ARG A 1 658 ? -26.328 14.081 24.223 1.00 95.56 658 ARG A CA 1
ATOM 5000 C C . ARG A 1 658 ? -27.305 13.098 24.874 1.00 95.56 658 ARG A C 1
ATOM 5002 O O . ARG A 1 658 ? -28.088 13.543 25.706 1.00 95.56 658 ARG A O 1
ATOM 5009 N N . HIS A 1 659 ? -27.280 11.812 24.534 1.00 95.88 659 HIS A N 1
ATOM 5010 C CA . HIS A 1 659 ? -28.225 10.812 25.042 1.00 95.88 659 HIS A CA 1
ATOM 5011 C C . HIS A 1 659 ? -27.586 9.817 26.035 1.00 95.88 659 HIS A C 1
ATOM 5013 O O . HIS A 1 659 ? -28.139 8.745 26.295 1.00 95.88 659 HIS A O 1
ATOM 5019 N N . LEU A 1 660 ? -26.438 10.168 26.634 1.00 95.56 660 LEU A N 1
ATOM 5020 C CA . LEU A 1 660 ? -25.790 9.376 27.691 1.00 95.56 660 LEU A CA 1
ATOM 5021 C C . LEU A 1 660 ? -26.694 9.149 28.920 1.00 95.56 660 LEU A C 1
ATOM 5023 O O . LEU A 1 660 ? -26.550 8.137 29.601 1.00 95.56 660 LEU A O 1
ATOM 5027 N N . ASP A 1 661 ? -27.658 10.040 29.168 1.00 91.19 661 ASP A N 1
ATOM 5028 C CA . ASP A 1 661 ? -28.706 9.904 30.189 1.00 91.19 661 ASP A CA 1
ATOM 5029 C C . ASP A 1 661 ? -29.677 8.740 29.915 1.00 91.19 661 ASP A C 1
ATOM 5031 O O . ASP A 1 661 ? -30.175 8.114 30.851 1.00 91.19 661 ASP A O 1
ATOM 5035 N N . GLN A 1 662 ? -29.911 8.414 28.641 1.00 91.31 662 GLN A N 1
ATOM 5036 C CA . GLN A 1 662 ? -30.710 7.261 28.213 1.00 91.31 662 GLN A CA 1
ATOM 5037 C C . GLN A 1 662 ? -29.877 5.973 28.167 1.00 91.31 662 GLN A C 1
ATOM 5039 O O . GLN A 1 662 ? -30.389 4.901 28.479 1.00 91.31 662 GLN A O 1
ATOM 5044 N N . ILE A 1 663 ? -28.587 6.079 27.825 1.00 94.06 663 ILE A N 1
ATOM 5045 C CA . ILE A 1 663 ? -27.650 4.942 27.781 1.00 94.06 663 ILE A CA 1
ATOM 5046 C C . ILE A 1 663 ? -27.335 4.428 29.193 1.00 94.06 663 ILE A C 1
ATOM 5048 O O . ILE A 1 663 ? -27.317 3.220 29.419 1.00 94.06 663 ILE A O 1
ATOM 5052 N N . PHE A 1 664 ? -27.123 5.331 30.153 1.00 92.50 664 PHE A N 1
ATOM 5053 C CA . PHE A 1 664 ? -26.732 5.007 31.528 1.00 92.50 664 PHE A CA 1
ATOM 5054 C C . PHE A 1 664 ? -27.857 5.289 32.535 1.00 92.50 664 PHE A C 1
ATOM 5056 O O . PHE A 1 664 ? -27.646 5.894 33.588 1.00 92.50 664 PHE A O 1
ATOM 5063 N N . GLY A 1 665 ? -29.072 4.838 32.208 1.00 87.62 665 GLY A N 1
ATOM 5064 C CA . GLY A 1 665 ? -30.269 5.043 33.025 1.00 87.62 665 GLY A CA 1
ATOM 5065 C C . GLY A 1 665 ? -30.083 4.632 34.493 1.00 87.62 665 GLY A C 1
ATOM 5066 O O . GLY A 1 665 ? -29.744 3.492 34.801 1.00 87.62 665 GLY A O 1
ATOM 5067 N N . GLY A 1 666 ? -30.318 5.574 35.412 1.00 87.38 666 GLY A N 1
ATOM 5068 C CA . GLY A 1 666 ? -30.142 5.383 36.860 1.00 87.38 666 GLY A CA 1
ATOM 5069 C C . GLY A 1 666 ? -28.752 5.745 37.405 1.00 87.38 666 GLY A C 1
ATOM 5070 O O . GLY A 1 666 ? -28.587 5.812 38.624 1.00 87.38 666 GLY A O 1
ATOM 5071 N N . MET A 1 667 ? -27.778 6.038 36.538 1.00 92.62 667 MET A N 1
ATOM 5072 C CA . MET A 1 667 ? -26.481 6.613 36.908 1.00 92.62 667 MET A CA 1
ATOM 5073 C C . MET A 1 667 ? -26.476 8.128 36.666 1.00 92.62 667 MET A C 1
ATOM 5075 O O . MET A 1 667 ? -27.184 8.645 35.804 1.00 92.62 667 MET A O 1
ATOM 5079 N N . GLN A 1 668 ? -25.649 8.856 37.415 1.00 92.94 668 GLN A N 1
ATOM 5080 C CA . GLN A 1 668 ? -25.330 10.250 37.123 1.00 92.94 668 GLN A CA 1
ATOM 5081 C C . GLN A 1 668 ? -24.099 10.285 36.208 1.00 92.94 668 GLN A C 1
ATOM 5083 O O . GLN A 1 668 ? -23.019 9.880 36.634 1.00 92.94 668 GLN A O 1
ATOM 5088 N N . VAL A 1 669 ? -24.232 10.801 34.985 1.00 94.00 669 VAL A N 1
ATOM 5089 C CA . VAL A 1 669 ? -23.063 11.213 34.188 1.00 94.00 669 VAL A CA 1
ATOM 5090 C C . VAL A 1 669 ? -22.401 12.389 34.910 1.00 94.00 669 VAL A C 1
ATOM 5092 O O . VAL A 1 669 ? -23.083 13.350 35.271 1.00 94.00 669 VAL A O 1
ATOM 5095 N N . LEU A 1 670 ? -21.101 12.279 35.187 1.00 91.56 670 LEU A N 1
ATOM 5096 C CA . LEU A 1 670 ? -20.292 13.365 35.739 1.00 91.56 670 LEU A CA 1
ATOM 5097 C C . LEU A 1 670 ? -19.591 14.135 34.628 1.00 91.56 670 LEU A C 1
ATOM 5099 O O . LEU A 1 670 ? -19.684 15.354 34.610 1.00 91.56 670 LEU A O 1
ATOM 5103 N N . GLU A 1 671 ? -18.901 13.411 33.747 1.00 91.62 671 GLU A N 1
ATOM 5104 C CA . GLU A 1 671 ? -18.054 13.984 32.704 1.00 91.62 671 GLU A CA 1
ATOM 5105 C C . GLU A 1 671 ? -17.914 13.017 31.521 1.00 91.62 671 GLU A C 1
ATOM 5107 O O . GLU A 1 671 ? -18.092 11.805 31.697 1.00 91.62 671 GLU A O 1
ATOM 5112 N N . TRP A 1 672 ? -17.593 13.514 30.326 1.00 93.25 672 TRP A N 1
ATOM 5113 C CA . TRP A 1 672 ? -17.261 12.670 29.174 1.00 93.25 672 TRP A CA 1
ATOM 5114 C C . TRP A 1 672 ? -16.303 13.366 28.196 1.00 93.25 672 TRP A C 1
ATOM 5116 O O . TRP A 1 672 ? -16.254 14.585 28.119 1.00 93.25 672 TRP A O 1
ATOM 5126 N N . THR A 1 673 ? -15.561 12.580 27.416 1.00 94.81 673 THR A N 1
ATOM 5127 C CA . THR A 1 673 ? -14.690 13.075 26.334 1.00 94.81 673 THR A CA 1
ATOM 5128 C C . THR A 1 673 ? -14.701 12.114 25.145 1.00 94.81 673 THR A C 1
ATOM 5130 O O . THR A 1 673 ? -15.048 10.934 25.296 1.00 94.81 673 THR A O 1
ATOM 5133 N N . THR A 1 674 ? -14.287 12.585 23.968 1.00 95.69 674 THR A N 1
ATOM 5134 C CA . THR A 1 674 ? -13.943 11.705 22.846 1.00 95.69 674 THR A CA 1
ATOM 5135 C C . THR A 1 674 ? -12.476 11.269 22.920 1.00 95.69 674 THR A C 1
ATOM 5137 O O . THR A 1 674 ? -11.582 12.042 23.263 1.00 95.69 674 THR A O 1
ATOM 5140 N N . PHE A 1 675 ? -12.218 10.001 22.596 1.00 96.44 675 PHE A N 1
ATOM 5141 C CA . PHE A 1 675 ? -10.867 9.461 22.458 1.00 96.44 675 PHE A CA 1
ATOM 5142 C C . PHE A 1 675 ? -10.779 8.415 21.345 1.00 96.44 675 PHE A C 1
ATOM 5144 O O . PHE A 1 675 ? -11.767 7.777 20.962 1.00 96.44 675 PHE A O 1
ATOM 5151 N N . ARG A 1 676 ? -9.569 8.214 20.826 1.00 95.06 676 ARG A N 1
ATOM 5152 C CA . ARG A 1 676 ? -9.275 7.298 19.722 1.00 95.06 676 ARG A CA 1
ATOM 5153 C C . ARG A 1 676 ? -7.903 6.670 19.913 1.00 95.06 676 ARG A C 1
ATOM 5155 O O . ARG A 1 676 ? -6.959 7.344 20.298 1.00 95.06 676 ARG A O 1
ATOM 5162 N N . VAL A 1 677 ? -7.777 5.377 19.629 1.00 93.38 677 VAL A N 1
ATOM 5163 C CA . VAL A 1 677 ? -6.487 4.672 19.701 1.00 93.38 677 VAL A CA 1
ATOM 5164 C C . VAL A 1 677 ? -6.043 4.230 18.316 1.00 93.38 677 VAL A C 1
ATOM 5166 O O . VAL A 1 677 ? -6.839 3.700 17.541 1.00 93.38 677 VAL A O 1
ATOM 5169 N N . THR A 1 678 ? -4.754 4.369 18.026 1.00 92.12 678 THR A N 1
ATOM 5170 C CA . THR A 1 678 ? -4.124 3.676 16.900 1.00 92.12 678 THR A CA 1
ATOM 5171 C C . THR A 1 678 ? -3.398 2.452 17.445 1.00 92.12 678 THR A C 1
ATOM 5173 O O . THR A 1 678 ? -2.564 2.559 18.346 1.00 92.12 678 THR A O 1
ATOM 5176 N N . ARG A 1 679 ? -3.731 1.270 16.923 1.00 84.31 679 ARG A N 1
ATOM 5177 C CA . ARG A 1 679 ? -3.095 -0.015 17.247 1.00 84.31 679 ARG A CA 1
ATOM 5178 C C . ARG A 1 679 ? -2.681 -0.689 15.949 1.00 84.31 679 ARG A C 1
ATOM 5180 O O . ARG A 1 679 ? -3.390 -0.565 14.958 1.00 84.31 679 ARG A O 1
ATOM 5187 N N . ASN A 1 680 ? -1.594 -1.453 15.974 1.00 74.19 680 ASN A N 1
ATOM 5188 C CA . ASN A 1 680 ? -1.351 -2.413 14.906 1.00 74.19 680 ASN A CA 1
ATOM 5189 C C . ASN A 1 680 ? -2.282 -3.620 15.103 1.00 74.19 680 ASN A C 1
ATOM 5191 O O . ASN A 1 680 ? -2.045 -4.429 16.004 1.00 74.19 680 ASN A O 1
ATOM 5195 N N . GLU A 1 681 ? -3.358 -3.690 14.318 1.00 53.69 681 GLU A N 1
ATOM 5196 C CA . GLU A 1 681 ? -4.348 -4.773 14.399 1.00 53.69 681 GLU A CA 1
ATOM 5197 C C . GLU A 1 681 ? -3.930 -6.021 13.595 1.00 53.69 681 GLU A C 1
ATOM 5199 O O . GLU A 1 681 ? -4.398 -7.115 13.905 1.00 53.69 681 GLU A O 1
ATOM 5204 N N . ASP A 1 682 ? -2.984 -5.892 12.655 1.00 46.66 682 ASP A N 1
ATOM 5205 C CA . ASP A 1 682 ? -2.495 -6.980 11.800 1.00 46.66 682 ASP A CA 1
ATOM 5206 C C . ASP A 1 682 ? -1.063 -7.426 12.144 1.00 46.66 682 ASP A C 1
ATOM 5208 O O . ASP A 1 682 ? -0.194 -6.653 12.554 1.00 46.66 682 ASP A O 1
ATOM 5212 N N . LEU A 1 683 ? -0.761 -8.709 11.922 1.00 41.22 683 LEU A N 1
ATOM 5213 C CA . LEU A 1 683 ? 0.603 -9.240 12.051 1.00 41.22 683 LEU A CA 1
ATOM 5214 C C . LEU A 1 683 ? 1.403 -9.079 10.753 1.00 41.22 683 LEU A C 1
ATOM 5216 O O . LEU A 1 683 ? 1.921 -10.048 10.196 1.00 41.22 683 LEU A O 1
ATOM 5220 N N . GLU A 1 684 ? 1.528 -7.833 10.295 1.00 43.09 684 GLU A N 1
ATOM 5221 C CA . GLU A 1 684 ? 2.433 -7.499 9.199 1.00 43.09 684 GLU A CA 1
ATOM 5222 C C . GLU A 1 684 ? 3.913 -7.632 9.600 1.00 43.09 684 GLU A C 1
ATOM 5224 O O . GLU A 1 684 ? 4.372 -7.146 10.645 1.00 43.09 684 GLU A O 1
ATOM 5229 N N . VAL A 1 685 ? 4.662 -8.272 8.702 1.00 42.56 685 VAL A N 1
ATOM 5230 C CA . VAL A 1 685 ? 6.123 -8.387 8.710 1.00 42.56 685 VAL A CA 1
ATOM 5231 C C . VAL A 1 685 ? 6.671 -7.323 7.758 1.00 42.56 685 VAL A C 1
ATOM 5233 O O . VAL A 1 685 ? 6.202 -7.230 6.623 1.00 42.56 685 VAL A O 1
ATOM 5236 N N . GLU A 1 686 ? 7.640 -6.518 8.199 1.00 47.09 686 GLU A N 1
ATOM 5237 C CA . GLU A 1 686 ? 8.226 -5.469 7.355 1.00 47.09 686 GLU A CA 1
ATOM 5238 C C . GLU A 1 686 ? 9.035 -6.079 6.194 1.00 47.09 686 GLU A C 1
ATOM 5240 O O . GLU A 1 686 ? 9.768 -7.053 6.361 1.00 47.09 686 GLU A O 1
ATOM 5245 N N . GLU A 1 687 ? 8.887 -5.519 4.988 1.00 48.91 687 GLU A N 1
ATOM 5246 C CA . GLU A 1 687 ? 9.473 -6.084 3.762 1.00 48.91 687 GLU A CA 1
ATOM 5247 C C . GLU A 1 687 ? 10.901 -5.612 3.457 1.00 48.91 687 GLU A C 1
ATOM 5249 O O . GLU A 1 687 ? 11.433 -6.015 2.428 1.00 48.91 687 GLU A O 1
ATOM 5254 N N . ASP A 1 688 ? 11.543 -4.820 4.316 1.00 48.06 688 ASP A N 1
ATOM 5255 C CA . ASP A 1 688 ? 12.902 -4.293 4.098 1.00 48.06 688 ASP A CA 1
ATOM 5256 C C . ASP A 1 688 ? 13.942 -4.953 5.046 1.00 48.06 688 ASP A C 1
ATOM 5258 O O . ASP A 1 688 ? 13.620 -5.866 5.813 1.00 48.06 688 ASP A O 1
ATOM 5262 N N . ASP A 1 689 ? 15.223 -4.587 4.936 1.00 40.78 689 ASP A N 1
ATOM 5263 C CA . ASP A 1 689 ? 16.327 -5.525 5.225 1.00 40.78 689 ASP A CA 1
ATOM 5264 C C . ASP A 1 689 ? 16.881 -5.573 6.661 1.00 40.78 689 ASP A C 1
ATOM 5266 O O . ASP A 1 689 ? 17.629 -6.493 6.998 1.00 40.78 689 ASP A O 1
ATOM 5270 N N . ALA A 1 690 ? 16.441 -4.690 7.560 1.00 38.75 690 ALA A N 1
ATOM 5271 C CA . ALA A 1 690 ? 16.930 -4.646 8.946 1.00 38.75 690 ALA A CA 1
ATOM 5272 C C . ALA A 1 690 ? 16.543 -5.869 9.819 1.00 38.75 690 ALA A C 1
ATOM 5274 O O . ALA A 1 690 ? 17.130 -6.095 10.880 1.00 38.75 690 ALA A O 1
ATOM 5275 N N . GLU A 1 691 ? 15.536 -6.658 9.426 1.00 43.50 691 GLU A N 1
ATOM 5276 C CA . GLU A 1 691 ? 14.746 -7.459 10.382 1.00 43.50 691 GLU A CA 1
ATOM 5277 C C . GLU A 1 691 ? 15.005 -8.980 10.383 1.00 43.50 691 GLU A C 1
ATOM 5279 O O . GLU A 1 691 ? 14.272 -9.740 11.021 1.00 43.50 691 GLU A O 1
ATOM 5284 N N . ASN A 1 692 ? 16.120 -9.443 9.800 1.00 40.66 692 ASN A N 1
ATOM 5285 C CA . ASN A 1 692 ? 16.586 -10.834 9.971 1.00 40.66 692 ASN A CA 1
ATOM 5286 C C . ASN A 1 692 ? 16.816 -11.217 11.455 1.00 40.66 692 ASN A C 1
ATOM 5288 O O . ASN A 1 692 ? 16.795 -12.399 11.803 1.00 40.66 692 ASN A O 1
ATOM 5292 N N . LEU A 1 693 ? 17.003 -10.227 12.342 1.00 39.66 693 LEU A N 1
ATOM 5293 C CA . LEU A 1 693 ? 17.041 -10.423 13.795 1.00 39.66 693 LEU A CA 1
ATOM 5294 C C . LEU A 1 693 ? 15.640 -10.449 14.439 1.00 39.66 693 LEU A C 1
ATOM 5296 O O . LEU A 1 693 ? 15.401 -11.246 15.350 1.00 39.66 693 LEU A O 1
ATOM 5300 N N . LEU A 1 694 ? 14.702 -9.607 13.983 1.00 39.25 694 LEU A N 1
ATOM 5301 C CA . LEU A 1 694 ? 13.385 -9.479 14.622 1.00 39.25 694 LEU A CA 1
ATOM 5302 C C . LEU A 1 694 ? 12.495 -10.696 14.398 1.00 39.25 694 LEU A C 1
ATOM 5304 O O . LEU A 1 694 ? 11.802 -11.100 15.328 1.00 39.25 694 LEU A O 1
ATOM 5308 N N . PHE A 1 695 ? 12.576 -11.350 13.238 1.00 41.16 695 PHE A N 1
ATOM 5309 C CA . PHE A 1 695 ? 11.786 -12.558 12.965 1.00 41.16 695 PHE A CA 1
ATOM 5310 C C . PHE A 1 695 ? 12.084 -13.716 13.947 1.00 41.16 695 PHE A C 1
ATOM 5312 O O . PHE A 1 695 ? 11.272 -14.630 14.118 1.00 41.16 695 PHE A O 1
ATOM 5319 N N . ALA A 1 696 ? 13.235 -13.679 14.633 1.00 40.41 696 ALA A N 1
ATOM 5320 C CA . ALA A 1 696 ? 13.542 -14.576 15.745 1.00 40.41 696 ALA A CA 1
ATOM 5321 C C . ALA A 1 696 ? 12.939 -14.099 17.084 1.00 40.41 696 ALA A C 1
ATOM 5323 O O . ALA A 1 696 ? 12.407 -14.925 17.827 1.00 40.41 696 ALA A O 1
ATOM 5324 N N . LEU A 1 697 ? 12.995 -12.793 17.385 1.00 37.25 697 LEU A N 1
ATOM 5325 C CA . LEU A 1 697 ? 12.612 -12.225 18.689 1.00 37.25 697 LEU A CA 1
ATOM 5326 C C . LEU A 1 697 ? 11.123 -11.866 18.838 1.00 37.25 697 LEU A C 1
ATOM 5328 O O . LEU A 1 697 ? 10.586 -11.944 19.945 1.00 37.25 697 LEU A O 1
ATOM 5332 N N . GLU A 1 698 ? 10.413 -11.543 17.749 1.00 40.12 698 GLU A N 1
ATOM 5333 C CA . GLU A 1 698 ? 8.955 -11.316 17.765 1.00 40.12 698 GLU A CA 1
ATOM 5334 C C . GLU A 1 698 ? 8.204 -12.482 18.420 1.00 40.12 698 GLU A C 1
ATOM 5336 O O . GLU A 1 698 ? 7.205 -12.290 19.112 1.00 40.12 698 GLU A O 1
ATOM 5341 N N . LYS A 1 699 ? 8.725 -13.698 18.233 1.00 42.16 699 LYS A N 1
ATOM 5342 C CA . LYS A 1 699 ? 8.197 -14.965 18.748 1.00 42.16 699 LYS A CA 1
ATOM 5343 C C . LYS A 1 699 ? 8.133 -15.037 20.277 1.00 42.16 699 LYS A C 1
ATOM 5345 O O . LYS A 1 699 ? 7.335 -15.799 20.822 1.00 42.16 699 LYS A O 1
ATOM 5350 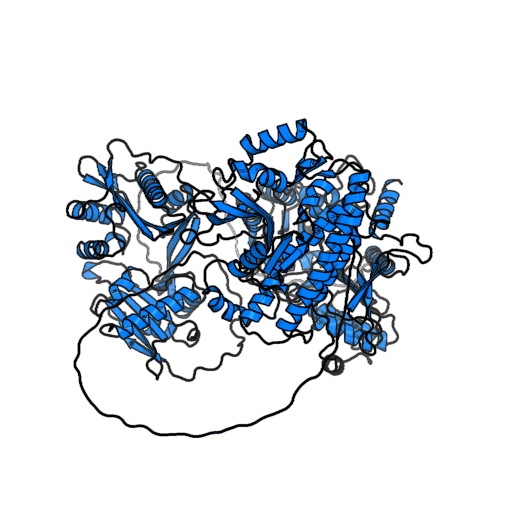N N . GLU A 1 700 ? 8.969 -14.261 20.960 1.00 38.94 700 GLU A N 1
ATOM 5351 C CA . GLU A 1 700 ? 9.046 -14.201 22.419 1.00 38.94 700 GLU A CA 1
ATOM 5352 C C . GLU A 1 700 ? 8.236 -13.019 22.977 1.00 38.94 700 GLU A C 1
ATOM 5354 O O . GLU A 1 700 ? 7.518 -13.173 23.967 1.00 38.94 700 GLU A O 1
ATOM 5359 N N . LEU A 1 701 ? 8.226 -11.880 22.271 1.00 39.12 701 LEU A N 1
ATOM 5360 C CA . LEU A 1 701 ? 7.336 -10.748 22.566 1.00 39.12 701 LEU A CA 1
ATOM 5361 C C . LEU A 1 701 ? 5.849 -11.101 22.384 1.00 39.12 701 LEU A C 1
ATOM 5363 O O . LEU A 1 701 ? 5.023 -10.709 23.206 1.00 39.12 701 LEU A O 1
ATOM 5367 N N . LEU A 1 702 ? 5.505 -11.904 21.370 1.00 41.66 702 LEU A N 1
ATOM 5368 C CA . LEU A 1 702 ? 4.138 -12.370 21.083 1.00 41.66 702 LEU A CA 1
ATOM 5369 C C . LEU A 1 702 ? 3.478 -13.169 22.220 1.00 41.66 702 LEU A C 1
ATOM 5371 O O . LEU A 1 702 ? 2.267 -13.365 22.197 1.00 41.66 702 LEU A O 1
ATOM 5375 N N . ARG A 1 703 ? 4.241 -13.626 23.220 1.00 41.03 703 ARG A N 1
ATOM 5376 C CA . ARG A 1 703 ? 3.707 -14.341 24.391 1.00 41.03 703 ARG A CA 1
ATOM 5377 C C . ARG A 1 703 ? 3.233 -13.414 25.521 1.00 41.03 703 ARG A C 1
ATOM 5379 O O . ARG A 1 703 ? 2.680 -13.900 26.507 1.00 41.03 703 ARG A O 1
ATOM 5386 N N . ARG A 1 704 ? 3.425 -12.093 25.414 1.00 35.69 704 ARG A N 1
ATOM 5387 C CA . ARG A 1 704 ? 3.066 -11.124 26.468 1.00 35.69 704 ARG A CA 1
ATOM 5388 C C . ARG A 1 704 ? 1.635 -10.577 26.331 1.00 35.69 704 ARG A C 1
ATOM 5390 O O . ARG A 1 704 ? 1.447 -9.414 26.004 1.00 35.69 704 ARG A O 1
ATOM 5397 N N . LYS A 1 705 ? 0.668 -11.414 26.736 1.00 35.44 705 LYS A N 1
ATOM 5398 C CA . LYS A 1 705 ? -0.740 -11.078 27.061 1.00 35.44 705 LYS A CA 1
ATOM 5399 C C . LYS A 1 705 ? -1.629 -10.547 25.913 1.00 35.44 705 LYS A C 1
ATOM 5401 O O . LYS A 1 705 ? -1.205 -10.335 24.784 1.00 35.44 705 LYS A O 1
ATOM 5406 N N . VAL A 1 706 ? -2.919 -10.434 26.243 1.00 34.53 706 VAL A N 1
ATOM 5407 C CA . VAL A 1 706 ? -4.016 -9.912 25.413 1.00 34.53 706 VAL A CA 1
ATOM 5408 C C . VAL A 1 706 ? -3.786 -8.434 25.091 1.00 34.53 706 VAL A C 1
ATOM 5410 O O . VAL A 1 706 ? -3.491 -7.665 25.997 1.00 34.53 706 VAL A O 1
ATOM 5413 N N . GLY A 1 707 ? -3.989 -8.049 23.826 1.00 50.19 707 GLY A N 1
ATOM 5414 C CA . GLY A 1 707 ? -4.040 -6.651 23.383 1.00 50.19 707 GLY A CA 1
ATOM 5415 C C . GLY A 1 707 ? -2.714 -5.895 23.504 1.00 50.19 707 GLY A C 1
ATOM 5416 O O . GLY A 1 707 ? -2.497 -5.194 24.485 1.00 50.19 707 GLY A O 1
ATOM 5417 N N . ARG A 1 708 ? -1.863 -5.961 22.464 1.00 61.56 708 ARG A N 1
ATOM 5418 C CA . ARG A 1 708 ? -0.658 -5.110 22.346 1.00 61.56 708 ARG A CA 1
ATOM 5419 C C . ARG A 1 708 ? -1.014 -3.636 22.651 1.00 61.56 708 ARG A C 1
ATOM 5421 O O . ARG A 1 708 ? -2.033 -3.174 22.117 1.00 61.56 708 ARG A O 1
ATOM 5428 N N . PRO A 1 709 ? -0.217 -2.904 23.456 1.00 67.88 709 PRO A N 1
ATOM 5429 C CA . PRO A 1 709 ? -0.501 -1.507 23.787 1.00 67.88 709 PRO A CA 1
ATOM 5430 C C . PRO A 1 709 ? -0.580 -0.641 22.519 1.00 67.88 709 PRO A C 1
ATOM 5432 O O . PRO A 1 709 ? 0.049 -0.986 21.508 1.00 67.88 709 PRO A O 1
ATOM 5435 N N . PRO A 1 710 ? -1.355 0.459 22.522 1.00 84.06 710 PRO A N 1
ATOM 5436 C CA . PRO A 1 710 ? -1.437 1.347 21.374 1.00 84.06 710 PRO A CA 1
ATOM 5437 C C . PRO A 1 710 ? -0.084 1.954 20.981 1.00 84.06 710 PRO A C 1
ATOM 5439 O O . PRO A 1 710 ? 0.885 2.013 21.744 1.00 84.06 710 PRO A O 1
ATOM 5442 N N . VAL A 1 711 ? -0.034 2.421 19.740 1.00 89.56 711 VAL A N 1
ATOM 5443 C CA . VAL A 1 711 ? 1.074 3.224 19.206 1.00 89.56 711 VAL A CA 1
ATOM 5444 C C . VAL A 1 711 ? 0.755 4.720 19.244 1.00 89.56 711 VAL A C 1
ATOM 5446 O O . VAL A 1 711 ? 1.667 5.528 19.137 1.00 89.56 711 VAL A O 1
ATOM 5449 N N . ARG A 1 712 ? -0.527 5.082 19.401 1.00 94.31 712 ARG A N 1
ATOM 5450 C CA . ARG A 1 712 ? -1.016 6.457 19.559 1.00 94.31 712 ARG A CA 1
ATOM 5451 C C . ARG A 1 712 ? -2.326 6.466 20.346 1.00 94.31 712 ARG A C 1
ATOM 5453 O O . ARG A 1 712 ? -3.175 5.601 20.102 1.00 94.31 712 ARG A O 1
ATOM 5460 N N . LEU A 1 713 ? -2.508 7.448 21.221 1.00 95.75 713 LEU A N 1
ATOM 5461 C CA . LEU A 1 713 ? -3.795 7.833 21.805 1.00 95.75 713 LEU A CA 1
ATOM 5462 C C . LEU A 1 713 ? -4.089 9.273 21.372 1.00 95.75 713 LEU A C 1
ATOM 5464 O O . LEU A 1 713 ? -3.257 10.147 21.559 1.00 95.75 713 LEU A O 1
ATOM 5468 N N . GLU A 1 714 ? -5.256 9.518 20.790 1.00 96.62 714 GLU A N 1
ATOM 5469 C CA . GLU A 1 714 ? -5.785 10.853 20.499 1.00 96.62 714 GLU A CA 1
ATOM 5470 C C . GLU A 1 714 ? -6.912 11.157 21.493 1.00 96.62 714 GLU A C 1
ATOM 5472 O O . GLU A 1 714 ? -7.785 10.307 21.709 1.00 96.62 714 GLU A O 1
ATOM 5477 N N . VAL A 1 715 ? -6.899 12.350 22.088 1.00 95.81 715 VAL A N 1
ATOM 5478 C CA . VAL A 1 715 ? -7.896 12.823 23.065 1.00 95.81 715 VAL A CA 1
ATOM 5479 C C . VAL A 1 715 ? -8.290 14.269 22.788 1.00 95.81 715 VAL A C 1
ATOM 5481 O O . VAL A 1 715 ? -7.513 15.040 22.226 1.00 95.81 715 VAL A O 1
ATOM 5484 N N . GLN A 1 716 ? -9.504 14.632 23.195 1.00 93.75 716 GLN A N 1
ATOM 5485 C CA . GLN A 1 716 ? -10.015 15.996 23.088 1.00 93.75 716 GLN A CA 1
ATOM 5486 C C . GLN A 1 716 ? -9.280 16.953 24.047 1.00 93.75 716 GLN A C 1
ATOM 5488 O O . GLN A 1 716 ? -8.930 16.557 25.160 1.00 93.75 716 GLN A O 1
ATOM 5493 N N . GLU A 1 717 ? -9.057 18.203 23.638 1.00 89.62 717 GLU A N 1
ATOM 5494 C CA . GLU A 1 717 ? -8.290 19.207 24.404 1.00 89.62 717 GLU A CA 1
ATOM 5495 C C . GLU A 1 717 ? -8.847 19.521 25.805 1.00 89.62 717 GLU A C 1
ATOM 5497 O O . GLU A 1 717 ? -8.088 19.780 26.736 1.00 89.62 717 GLU A O 1
ATOM 5502 N N . ASP A 1 718 ? -10.161 19.422 25.981 1.00 87.56 718 ASP A N 1
ATOM 5503 C CA . ASP A 1 718 ? -10.901 19.639 27.229 1.00 87.56 718 ASP A CA 1
ATOM 5504 C C . ASP A 1 718 ? -11.054 18.372 28.100 1.00 87.56 718 ASP A C 1
ATOM 5506 O O . ASP A 1 718 ? -11.824 18.363 29.061 1.00 87.56 718 ASP A O 1
ATOM 5510 N N . THR A 1 719 ? -10.311 17.297 27.806 1.00 92.31 719 THR A N 1
ATOM 5511 C CA . THR A 1 719 ? -10.369 16.035 28.565 1.00 92.31 719 THR A CA 1
ATOM 5512 C C . THR A 1 719 ? -9.974 16.212 30.037 1.00 92.31 719 THR A C 1
ATOM 5514 O O . THR A 1 719 ? -8.857 16.625 30.349 1.00 92.31 719 THR A O 1
ATOM 5517 N N . ASP A 1 720 ? -10.856 15.791 30.954 1.00 90.88 720 ASP A N 1
ATOM 5518 C CA . ASP A 1 720 ? -10.571 15.756 32.395 1.00 90.88 720 ASP A CA 1
ATOM 5519 C C . ASP A 1 720 ? -9.292 14.940 32.712 1.00 90.88 720 ASP A C 1
ATOM 5521 O O . ASP A 1 720 ? -9.172 13.787 32.273 1.00 90.88 720 ASP A O 1
ATOM 5525 N N . PRO A 1 721 ? -8.348 15.479 33.514 1.00 89.94 721 PRO A N 1
ATOM 5526 C CA . PRO A 1 721 ? -7.081 14.810 33.804 1.00 89.94 721 PRO A CA 1
ATOM 5527 C C . PRO A 1 721 ? -7.201 13.419 34.438 1.00 89.94 721 PRO A C 1
ATOM 5529 O O . PRO A 1 721 ? -6.331 12.584 34.202 1.00 89.94 721 PRO A O 1
ATOM 5532 N N . ALA A 1 722 ? -8.258 13.127 35.207 1.00 87.50 722 ALA A N 1
ATOM 5533 C CA . ALA A 1 722 ? -8.446 11.803 35.802 1.00 87.50 722 ALA A CA 1
ATOM 5534 C C . ALA A 1 722 ? -9.014 10.787 34.794 1.00 87.50 722 ALA A C 1
ATOM 5536 O O . ALA A 1 722 ? -8.751 9.591 34.921 1.00 87.50 722 ALA A O 1
ATOM 5537 N N . ILE A 1 723 ? -9.745 11.238 33.766 1.00 90.94 723 ILE A N 1
ATOM 5538 C CA . ILE A 1 723 ? -10.048 10.399 32.595 1.00 90.94 723 ILE A CA 1
ATOM 5539 C C . ILE A 1 723 ? -8.762 10.141 31.798 1.00 90.94 723 ILE A C 1
ATOM 5541 O O . ILE A 1 723 ? -8.534 9.006 31.379 1.00 90.94 723 ILE A O 1
ATOM 5545 N N . LEU A 1 724 ? -7.900 11.150 31.626 1.00 92.69 724 LEU A N 1
ATOM 5546 C CA . LEU A 1 724 ? -6.647 10.995 30.884 1.00 92.69 724 LEU A CA 1
ATOM 5547 C C . LEU A 1 724 ? -5.662 10.037 31.572 1.00 92.69 724 LEU A C 1
ATOM 5549 O O . LEU A 1 724 ? -5.139 9.138 30.920 1.00 92.69 724 LEU A O 1
ATOM 5553 N N . GLU A 1 725 ? -5.454 10.180 32.884 1.00 90.38 725 GLU A N 1
ATOM 5554 C CA . GLU A 1 725 ? -4.603 9.291 33.691 1.00 90.38 725 GLU A CA 1
ATOM 5555 C C . GLU A 1 725 ? -5.111 7.838 33.658 1.00 90.38 725 GLU A C 1
ATOM 5557 O O . GLU A 1 725 ? -4.324 6.898 33.501 1.00 90.38 725 GLU A O 1
ATOM 5562 N N . LEU A 1 726 ? -6.434 7.642 33.725 1.00 89.19 726 LEU A N 1
ATOM 5563 C CA . LEU A 1 726 ? -7.060 6.325 33.601 1.00 89.19 726 LEU A CA 1
ATOM 5564 C C . LEU A 1 726 ? -6.865 5.721 32.201 1.00 89.19 726 LEU A C 1
ATOM 5566 O O . LEU A 1 726 ? -6.493 4.556 32.088 1.00 89.19 726 LEU A O 1
ATOM 5570 N N . LEU A 1 727 ? -7.079 6.497 31.132 1.00 92.12 727 LEU A N 1
ATOM 5571 C CA . LEU A 1 727 ? -6.851 6.026 29.763 1.00 92.12 727 LEU A CA 1
ATOM 5572 C C . LEU A 1 727 ? -5.373 5.696 29.520 1.00 92.12 727 LEU A C 1
ATOM 5574 O O . LEU A 1 727 ? -5.083 4.663 28.925 1.00 92.12 727 LEU A O 1
ATOM 5578 N N . ALA A 1 728 ? -4.440 6.525 29.993 1.00 92.06 728 ALA A N 1
ATOM 5579 C CA . ALA A 1 728 ? -3.006 6.294 29.831 1.00 92.06 728 ALA A CA 1
ATOM 5580 C C . ALA A 1 728 ? -2.542 5.003 30.533 1.00 92.06 728 ALA A C 1
ATOM 5582 O O . ALA A 1 728 ? -1.829 4.188 29.942 1.00 92.06 728 ALA A O 1
ATOM 5583 N N . SER A 1 729 ? -2.993 4.792 31.774 1.00 88.81 729 SER A N 1
ATOM 5584 C CA . SER A 1 729 ? -2.607 3.637 32.593 1.00 88.81 729 SER A CA 1
ATOM 5585 C C . SER A 1 729 ? -3.247 2.318 32.138 1.00 88.81 729 SER A C 1
ATOM 5587 O O . SER A 1 729 ? -2.535 1.324 32.005 1.00 88.81 729 SER A O 1
ATOM 5589 N N . GLU A 1 730 ? -4.547 2.291 31.828 1.00 88.31 730 GLU A N 1
ATOM 5590 C CA . GLU A 1 730 ? -5.242 1.075 31.363 1.00 88.31 730 GLU A CA 1
ATOM 5591 C C . GLU A 1 730 ? -4.872 0.676 29.918 1.00 88.31 730 GLU A C 1
ATOM 5593 O O . GLU A 1 730 ? -5.045 -0.478 29.518 1.00 88.31 730 GLU A O 1
ATOM 5598 N N . LEU A 1 731 ? -4.346 1.608 29.112 1.00 87.88 731 LEU A N 1
ATOM 5599 C CA . LEU A 1 731 ? -3.867 1.325 27.752 1.00 87.88 731 LEU A CA 1
ATOM 5600 C C . LEU A 1 731 ? -2.369 0.976 27.672 1.00 87.88 731 LEU A C 1
ATOM 5602 O O . LEU A 1 731 ? -1.943 0.546 26.598 1.00 87.88 731 LEU A O 1
ATOM 5606 N N . ASP A 1 732 ? -1.598 1.132 28.758 1.00 87.50 732 ASP A N 1
ATOM 5607 C CA . ASP A 1 732 ? -0.127 0.994 28.791 1.00 87.50 732 ASP A CA 1
ATOM 5608 C C . ASP A 1 732 ? 0.552 1.857 27.701 1.00 87.50 732 ASP A C 1
ATOM 5610 O O . ASP A 1 732 ? 1.301 1.375 26.847 1.00 87.50 732 ASP A O 1
ATOM 5614 N N . ILE A 1 733 ? 0.221 3.156 27.696 1.00 90.00 733 ILE A N 1
ATOM 5615 C CA . ILE A 1 733 ? 0.735 4.155 26.746 1.00 90.00 733 ILE A CA 1
ATOM 5616 C C . ILE A 1 733 ? 1.424 5.315 27.476 1.00 90.00 733 ILE A C 1
ATOM 5618 O O . ILE A 1 733 ? 0.963 5.770 28.522 1.00 90.00 733 ILE A O 1
ATOM 5622 N N . SER A 1 734 ? 2.552 5.789 26.938 1.00 90.12 734 SER A N 1
ATOM 5623 C CA . SER A 1 734 ? 3.325 6.867 27.563 1.00 90.12 734 SER A CA 1
ATOM 5624 C C . SER A 1 734 ? 2.791 8.255 27.201 1.00 90.12 734 SER A C 1
ATOM 5626 O O . SER A 1 734 ? 2.219 8.454 26.135 1.00 90.12 734 SER A O 1
ATOM 5628 N N . GLU A 1 735 ? 3.028 9.237 28.074 1.00 90.81 735 GLU A N 1
ATOM 5629 C CA . GLU A 1 735 ? 2.578 10.632 27.924 1.00 90.81 735 GLU A CA 1
ATOM 5630 C C . GLU A 1 735 ? 2.949 11.249 26.561 1.00 90.81 735 GLU A C 1
ATOM 5632 O O . GLU A 1 735 ? 2.133 11.927 25.948 1.00 90.81 735 GLU A O 1
ATOM 5637 N N . ARG A 1 736 ? 4.141 10.942 26.025 1.00 90.00 736 ARG A N 1
ATOM 5638 C CA . ARG A 1 736 ? 4.596 11.430 24.706 1.00 90.00 736 ARG A CA 1
ATOM 5639 C C . ARG A 1 736 ? 3.899 10.776 23.504 1.00 90.00 736 ARG A C 1
ATOM 5641 O O . ARG A 1 736 ? 4.145 11.176 22.373 1.00 90.00 736 ARG A O 1
ATOM 5648 N N . GLU A 1 737 ? 3.086 9.749 23.729 1.00 93.56 737 GLU A N 1
ATOM 5649 C CA . GLU A 1 737 ? 2.302 9.046 22.705 1.00 93.56 737 GLU A CA 1
ATOM 5650 C C . GLU A 1 737 ? 0.809 9.433 22.768 1.00 93.56 737 GLU A C 1
ATOM 5652 O O . GLU A 1 737 ? -0.017 8.877 22.032 1.00 93.56 737 GLU A O 1
ATOM 5657 N N . ILE A 1 738 ? 0.475 10.390 23.644 1.00 95.44 738 ILE A N 1
ATOM 5658 C CA . ILE A 1 738 ? -0.829 11.035 23.778 1.00 95.44 738 ILE A CA 1
ATOM 5659 C C . ILE A 1 738 ? -0.823 12.326 22.953 1.00 95.44 738 ILE A C 1
ATOM 5661 O O . ILE A 1 738 ? 0.035 13.188 23.122 1.00 95.44 738 ILE A O 1
ATOM 5665 N N . PHE A 1 739 ? -1.806 12.459 22.069 1.00 95.06 739 PHE A N 1
ATOM 5666 C CA . PHE A 1 739 ? -1.985 13.585 21.164 1.00 95.06 739 PHE A CA 1
ATOM 5667 C C . PHE A 1 739 ? -3.301 14.282 21.507 1.00 95.06 739 PHE A C 1
ATOM 5669 O O . PHE A 1 739 ? -4.388 13.821 21.155 1.00 95.06 739 PHE A O 1
ATOM 5676 N N . THR A 1 740 ? -3.179 15.379 22.243 1.00 94.12 740 THR A N 1
ATOM 5677 C CA . THR A 1 740 ? -4.292 16.220 22.686 1.00 94.12 740 THR A CA 1
ATOM 5678 C C . THR A 1 740 ? -4.636 17.226 21.590 1.00 94.12 740 THR A C 1
ATOM 5680 O O . THR A 1 740 ? -3.769 18.008 21.205 1.00 94.12 740 THR A O 1
ATOM 5683 N N . VAL A 1 741 ? -5.867 17.199 21.064 1.00 93.38 741 VAL A N 1
ATOM 5684 C CA . VAL A 1 741 ? -6.283 18.048 19.928 1.00 93.38 741 VAL A CA 1
ATOM 5685 C C . VAL A 1 741 ? -7.723 18.588 20.059 1.00 93.38 741 VAL A C 1
ATOM 5687 O O . VAL A 1 741 ? -8.562 17.956 20.710 1.00 93.38 741 VAL A O 1
ATOM 5690 N N . PRO A 1 742 ? -8.053 19.727 19.418 1.00 92.06 742 PRO A N 1
ATOM 5691 C CA . PRO A 1 742 ? -9.414 20.263 19.369 1.00 92.06 742 PRO A CA 1
ATOM 5692 C C . PRO A 1 742 ? -10.425 19.335 18.671 1.00 92.06 742 PRO A C 1
ATOM 5694 O O . PRO A 1 742 ? -10.090 18.603 17.740 1.00 92.06 742 PRO A O 1
ATOM 5697 N N . ALA A 1 743 ? -11.699 19.419 19.063 1.00 87.25 743 ALA A N 1
ATOM 5698 C CA . ALA A 1 743 ? -12.775 18.608 18.487 1.00 87.25 743 ALA A CA 1
ATOM 5699 C C . ALA A 1 743 ? -13.224 19.079 17.079 1.00 87.25 743 ALA A C 1
ATOM 5701 O O . ALA A 1 743 ? -13.315 20.290 16.829 1.00 87.25 743 ALA A O 1
ATOM 5702 N N . PRO A 1 744 ? -13.619 18.165 16.168 1.00 91.44 744 PRO A N 1
ATOM 5703 C CA . PRO A 1 744 ? -13.704 16.713 16.335 1.00 91.44 744 PRO A CA 1
ATOM 5704 C C . PRO A 1 744 ? -12.376 15.991 16.039 1.00 91.44 744 PRO A C 1
ATOM 5706 O O . PRO A 1 744 ? -11.627 16.391 15.152 1.00 91.44 744 PRO A O 1
ATOM 5709 N N . LEU A 1 745 ? -12.140 14.861 16.716 1.00 92.25 745 LEU A N 1
ATOM 5710 C CA . LEU A 1 745 ? -11.018 13.955 16.416 1.00 92.25 745 LEU A CA 1
ATOM 5711 C C . LEU A 1 745 ? -11.134 13.341 15.003 1.00 92.25 745 LEU A C 1
ATOM 5713 O O . LEU A 1 745 ? -12.192 13.399 14.375 1.00 92.25 745 LEU A O 1
ATOM 5717 N N . ASP A 1 746 ? -10.091 12.646 14.536 1.00 93.38 746 ASP A N 1
ATOM 5718 C CA . ASP A 1 746 ? -10.131 11.802 13.327 1.00 93.38 746 ASP A CA 1
ATOM 5719 C C . ASP A 1 746 ? -10.634 12.532 12.063 1.00 93.38 746 ASP A C 1
ATOM 5721 O O . ASP A 1 746 ? -11.732 12.278 11.552 1.00 93.38 746 ASP A O 1
ATOM 5725 N N . LEU A 1 747 ? -9.823 13.445 11.524 1.00 95.75 747 LEU A N 1
ATOM 5726 C CA . LEU A 1 747 ? -10.209 14.269 10.371 1.00 95.75 747 LEU A CA 1
ATOM 5727 C C . LEU A 1 747 ? -10.371 13.489 9.049 1.00 95.75 747 LEU A C 1
ATOM 5729 O O . LEU A 1 747 ? -10.814 14.068 8.060 1.00 95.75 747 LEU A O 1
ATOM 5733 N N . ARG A 1 748 ? -10.168 12.159 9.020 1.00 94.88 748 ARG A N 1
ATOM 5734 C CA . ARG A 1 748 ? -10.578 11.309 7.877 1.00 94.88 748 ARG A CA 1
ATOM 5735 C C . ARG A 1 748 ? -12.069 11.437 7.561 1.00 94.88 748 ARG A C 1
ATOM 5737 O O . ARG A 1 748 ? -12.475 11.255 6.418 1.00 94.88 748 ARG A O 1
ATOM 5744 N N . GLY A 1 749 ? -12.898 11.772 8.556 1.00 92.88 749 GLY A N 1
ATOM 5745 C CA . GLY A 1 749 ? -14.324 12.027 8.342 1.00 92.88 749 GLY A CA 1
ATOM 5746 C C . GLY A 1 749 ? -14.608 13.150 7.332 1.00 92.88 749 GLY A C 1
ATOM 5747 O O . GLY A 1 749 ? -15.683 13.151 6.732 1.00 92.88 749 GLY A O 1
ATOM 5748 N N . LEU A 1 750 ? -13.649 14.058 7.094 1.00 96.25 750 LEU A N 1
ATOM 5749 C CA . LEU A 1 750 ? -13.774 15.144 6.120 1.00 96.25 750 LEU A CA 1
ATOM 5750 C C . LEU A 1 750 ? -13.884 14.657 4.667 1.00 96.25 750 LEU A C 1
ATOM 5752 O O . LEU A 1 750 ? -14.386 15.422 3.851 1.00 96.25 750 LEU A O 1
ATOM 5756 N N . PHE A 1 751 ? -13.545 13.400 4.334 1.00 95.94 751 PHE A N 1
ATOM 5757 C CA . PHE A 1 751 ? -13.864 12.834 3.010 1.00 95.94 751 PHE A CA 1
ATOM 5758 C C . PHE A 1 751 ? -15.363 12.971 2.680 1.00 95.94 751 PHE A C 1
ATOM 5760 O O . PHE A 1 751 ? -15.713 13.417 1.592 1.00 95.94 751 PHE A O 1
ATOM 5767 N N . THR A 1 752 ? -16.247 12.711 3.653 1.00 93.12 752 THR A N 1
ATOM 5768 C CA . THR A 1 752 ? -17.707 12.872 3.500 1.00 93.12 752 THR A CA 1
ATOM 5769 C C . THR A 1 752 ? -18.104 14.306 3.133 1.00 93.12 752 THR A C 1
ATOM 5771 O O . THR A 1 752 ? -19.042 14.501 2.367 1.00 93.12 752 THR A O 1
ATOM 5774 N N . LEU A 1 753 ? -17.397 15.311 3.665 1.00 93.94 753 LEU A N 1
ATOM 5775 C CA . LEU A 1 753 ? -17.677 16.723 3.393 1.00 93.94 753 LEU A CA 1
ATOM 5776 C C . LEU A 1 753 ? -16.990 17.213 2.111 1.00 93.94 753 LEU A C 1
ATOM 5778 O O . LEU A 1 753 ? -17.527 18.079 1.433 1.00 93.94 753 LEU A O 1
ATOM 5782 N N . ALA A 1 754 ? -15.838 16.648 1.750 1.00 94.50 754 ALA A N 1
ATOM 5783 C CA . ALA A 1 754 ? -15.143 16.945 0.502 1.00 94.50 754 ALA A CA 1
ATOM 5784 C C . ALA A 1 754 ? -15.882 16.398 -0.735 1.00 94.50 754 ALA A C 1
ATOM 5786 O O . ALA A 1 754 ? -15.737 16.929 -1.841 1.00 94.50 754 ALA A O 1
ATOM 5787 N N . ASP A 1 755 ? -16.665 15.329 -0.571 1.00 93.56 755 ASP A N 1
ATOM 5788 C CA . ASP A 1 755 ? -17.356 14.647 -1.669 1.00 93.56 755 ASP A CA 1
ATOM 5789 C C . ASP A 1 755 ? -18.723 15.271 -2.037 1.00 93.56 755 ASP A C 1
ATOM 5791 O O . ASP A 1 755 ? -19.229 14.978 -3.122 1.00 93.56 755 ASP A O 1
ATOM 5795 N N . ILE A 1 756 ? -19.284 16.183 -1.224 1.00 94.38 756 ILE A N 1
ATOM 5796 C CA . ILE A 1 756 ? -20.608 16.823 -1.436 1.00 94.38 756 ILE A CA 1
ATOM 5797 C C . ILE A 1 756 ? -20.757 17.517 -2.801 1.00 94.38 756 ILE A C 1
ATOM 5799 O O . ILE A 1 756 ? -19.773 17.913 -3.422 1.00 94.38 756 ILE A O 1
ATOM 5803 N N . ASP A 1 757 ? -21.991 17.721 -3.265 1.00 93.31 757 ASP A N 1
ATOM 5804 C CA . ASP A 1 757 ? -22.284 18.309 -4.583 1.00 93.31 757 ASP A CA 1
ATOM 5805 C C . ASP A 1 757 ? -22.114 19.848 -4.601 1.00 93.31 757 ASP A C 1
ATOM 5807 O O . ASP A 1 757 ? -23.074 20.612 -4.505 1.00 93.31 757 ASP A O 1
ATOM 5811 N N . ARG A 1 758 ? -20.849 20.291 -4.639 1.00 93.81 758 ARG A N 1
ATOM 5812 C CA . ARG A 1 758 ? -20.375 21.689 -4.717 1.00 93.81 758 ARG A CA 1
ATOM 5813 C C . ARG A 1 758 ? -19.151 21.768 -5.643 1.00 93.81 758 ARG A C 1
ATOM 5815 O O . ARG A 1 758 ? -18.015 21.875 -5.181 1.00 93.81 758 ARG A O 1
ATOM 5822 N N . GLU A 1 759 ? -19.363 21.602 -6.948 1.00 93.25 759 GLU A N 1
ATOM 5823 C CA . GLU A 1 759 ? -18.291 21.546 -7.964 1.00 93.25 759 GLU A CA 1
ATOM 5824 C C . GLU A 1 759 ? -17.440 22.831 -8.012 1.00 93.25 759 GLU A C 1
ATOM 5826 O O . GLU A 1 759 ? -16.246 22.775 -8.292 1.00 93.25 759 GLU A O 1
ATOM 5831 N N . GLU A 1 760 ? -18.012 23.987 -7.667 1.00 94.81 760 GLU A N 1
ATOM 5832 C CA . GLU A 1 760 ? -17.312 25.274 -7.619 1.00 94.81 760 GLU A CA 1
ATOM 5833 C C . GLU A 1 760 ? -16.278 25.391 -6.481 1.00 94.81 760 GLU A C 1
ATOM 5835 O O . GLU A 1 760 ? -15.482 26.327 -6.475 1.00 94.81 760 GLU A O 1
ATOM 5840 N N . LEU A 1 761 ? -16.267 24.435 -5.542 1.00 96.75 761 LEU A N 1
ATOM 5841 C CA . LEU A 1 761 ? -15.306 24.343 -4.435 1.00 96.75 761 LEU A CA 1
ATOM 5842 C C . LEU A 1 761 ? -14.296 23.189 -4.606 1.00 96.75 761 LEU A C 1
ATOM 5844 O O . LEU A 1 761 ? -13.559 22.878 -3.665 1.00 96.75 761 LEU A O 1
ATOM 5848 N N . LYS A 1 762 ? -14.271 22.547 -5.783 1.00 96.50 762 LYS A N 1
ATOM 5849 C CA . LYS A 1 762 ? -13.435 21.385 -6.138 1.00 96.50 762 LYS A CA 1
ATOM 5850 C C . LYS A 1 762 ? -12.491 21.701 -7.301 1.00 96.50 762 LYS A C 1
ATOM 5852 O O . LYS A 1 762 ? -12.575 22.762 -7.918 1.00 96.50 762 LYS A O 1
ATOM 5857 N N . TYR A 1 763 ? -11.591 20.772 -7.637 1.00 94.56 763 TYR A N 1
ATOM 5858 C CA . TYR A 1 763 ? -10.835 20.881 -8.891 1.00 94.56 763 TYR A CA 1
ATOM 5859 C C . TYR A 1 763 ? -11.768 20.750 -10.112 1.00 94.56 763 TYR A C 1
ATOM 5861 O O . TYR A 1 763 ? -12.455 19.731 -10.211 1.00 94.56 763 TYR A O 1
ATOM 5869 N N . PRO A 1 764 ? -11.723 21.665 -11.104 1.00 91.62 764 PRO A N 1
ATOM 5870 C CA . PRO A 1 764 ? -12.594 21.609 -12.280 1.00 91.62 764 PRO A CA 1
ATOM 5871 C C . PRO A 1 764 ? -12.539 20.257 -13.001 1.00 91.62 764 PRO A C 1
ATOM 5873 O O . PRO A 1 764 ? -11.445 19.788 -13.340 1.00 91.62 764 PRO A O 1
ATOM 5876 N N . ALA A 1 765 ? -13.695 19.629 -13.248 1.00 88.31 765 ALA A N 1
ATOM 5877 C CA . ALA A 1 765 ? -13.804 18.313 -13.883 1.00 88.31 765 ALA A CA 1
ATOM 5878 C C . ALA A 1 765 ? -12.908 18.133 -15.130 1.00 88.31 765 ALA A C 1
ATOM 5880 O O . ALA A 1 765 ? -13.092 18.773 -16.167 1.00 88.31 765 ALA A O 1
ATOM 5881 N N . PHE A 1 766 ? -11.963 17.191 -15.045 1.00 87.00 766 PHE A N 1
ATOM 5882 C CA . PHE A 1 766 ? -11.080 16.815 -16.149 1.00 87.00 766 PHE A CA 1
ATOM 5883 C C . PHE A 1 766 ? -11.582 15.545 -16.853 1.00 87.00 766 PHE A C 1
ATOM 5885 O O . PHE A 1 766 ? -11.810 14.515 -16.217 1.00 87.00 766 PHE A O 1
ATOM 5892 N N . LEU A 1 767 ? -11.715 15.606 -18.183 1.00 86.88 767 LEU A N 1
ATOM 5893 C CA . LEU A 1 767 ? -12.030 14.456 -19.033 1.00 86.88 767 LEU A CA 1
ATOM 5894 C C . LEU A 1 767 ? -10.802 14.077 -19.879 1.00 86.88 767 LEU A C 1
ATOM 5896 O O . LEU A 1 767 ? -10.415 14.861 -20.750 1.00 86.88 767 LEU A O 1
ATOM 5900 N N . PRO A 1 768 ? -10.201 12.892 -19.666 1.00 88.75 768 PRO A N 1
ATOM 5901 C CA . PRO A 1 768 ? -8.997 12.489 -20.379 1.00 88.75 768 PRO A CA 1
ATOM 5902 C C . PRO A 1 768 ? -9.301 12.086 -21.824 1.00 88.75 768 PRO A C 1
ATOM 5904 O O . PRO A 1 768 ? -10.296 11.414 -22.105 1.00 88.75 768 PRO A O 1
ATOM 5907 N N . SER A 1 769 ? -8.430 12.482 -22.751 1.00 87.88 769 SER A N 1
ATOM 5908 C CA . SER A 1 769 ? -8.607 12.232 -24.186 1.00 87.88 769 SER A CA 1
ATOM 5909 C C . SER A 1 769 ? -8.014 10.891 -24.618 1.00 87.88 769 SER A C 1
ATOM 5911 O O . SER A 1 769 ? -7.117 10.352 -23.969 1.00 87.88 769 SER A O 1
ATOM 5913 N N . THR A 1 770 ? -8.445 10.371 -25.766 1.00 89.31 770 THR A N 1
ATOM 5914 C CA . THR A 1 770 ? -7.725 9.266 -26.423 1.00 89.31 770 THR A CA 1
ATOM 5915 C C . THR A 1 770 ? -6.379 9.776 -26.947 1.00 89.31 770 THR A C 1
ATOM 5917 O O . THR A 1 770 ? -6.305 10.885 -27.473 1.00 89.31 770 THR A O 1
ATOM 5920 N N . HIS A 1 771 ? -5.306 8.990 -26.813 1.00 91.25 771 HIS A N 1
ATOM 5921 C CA . HIS A 1 771 ? -3.990 9.397 -27.312 1.00 91.25 771 HIS A CA 1
ATOM 5922 C C . HIS A 1 771 ? -3.994 9.467 -28.860 1.00 91.25 771 HIS A C 1
ATOM 5924 O O . HIS A 1 771 ? -4.407 8.492 -29.497 1.00 91.25 771 HIS A O 1
ATOM 5930 N N . PRO A 1 772 ? -3.504 10.549 -29.504 1.00 88.19 772 PRO A N 1
ATOM 5931 C CA . PRO A 1 772 ? -3.677 10.776 -30.947 1.00 88.19 772 PRO A CA 1
ATOM 5932 C C . PRO A 1 772 ? -3.016 9.725 -31.853 1.00 88.19 772 PRO A C 1
ATOM 5934 O O . PRO A 1 772 ? -3.430 9.546 -32.991 1.00 88.19 772 PRO A O 1
ATOM 5937 N N . HIS A 1 773 ? -2.011 8.988 -31.367 1.00 90.06 773 HIS A N 1
ATOM 5938 C CA . HIS A 1 773 ? -1.429 7.858 -32.110 1.00 90.06 773 HIS A CA 1
ATOM 5939 C C . HIS A 1 773 ? -2.269 6.566 -32.069 1.00 90.06 773 HIS A C 1
ATOM 5941 O O . HIS A 1 773 ? -1.925 5.618 -32.767 1.00 90.06 773 HIS A O 1
ATOM 5947 N N . LEU A 1 774 ? -3.336 6.510 -31.263 1.00 87.94 774 LEU A N 1
ATOM 5948 C CA . LEU A 1 774 ? -4.315 5.414 -31.256 1.00 87.94 774 LEU A CA 1
ATOM 5949 C C . LEU A 1 774 ? -5.544 5.762 -32.108 1.00 87.94 774 LEU A C 1
ATOM 5951 O O . LEU A 1 774 ? -6.051 4.914 -32.836 1.00 87.94 774 LEU A O 1
ATOM 5955 N N . ALA A 1 775 ? -5.989 7.020 -32.055 1.00 80.94 775 ALA A N 1
ATOM 5956 C CA . ALA A 1 775 ? -7.010 7.567 -32.939 1.00 80.94 775 ALA A CA 1
ATOM 5957 C C . ALA A 1 775 ? -6.666 9.019 -33.296 1.00 80.94 775 ALA A C 1
ATOM 5959 O O . ALA A 1 775 ? -6.668 9.887 -32.426 1.00 80.94 775 ALA A O 1
ATOM 5960 N N . GLU A 1 776 ? -6.402 9.287 -34.578 1.00 65.25 776 GLU A N 1
ATOM 5961 C CA . GLU A 1 776 ? -6.044 10.632 -35.062 1.00 65.25 776 GLU A CA 1
ATOM 5962 C C . GLU A 1 776 ? -7.249 11.605 -35.044 1.00 65.25 776 GLU A C 1
ATOM 5964 O O . GLU A 1 776 ? -7.061 12.816 -35.112 1.00 65.25 776 GLU A O 1
ATOM 5969 N N . VAL A 1 777 ? -8.480 11.086 -34.902 1.00 65.44 777 VAL A N 1
ATOM 5970 C CA . VAL A 1 777 ? -9.738 11.834 -34.703 1.00 65.44 777 VAL A CA 1
ATOM 5971 C C . VAL A 1 777 ? -10.648 11.044 -33.747 1.00 65.44 777 VAL A C 1
ATOM 5973 O O . VAL A 1 777 ? -10.754 9.823 -33.876 1.00 65.44 777 VAL A O 1
ATOM 5976 N N . GLU A 1 778 ? -11.356 11.709 -32.823 1.00 61.22 778 GLU A N 1
ATOM 5977 C CA . GLU A 1 778 ? -12.432 11.075 -32.036 1.00 61.22 778 GLU A CA 1
ATOM 5978 C C . GLU A 1 778 ? -13.618 10.734 -32.968 1.00 61.22 778 GLU A C 1
ATOM 5980 O O . GLU A 1 778 ? -14.336 11.622 -33.426 1.00 61.22 778 GLU A O 1
ATOM 5985 N N . THR A 1 779 ? -13.831 9.447 -33.277 1.00 64.88 779 THR A N 1
ATOM 5986 C CA . THR A 1 779 ? -14.952 8.984 -34.123 1.00 64.88 779 THR A CA 1
ATOM 5987 C C . THR A 1 779 ? -15.887 8.034 -33.374 1.00 64.88 779 THR A C 1
ATOM 5989 O O . THR A 1 779 ? -15.514 7.440 -32.367 1.00 64.88 779 THR A O 1
ATOM 5992 N N . ALA A 1 780 ? -17.092 7.817 -33.910 1.00 61.00 780 ALA A N 1
ATOM 5993 C CA . ALA A 1 780 ? -18.047 6.836 -33.384 1.00 61.00 780 ALA A CA 1
ATOM 5994 C C . ALA A 1 780 ? -17.623 5.359 -33.579 1.00 61.00 780 ALA A C 1
ATOM 5996 O O . ALA A 1 780 ? -18.364 4.457 -33.191 1.00 61.00 780 ALA A O 1
ATOM 5997 N N . ARG A 1 781 ? -16.465 5.087 -34.200 1.00 61.56 781 ARG A N 1
ATOM 5998 C CA . ARG A 1 781 ? -15.860 3.749 -34.270 1.00 61.56 781 ARG A CA 1
ATOM 5999 C C . ARG A 1 781 ? -14.685 3.670 -33.286 1.00 61.56 781 ARG A C 1
ATOM 6001 O O . ARG A 1 781 ? -13.860 4.585 -33.298 1.00 61.56 781 ARG A O 1
ATOM 6008 N N . PRO A 1 782 ? -14.568 2.596 -32.479 1.00 65.88 782 PRO A N 1
ATOM 6009 C CA . PRO A 1 782 ? -13.397 2.378 -31.634 1.00 65.88 782 PRO A CA 1
ATOM 6010 C C . PRO A 1 782 ? -12.095 2.356 -32.442 1.00 65.88 782 PRO A C 1
ATOM 6012 O O . PRO A 1 782 ? -12.084 1.930 -33.598 1.00 65.88 782 PRO A O 1
ATOM 6015 N N . ALA A 1 783 ? -10.998 2.773 -31.807 1.00 73.81 783 ALA A N 1
ATOM 6016 C CA . ALA A 1 783 ? -9.655 2.633 -32.357 1.00 73.81 783 ALA A CA 1
ATOM 6017 C C . ALA A 1 783 ? -9.313 1.157 -32.632 1.00 73.81 783 ALA A C 1
ATOM 6019 O O . ALA A 1 783 ? -9.675 0.283 -31.840 1.00 73.81 783 ALA A O 1
ATOM 6020 N N . ASP A 1 784 ? -8.579 0.899 -33.719 1.00 87.75 784 ASP A N 1
ATOM 6021 C CA . ASP A 1 784 ? -7.904 -0.382 -33.944 1.00 87.75 784 ASP A CA 1
ATOM 6022 C C . ASP A 1 784 ? -6.484 -0.305 -33.370 1.00 87.75 784 ASP A C 1
ATOM 6024 O O . ASP A 1 784 ? -5.551 0.228 -33.982 1.00 87.75 784 ASP A O 1
ATOM 6028 N N . MET A 1 785 ? -6.339 -0.855 -32.167 1.00 91.62 785 MET A N 1
ATOM 6029 C CA . MET A 1 785 ? -5.098 -0.857 -31.402 1.00 91.62 785 MET A CA 1
ATOM 6030 C C . MET A 1 785 ? -3.976 -1.604 -32.135 1.00 91.62 785 MET A C 1
ATOM 6032 O O . MET A 1 785 ? -2.823 -1.174 -32.097 1.00 91.62 785 MET A O 1
ATOM 6036 N N . PHE A 1 786 ? -4.281 -2.697 -32.842 1.00 94.00 786 PHE A N 1
ATOM 6037 C CA . PHE A 1 786 ? -3.263 -3.491 -33.535 1.00 94.00 786 PHE A CA 1
ATOM 6038 C C . PHE A 1 786 ? -2.788 -2.813 -34.820 1.00 94.00 786 PHE A C 1
ATOM 6040 O O . PHE A 1 786 ? -1.588 -2.845 -35.107 1.00 94.00 786 PHE A O 1
ATOM 6047 N N . ALA A 1 787 ? -3.684 -2.145 -35.555 1.00 91.88 787 ALA A N 1
ATOM 6048 C CA . ALA A 1 787 ? -3.311 -1.343 -36.719 1.00 91.88 787 ALA A CA 1
ATOM 6049 C C . ALA A 1 787 ? -2.434 -0.138 -36.336 1.00 91.88 787 ALA A C 1
ATOM 6051 O O . ALA A 1 787 ? -1.424 0.110 -36.997 1.00 91.88 787 ALA A O 1
ATOM 6052 N N . ALA A 1 788 ? -2.766 0.567 -35.248 1.00 92.75 788 ALA A N 1
ATOM 6053 C CA . ALA A 1 788 ? -1.952 1.663 -34.720 1.00 92.75 788 ALA A CA 1
ATOM 6054 C C . ALA A 1 788 ? -0.549 1.181 -34.303 1.00 92.75 788 ALA A C 1
ATOM 6056 O O . ALA A 1 788 ? 0.468 1.688 -34.788 1.00 92.75 788 ALA A O 1
ATOM 6057 N N . LEU A 1 789 ? -0.482 0.133 -33.474 1.00 94.25 789 LEU A N 1
ATOM 6058 C CA . LEU A 1 789 ? 0.779 -0.388 -32.936 1.00 94.25 789 LEU A CA 1
ATOM 6059 C C . LEU A 1 789 ? 1.638 -1.138 -33.965 1.00 94.25 789 LEU A C 1
ATOM 6061 O O . LEU A 1 789 ? 2.829 -1.338 -33.728 1.00 94.25 789 LEU A O 1
ATOM 6065 N N . LYS A 1 790 ? 1.083 -1.527 -35.124 1.00 91.19 790 LYS A N 1
ATOM 6066 C CA . LYS A 1 790 ? 1.855 -2.041 -36.272 1.00 91.19 790 LYS A CA 1
ATOM 6067 C C . LYS A 1 790 ? 2.584 -0.922 -37.035 1.00 91.19 790 LYS A C 1
ATOM 6069 O O . LYS A 1 790 ? 3.547 -1.217 -37.738 1.00 91.19 790 LYS A O 1
ATOM 6074 N N . GLN A 1 791 ? 2.166 0.342 -36.884 1.00 91.56 791 GLN A N 1
ATOM 6075 C CA . GLN A 1 791 ? 2.846 1.508 -37.467 1.00 91.56 791 GLN A CA 1
ATOM 6076 C C . GLN A 1 791 ? 3.916 2.104 -36.545 1.00 91.56 791 GLN A C 1
ATOM 6078 O O . GLN A 1 791 ? 4.989 2.475 -37.019 1.00 91.56 791 GLN A O 1
ATOM 6083 N N . ARG A 1 792 ? 3.601 2.279 -35.254 1.00 92.81 792 ARG A N 1
ATOM 6084 C CA . ARG A 1 792 ? 4.426 3.053 -34.313 1.00 92.81 792 ARG A CA 1
ATOM 6085 C C . ARG A 1 792 ? 4.216 2.618 -32.861 1.00 92.81 792 ARG A C 1
ATOM 6087 O O . ARG A 1 792 ? 3.121 2.209 -32.487 1.00 92.81 792 ARG A O 1
ATOM 6094 N N . ASP A 1 793 ? 5.257 2.762 -32.043 1.00 96.19 793 ASP A N 1
ATOM 6095 C CA . ASP A 1 793 ? 5.134 2.693 -30.583 1.00 96.19 793 ASP A CA 1
ATOM 6096 C C . ASP A 1 793 ? 4.301 3.878 -30.064 1.00 96.19 793 ASP A C 1
ATOM 6098 O O . ASP A 1 793 ? 4.334 4.969 -30.643 1.00 96.19 793 ASP A O 1
ATOM 6102 N N . VAL A 1 794 ? 3.613 3.698 -28.934 1.00 97.19 794 VAL A N 1
ATOM 6103 C CA . VAL A 1 794 ? 2.828 4.749 -28.269 1.00 97.19 794 VAL A CA 1
ATOM 6104 C C . VAL A 1 794 ? 3.211 4.832 -26.795 1.00 97.19 794 VAL A C 1
ATOM 6106 O O . VAL A 1 794 ? 3.063 3.856 -26.062 1.00 97.19 794 VAL A O 1
ATOM 6109 N N . LEU A 1 795 ? 3.691 6.000 -26.365 1.00 97.69 795 LEU A N 1
ATOM 6110 C CA . LEU A 1 795 ? 3.807 6.353 -24.952 1.00 97.69 795 LEU A CA 1
ATOM 6111 C C . LEU A 1 795 ? 2.479 6.970 -24.490 1.00 97.69 795 LEU A C 1
ATOM 6113 O O . LEU A 1 795 ? 1.941 7.857 -25.148 1.00 97.69 795 LEU A O 1
ATOM 6117 N N . LEU A 1 796 ? 1.948 6.468 -23.382 1.00 97.06 796 LEU A N 1
ATOM 6118 C CA . LEU A 1 796 ? 0.762 6.966 -22.693 1.00 97.06 796 LEU A CA 1
ATOM 6119 C C . LEU A 1 796 ? 1.195 7.677 -21.413 1.00 97.06 796 LEU A C 1
ATOM 6121 O O . LEU A 1 796 ? 2.109 7.206 -20.734 1.00 97.06 796 LEU A O 1
ATOM 6125 N N . HIS A 1 797 ? 0.505 8.760 -21.066 1.00 96.88 797 HIS A N 1
ATOM 6126 C CA . HIS A 1 797 ? 0.711 9.507 -19.830 1.00 96.88 797 HIS A CA 1
ATOM 6127 C C . HIS A 1 797 ? -0.641 9.671 -19.120 1.00 96.88 797 HIS A C 1
ATOM 6129 O O . HIS A 1 797 ? -1.423 10.570 -19.427 1.00 96.88 797 HIS A O 1
ATOM 6135 N N . HIS A 1 798 ? -0.947 8.763 -18.198 1.00 95.94 798 HIS A N 1
ATOM 6136 C CA . HIS A 1 798 ? -2.116 8.826 -17.322 1.00 95.94 798 HIS A CA 1
ATOM 6137 C C . HIS A 1 798 ? -1.885 9.852 -16.192 1.00 95.94 798 HIS A C 1
ATOM 6139 O O . HIS A 1 798 ? -0.735 10.087 -15.829 1.00 95.94 798 HIS A O 1
ATOM 6145 N N . PRO A 1 799 ? -2.941 10.484 -15.646 1.00 94.75 799 PRO A N 1
ATOM 6146 C CA . PRO A 1 799 ? -4.345 10.340 -16.035 1.00 94.75 799 PRO A CA 1
ATOM 6147 C C . PRO A 1 799 ? -4.697 11.099 -17.325 1.00 94.75 799 PRO A C 1
ATOM 6149 O O . PRO A 1 799 ? -5.822 10.985 -17.795 1.00 94.75 799 PRO A O 1
ATOM 6152 N N . TYR A 1 800 ? -3.768 11.871 -17.897 1.00 94.38 800 TYR A N 1
ATOM 6153 C CA . TYR A 1 800 ? -4.023 12.807 -18.998 1.00 94.38 800 TYR A CA 1
ATOM 6154 C C . TYR A 1 800 ? -4.505 12.139 -20.301 1.00 94.38 800 TYR A C 1
ATOM 6156 O O . TYR A 1 800 ? -5.374 12.677 -20.990 1.00 94.38 800 TYR A O 1
ATOM 6164 N N . ASP A 1 801 ? -3.962 10.964 -20.630 1.00 94.00 801 ASP A N 1
ATOM 6165 C CA . ASP A 1 801 ? -4.505 10.042 -21.632 1.00 94.00 801 ASP A CA 1
ATOM 6166 C C . ASP A 1 801 ? -5.482 9.052 -20.984 1.00 94.00 801 ASP A C 1
ATOM 6168 O O . ASP A 1 801 ? -5.221 8.494 -19.917 1.00 94.00 801 ASP A O 1
ATOM 6172 N N . SER A 1 802 ? -6.600 8.775 -21.651 1.00 92.88 802 SER A N 1
ATOM 6173 C CA . SER A 1 802 ? -7.656 7.906 -21.127 1.00 92.88 802 SER A CA 1
ATOM 6174 C C . SER A 1 802 ? -7.227 6.438 -21.079 1.00 92.88 802 SER A C 1
ATOM 6176 O O . SER A 1 802 ? -7.053 5.790 -22.113 1.00 92.88 802 SER A O 1
ATOM 6178 N N . PHE A 1 803 ? -7.125 5.876 -19.869 1.00 93.25 803 PHE A N 1
ATOM 6179 C CA . PHE A 1 803 ? -6.887 4.442 -19.640 1.00 93.25 803 PHE A CA 1
ATOM 6180 C C . PHE A 1 803 ? -7.944 3.558 -20.325 1.00 93.25 803 PHE A C 1
ATOM 6182 O O . PHE A 1 803 ? -7.616 2.512 -20.889 1.00 93.25 803 PHE A O 1
ATOM 6189 N N . ALA A 1 804 ? -9.206 4.004 -20.328 1.00 92.12 804 ALA A N 1
ATOM 6190 C CA . ALA A 1 804 ? -10.320 3.272 -20.925 1.00 92.12 804 ALA A CA 1
ATOM 6191 C C . ALA A 1 804 ? -10.149 3.102 -22.444 1.00 92.12 804 ALA A C 1
ATOM 6193 O O . ALA A 1 804 ? -10.306 1.999 -22.958 1.00 92.12 804 ALA A O 1
ATOM 6194 N N . THR A 1 805 ? -9.756 4.158 -23.167 1.00 91.81 805 THR A N 1
ATOM 6195 C CA . THR A 1 805 ? -9.596 4.105 -24.634 1.00 91.81 805 THR A CA 1
ATOM 6196 C C . THR A 1 805 ? -8.192 3.687 -25.088 1.00 91.81 805 THR A C 1
ATOM 6198 O O . THR A 1 805 ? -7.893 3.744 -26.279 1.00 91.81 805 THR A O 1
ATOM 6201 N N . SER A 1 806 ? -7.336 3.233 -24.163 1.00 93.75 806 SER A N 1
ATOM 6202 C CA . SER A 1 806 ? -5.969 2.783 -24.447 1.00 93.75 806 SER A CA 1
ATOM 6203 C C . SER A 1 806 ? -5.669 1.409 -23.835 1.00 93.75 806 SER A C 1
ATOM 6205 O O . SER A 1 806 ? -5.855 0.394 -24.500 1.00 93.75 806 SER A O 1
ATOM 6207 N N . VAL A 1 807 ? -5.226 1.346 -22.579 1.00 94.44 807 VAL A N 1
ATOM 6208 C CA . VAL A 1 807 ? -4.780 0.107 -21.918 1.00 94.44 807 VAL A CA 1
ATOM 6209 C C . VAL A 1 807 ? -5.930 -0.883 -21.714 1.00 94.44 807 VAL A C 1
ATOM 6211 O O . VAL A 1 807 ? -5.756 -2.075 -21.957 1.00 94.44 807 VAL A O 1
ATOM 6214 N N . GLN A 1 808 ? -7.118 -0.410 -21.327 1.00 94.06 808 GLN A N 1
ATOM 6215 C CA . GLN A 1 808 ? -8.305 -1.265 -21.232 1.00 94.06 808 GLN A CA 1
ATOM 6216 C C . GLN A 1 808 ? -8.749 -1.732 -22.626 1.00 94.06 808 GLN A C 1
ATOM 6218 O O . GLN A 1 808 ? -8.879 -2.934 -22.859 1.00 94.06 808 GLN A O 1
ATOM 6223 N N . ARG A 1 809 ? -8.873 -0.799 -23.584 1.00 93.62 809 ARG A N 1
ATOM 6224 C CA . ARG A 1 809 ? -9.255 -1.102 -24.972 1.00 93.62 809 ARG A CA 1
ATOM 6225 C C . ARG A 1 809 ? -8.327 -2.108 -25.659 1.00 93.62 809 ARG A C 1
ATOM 6227 O O . ARG A 1 809 ? -8.799 -2.911 -26.459 1.00 93.62 809 ARG A O 1
ATOM 6234 N N . PHE A 1 810 ? -7.031 -2.095 -25.341 1.00 96.38 810 PHE A N 1
ATOM 6235 C CA . PHE A 1 810 ? -6.056 -3.079 -25.819 1.00 96.38 810 PHE A CA 1
ATOM 6236 C C . PHE A 1 810 ? -6.434 -4.513 -25.414 1.00 96.38 810 PHE A C 1
ATOM 6238 O O . PHE A 1 810 ? -6.411 -5.405 -26.261 1.00 96.38 810 PHE A O 1
ATOM 6245 N N . VAL A 1 811 ? -6.832 -4.729 -24.155 1.00 95.81 811 VAL A N 1
ATOM 6246 C CA . VAL A 1 811 ? -7.232 -6.054 -23.648 1.00 95.81 811 VAL A CA 1
ATOM 6247 C C . VAL A 1 811 ? -8.617 -6.452 -24.174 1.00 95.81 811 VAL A C 1
ATOM 6249 O O . VAL A 1 811 ? -8.781 -7.576 -24.638 1.00 95.81 811 VAL A O 1
ATOM 6252 N N . GLU A 1 812 ? -9.584 -5.528 -24.203 1.00 95.56 812 GLU A N 1
ATOM 6253 C CA . GLU A 1 812 ? -10.914 -5.764 -24.797 1.00 95.56 812 GLU A CA 1
ATOM 6254 C C . GLU A 1 812 ? -10.828 -6.181 -26.274 1.00 95.56 812 GLU A C 1
ATOM 6256 O O . GLU A 1 812 ? -11.427 -7.173 -26.689 1.00 95.56 812 GLU A O 1
ATOM 6261 N N . GLN A 1 813 ? -10.064 -5.441 -27.089 1.00 95.56 813 GLN A N 1
ATOM 6262 C CA . GLN A 1 813 ? -9.8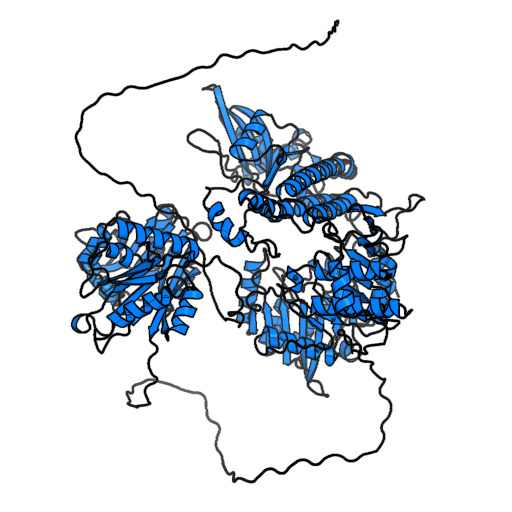91 -5.778 -28.502 1.00 95.56 813 GLN A CA 1
ATOM 6263 C C . GLN A 1 813 ? -9.150 -7.114 -28.653 1.00 95.56 813 GLN A C 1
ATOM 6265 O O . GLN A 1 813 ? -9.498 -7.896 -29.535 1.00 95.56 813 GLN A O 1
ATOM 6270 N N . ALA A 1 814 ? -8.181 -7.418 -27.783 1.00 97.06 814 ALA A N 1
ATOM 6271 C CA . ALA A 1 814 ? -7.497 -8.709 -27.786 1.00 97.06 814 ALA A CA 1
ATOM 6272 C C . ALA A 1 814 ? -8.421 -9.887 -27.439 1.00 97.06 814 ALA A C 1
ATOM 6274 O O . ALA A 1 814 ? -8.261 -10.968 -28.003 1.00 97.06 814 ALA A O 1
ATOM 6275 N N . ALA A 1 815 ? -9.399 -9.690 -26.553 1.00 96.94 815 ALA A N 1
ATOM 6276 C CA . ALA A 1 815 ? -10.411 -10.694 -26.236 1.00 96.94 815 ALA A CA 1
ATOM 6277 C C . ALA A 1 815 ? -11.364 -10.946 -27.417 1.00 96.94 815 ALA A C 1
ATOM 6279 O O . ALA A 1 815 ? -11.679 -12.097 -27.730 1.00 96.94 815 ALA A O 1
ATOM 6280 N N . GLN A 1 816 ? -11.764 -9.878 -28.110 1.00 95.81 816 GLN A N 1
ATOM 6281 C CA . GLN A 1 816 ? -12.779 -9.901 -29.170 1.00 95.81 816 GLN A CA 1
ATOM 6282 C C . GLN A 1 816 ? -12.237 -10.314 -30.553 1.00 95.81 816 GLN A C 1
ATOM 6284 O O . GLN A 1 816 ? -12.979 -10.870 -31.360 1.00 95.81 816 GLN A O 1
ATOM 6289 N N . ASP A 1 817 ? -10.956 -10.076 -30.847 1.00 96.38 817 ASP A N 1
ATOM 6290 C CA . ASP A 1 817 ? -10.352 -10.367 -32.155 1.00 96.38 817 ASP A CA 1
ATOM 6291 C C . ASP A 1 817 ? -10.187 -11.890 -32.394 1.00 96.38 817 ASP A C 1
ATOM 6293 O O . ASP A 1 817 ? -9.566 -12.572 -31.571 1.00 96.38 817 ASP A O 1
ATOM 6297 N N . PRO A 1 818 ? -10.711 -12.470 -33.495 1.00 95.38 818 PRO A N 1
ATOM 6298 C CA . PRO A 1 818 ? -10.557 -13.896 -33.797 1.00 95.38 818 PRO A CA 1
ATOM 6299 C C . PRO A 1 818 ? -9.126 -14.303 -34.194 1.00 95.38 818 PRO A C 1
ATOM 6301 O O . PRO A 1 818 ? -8.810 -15.486 -34.139 1.00 95.38 818 PRO A O 1
ATOM 6304 N N . HIS A 1 819 ? -8.258 -13.358 -34.569 1.00 96.12 819 HIS A N 1
ATOM 6305 C CA . HIS A 1 819 ? -6.858 -13.622 -34.924 1.00 96.12 819 HIS A CA 1
ATOM 6306 C C . HIS A 1 819 ? -5.906 -13.599 -33.718 1.00 96.12 819 HIS A C 1
ATOM 6308 O O . HIS A 1 819 ? -4.720 -13.899 -33.860 1.00 96.12 819 HIS A O 1
ATOM 6314 N N . VAL A 1 820 ? -6.378 -13.232 -32.522 1.00 98.06 820 VAL A N 1
ATOM 6315 C CA . VAL A 1 820 ? -5.565 -13.305 -31.301 1.00 98.06 820 VAL A CA 1
ATOM 6316 C C . VAL A 1 820 ? -5.571 -14.732 -30.763 1.00 98.06 820 VAL A C 1
ATOM 6318 O O . VAL A 1 820 ? -6.614 -15.271 -30.409 1.00 98.06 820 VAL A O 1
ATOM 6321 N N . LEU A 1 821 ? -4.384 -15.331 -30.667 1.00 97.19 821 LEU A N 1
ATOM 6322 C CA . LEU A 1 821 ? -4.195 -16.711 -30.217 1.00 97.19 821 LEU A CA 1
ATOM 6323 C C . LEU A 1 821 ? -3.939 -16.803 -28.708 1.00 97.19 821 LEU A C 1
ATOM 6325 O O . LEU A 1 821 ? -4.307 -17.794 -28.077 1.00 97.19 821 LEU A O 1
ATOM 6329 N N . ALA A 1 822 ? -3.285 -15.792 -28.124 1.00 97.50 822 ALA A N 1
ATOM 6330 C CA . ALA A 1 822 ? -2.899 -15.803 -26.715 1.00 97.50 822 ALA A CA 1
ATOM 6331 C C . ALA A 1 822 ? -2.833 -14.403 -26.091 1.00 97.50 822 ALA A C 1
ATOM 6333 O O . ALA A 1 822 ? -2.470 -13.431 -26.758 1.00 97.50 822 ALA A O 1
ATOM 6334 N N . ILE A 1 823 ? -3.100 -14.333 -24.785 1.00 98.06 823 ILE A N 1
ATOM 6335 C CA . ILE A 1 823 ? -2.930 -13.140 -23.944 1.00 98.06 823 ILE A CA 1
ATOM 6336 C C . ILE A 1 823 ? -2.148 -13.547 -22.686 1.00 98.06 823 ILE A C 1
ATOM 6338 O O . ILE A 1 823 ? -2.478 -14.542 -22.048 1.00 98.06 823 ILE A O 1
ATOM 6342 N N . LYS A 1 824 ? -1.112 -12.797 -22.307 1.00 96.88 824 LYS A N 1
ATOM 6343 C CA . LYS A 1 824 ? -0.378 -12.965 -21.042 1.00 96.88 824 LYS A CA 1
ATOM 6344 C C . LYS A 1 824 ? -0.425 -11.660 -20.255 1.00 96.88 824 LYS A C 1
ATOM 6346 O O . LYS A 1 824 ? -0.027 -10.635 -20.799 1.00 96.88 824 LYS A O 1
ATOM 6351 N N . GLN A 1 825 ? -0.872 -11.670 -19.000 1.00 94.75 825 GLN A N 1
ATOM 6352 C CA . GLN A 1 825 ? -0.999 -10.447 -18.198 1.00 94.75 825 GLN A CA 1
ATOM 6353 C C . GLN A 1 825 ? -0.632 -10.650 -16.723 1.00 94.75 825 GLN A C 1
ATOM 6355 O O . GLN A 1 825 ? -0.928 -11.682 -16.125 1.00 94.75 825 GLN A O 1
ATOM 6360 N N . THR A 1 826 ? 0.009 -9.645 -16.127 1.00 91.44 826 THR A N 1
ATOM 6361 C CA . THR A 1 826 ? 0.244 -9.546 -14.679 1.00 91.44 826 THR A CA 1
ATOM 6362 C C . THR A 1 826 ? -0.912 -8.805 -14.009 1.00 91.44 826 THR A C 1
ATOM 6364 O O . THR A 1 826 ? -1.257 -7.700 -14.435 1.00 91.44 826 THR A O 1
ATOM 6367 N N . LEU A 1 827 ? -1.475 -9.365 -12.941 1.00 84.12 827 LEU A N 1
ATOM 6368 C CA . LEU A 1 827 ? -2.596 -8.797 -12.197 1.00 84.12 827 LEU A CA 1
ATOM 6369 C C . LEU A 1 827 ? -2.172 -8.463 -10.760 1.00 84.12 827 LEU A C 1
ATOM 6371 O O . LEU A 1 827 ? -1.850 -9.341 -9.958 1.00 84.12 827 LEU A O 1
ATOM 6375 N N . TYR A 1 828 ? -2.197 -7.167 -10.450 1.00 66.00 828 TYR A N 1
ATOM 6376 C CA . TYR A 1 828 ? -1.881 -6.602 -9.141 1.00 66.00 828 TYR A CA 1
ATOM 6377 C C . TYR A 1 828 ? -2.936 -5.543 -8.797 1.00 66.00 828 TYR A C 1
ATOM 6379 O O . TYR A 1 828 ? -3.022 -4.518 -9.476 1.00 66.00 828 TYR A O 1
ATOM 6387 N N . ARG A 1 829 ? -3.737 -5.802 -7.754 1.00 59.38 829 ARG A N 1
ATOM 6388 C CA . ARG A 1 829 ? -4.794 -4.909 -7.230 1.00 59.38 829 ARG A CA 1
ATOM 6389 C C . ARG A 1 829 ? -5.782 -4.374 -8.280 1.00 59.38 829 ARG A C 1
ATOM 6391 O O . ARG A 1 829 ? -5.892 -3.165 -8.517 1.00 59.38 829 ARG A O 1
ATOM 6398 N N . THR A 1 830 ? -6.538 -5.279 -8.893 1.00 52.38 830 THR A N 1
ATOM 6399 C CA . THR A 1 830 ? -7.793 -4.933 -9.582 1.00 52.38 830 THR A CA 1
ATOM 6400 C C . THR A 1 830 ? -8.864 -4.474 -8.577 1.00 52.38 830 THR A C 1
ATOM 6402 O O . THR A 1 830 ? -8.697 -4.623 -7.370 1.00 52.38 830 THR A O 1
ATOM 6405 N N . SER A 1 831 ? -9.947 -3.853 -9.051 1.00 53.06 831 SER A N 1
ATOM 6406 C CA . SER A 1 831 ? -11.103 -3.453 -8.229 1.00 53.06 831 SER A CA 1
ATOM 6407 C C . SER A 1 831 ? -12.225 -4.492 -8.282 1.00 53.06 831 SER A C 1
ATOM 6409 O O . SER A 1 831 ? -12.258 -5.261 -9.234 1.00 53.06 831 SER A O 1
ATOM 6411 N N . GLY A 1 832 ? -13.143 -4.466 -7.295 1.00 53.28 832 GLY A N 1
ATOM 6412 C CA . GLY A 1 832 ? -14.320 -5.356 -7.155 1.00 53.28 832 GLY A CA 1
ATOM 6413 C C . GLY A 1 832 ? -14.872 -5.876 -8.485 1.00 53.28 832 GLY A C 1
ATOM 6414 O O . GLY A 1 832 ? -14.740 -7.062 -8.788 1.00 53.28 832 GLY A O 1
ATOM 6415 N N . ASP A 1 833 ? -15.380 -4.940 -9.283 1.00 62.88 833 ASP A N 1
ATOM 6416 C CA . ASP A 1 833 ? -15.641 -5.092 -10.713 1.00 62.88 833 ASP A CA 1
ATOM 6417 C C . ASP A 1 833 ? -14.418 -4.581 -11.498 1.00 62.88 833 ASP A C 1
ATOM 6419 O O . ASP A 1 833 ? -13.846 -3.529 -11.163 1.00 62.88 833 ASP A O 1
ATOM 6423 N N . SER A 1 834 ? -13.993 -5.303 -12.539 1.00 81.75 834 SER A N 1
ATOM 6424 C CA . SER A 1 834 ? -12.809 -4.950 -13.329 1.00 81.75 834 SER A CA 1
ATOM 6425 C C . SER A 1 834 ? -12.926 -5.438 -14.781 1.00 81.75 834 SER A C 1
ATOM 6427 O O . SER A 1 834 ? -12.683 -6.618 -15.033 1.00 81.75 834 SER A O 1
ATOM 6429 N N . PRO A 1 835 ? -13.146 -4.530 -15.757 1.00 87.00 835 PRO A N 1
ATOM 6430 C CA . PRO A 1 835 ? -13.261 -4.881 -17.180 1.00 87.00 835 PRO A CA 1
ATOM 6431 C C . PRO A 1 835 ? -12.056 -5.635 -17.764 1.00 87.00 835 PRO A C 1
ATOM 6433 O O . PRO A 1 835 ? -12.170 -6.297 -18.790 1.00 87.00 835 PRO A O 1
ATOM 6436 N N . ILE A 1 836 ? -10.889 -5.545 -17.116 1.00 90.12 836 ILE A N 1
ATOM 6437 C CA . ILE A 1 836 ? -9.691 -6.317 -17.474 1.00 90.12 836 ILE A CA 1
ATOM 6438 C C . ILE A 1 836 ? -9.877 -7.805 -17.144 1.00 90.12 836 ILE A C 1
ATOM 6440 O O . ILE A 1 836 ? -9.480 -8.652 -17.936 1.00 90.12 836 ILE A O 1
ATOM 6444 N N . ILE A 1 837 ? -10.479 -8.130 -15.995 1.00 90.12 837 ILE A N 1
ATOM 6445 C CA . ILE A 1 837 ? -10.799 -9.511 -15.608 1.00 90.12 837 ILE A CA 1
ATOM 6446 C C . ILE A 1 837 ? -11.874 -10.063 -16.545 1.00 90.12 837 ILE A C 1
ATOM 6448 O O . ILE A 1 837 ? -11.701 -11.154 -17.084 1.00 90.12 837 ILE A O 1
ATOM 6452 N N . ASP A 1 838 ? -12.921 -9.277 -16.804 1.00 91.88 838 ASP A N 1
ATOM 6453 C CA . ASP A 1 838 ? -14.031 -9.660 -17.682 1.00 91.88 838 ASP A CA 1
ATOM 6454 C C . ASP A 1 838 ? -13.533 -9.968 -19.108 1.00 91.88 838 ASP A C 1
ATOM 6456 O O . ASP A 1 838 ? -13.817 -11.035 -19.649 1.00 91.88 838 ASP A O 1
ATOM 6460 N N . ALA A 1 839 ? -12.681 -9.110 -19.683 1.00 94.56 839 ALA A N 1
ATOM 6461 C CA . ALA A 1 839 ? -12.072 -9.345 -20.995 1.00 94.56 839 ALA A CA 1
ATOM 6462 C C . ALA A 1 839 ? -11.134 -10.574 -21.024 1.00 94.56 839 ALA A C 1
ATOM 6464 O O . ALA A 1 839 ? -11.074 -11.282 -22.029 1.00 94.56 839 ALA A O 1
ATOM 6465 N N . LEU A 1 840 ? -10.409 -10.873 -19.938 1.00 95.56 840 LEU A N 1
ATOM 6466 C CA . LEU A 1 840 ? -9.581 -12.087 -19.851 1.00 95.56 840 LEU A CA 1
ATOM 6467 C C . LEU A 1 840 ? -10.440 -13.365 -19.752 1.00 95.56 840 LEU A C 1
ATOM 6469 O O . LEU A 1 840 ? -10.057 -14.395 -20.310 1.00 95.56 840 LEU A O 1
ATOM 6473 N N . VAL A 1 841 ? -11.609 -13.287 -19.108 1.00 94.75 841 VAL A N 1
ATOM 6474 C CA . VAL A 1 841 ? -12.624 -14.353 -19.075 1.00 94.75 841 VAL A CA 1
ATOM 6475 C C . VAL A 1 841 ? -13.250 -14.558 -20.461 1.00 94.75 841 VAL A C 1
ATOM 6477 O O . VAL A 1 841 ? -13.262 -15.688 -20.949 1.00 94.75 841 VAL A O 1
ATOM 6480 N N . GLU A 1 842 ? -13.688 -13.489 -21.138 1.00 95.75 842 GLU A N 1
ATOM 6481 C CA . GLU A 1 842 ? -14.192 -13.547 -22.523 1.00 95.75 842 GLU A CA 1
ATOM 6482 C C . GLU A 1 842 ? -13.162 -14.173 -23.476 1.00 95.75 842 GLU A C 1
ATOM 6484 O O . GLU A 1 842 ? -13.502 -15.029 -24.294 1.00 95.75 842 GLU A O 1
ATOM 6489 N N . ALA A 1 843 ? -11.885 -13.795 -23.350 1.00 97.00 843 ALA A N 1
ATOM 6490 C CA . ALA A 1 843 ? -10.807 -14.325 -24.178 1.00 97.00 843 ALA A CA 1
ATOM 6491 C C . ALA A 1 843 ? -10.635 -15.848 -24.020 1.00 97.00 843 ALA A C 1
ATOM 6493 O O . ALA A 1 843 ? -10.519 -16.555 -25.025 1.00 97.00 843 ALA A O 1
ATOM 6494 N N . ALA A 1 844 ? -10.643 -16.359 -22.785 1.00 95.56 844 ALA A N 1
ATOM 6495 C CA . ALA A 1 844 ? -10.510 -17.791 -22.514 1.00 95.56 844 ALA A CA 1
ATOM 6496 C C . ALA A 1 844 ? -11.742 -18.583 -22.983 1.00 95.56 844 ALA A C 1
ATOM 6498 O O . ALA A 1 844 ? -11.598 -19.618 -23.635 1.00 95.56 844 ALA A O 1
ATOM 6499 N N . GLN A 1 845 ? -12.950 -18.051 -22.764 1.00 94.56 845 GLN A N 1
ATOM 6500 C CA . GLN A 1 845 ? -14.197 -18.635 -23.277 1.00 94.56 845 GLN A CA 1
ATOM 6501 C C . GLN A 1 845 ? -14.248 -18.654 -24.815 1.00 94.56 845 GLN A C 1
ATOM 6503 O O . GLN A 1 845 ? -14.786 -19.590 -25.405 1.00 94.56 845 GLN A O 1
ATOM 6508 N N . ALA A 1 846 ? -13.621 -17.677 -25.478 1.00 94.06 846 ALA A N 1
ATOM 6509 C CA . ALA A 1 846 ? -13.405 -17.653 -26.926 1.00 94.06 846 ALA A CA 1
ATOM 6510 C C . ALA A 1 846 ? -12.266 -18.584 -27.411 1.00 94.06 846 ALA A C 1
ATOM 6512 O O . ALA A 1 846 ? -11.868 -18.507 -28.574 1.00 94.06 846 ALA A O 1
ATOM 6513 N N . GLY A 1 847 ? -11.725 -19.452 -26.546 1.00 92.25 847 GLY A N 1
ATOM 6514 C CA . GLY A 1 847 ? -10.711 -20.459 -26.877 1.00 92.25 847 GLY A CA 1
ATOM 6515 C C . GLY A 1 847 ? -9.266 -19.950 -26.938 1.00 92.25 847 GLY A C 1
ATOM 6516 O O . GLY A 1 847 ? -8.374 -20.703 -27.335 1.00 92.25 847 GLY A O 1
ATOM 6517 N N . LYS A 1 848 ? -9.006 -18.692 -26.557 1.00 97.38 848 LYS A N 1
ATOM 6518 C CA . LYS A 1 848 ? -7.658 -18.102 -26.579 1.00 97.38 848 LYS A CA 1
ATOM 6519 C C . LYS A 1 848 ? -6.818 -18.624 -25.413 1.00 97.38 848 LYS A C 1
ATOM 6521 O O . LYS A 1 848 ? -7.323 -18.874 -24.323 1.00 97.38 848 LYS A O 1
ATOM 6526 N N . GLN A 1 849 ? -5.508 -18.741 -25.612 1.00 96.38 849 GLN A N 1
ATOM 6527 C CA . GLN A 1 849 ? -4.578 -19.150 -24.556 1.00 96.38 849 GLN A CA 1
ATOM 6528 C C . GLN A 1 849 ? -4.281 -17.976 -23.613 1.00 96.38 849 GLN A C 1
ATOM 6530 O O . GLN A 1 849 ? -3.424 -17.138 -23.903 1.00 96.38 849 GLN A O 1
ATOM 6535 N N . VAL A 1 850 ? -4.997 -17.898 -22.490 1.00 97.31 850 VAL A N 1
ATOM 6536 C CA . VAL A 1 850 ? -4.848 -16.812 -21.510 1.00 97.31 850 VAL A CA 1
ATOM 6537 C C . VAL A 1 850 ? -3.975 -17.251 -20.328 1.00 97.31 850 VAL A C 1
ATOM 6539 O O . VAL A 1 850 ? -4.251 -18.263 -19.687 1.00 97.31 850 VAL A O 1
ATOM 6542 N N . LEU A 1 851 ? -2.937 -16.469 -20.019 1.00 94.31 851 LEU A N 1
ATOM 6543 C CA . LEU A 1 851 ? -2.088 -16.598 -18.830 1.00 94.31 851 LEU A CA 1
ATOM 6544 C C . LEU A 1 851 ? -2.293 -15.378 -17.923 1.00 94.31 851 LEU A C 1
ATOM 6546 O O . LEU A 1 851 ? -1.999 -14.254 -18.337 1.00 94.31 851 LEU A O 1
ATOM 6550 N N . ALA A 1 852 ? -2.705 -15.599 -16.677 1.00 91.69 852 ALA A N 1
ATOM 6551 C CA . ALA A 1 852 ? -2.846 -14.547 -15.674 1.00 91.69 852 ALA A CA 1
ATOM 6552 C C . ALA A 1 852 ? -1.891 -14.790 -14.499 1.00 91.69 852 ALA A C 1
ATOM 6554 O O . ALA A 1 852 ? -2.025 -15.771 -13.773 1.00 91.69 852 ALA A O 1
ATOM 6555 N N . LEU A 1 853 ? -0.922 -13.896 -14.296 1.00 87.94 853 LEU A N 1
ATOM 6556 C CA . LEU A 1 853 ? -0.002 -13.958 -13.160 1.00 87.94 853 LEU A CA 1
ATOM 6557 C C . LEU A 1 853 ? -0.570 -13.123 -12.003 1.00 87.94 853 LEU A C 1
ATOM 6559 O O . LEU A 1 853 ? -0.579 -11.896 -12.092 1.00 87.94 853 LEU A O 1
ATOM 6563 N N . VAL A 1 854 ? -1.063 -13.775 -10.948 1.00 80.75 854 VAL A N 1
ATOM 6564 C CA . VAL A 1 854 ? -1.817 -13.143 -9.849 1.00 80.75 854 VAL A CA 1
ATOM 6565 C C . VAL A 1 854 ? -0.982 -13.077 -8.570 1.00 80.75 854 VAL A C 1
ATOM 6567 O O . VAL A 1 854 ? -0.510 -14.095 -8.057 1.00 80.75 854 VAL A O 1
ATOM 6570 N N . GLU A 1 855 ? -0.843 -11.875 -8.008 1.00 69.81 855 GLU A N 1
ATOM 6571 C CA . GLU A 1 855 ? -0.237 -11.671 -6.689 1.00 69.81 855 GLU A CA 1
ATOM 6572 C C . GLU A 1 855 ? -1.289 -11.812 -5.575 1.00 69.81 855 GLU A C 1
ATOM 6574 O O . GLU A 1 855 ? -2.089 -10.905 -5.347 1.00 69.81 855 GLU A O 1
ATOM 6579 N N . ILE A 1 856 ? -1.291 -12.934 -4.846 1.00 58.09 856 ILE A N 1
ATOM 6580 C CA . ILE A 1 856 ? -2.219 -13.127 -3.716 1.00 58.09 856 ILE A CA 1
ATOM 6581 C C . ILE A 1 856 ? -1.882 -12.177 -2.555 1.00 58.09 856 ILE A C 1
ATOM 6583 O O . ILE A 1 856 ? -2.797 -11.643 -1.936 1.00 58.09 856 ILE A O 1
ATOM 6587 N N . LYS A 1 857 ? -0.596 -11.924 -2.267 1.00 52.53 857 LYS A N 1
ATOM 6588 C CA . LYS A 1 857 ? -0.132 -11.229 -1.046 1.00 52.53 857 LYS A CA 1
ATOM 6589 C C . LYS A 1 857 ? -0.181 -9.695 -1.151 1.00 52.53 857 LYS A C 1
ATOM 6591 O O . LYS A 1 857 ? 0.737 -8.995 -0.699 1.00 52.53 857 LYS A O 1
ATOM 6596 N N . ALA A 1 858 ? -1.204 -9.150 -1.801 1.00 43.00 858 ALA A N 1
ATOM 6597 C CA . ALA A 1 858 ? -1.424 -7.710 -1.887 1.00 43.00 858 ALA A CA 1
ATOM 6598 C C . ALA A 1 858 ? -2.324 -7.258 -0.726 1.00 43.00 858 ALA A C 1
ATOM 6600 O O . ALA A 1 858 ? -3.469 -7.697 -0.641 1.00 43.00 858 ALA A O 1
ATOM 6601 N N . ARG A 1 859 ? -1.815 -6.373 0.154 1.00 49.44 859 ARG A N 1
ATOM 6602 C CA . ARG A 1 859 ? -2.540 -5.928 1.366 1.00 49.44 859 ARG A CA 1
ATOM 6603 C C . ARG A 1 859 ? -3.973 -5.506 1.046 1.00 49.44 859 ARG A C 1
ATOM 6605 O O . ARG A 1 859 ? -4.164 -4.795 0.054 1.00 49.44 859 ARG A O 1
ATOM 6612 N N . PHE A 1 860 ? -4.894 -5.859 1.942 1.00 42.38 860 PHE A N 1
ATOM 6613 C CA . PHE A 1 860 ? -6.334 -5.553 1.950 1.00 42.38 860 PHE A CA 1
ATOM 6614 C C . PHE A 1 860 ? -7.172 -6.175 0.815 1.00 42.38 860 PHE A C 1
ATOM 6616 O O . PHE A 1 860 ? -8.337 -6.494 1.040 1.00 42.38 860 PHE A O 1
ATOM 6623 N N . ASP A 1 861 ? -6.584 -6.459 -0.350 1.00 46.03 861 ASP A N 1
ATOM 6624 C CA . ASP A 1 861 ? -7.281 -7.056 -1.501 1.00 46.03 861 ASP A CA 1
ATOM 6625 C C . ASP A 1 861 ? -7.231 -8.599 -1.539 1.00 46.03 861 ASP A C 1
ATOM 6627 O O . ASP A 1 861 ? -7.796 -9.203 -2.449 1.00 46.03 861 ASP A O 1
ATOM 6631 N N . GLU A 1 862 ? -6.587 -9.273 -0.575 1.00 55.66 862 GLU A N 1
ATOM 6632 C CA . GLU A 1 862 ? -6.296 -10.722 -0.637 1.00 55.66 862 GLU A CA 1
ATOM 6633 C C . GLU A 1 862 ? -7.536 -11.590 -0.930 1.00 55.66 862 GLU A C 1
ATOM 6635 O O . GLU A 1 862 ? -7.500 -12.471 -1.790 1.00 55.66 862 GLU A O 1
ATOM 6640 N N . GLN A 1 863 ? -8.673 -11.309 -0.278 1.00 59.00 863 GLN A N 1
ATOM 6641 C CA . GLN A 1 863 ? -9.927 -12.028 -0.536 1.00 59.00 863 GLN A CA 1
ATOM 6642 C C . GLN A 1 863 ? -10.483 -11.779 -1.945 1.00 59.00 863 GLN A C 1
ATOM 6644 O O . GLN A 1 863 ? -11.152 -12.649 -2.501 1.00 59.00 863 GLN A O 1
ATOM 6649 N N . ALA A 1 864 ? -10.250 -10.596 -2.514 1.00 60.44 864 ALA A N 1
ATOM 6650 C CA . ALA A 1 864 ? -10.689 -10.247 -3.858 1.00 60.44 864 ALA A CA 1
ATOM 6651 C C . ALA A 1 864 ? -9.781 -10.897 -4.912 1.00 60.44 864 ALA A C 1
ATOM 6653 O O . ALA A 1 864 ? -10.291 -11.555 -5.817 1.00 60.44 864 ALA A O 1
ATOM 6654 N N . ASN A 1 865 ? -8.458 -10.860 -4.712 1.00 63.75 865 ASN A N 1
ATOM 6655 C CA . ASN A 1 865 ? -7.486 -11.572 -5.546 1.00 63.75 865 ASN A CA 1
ATOM 6656 C C . ASN A 1 865 ? -7.753 -13.087 -5.569 1.00 63.75 865 ASN A C 1
ATOM 6658 O O . ASN A 1 865 ? -7.706 -13.693 -6.636 1.00 63.75 865 ASN A O 1
ATOM 6662 N N . ILE A 1 866 ? -8.107 -13.696 -4.429 1.00 70.25 866 ILE A N 1
ATOM 6663 C CA . ILE A 1 866 ? -8.494 -15.117 -4.357 1.00 70.25 866 ILE A CA 1
ATOM 6664 C C . ILE A 1 866 ? -9.814 -15.395 -5.098 1.00 70.25 866 ILE A C 1
ATOM 6666 O O . ILE A 1 866 ? -9.951 -16.458 -5.702 1.00 70.25 866 ILE A O 1
ATOM 6670 N N . ARG A 1 867 ? -10.784 -14.466 -5.085 1.00 73.56 867 ARG A N 1
ATOM 6671 C CA . ARG A 1 867 ? -12.019 -14.606 -5.880 1.00 73.56 867 ARG A CA 1
ATOM 6672 C C . ARG A 1 867 ? -11.726 -14.526 -7.378 1.00 73.56 867 ARG A C 1
ATOM 6674 O O . ARG A 1 867 ? -12.091 -15.456 -8.085 1.00 73.56 867 ARG A O 1
ATOM 6681 N N . TRP A 1 868 ? -11.018 -13.496 -7.849 1.00 74.25 868 TRP A N 1
ATOM 6682 C CA . TRP A 1 868 ? -10.687 -13.363 -9.275 1.00 74.25 868 TRP A CA 1
ATOM 6683 C C . TRP A 1 868 ? -9.812 -14.504 -9.782 1.00 74.25 868 TRP A C 1
ATOM 6685 O O . TRP A 1 868 ? -10.045 -14.975 -10.887 1.00 74.25 868 TRP A O 1
ATOM 6695 N N . ALA A 1 869 ? -8.859 -14.993 -8.984 1.00 77.62 869 ALA A N 1
ATOM 6696 C CA . ALA A 1 869 ? -8.063 -16.162 -9.345 1.00 77.62 869 ALA A CA 1
ATOM 6697 C C . ALA A 1 869 ? -8.954 -17.379 -9.653 1.00 77.62 869 ALA A C 1
ATOM 6699 O O . ALA A 1 869 ? -8.806 -17.977 -10.712 1.00 77.62 869 ALA A O 1
ATOM 6700 N N . ARG A 1 870 ? -9.952 -17.669 -8.805 1.00 81.88 870 ARG A N 1
ATOM 6701 C CA . ARG A 1 870 ? -10.934 -18.736 -9.069 1.00 81.88 870 ARG A CA 1
ATOM 6702 C C . ARG A 1 870 ? -11.806 -18.448 -10.286 1.00 81.88 870 ARG A C 1
ATOM 6704 O O . ARG A 1 870 ? -11.971 -19.329 -11.112 1.00 81.88 870 ARG A O 1
ATOM 6711 N N . THR A 1 871 ? -12.322 -17.227 -10.441 1.00 84.88 871 THR A N 1
ATOM 6712 C CA . THR A 1 871 ? -13.141 -16.848 -11.610 1.00 84.88 871 THR A CA 1
ATOM 6713 C C . THR A 1 871 ? -12.374 -16.999 -12.929 1.00 84.88 871 THR A C 1
ATOM 6715 O O . THR A 1 871 ? -12.941 -17.421 -13.932 1.00 84.88 871 THR A O 1
ATOM 6718 N N . LEU A 1 872 ? -11.074 -16.694 -12.925 1.00 89.44 872 LEU A N 1
ATOM 6719 C CA . LEU A 1 872 ? -10.173 -16.896 -14.058 1.00 89.44 872 LEU A CA 1
ATOM 6720 C C . LEU A 1 872 ? -9.907 -18.399 -14.294 1.00 89.44 872 LEU A C 1
ATOM 6722 O O . LEU A 1 872 ? -10.071 -18.865 -15.421 1.00 89.44 872 LEU A O 1
ATOM 6726 N N . GLU A 1 873 ? -9.568 -19.170 -13.252 1.00 87.56 873 GLU A N 1
ATOM 6727 C CA . GLU A 1 873 ? -9.384 -20.634 -13.327 1.00 87.56 873 GLU A CA 1
ATOM 6728 C C . GLU A 1 873 ? -10.645 -21.346 -13.866 1.00 87.56 873 GLU A C 1
ATOM 6730 O O . GLU A 1 873 ? -10.553 -22.173 -14.774 1.00 87.56 873 GLU A O 1
ATOM 6735 N N . GLU A 1 874 ? -11.832 -20.985 -13.367 1.00 89.88 874 GLU A N 1
ATOM 6736 C CA . GLU A 1 874 ? -13.140 -21.512 -13.793 1.00 89.88 874 GLU A CA 1
ATOM 6737 C C . GLU A 1 874 ? -13.480 -21.155 -15.252 1.00 89.88 874 GLU A C 1
ATOM 6739 O O . GLU A 1 874 ? -14.149 -21.930 -15.936 1.00 89.88 874 GLU A O 1
ATOM 6744 N N . ALA A 1 875 ? -12.980 -20.022 -15.758 1.00 90.06 875 ALA A N 1
ATOM 6745 C CA . ALA A 1 875 ? -13.103 -19.618 -17.160 1.00 90.06 875 ALA A CA 1
ATOM 6746 C C . ALA A 1 875 ? -12.081 -20.289 -18.102 1.00 90.06 875 ALA A C 1
ATOM 6748 O O . ALA A 1 875 ? -12.133 -20.063 -19.311 1.00 90.06 875 ALA A O 1
ATOM 6749 N N . GLY A 1 876 ? -11.153 -21.100 -17.578 1.00 89.31 876 GLY A N 1
ATOM 6750 C CA . GLY A 1 876 ? -10.096 -21.754 -18.358 1.00 89.31 876 GLY A CA 1
ATOM 6751 C C . GLY A 1 876 ? -8.827 -20.915 -18.553 1.00 89.31 876 GLY A C 1
ATOM 6752 O O . GLY A 1 876 ? -7.973 -21.278 -19.362 1.00 89.31 876 GLY A O 1
ATOM 6753 N N . VAL A 1 877 ? -8.670 -19.809 -17.819 1.00 93.62 877 VAL A N 1
ATOM 6754 C CA . VAL A 1 877 ? -7.420 -19.039 -17.784 1.00 93.62 877 VAL A CA 1
ATOM 6755 C C . VAL A 1 877 ? -6.372 -19.815 -16.988 1.00 93.62 877 VAL A C 1
ATOM 6757 O O . VAL A 1 877 ? -6.622 -20.255 -15.866 1.00 93.62 877 VAL A O 1
ATOM 6760 N N . HIS A 1 878 ? -5.157 -19.928 -17.523 1.00 91.31 878 HIS A N 1
ATOM 6761 C CA . HIS A 1 878 ? -4.031 -20.481 -16.780 1.00 91.31 878 HIS A CA 1
ATOM 6762 C C . HIS A 1 878 ? -3.544 -19.449 -15.752 1.00 91.31 878 HIS A C 1
ATOM 6764 O O . HIS A 1 878 ? -2.743 -18.561 -16.065 1.00 91.31 878 HIS A O 1
ATOM 6770 N N . VAL A 1 879 ? -4.058 -19.534 -14.526 1.00 88.50 879 VAL A N 1
ATOM 6771 C CA . VAL A 1 879 ? -3.611 -18.692 -13.414 1.00 88.50 879 VAL A CA 1
ATOM 6772 C C . VAL A 1 879 ? -2.292 -19.223 -12.860 1.00 88.50 879 VAL A C 1
ATOM 6774 O O . VAL A 1 879 ? -2.149 -20.405 -12.554 1.00 88.50 879 VAL A O 1
ATOM 6777 N N . VAL A 1 880 ? -1.311 -18.334 -12.725 1.00 83.88 880 VAL A N 1
ATOM 6778 C CA . VAL A 1 880 ? -0.029 -18.614 -12.073 1.00 83.88 880 VAL A CA 1
ATOM 6779 C C . VAL A 1 880 ? 0.124 -17.676 -10.889 1.00 83.88 880 VAL A C 1
ATOM 6781 O O . VAL A 1 880 ? -0.066 -16.467 -10.999 1.00 83.88 880 VAL A O 1
ATOM 6784 N N . TYR A 1 881 ? 0.504 -18.238 -9.752 1.00 75.62 881 TYR A N 1
ATOM 6785 C CA . TYR A 1 881 ? 0.847 -17.483 -8.555 1.00 75.62 881 TYR A CA 1
ATOM 6786 C C . TYR A 1 881 ? 2.353 -17.189 -8.569 1.00 75.62 881 TYR A C 1
ATOM 6788 O O . TYR A 1 881 ? 3.142 -18.046 -8.967 1.00 75.62 881 TYR A O 1
ATOM 6796 N N . GLY A 1 882 ? 2.742 -15.964 -8.199 1.00 64.38 882 GLY A N 1
ATOM 6797 C CA . GLY A 1 882 ? 4.103 -15.440 -8.394 1.00 64.38 882 GLY A CA 1
ATOM 6798 C C . GLY A 1 882 ? 5.244 -16.289 -7.803 1.00 64.38 882 GLY A C 1
ATOM 6799 O O . GLY A 1 882 ? 5.052 -17.079 -6.877 1.00 64.38 882 GLY A O 1
ATOM 6800 N N . VAL A 1 883 ? 6.457 -16.096 -8.341 1.00 66.88 883 VAL A N 1
ATOM 6801 C CA . VAL A 1 883 ? 7.679 -16.846 -7.979 1.00 66.88 883 VAL A CA 1
ATOM 6802 C C . VAL A 1 883 ? 7.884 -16.885 -6.460 1.00 66.88 883 VAL A C 1
ATOM 6804 O O . VAL A 1 883 ? 7.971 -15.842 -5.813 1.00 66.88 883 VAL A O 1
ATOM 6807 N N . MET A 1 884 ? 7.998 -18.089 -5.879 1.00 63.38 884 MET A N 1
ATOM 6808 C CA . MET A 1 884 ? 8.064 -18.253 -4.421 1.00 63.38 884 MET A CA 1
ATOM 6809 C C . MET A 1 884 ? 9.162 -17.394 -3.776 1.00 63.38 884 MET A C 1
ATOM 6811 O O . MET A 1 884 ? 10.351 -17.628 -3.983 1.00 63.38 884 MET A O 1
ATOM 6815 N N . GLY A 1 885 ? 8.746 -16.472 -2.908 1.00 64.06 885 GLY A N 1
ATOM 6816 C CA . GLY A 1 885 ? 9.638 -15.599 -2.138 1.00 64.06 885 GLY A CA 1
ATOM 6817 C C . GLY A 1 885 ? 9.765 -14.180 -2.695 1.00 64.06 885 GLY A C 1
ATOM 6818 O O . GLY A 1 885 ? 10.168 -13.298 -1.947 1.00 64.06 885 GLY A O 1
ATOM 6819 N N . LEU A 1 886 ? 9.349 -13.943 -3.942 1.00 71.62 886 LEU A N 1
ATOM 6820 C CA . LEU A 1 886 ? 9.285 -12.616 -4.556 1.00 71.62 886 LEU A CA 1
ATOM 6821 C C . LEU A 1 886 ? 7.825 -12.177 -4.704 1.00 71.62 886 LEU A C 1
ATOM 6823 O O . LEU A 1 886 ? 6.953 -13.006 -4.962 1.00 71.62 886 LEU A O 1
ATOM 6827 N N . LYS A 1 887 ? 7.555 -10.874 -4.584 1.00 77.94 887 LYS A N 1
ATOM 6828 C CA . LYS A 1 887 ? 6.261 -10.300 -4.994 1.00 77.94 887 LYS A CA 1
ATOM 6829 C C . LYS A 1 887 ? 6.312 -9.829 -6.442 1.00 77.94 887 LYS A C 1
ATOM 6831 O O . LYS A 1 887 ? 7.280 -9.183 -6.840 1.00 77.94 887 LYS A O 1
ATOM 6836 N N . THR A 1 888 ? 5.281 -10.098 -7.237 1.00 82.88 888 THR A N 1
ATOM 6837 C CA . THR A 1 888 ? 5.241 -9.575 -8.616 1.00 82.88 888 THR A CA 1
ATOM 6838 C C . THR A 1 888 ? 4.610 -8.188 -8.639 1.00 82.88 888 THR A C 1
ATOM 6840 O O . THR A 1 888 ? 3.460 -8.028 -8.236 1.00 82.88 888 THR A O 1
ATOM 6843 N N . HIS A 1 889 ? 5.363 -7.179 -9.086 1.00 87.69 889 HIS A N 1
ATOM 6844 C CA . HIS A 1 889 ? 4.934 -5.774 -9.078 1.00 87.69 889 HIS A CA 1
ATOM 6845 C C . HIS A 1 889 ? 5.209 -5.031 -10.404 1.00 87.69 889 HIS A C 1
ATOM 6847 O O . HIS A 1 889 ? 4.745 -3.902 -10.586 1.00 87.69 889 HIS A O 1
ATOM 6853 N N . CYS A 1 890 ? 5.859 -5.676 -11.379 1.00 91.56 890 CYS A N 1
ATOM 6854 C CA . CYS A 1 890 ? 5.829 -5.243 -12.774 1.00 91.56 890 CYS A CA 1
ATOM 6855 C C . CYS A 1 890 ? 4.408 -5.317 -13.361 1.00 91.56 890 CYS A C 1
ATOM 6857 O O . CYS A 1 890 ? 3.606 -6.167 -12.972 1.00 91.56 890 CYS A O 1
ATOM 6859 N N . LYS A 1 891 ? 4.089 -4.412 -14.298 1.00 93.88 891 LYS A N 1
ATOM 6860 C CA . LYS A 1 891 ? 2.768 -4.336 -14.939 1.00 93.88 891 LYS A CA 1
ATOM 6861 C C . LYS A 1 891 ? 2.901 -4.535 -16.438 1.00 93.88 891 LYS A C 1
ATOM 6863 O O . LYS A 1 891 ? 3.195 -3.611 -17.191 1.00 93.88 891 LYS A O 1
ATOM 6868 N N . LEU A 1 892 ? 2.678 -5.774 -16.860 1.00 96.00 892 LEU A N 1
ATOM 6869 C CA . LEU A 1 892 ? 2.890 -6.266 -18.215 1.00 96.00 892 LEU A CA 1
ATOM 6870 C C . LEU A 1 892 ? 1.597 -6.873 -18.761 1.00 96.00 892 LEU A C 1
ATOM 6872 O O . LEU A 1 892 ? 0.913 -7.619 -18.062 1.00 96.00 892 LEU A O 1
ATOM 6876 N N . SER A 1 893 ? 1.284 -6.570 -20.013 1.00 97.00 893 SER A N 1
ATOM 6877 C CA . SER A 1 893 ? 0.278 -7.283 -20.802 1.00 97.00 893 SER A CA 1
ATOM 6878 C C . SER A 1 893 ? 0.876 -7.562 -22.174 1.00 97.00 893 SER A C 1
ATOM 6880 O O . SER A 1 893 ? 1.585 -6.718 -22.717 1.00 97.00 893 SER A O 1
ATOM 6882 N N . MET A 1 894 ? 0.652 -8.748 -22.724 1.00 98.06 894 MET A N 1
ATOM 6883 C CA . MET A 1 894 ? 1.178 -9.155 -24.020 1.00 98.06 894 MET A CA 1
ATOM 6884 C C . MET A 1 894 ? 0.130 -9.955 -24.782 1.00 98.06 894 MET A C 1
ATOM 6886 O O . MET A 1 894 ? -0.435 -10.910 -24.259 1.00 98.06 894 MET A O 1
ATOM 6890 N N . VAL A 1 895 ? -0.071 -9.598 -26.044 1.00 98.44 895 VAL A N 1
ATOM 6891 C CA . VAL A 1 895 ? -1.023 -10.220 -26.962 1.00 98.44 895 VAL A CA 1
ATOM 6892 C C . VAL A 1 895 ? -0.246 -10.850 -28.113 1.00 98.44 895 VAL A C 1
ATOM 6894 O O . VAL A 1 895 ? 0.653 -10.221 -28.676 1.00 98.44 895 VAL A O 1
ATOM 6897 N N . VAL A 1 896 ? -0.582 -12.090 -28.467 1.00 97.94 896 VAL A N 1
ATOM 6898 C CA . VAL A 1 896 ? -0.019 -12.807 -29.621 1.00 97.94 896 VAL A CA 1
ATOM 6899 C C . VAL A 1 896 ? -1.112 -12.968 -30.671 1.00 97.94 896 VAL A C 1
ATOM 6901 O O . VAL A 1 896 ? -2.145 -13.581 -30.398 1.00 97.94 896 VAL A O 1
ATOM 6904 N N . ARG A 1 897 ? -0.880 -12.413 -31.861 1.00 97.12 897 ARG A N 1
ATOM 6905 C CA . ARG A 1 897 ? -1.842 -12.325 -32.965 1.00 97.12 897 ARG A CA 1
ATOM 6906 C C . ARG A 1 897 ? -1.274 -12.977 -34.220 1.00 97.12 897 ARG A C 1
ATOM 6908 O O . ARG A 1 897 ? -0.088 -12.826 -34.515 1.00 97.12 897 ARG A O 1
ATOM 6915 N N . GLU A 1 898 ? -2.113 -13.693 -34.950 1.00 96.56 898 GLU A N 1
ATOM 6916 C CA . GLU A 1 898 ? -1.800 -14.195 -36.282 1.00 96.56 898 GLU A CA 1
ATOM 6917 C C . GLU A 1 898 ? -2.030 -13.084 -37.317 1.00 96.56 898 GLU A C 1
ATOM 6919 O O . GLU A 1 898 ? -3.127 -12.546 -37.448 1.00 96.56 898 GLU A O 1
ATOM 6924 N N . GLU A 1 899 ? -0.977 -12.708 -38.038 1.00 93.50 899 GLU A N 1
ATOM 6925 C CA . GLU A 1 899 ? -1.013 -11.735 -39.130 1.00 93.50 899 GLU A CA 1
ATOM 6926 C C . GLU A 1 899 ? -0.686 -12.437 -40.463 1.00 93.50 899 GLU A C 1
ATOM 6928 O O . GLU A 1 899 ? -0.058 -13.499 -40.462 1.00 93.50 899 GLU A O 1
ATOM 6933 N N . PRO A 1 900 ? -0.990 -11.830 -41.628 1.00 90.12 900 PRO A N 1
ATOM 6934 C CA . PRO A 1 900 ? -0.542 -12.348 -42.926 1.00 90.12 900 PRO A CA 1
ATOM 6935 C C . PRO A 1 900 ? 0.988 -12.479 -43.066 1.00 90.12 900 PRO A C 1
ATOM 6937 O O . PRO A 1 900 ? 1.462 -13.241 -43.904 1.00 90.12 900 PRO A O 1
ATOM 6940 N N . ASP A 1 901 ? 1.761 -11.743 -42.257 1.00 88.62 901 ASP A N 1
ATOM 6941 C CA . ASP A 1 901 ? 3.223 -11.840 -42.141 1.00 88.62 901 ASP A CA 1
ATOM 6942 C C . ASP A 1 901 ? 3.719 -12.820 -41.048 1.00 88.62 901 ASP A C 1
ATOM 6944 O O . ASP A 1 901 ? 4.922 -12.903 -40.801 1.00 88.62 901 ASP A O 1
ATOM 6948 N N . GLY A 1 902 ? 2.821 -13.594 -40.426 1.00 91.38 902 GLY A N 1
ATOM 6949 C CA . GLY A 1 902 ? 3.116 -14.591 -39.391 1.00 91.38 902 GLY A CA 1
ATOM 6950 C C . GLY A 1 902 ? 2.676 -14.166 -37.985 1.00 91.38 902 GLY A C 1
ATOM 6951 O O . GLY A 1 902 ? 1.873 -13.252 -37.812 1.00 91.38 902 GLY A O 1
ATOM 6952 N N . LEU A 1 903 ? 3.193 -14.833 -36.948 1.00 93.81 903 LEU A N 1
ATOM 6953 C CA . LEU A 1 903 ? 2.859 -14.488 -35.561 1.00 93.81 903 LEU A CA 1
ATOM 6954 C C . LEU A 1 903 ? 3.512 -13.166 -35.142 1.00 93.81 903 LEU A C 1
ATOM 6956 O O . LEU A 1 903 ? 4.739 -13.058 -35.073 1.00 93.81 903 LEU A O 1
ATOM 6960 N N . ARG A 1 904 ? 2.685 -12.185 -34.782 1.00 95.88 904 ARG A N 1
ATOM 6961 C CA . ARG A 1 904 ? 3.101 -10.887 -34.245 1.00 95.88 904 ARG A CA 1
ATOM 6962 C C . ARG A 1 904 ? 2.766 -10.795 -32.761 1.00 95.88 904 ARG A C 1
ATOM 6964 O O . ARG A 1 904 ? 1.778 -11.354 -32.286 1.00 95.88 904 ARG A O 1
ATOM 6971 N N . ARG A 1 905 ? 3.605 -10.077 -32.015 1.00 97.81 905 ARG A N 1
ATOM 6972 C CA . ARG A 1 905 ? 3.399 -9.802 -30.592 1.00 97.81 905 ARG A CA 1
ATOM 6973 C C . ARG A 1 905 ? 3.212 -8.307 -30.378 1.00 97.81 905 ARG A C 1
ATOM 6975 O O . ARG A 1 905 ? 3.895 -7.497 -31.001 1.00 97.81 905 ARG A O 1
ATOM 6982 N N . TYR A 1 906 ? 2.308 -7.973 -29.473 1.00 98.31 906 TYR A N 1
ATOM 6983 C CA . TYR A 1 906 ? 2.036 -6.622 -29.005 1.00 98.31 906 TYR A CA 1
ATOM 6984 C C . TYR A 1 906 ? 2.160 -6.619 -27.483 1.00 98.31 906 TYR A C 1
ATOM 6986 O O . TYR A 1 906 ? 1.747 -7.588 -26.849 1.00 98.31 906 TYR A O 1
ATOM 6994 N N . ALA A 1 907 ? 2.722 -5.571 -26.887 1.00 98.06 907 ALA A N 1
ATOM 6995 C CA . ALA A 1 907 ? 2.922 -5.492 -25.443 1.00 98.06 907 ALA A CA 1
ATOM 6996 C C . ALA A 1 907 ? 2.562 -4.115 -24.871 1.00 98.06 907 ALA A C 1
ATOM 6998 O O . ALA A 1 907 ? 2.773 -3.093 -25.523 1.00 98.06 907 ALA A O 1
ATOM 6999 N N . HIS A 1 908 ? 2.075 -4.123 -23.631 1.00 98.06 908 HIS A N 1
ATOM 7000 C CA . HIS A 1 908 ? 1.990 -2.982 -22.730 1.00 98.06 908 HIS A CA 1
ATOM 7001 C C . HIS A 1 908 ? 2.978 -3.164 -21.571 1.00 98.06 908 HIS A C 1
ATOM 7003 O O . HIS A 1 908 ? 3.017 -4.235 -20.956 1.00 98.06 908 HIS A O 1
ATOM 7009 N N . ILE A 1 909 ? 3.738 -2.115 -21.250 1.00 97.81 909 ILE A N 1
ATOM 7010 C CA . ILE A 1 909 ? 4.640 -2.047 -20.093 1.00 97.81 909 ILE A CA 1
ATOM 7011 C C . ILE A 1 909 ? 4.327 -0.755 -19.335 1.00 97.81 909 ILE A C 1
ATOM 7013 O O . ILE A 1 909 ? 4.576 0.330 -19.859 1.00 97.81 909 ILE A O 1
ATOM 7017 N N . GLY A 1 910 ? 3.771 -0.870 -18.127 1.00 96.12 910 GLY A N 1
ATOM 7018 C CA . GLY A 1 910 ? 3.313 0.267 -17.323 1.00 96.12 910 GLY A CA 1
ATOM 7019 C C . GLY A 1 910 ? 4.073 0.465 -16.012 1.00 96.12 910 GLY A C 1
ATOM 7020 O O . GLY A 1 910 ? 4.531 -0.492 -15.383 1.00 96.12 910 GLY A O 1
ATOM 7021 N N . THR A 1 911 ? 4.144 1.718 -15.562 1.00 95.88 911 THR A N 1
ATOM 7022 C CA . THR A 1 911 ? 4.544 2.076 -14.190 1.00 95.88 911 THR A CA 1
ATOM 7023 C C . THR A 1 911 ? 3.416 1.764 -13.186 1.00 95.88 911 THR A C 1
ATOM 7025 O O . THR A 1 911 ? 3.668 1.277 -12.074 1.00 95.88 911 THR A O 1
ATOM 7028 N N . GLY A 1 912 ? 2.167 1.956 -13.633 1.00 88.94 912 GLY A N 1
ATOM 7029 C CA . GLY A 1 912 ? 0.922 1.851 -12.867 1.00 88.94 912 GLY A CA 1
ATOM 7030 C C . GLY A 1 912 ? 0.155 0.536 -12.998 1.00 88.94 912 GLY A C 1
ATOM 7031 O O . GLY A 1 912 ? 0.419 -0.281 -13.878 1.00 88.94 912 GLY A O 1
ATOM 7032 N N . ASN A 1 913 ? -0.821 0.339 -12.106 1.00 87.44 913 ASN A N 1
ATOM 7033 C CA . ASN A 1 913 ? -1.673 -0.858 -12.047 1.00 87.44 913 ASN A CA 1
ATOM 7034 C C . ASN A 1 913 ? -2.787 -0.855 -13.108 1.00 87.44 913 ASN A C 1
ATOM 7036 O O . ASN A 1 913 ? -3.273 0.196 -13.520 1.00 87.44 913 ASN A O 1
ATOM 7040 N N . TYR A 1 914 ? -3.279 -2.047 -13.463 1.00 87.75 914 TYR A N 1
ATOM 7041 C CA . TYR A 1 914 ? -4.431 -2.242 -14.357 1.00 87.75 914 TYR A CA 1
ATOM 7042 C C . TYR A 1 914 ? -5.780 -1.960 -13.660 1.00 87.75 914 TYR A C 1
ATOM 7044 O O . TYR A 1 914 ? -6.656 -2.820 -13.595 1.00 87.75 914 TYR A O 1
ATOM 7052 N N . ASN A 1 915 ? -5.939 -0.761 -13.097 1.00 84.56 915 ASN A N 1
ATOM 7053 C CA . ASN A 1 915 ? -7.086 -0.378 -12.274 1.00 84.56 915 ASN A CA 1
ATOM 7054 C C . ASN A 1 915 ? -7.665 0.982 -12.736 1.00 84.56 915 ASN A C 1
ATOM 7056 O O . ASN A 1 915 ? -7.054 2.028 -12.490 1.00 84.56 915 ASN A O 1
ATOM 7060 N N . PRO A 1 916 ? -8.855 1.003 -13.377 1.00 84.75 916 PRO A N 1
ATOM 7061 C CA . PRO A 1 916 ? -9.460 2.228 -13.913 1.00 84.75 916 PRO A CA 1
ATOM 7062 C C . PRO A 1 916 ? -9.796 3.314 -12.879 1.00 84.75 916 PRO A C 1
ATOM 7064 O O . PRO A 1 916 ? -10.043 4.454 -13.275 1.00 84.75 916 PRO A O 1
ATOM 7067 N N . LYS A 1 917 ? -9.840 2.987 -11.576 1.00 84.38 917 LYS A N 1
ATOM 7068 C CA . LYS A 1 917 ? -10.071 3.972 -10.506 1.00 84.38 917 LYS A CA 1
ATOM 7069 C C . LYS A 1 917 ? -8.777 4.708 -10.158 1.00 84.38 917 LYS A C 1
ATOM 7071 O O . LYS A 1 917 ? -8.766 5.935 -10.150 1.00 84.38 917 LYS A O 1
ATOM 7076 N N . THR A 1 918 ? -7.673 3.984 -9.942 1.00 84.00 918 THR A N 1
ATOM 7077 C CA . THR A 1 918 ? -6.375 4.620 -9.646 1.00 84.00 918 THR A CA 1
ATOM 7078 C C . THR A 1 918 ? -5.832 5.381 -10.852 1.00 84.00 918 THR A C 1
ATOM 7080 O O . THR A 1 918 ? -5.303 6.468 -10.672 1.00 84.00 918 THR A O 1
ATOM 7083 N N . ALA A 1 919 ? -6.063 4.905 -12.081 1.00 86.94 919 ALA A N 1
ATOM 7084 C CA . ALA A 1 919 ? -5.640 5.578 -13.318 1.00 86.94 919 ALA A CA 1
ATOM 7085 C C . ALA A 1 919 ? -6.321 6.945 -13.601 1.00 86.94 919 ALA A C 1
ATOM 7087 O O . ALA A 1 919 ? -6.086 7.540 -14.651 1.00 86.94 919 ALA A O 1
ATOM 7088 N N . ARG A 1 920 ? -7.176 7.442 -12.691 1.00 89.06 920 ARG A N 1
ATOM 7089 C CA . ARG A 1 920 ? -7.733 8.813 -12.688 1.00 89.06 920 ARG A CA 1
ATOM 7090 C C . ARG A 1 920 ? -7.161 9.714 -11.585 1.00 89.06 920 ARG A C 1
ATOM 7092 O O . ARG A 1 920 ? -7.427 10.909 -11.594 1.00 89.06 920 ARG A O 1
ATOM 7099 N N . LEU A 1 921 ? -6.443 9.132 -10.625 1.00 90.38 921 LEU A N 1
ATOM 7100 C CA . LEU A 1 921 ? -5.937 9.785 -9.410 1.00 90.38 921 LEU A CA 1
ATOM 7101 C C . LEU A 1 921 ? -4.402 9.724 -9.308 1.00 90.38 921 LEU A C 1
ATOM 7103 O O . LEU A 1 921 ? -3.809 10.490 -8.558 1.00 90.38 921 LEU A O 1
ATOM 7107 N N . TYR A 1 922 ? -3.773 8.802 -10.039 1.00 94.00 922 TYR A N 1
ATOM 7108 C CA . TYR A 1 922 ? -2.336 8.550 -10.070 1.00 94.00 922 TYR A CA 1
ATOM 7109 C C . TYR A 1 922 ? -1.791 8.985 -11.434 1.00 94.00 922 TYR A C 1
ATOM 7111 O O . TYR A 1 922 ? -2.397 8.685 -12.467 1.00 94.00 922 TYR A O 1
ATOM 7119 N N . GLU A 1 923 ? -0.648 9.665 -11.433 1.00 96.44 923 GLU A N 1
ATOM 7120 C CA . GLU A 1 923 ? 0.141 9.921 -12.639 1.00 96.44 923 GLU A CA 1
ATOM 7121 C C . GLU A 1 923 ? 0.983 8.682 -12.959 1.00 96.44 923 GLU A C 1
ATOM 7123 O O . GLU A 1 923 ? 1.671 8.146 -12.097 1.00 96.44 923 GLU A O 1
ATOM 7128 N N . ASP A 1 924 ? 0.896 8.175 -14.184 1.00 97.19 924 ASP A N 1
ATOM 7129 C CA . ASP A 1 924 ? 1.548 6.926 -14.579 1.00 97.19 924 ASP A CA 1
ATOM 7130 C C . ASP A 1 924 ? 1.868 6.928 -16.078 1.00 97.19 924 ASP A C 1
ATOM 7132 O O . ASP A 1 924 ? 1.099 7.439 -16.892 1.00 97.19 924 ASP A O 1
ATOM 7136 N N . MET A 1 925 ? 2.974 6.292 -16.468 1.00 97.31 925 MET A N 1
ATOM 7137 C CA . MET A 1 925 ? 3.351 6.117 -17.871 1.00 97.31 925 MET A CA 1
ATOM 7138 C C . MET A 1 925 ? 3.205 4.665 -18.334 1.00 97.31 925 MET A C 1
ATOM 7140 O O . MET A 1 925 ? 3.421 3.717 -17.574 1.00 97.31 925 MET A O 1
ATOM 7144 N N . GLY A 1 926 ? 2.861 4.490 -19.611 1.00 97.25 926 GLY A N 1
ATOM 7145 C CA . GLY A 1 926 ? 2.699 3.179 -20.241 1.00 97.25 926 GLY A CA 1
ATOM 7146 C C . GLY A 1 926 ? 3.226 3.152 -21.671 1.00 97.25 926 GLY A C 1
ATOM 7147 O O . GLY A 1 926 ? 2.851 3.988 -22.486 1.00 97.25 926 GLY A O 1
ATOM 7148 N N . LEU A 1 927 ? 4.086 2.187 -21.999 1.00 98.12 927 LEU A N 1
ATOM 7149 C CA . LEU A 1 927 ? 4.537 1.941 -23.370 1.00 98.12 927 LEU A CA 1
ATOM 7150 C C . LEU A 1 927 ? 3.681 0.840 -24.002 1.00 98.12 927 LEU A C 1
ATOM 7152 O O . LEU A 1 927 ? 3.763 -0.315 -23.583 1.00 98.12 927 LEU A O 1
ATOM 7156 N N . LEU A 1 928 ? 2.923 1.180 -25.045 1.00 98.06 928 LEU A N 1
ATOM 7157 C CA . LEU A 1 928 ? 2.353 0.221 -25.991 1.00 98.06 928 LEU A CA 1
ATOM 7158 C C . LEU A 1 928 ? 3.296 0.058 -27.194 1.00 98.06 928 LEU A C 1
ATOM 7160 O O . LEU A 1 928 ? 3.751 1.045 -27.776 1.00 98.06 928 LEU A O 1
ATOM 7164 N N . THR A 1 929 ? 3.590 -1.182 -27.589 1.00 97.56 929 THR A N 1
ATOM 7165 C CA . THR A 1 929 ? 4.590 -1.478 -28.630 1.00 97.56 929 THR A CA 1
ATOM 7166 C C . THR A 1 929 ? 4.318 -2.788 -29.382 1.00 97.56 929 THR A C 1
ATOM 7168 O O . THR A 1 929 ? 3.756 -3.728 -28.821 1.00 97.56 929 THR A O 1
ATOM 7171 N N . SER A 1 930 ? 4.759 -2.877 -30.645 1.00 96.88 930 SER A N 1
ATOM 7172 C CA . SER A 1 930 ? 4.944 -4.152 -31.375 1.00 96.88 930 SER A CA 1
ATOM 7173 C C . SER A 1 930 ? 6.416 -4.433 -31.728 1.00 96.88 930 SER A C 1
ATOM 7175 O O . SER A 1 930 ? 6.725 -5.253 -32.595 1.00 96.88 930 SER A O 1
ATOM 7177 N N . ASN A 1 931 ? 7.350 -3.750 -31.054 1.00 95.88 931 ASN A N 1
ATOM 7178 C CA . ASN A 1 931 ? 8.784 -3.882 -31.279 1.00 95.88 931 ASN A CA 1
ATOM 7179 C C . ASN A 1 931 ? 9.245 -5.329 -30.988 1.00 95.88 931 ASN A C 1
ATOM 7181 O O . ASN A 1 931 ? 9.063 -5.822 -29.866 1.00 95.88 931 ASN A O 1
ATOM 7185 N N . PRO A 1 932 ? 9.871 -6.026 -31.957 1.00 94.25 932 PRO A N 1
ATOM 7186 C CA . PRO A 1 932 ? 10.190 -7.444 -31.812 1.00 94.25 932 PRO A CA 1
ATOM 7187 C C . PRO A 1 932 ? 11.214 -7.720 -30.706 1.00 94.25 932 PRO A C 1
ATOM 7189 O O . PRO A 1 932 ? 11.182 -8.794 -30.120 1.00 94.25 932 PRO A O 1
ATOM 7192 N N . VAL A 1 933 ? 12.090 -6.763 -30.372 1.00 95.00 933 VAL A N 1
ATOM 7193 C CA . VAL A 1 933 ? 13.073 -6.933 -29.289 1.00 95.00 933 VAL A CA 1
ATOM 7194 C C . VAL A 1 933 ? 12.394 -6.823 -27.923 1.00 95.00 933 VAL A C 1
ATOM 7196 O O . VAL A 1 933 ? 12.558 -7.699 -27.080 1.00 95.00 933 VAL A O 1
ATOM 7199 N N . VAL A 1 934 ? 11.576 -5.784 -27.724 1.00 95.56 934 VAL A N 1
ATOM 7200 C CA . VAL A 1 934 ? 10.865 -5.555 -26.454 1.00 95.56 934 VAL A CA 1
ATOM 7201 C C . VAL A 1 934 ? 9.838 -6.662 -26.192 1.00 95.56 934 VAL A C 1
ATOM 7203 O O . VAL A 1 934 ? 9.760 -7.189 -25.086 1.00 95.56 934 VAL A O 1
ATOM 7206 N N . THR A 1 935 ? 9.080 -7.078 -27.211 1.00 96.81 935 THR A N 1
ATOM 7207 C CA . THR A 1 935 ? 8.088 -8.161 -27.064 1.00 96.81 935 THR A CA 1
ATOM 7208 C C . THR A 1 935 ? 8.708 -9.559 -26.919 1.00 96.81 935 THR A C 1
ATOM 7210 O O . THR A 1 935 ? 8.055 -10.451 -26.380 1.00 96.81 935 THR A O 1
ATOM 7213 N N . GLU A 1 936 ? 9.951 -9.782 -27.360 1.00 95.19 936 GLU A N 1
ATOM 7214 C CA . GLU A 1 936 ? 10.709 -11.007 -27.066 1.00 95.19 936 GLU A CA 1
ATOM 7215 C C . GLU A 1 936 ? 11.197 -11.012 -25.613 1.00 95.19 936 GLU A C 1
ATOM 7217 O O . GLU A 1 936 ? 10.993 -12.007 -24.922 1.00 95.19 936 GLU A O 1
ATOM 7222 N N . ASP A 1 937 ? 11.734 -9.899 -25.103 1.00 95.31 937 ASP A N 1
ATOM 7223 C CA . ASP A 1 937 ? 12.116 -9.785 -23.687 1.00 95.31 937 ASP A CA 1
ATOM 7224 C C . ASP A 1 937 ? 10.905 -9.946 -22.742 1.00 95.31 937 ASP A C 1
ATOM 7226 O O . ASP A 1 937 ? 10.988 -10.666 -21.746 1.00 95.31 937 ASP A O 1
ATOM 7230 N N . VAL A 1 938 ? 9.749 -9.352 -23.072 1.00 96.31 938 VAL A N 1
ATOM 7231 C CA . VAL A 1 938 ? 8.497 -9.543 -22.310 1.00 96.31 938 VAL A CA 1
ATOM 7232 C C . VAL A 1 938 ? 8.015 -10.999 -22.379 1.00 96.31 938 VAL A C 1
ATOM 7234 O O . VAL A 1 938 ? 7.615 -11.560 -21.357 1.00 96.31 938 VAL A O 1
ATOM 7237 N N . ALA A 1 939 ? 8.091 -11.653 -23.545 1.00 94.31 939 ALA A N 1
ATOM 7238 C CA . ALA A 1 939 ? 7.743 -13.070 -23.676 1.00 94.31 939 ALA A CA 1
ATOM 7239 C C . ALA A 1 939 ? 8.668 -13.973 -22.837 1.00 94.31 939 ALA A C 1
ATOM 7241 O O . ALA A 1 939 ? 8.185 -14.886 -22.163 1.00 94.31 939 ALA A O 1
ATOM 7242 N N . ARG A 1 940 ? 9.977 -13.687 -22.832 1.00 92.44 940 ARG A N 1
ATOM 7243 C CA . ARG A 1 940 ? 10.990 -14.360 -22.002 1.00 92.44 940 ARG A CA 1
ATOM 7244 C C . ARG A 1 940 ? 10.693 -14.207 -20.516 1.00 92.44 940 ARG A C 1
ATOM 7246 O O . ARG A 1 940 ? 10.676 -15.209 -19.807 1.00 92.44 940 ARG A O 1
ATOM 7253 N N . LEU A 1 941 ? 10.364 -12.997 -20.066 1.00 91.94 941 LEU A N 1
ATOM 7254 C CA . LEU A 1 941 ? 10.016 -12.737 -18.670 1.00 91.94 941 LEU A CA 1
ATOM 7255 C C . LEU A 1 941 ? 8.738 -13.477 -18.251 1.00 91.94 941 LEU A C 1
ATOM 7257 O O . LEU A 1 941 ? 8.729 -14.122 -17.206 1.00 91.94 941 LEU A O 1
ATOM 7261 N N . PHE A 1 942 ? 7.686 -13.485 -19.076 1.00 92.06 942 PHE A N 1
ATOM 7262 C CA . PHE A 1 942 ? 6.501 -14.303 -18.792 1.00 92.06 942 PHE A CA 1
ATOM 7263 C C . PHE A 1 942 ? 6.822 -15.802 -18.710 1.00 92.06 942 PHE A C 1
ATOM 7265 O O . PHE A 1 942 ? 6.271 -16.490 -17.855 1.00 92.06 942 PHE A O 1
ATOM 7272 N N . ASN A 1 943 ? 7.711 -16.311 -19.569 1.00 88.31 943 ASN A N 1
ATOM 7273 C CA . ASN A 1 943 ? 8.142 -17.711 -19.530 1.00 88.31 943 ASN A CA 1
ATOM 7274 C C . ASN A 1 943 ? 8.989 -18.014 -18.277 1.00 88.31 943 ASN A C 1
ATOM 7276 O O . ASN A 1 943 ? 8.880 -19.101 -17.714 1.00 88.31 943 ASN A O 1
ATOM 7280 N N . HIS A 1 944 ? 9.804 -17.067 -17.807 1.00 85.81 944 HIS A N 1
ATOM 7281 C CA . HIS A 1 944 ? 10.539 -17.192 -16.546 1.00 85.81 944 HIS A CA 1
ATOM 7282 C C . HIS A 1 944 ? 9.584 -17.216 -15.340 1.00 85.81 944 HIS A C 1
ATOM 7284 O O . HIS A 1 944 ? 9.668 -18.107 -14.495 1.00 85.81 944 HIS A O 1
ATOM 7290 N N . LEU A 1 945 ? 8.612 -16.299 -15.308 1.00 84.75 945 LEU A N 1
ATOM 7291 C CA . LEU A 1 945 ? 7.605 -16.190 -14.246 1.00 84.75 945 LEU A CA 1
ATOM 7292 C C . LEU A 1 945 ? 6.649 -17.387 -14.186 1.00 84.75 945 LEU A C 1
ATOM 7294 O O . LEU A 1 945 ? 6.181 -17.730 -13.105 1.00 84.75 945 LEU A O 1
ATOM 7298 N N . SER A 1 946 ? 6.402 -18.062 -15.313 1.00 79.62 946 SER A N 1
ATOM 7299 C CA . SER A 1 946 ? 5.664 -19.330 -15.360 1.00 79.62 946 SER A CA 1
ATOM 7300 C C . SER A 1 946 ? 6.548 -20.574 -15.167 1.00 79.62 946 SER A C 1
ATOM 7302 O O . SER A 1 946 ? 6.103 -21.680 -15.463 1.00 79.62 946 SER A O 1
ATOM 7304 N N . GLY A 1 947 ? 7.808 -20.422 -14.738 1.00 75.06 947 GLY A N 1
ATOM 7305 C CA . GLY A 1 947 ? 8.728 -21.534 -14.456 1.00 75.06 947 GLY A CA 1
ATOM 7306 C C . GLY A 1 947 ? 9.247 -22.302 -15.681 1.00 75.06 947 GLY A C 1
ATOM 7307 O O . GLY A 1 947 ? 9.876 -23.344 -15.521 1.00 75.06 947 GLY A O 1
ATOM 7308 N N . MET A 1 948 ? 9.010 -21.806 -16.899 1.00 57.75 948 MET A N 1
ATOM 7309 C CA . MET A 1 948 ? 9.377 -22.468 -18.159 1.00 57.75 948 MET A CA 1
ATOM 7310 C C . MET A 1 948 ? 10.867 -22.301 -18.514 1.00 57.75 948 MET A C 1
ATOM 7312 O O . MET A 1 948 ? 11.404 -23.079 -19.298 1.00 57.75 948 MET A O 1
ATOM 7316 N N . THR A 1 949 ? 11.547 -21.288 -17.966 1.00 69.94 949 THR A N 1
ATOM 7317 C CA . THR A 1 949 ? 12.981 -21.046 -18.198 1.00 69.94 949 THR A CA 1
ATOM 7318 C C . THR A 1 949 ? 13.668 -20.387 -16.998 1.00 69.94 949 THR A C 1
ATOM 7320 O O . THR A 1 949 ? 13.041 -19.673 -16.215 1.00 69.94 949 THR A O 1
ATOM 7323 N N . GLN A 1 950 ? 14.980 -20.601 -16.875 1.00 71.50 950 GLN A N 1
ATOM 7324 C CA . GLN A 1 950 ? 15.869 -19.882 -15.951 1.00 71.50 950 GLN A CA 1
ATOM 7325 C C . GLN A 1 950 ? 16.732 -18.823 -16.671 1.00 71.50 950 GLN A C 1
ATOM 7327 O O . GLN A 1 950 ? 17.641 -18.257 -16.071 1.00 71.50 950 GLN A O 1
ATOM 7332 N N . GLU A 1 951 ? 16.475 -18.545 -17.955 1.00 72.69 951 GLU A N 1
ATOM 7333 C CA . GLU A 1 951 ? 17.180 -17.496 -18.698 1.00 72.69 951 GLU A CA 1
ATOM 7334 C C . GLU A 1 951 ? 16.748 -16.098 -18.217 1.00 72.69 951 GLU A C 1
ATOM 7336 O O . GLU A 1 951 ? 15.609 -15.683 -18.414 1.00 72.69 951 GLU A O 1
ATOM 7341 N N . THR A 1 952 ? 17.679 -15.362 -17.607 1.00 76.00 952 THR A N 1
ATOM 7342 C CA . THR A 1 952 ? 17.468 -14.019 -17.030 1.00 76.00 952 THR A CA 1
ATOM 7343 C C . THR A 1 952 ? 18.115 -12.892 -17.846 1.00 76.00 952 THR A C 1
ATOM 7345 O O . THR A 1 952 ? 18.267 -11.775 -17.353 1.00 76.00 952 THR A O 1
ATOM 7348 N N . ARG A 1 953 ? 18.523 -13.167 -19.095 1.00 82.69 953 ARG A N 1
ATOM 7349 C CA . ARG A 1 953 ? 19.152 -12.185 -19.992 1.00 82.69 953 ARG A CA 1
ATOM 7350 C C . ARG A 1 953 ? 18.122 -11.543 -20.924 1.00 82.69 953 ARG A C 1
ATOM 7352 O O . ARG A 1 953 ? 17.477 -12.231 -21.717 1.00 82.69 953 ARG A O 1
ATOM 7359 N N . TYR A 1 954 ? 18.056 -10.218 -20.856 1.00 89.56 954 TYR A N 1
ATOM 7360 C CA . TYR A 1 954 ? 17.178 -9.343 -21.634 1.00 89.56 954 TYR A CA 1
ATOM 7361 C C . TYR A 1 954 ? 18.022 -8.302 -22.388 1.00 89.56 954 TYR A C 1
ATOM 7363 O O . TYR A 1 954 ? 19.182 -8.080 -22.037 1.00 89.56 954 TYR A O 1
ATOM 7371 N N . ARG A 1 955 ? 17.479 -7.675 -23.438 1.00 89.50 955 ARG A N 1
ATOM 7372 C CA . ARG A 1 955 ? 18.200 -6.694 -24.283 1.00 89.50 955 ARG A CA 1
ATOM 7373 C C . ARG A 1 955 ? 17.755 -5.250 -24.041 1.00 89.50 955 ARG A C 1
ATOM 7375 O O . ARG A 1 955 ? 18.551 -4.317 -24.092 1.00 89.50 955 ARG A O 1
ATOM 7382 N N . ARG A 1 956 ? 16.456 -5.061 -23.826 1.00 90.69 956 ARG A N 1
ATOM 7383 C CA . ARG A 1 956 ? 15.771 -3.769 -23.687 1.00 90.69 956 ARG A CA 1
ATOM 7384 C C . ARG A 1 956 ? 15.166 -3.566 -22.301 1.00 90.69 956 ARG A C 1
ATOM 7386 O O . ARG A 1 956 ? 14.815 -2.427 -21.983 1.00 90.69 956 ARG A O 1
ATOM 7393 N N . LEU A 1 957 ? 15.054 -4.633 -21.508 1.00 94.38 957 LEU A N 1
ATOM 7394 C CA . LEU A 1 957 ? 14.563 -4.603 -20.131 1.00 94.38 957 LEU A CA 1
ATOM 7395 C C . LEU A 1 957 ? 15.704 -4.740 -19.113 1.00 94.38 957 LEU A C 1
ATOM 7397 O O . LEU A 1 957 ? 16.621 -5.532 -19.320 1.00 94.38 957 LEU A O 1
ATOM 7401 N N . LEU A 1 958 ? 15.582 -4.053 -17.977 1.00 94.69 958 LEU A N 1
ATOM 7402 C CA . LEU A 1 958 ? 16.246 -4.423 -16.723 1.00 94.69 958 LEU A CA 1
ATOM 7403 C C . LEU A 1 958 ? 15.187 -5.013 -15.783 1.00 94.69 958 LEU A C 1
ATOM 7405 O O . LEU A 1 958 ? 14.082 -4.478 -15.694 1.00 94.69 958 LEU A O 1
ATOM 7409 N N . VAL A 1 959 ? 15.503 -6.120 -15.101 1.00 94.00 959 VAL A N 1
ATOM 7410 C CA . VAL A 1 959 ? 14.513 -6.917 -14.351 1.00 94.00 959 VAL A CA 1
ATOM 7411 C C . VAL A 1 959 ? 15.020 -7.256 -12.947 1.00 94.00 959 VAL A C 1
ATOM 7413 O O . VAL A 1 959 ? 16.098 -7.834 -12.792 1.00 94.00 959 VAL A O 1
ATOM 7416 N N . ALA A 1 960 ? 14.248 -6.908 -11.917 1.00 91.75 960 ALA A N 1
ATOM 7417 C CA . ALA A 1 960 ? 14.537 -7.285 -10.529 1.00 91.75 960 ALA A CA 1
ATOM 7418 C C . ALA A 1 960 ? 14.204 -8.780 -10.295 1.00 91.75 960 ALA A C 1
ATOM 7420 O O . ALA A 1 960 ? 13.281 -9.294 -10.935 1.00 91.75 960 ALA A O 1
ATOM 7421 N N . PRO A 1 961 ? 14.946 -9.511 -9.438 1.00 83.56 961 PRO A N 1
ATOM 7422 C CA . PRO A 1 961 ? 15.798 -8.983 -8.370 1.00 83.56 961 PRO A CA 1
ATOM 7423 C C . PRO A 1 961 ? 17.309 -8.882 -8.669 1.00 83.56 961 PRO A C 1
ATOM 7425 O O . PRO A 1 961 ? 18.104 -8.779 -7.747 1.00 83.56 961 PRO A O 1
ATOM 7428 N N . HIS A 1 962 ? 17.739 -8.957 -9.937 1.00 77.06 962 HIS A N 1
ATOM 7429 C CA . HIS A 1 962 ? 19.179 -8.992 -10.269 1.00 77.06 962 HIS A CA 1
ATOM 7430 C C . HIS A 1 962 ? 19.647 -7.874 -11.214 1.00 77.06 962 HIS A C 1
ATOM 7432 O O . HIS A 1 962 ? 20.778 -7.419 -11.106 1.00 77.06 962 HIS A O 1
ATOM 7438 N N . GLY A 1 963 ? 18.818 -7.442 -12.170 1.00 85.44 963 GLY A N 1
ATOM 7439 C CA . GLY A 1 963 ? 19.265 -6.577 -13.268 1.00 85.44 963 GLY A CA 1
ATOM 7440 C C . GLY A 1 963 ? 19.127 -5.071 -13.033 1.00 85.44 963 GLY A C 1
ATOM 7441 O O . GLY A 1 963 ? 19.839 -4.306 -13.674 1.00 85.44 963 GLY A O 1
ATOM 7442 N N . ILE A 1 964 ? 18.212 -4.622 -12.162 1.00 94.62 964 ILE A N 1
ATOM 7443 C CA . ILE A 1 964 ? 17.904 -3.183 -12.038 1.00 94.62 964 ILE A CA 1
ATOM 7444 C C . ILE A 1 964 ? 18.990 -2.431 -11.262 1.00 94.62 964 ILE A C 1
ATOM 7446 O O . ILE A 1 964 ? 19.481 -1.436 -11.784 1.00 94.62 964 ILE A O 1
ATOM 7450 N N . ARG A 1 965 ? 19.408 -2.898 -10.072 1.00 94.75 965 ARG A N 1
ATOM 7451 C CA . ARG A 1 965 ? 20.455 -2.215 -9.284 1.00 94.75 965 ARG A CA 1
ATOM 7452 C C . ARG A 1 965 ? 21.753 -2.079 -10.084 1.00 94.75 965 ARG A C 1
ATOM 7454 O O . ARG A 1 965 ? 22.204 -0.964 -10.318 1.00 94.75 965 ARG A O 1
ATOM 7461 N N . THR A 1 966 ? 22.305 -3.198 -10.556 1.00 92.81 966 THR A N 1
ATOM 7462 C CA . THR A 1 966 ? 23.555 -3.214 -11.331 1.00 92.81 966 THR A CA 1
ATOM 7463 C C . THR A 1 966 ? 23.444 -2.371 -12.598 1.00 92.81 966 THR A C 1
ATOM 7465 O O . THR A 1 966 ? 24.260 -1.481 -12.791 1.00 92.81 966 THR A O 1
ATOM 7468 N N . GLY A 1 967 ? 22.385 -2.547 -13.400 1.00 94.12 967 GLY A N 1
ATOM 7469 C CA . GLY A 1 967 ? 22.217 -1.780 -14.637 1.00 94.12 967 GLY A CA 1
ATOM 7470 C C . GLY A 1 967 ? 22.055 -0.270 -14.422 1.00 94.12 967 GLY A C 1
ATOM 7471 O O . GLY A 1 967 ? 22.478 0.504 -15.273 1.00 94.12 967 GLY A O 1
ATOM 7472 N N . LEU A 1 968 ? 21.491 0.174 -13.292 1.00 96.69 968 LEU A N 1
ATOM 7473 C CA . LEU A 1 968 ? 21.462 1.597 -12.937 1.00 96.69 968 LEU A CA 1
ATOM 7474 C C . LEU A 1 968 ? 22.839 2.109 -12.491 1.00 96.69 968 LEU A C 1
ATOM 7476 O O . LEU A 1 968 ? 23.224 3.199 -12.902 1.00 96.69 968 LEU A O 1
ATOM 7480 N N . ILE A 1 969 ? 23.598 1.333 -11.712 1.00 97.00 969 ILE A N 1
ATOM 7481 C CA . ILE A 1 969 ? 24.968 1.695 -11.306 1.00 97.00 969 ILE A CA 1
ATOM 7482 C C . ILE A 1 969 ? 25.897 1.769 -12.530 1.00 97.00 969 ILE A C 1
ATOM 7484 O O . ILE A 1 969 ? 26.650 2.732 -12.657 1.00 97.00 969 ILE A O 1
ATOM 7488 N N . ASP A 1 970 ? 25.789 0.832 -13.474 1.00 95.12 970 ASP A N 1
ATOM 7489 C CA . ASP A 1 970 ? 26.549 0.841 -14.733 1.00 95.12 970 ASP A CA 1
ATOM 7490 C C . ASP A 1 970 ? 26.267 2.109 -15.566 1.00 95.12 970 ASP A C 1
ATOM 7492 O O . ASP A 1 970 ? 27.183 2.705 -16.133 1.00 95.12 970 ASP A O 1
ATOM 7496 N N . LEU A 1 971 ? 25.009 2.568 -15.606 1.00 96.31 971 LEU A N 1
ATOM 7497 C CA . LEU A 1 971 ? 24.623 3.813 -16.284 1.00 96.31 971 LEU A CA 1
ATOM 7498 C C . LEU A 1 971 ? 25.128 5.062 -15.548 1.00 96.31 971 LEU A C 1
ATOM 7500 O O . LEU A 1 971 ? 25.575 6.008 -16.192 1.00 96.31 971 LEU A O 1
ATOM 7504 N N . ILE A 1 972 ? 25.115 5.062 -14.211 1.00 97.94 972 ILE A N 1
ATOM 7505 C CA . ILE A 1 972 ? 25.696 6.143 -13.400 1.00 97.94 972 ILE A CA 1
ATOM 7506 C C . ILE A 1 972 ? 27.212 6.247 -13.652 1.00 97.94 972 ILE A C 1
ATOM 7508 O O . ILE A 1 972 ? 27.723 7.347 -13.862 1.00 97.94 972 ILE A O 1
ATOM 7512 N N . ARG A 1 973 ? 27.924 5.113 -13.716 1.00 96.50 973 ARG A N 1
ATOM 7513 C CA . ARG A 1 973 ? 29.355 5.067 -14.068 1.00 96.50 973 ARG A CA 1
ATOM 7514 C C . ARG A 1 973 ? 29.626 5.562 -15.488 1.00 96.50 973 ARG A C 1
ATOM 7516 O O . ARG A 1 973 ? 30.554 6.342 -15.683 1.00 96.50 973 ARG A O 1
ATOM 7523 N N . ALA A 1 974 ? 28.789 5.201 -16.461 1.00 95.25 974 ALA A N 1
ATOM 7524 C CA . ALA A 1 974 ? 28.923 5.703 -17.829 1.00 95.25 974 ALA A CA 1
ATOM 7525 C C . ALA A 1 974 ? 28.830 7.243 -17.906 1.00 95.25 974 ALA A C 1
ATOM 7527 O O . ALA A 1 974 ? 29.575 7.863 -18.665 1.00 95.25 974 ALA A O 1
ATOM 7528 N N . GLU A 1 975 ? 27.982 7.884 -17.091 1.00 97.88 975 GLU A N 1
ATOM 7529 C CA . GLU A 1 975 ? 27.931 9.352 -17.009 1.00 97.88 975 GLU A CA 1
ATOM 7530 C C . GLU A 1 975 ? 29.191 9.957 -16.360 1.00 97.88 975 GLU A C 1
ATOM 7532 O O . GLU A 1 975 ? 29.641 11.015 -16.803 1.00 97.88 975 GLU A O 1
ATOM 7537 N N . ILE A 1 976 ? 29.811 9.284 -15.380 1.00 97.12 976 ILE A N 1
ATOM 7538 C CA . ILE A 1 976 ? 31.118 9.685 -14.820 1.00 97.12 976 ILE A CA 1
ATOM 7539 C C . ILE A 1 976 ? 32.199 9.645 -15.907 1.00 97.12 976 ILE A C 1
ATOM 7541 O O . ILE A 1 976 ? 32.920 10.627 -16.095 1.00 97.12 976 ILE A O 1
ATOM 7545 N N . ASP A 1 977 ? 32.279 8.555 -16.670 1.00 95.25 977 ASP A N 1
ATOM 7546 C CA . ASP A 1 977 ? 33.242 8.404 -17.768 1.00 95.25 977 ASP A CA 1
ATOM 7547 C C . ASP A 1 977 ? 33.019 9.447 -18.867 1.00 95.25 977 ASP A C 1
ATOM 7549 O O . ASP A 1 977 ? 33.965 10.007 -19.422 1.00 95.25 977 ASP A O 1
ATOM 7553 N N . HIS A 1 978 ? 31.757 9.755 -19.171 1.00 94.69 978 HIS A N 1
ATOM 7554 C CA . HIS A 1 978 ? 31.405 10.819 -20.103 1.00 94.69 978 HIS A CA 1
ATOM 7555 C C . HIS A 1 978 ? 31.834 12.198 -19.586 1.00 94.69 978 HIS A C 1
ATOM 7557 O O . HIS A 1 978 ? 32.424 12.956 -20.358 1.00 94.69 978 HIS A O 1
ATOM 7563 N N . HIS A 1 979 ? 31.631 12.503 -18.301 1.00 95.81 979 HIS A N 1
ATOM 7564 C CA . HIS A 1 979 ? 32.081 13.760 -17.698 1.00 95.81 979 HIS A CA 1
ATOM 7565 C C . HIS A 1 979 ? 33.613 13.882 -17.710 1.00 95.81 979 HIS A C 1
ATOM 7567 O O . HIS A 1 979 ? 34.148 14.887 -18.180 1.00 95.81 979 HIS A O 1
ATOM 7573 N N . ARG A 1 980 ? 34.331 12.829 -17.290 1.00 94.31 980 ARG A N 1
ATOM 7574 C CA . ARG A 1 980 ? 35.804 12.749 -17.325 1.00 94.31 980 ARG A CA 1
ATOM 7575 C C . ARG A 1 980 ? 36.370 12.928 -18.737 1.00 94.31 980 ARG A C 1
ATOM 7577 O O . ARG A 1 980 ? 37.381 13.603 -18.914 1.00 94.31 980 ARG A O 1
ATOM 7584 N N . ALA A 1 981 ? 35.686 12.397 -19.751 1.00 93.31 981 ALA A N 1
ATOM 7585 C CA . ALA A 1 981 ? 36.024 12.582 -21.162 1.00 93.31 981 ALA A CA 1
ATOM 7586 C C . ALA A 1 981 ? 35.603 13.952 -21.750 1.00 93.31 981 ALA A C 1
ATOM 7588 O O . ALA A 1 981 ? 35.736 14.163 -22.957 1.00 93.31 981 ALA A O 1
ATOM 7589 N N . GLY A 1 982 ? 35.064 14.878 -20.945 1.00 93.94 982 GLY A N 1
ATOM 7590 C CA . GLY A 1 982 ? 34.597 16.194 -21.397 1.00 93.94 982 GLY A CA 1
ATOM 7591 C C . GLY A 1 982 ? 33.357 16.150 -22.302 1.00 93.94 982 GLY A C 1
ATOM 7592 O O . GLY A 1 982 ? 33.116 17.082 -23.072 1.00 93.94 982 GLY A O 1
ATOM 7593 N N . ARG A 1 983 ? 32.585 15.058 -22.255 1.00 94.31 983 ARG A N 1
ATOM 7594 C CA . ARG A 1 983 ? 31.350 14.854 -23.027 1.00 94.31 983 ARG A CA 1
ATOM 7595 C C . ARG A 1 983 ? 30.122 15.285 -22.204 1.00 94.31 983 ARG A C 1
ATOM 7597 O O . ARG A 1 983 ? 30.200 15.342 -20.980 1.00 94.31 983 ARG A O 1
ATOM 7604 N N . PRO A 1 984 ? 28.967 15.560 -22.844 1.00 95.75 984 PRO A N 1
ATOM 7605 C CA . PRO A 1 984 ? 27.734 15.884 -22.125 1.00 95.75 984 PRO A CA 1
ATOM 7606 C C . PRO A 1 984 ? 27.311 14.744 -21.190 1.00 95.75 984 PRO A C 1
ATOM 7608 O O . PRO A 1 984 ? 27.021 13.644 -21.661 1.00 95.75 984 PRO A O 1
ATOM 7611 N N . ALA A 1 985 ? 27.261 15.025 -19.891 1.00 97.25 985 ALA A N 1
ATOM 7612 C CA . ALA A 1 985 ? 26.920 14.074 -18.841 1.00 97.25 985 ALA A CA 1
ATOM 7613 C C . ALA A 1 985 ? 25.897 14.682 -17.871 1.00 97.25 985 ALA A C 1
ATOM 7615 O O . ALA A 1 985 ? 25.898 15.894 -17.641 1.00 97.25 985 ALA A O 1
ATOM 7616 N N . GLY A 1 986 ? 25.038 13.842 -17.303 1.00 98.06 986 GLY A N 1
ATOM 7617 C CA . GLY A 1 986 ? 24.003 14.232 -16.352 1.00 98.06 986 GLY A CA 1
ATOM 7618 C C . GLY A 1 986 ? 22.944 13.149 -16.170 1.00 98.06 986 GLY A C 1
ATOM 7619 O O . GLY A 1 986 ? 22.541 12.492 -17.135 1.00 98.06 986 GLY A O 1
ATOM 7620 N N . ILE A 1 987 ? 22.489 12.988 -14.929 1.00 98.81 987 ILE A N 1
ATOM 7621 C CA . ILE A 1 987 ? 21.594 11.921 -14.472 1.00 98.81 987 ILE A CA 1
ATOM 7622 C C . ILE A 1 987 ? 20.274 12.548 -14.019 1.00 98.81 987 ILE A C 1
ATOM 7624 O O . ILE A 1 987 ? 20.279 13.470 -13.206 1.00 98.81 987 ILE A O 1
ATOM 7628 N N . ARG A 1 988 ? 19.133 12.041 -14.495 1.00 98.75 988 ARG A N 1
ATOM 7629 C CA . ARG A 1 988 ? 17.803 12.445 -14.016 1.00 98.75 988 ARG A CA 1
ATOM 7630 C C . ARG A 1 988 ? 16.945 11.237 -13.675 1.00 98.75 988 ARG A C 1
ATOM 7632 O O . ARG A 1 988 ? 16.797 10.328 -14.491 1.00 98.75 988 ARG A O 1
ATOM 7639 N N . ILE A 1 989 ? 16.369 11.220 -12.476 1.00 98.81 989 ILE A N 1
ATOM 7640 C CA . ILE A 1 989 ? 15.571 10.092 -11.979 1.00 98.81 989 ILE A CA 1
ATOM 7641 C C . ILE A 1 989 ? 14.292 10.615 -11.325 1.00 98.81 989 ILE A C 1
ATOM 7643 O O . ILE A 1 989 ? 14.343 11.470 -10.447 1.00 98.81 989 ILE A O 1
ATOM 7647 N N . LYS A 1 990 ? 13.142 10.068 -11.723 1.00 98.75 990 LYS A N 1
ATOM 7648 C CA . LYS A 1 990 ? 11.836 10.252 -11.080 1.00 98.75 990 LYS A CA 1
ATOM 7649 C C . LYS A 1 990 ? 11.441 8.939 -10.416 1.00 98.75 990 LYS A C 1
ATOM 7651 O O . LYS A 1 990 ? 11.381 7.922 -11.103 1.00 98.75 990 LYS A O 1
ATOM 7656 N N . VAL A 1 991 ? 11.156 8.956 -9.114 1.00 98.62 991 VAL A N 1
ATOM 7657 C CA . VAL A 1 991 ? 10.679 7.789 -8.343 1.00 98.62 991 VAL A CA 1
ATOM 7658 C C . VAL A 1 991 ? 9.749 8.210 -7.203 1.00 98.62 991 VAL A C 1
ATOM 7660 O O . VAL A 1 991 ? 9.752 9.354 -6.753 1.00 98.62 991 VAL A O 1
ATOM 7663 N N . ASN A 1 992 ? 8.967 7.269 -6.668 1.00 98.00 992 ASN A N 1
ATOM 7664 C CA . ASN A 1 992 ? 8.138 7.536 -5.490 1.00 98.00 992 ASN A CA 1
ATOM 7665 C C . ASN A 1 992 ? 8.944 7.529 -4.195 1.00 98.00 992 ASN A C 1
ATOM 7667 O O . ASN A 1 992 ? 8.527 8.138 -3.210 1.00 98.00 992 ASN A O 1
ATOM 7671 N N . SER A 1 993 ? 10.070 6.818 -4.155 1.00 97.88 993 SER A N 1
ATOM 7672 C CA . SER A 1 993 ? 11.002 6.849 -3.030 1.00 97.88 993 SER A CA 1
ATOM 7673 C C . SER A 1 993 ? 12.414 6.463 -3.457 1.00 97.88 993 SER A C 1
ATOM 7675 O O . SER A 1 993 ? 12.592 5.627 -4.346 1.00 97.88 993 SER A O 1
ATOM 7677 N N . ALA A 1 994 ? 13.392 7.054 -2.779 1.00 97.81 994 ALA A N 1
ATOM 7678 C CA . ALA A 1 994 ? 14.812 6.798 -2.927 1.00 97.81 994 ALA A CA 1
ATOM 7679 C C . ALA A 1 994 ? 15.417 6.499 -1.547 1.00 97.81 994 ALA A C 1
ATOM 7681 O O . ALA A 1 994 ? 15.401 7.350 -0.657 1.00 97.81 994 ALA A O 1
ATOM 7682 N N . VAL A 1 995 ? 15.855 5.253 -1.365 1.00 96.06 995 VAL A N 1
ATOM 7683 C CA . VAL A 1 995 ? 16.349 4.684 -0.099 1.00 96.06 995 VAL A CA 1
ATOM 7684 C C . VAL A 1 995 ? 17.589 3.811 -0.314 1.00 96.06 995 VAL A C 1
ATOM 7686 O O . VAL A 1 995 ? 18.459 3.822 0.542 1.00 96.06 995 VAL A O 1
ATOM 7689 N N . ASP A 1 996 ? 17.655 3.081 -1.436 1.00 96.06 996 ASP A N 1
ATOM 7690 C CA . ASP A 1 996 ? 18.666 2.049 -1.718 1.00 96.06 996 ASP A CA 1
ATOM 7691 C C . ASP A 1 996 ? 20.109 2.579 -1.714 1.00 96.06 996 ASP A C 1
ATOM 7693 O O . ASP A 1 996 ? 20.514 3.301 -2.627 1.00 96.06 996 ASP A O 1
ATOM 7697 N N . GLU A 1 997 ? 20.879 2.195 -0.697 1.00 94.81 997 GLU A N 1
ATOM 7698 C CA . GLU A 1 997 ? 22.209 2.732 -0.409 1.00 94.81 997 GLU A CA 1
ATOM 7699 C C . GLU A 1 997 ? 23.181 2.560 -1.584 1.00 94.81 997 GLU A C 1
ATOM 7701 O O . GLU A 1 997 ? 23.811 3.536 -1.976 1.00 94.81 997 GLU A O 1
ATOM 7706 N N . ASP A 1 998 ? 23.241 1.380 -2.213 1.00 95.81 998 ASP A N 1
ATOM 7707 C CA . ASP A 1 998 ? 24.156 1.099 -3.333 1.00 95.81 998 ASP A CA 1
ATOM 7708 C C . ASP A 1 998 ? 23.945 2.054 -4.529 1.00 95.81 998 ASP A C 1
ATOM 7710 O O . ASP A 1 998 ? 24.906 2.526 -5.144 1.00 95.81 998 ASP A O 1
ATOM 7714 N N . VAL A 1 999 ? 22.686 2.359 -4.878 1.00 97.94 999 VAL A N 1
ATOM 7715 C CA . VAL A 1 999 ? 22.374 3.296 -5.975 1.00 97.94 999 VAL A CA 1
ATOM 7716 C C . VAL A 1 999 ? 22.600 4.743 -5.540 1.00 97.94 999 VAL A C 1
ATOM 7718 O O . VAL A 1 999 ? 23.110 5.541 -6.325 1.00 97.94 999 VAL A O 1
ATOM 7721 N N . LEU A 1 1000 ? 22.239 5.104 -4.306 1.00 98.12 1000 LEU A N 1
ATOM 7722 C CA . LEU A 1 1000 ? 22.440 6.462 -3.796 1.00 98.12 1000 LEU A CA 1
ATOM 7723 C C . LEU A 1 1000 ? 23.929 6.803 -3.618 1.00 98.12 1000 LEU A C 1
ATOM 7725 O O . LEU A 1 1000 ? 24.326 7.934 -3.888 1.00 98.12 1000 LEU A O 1
ATOM 7729 N N . ASP A 1 1001 ? 24.760 5.827 -3.267 1.00 98.25 1001 ASP A N 1
ATOM 7730 C CA . ASP A 1 1001 ? 26.212 5.975 -3.166 1.00 98.25 1001 ASP A CA 1
ATOM 7731 C C . ASP A 1 1001 ? 26.872 6.138 -4.533 1.00 98.25 1001 ASP A C 1
ATOM 7733 O O . ASP A 1 1001 ? 27.745 6.993 -4.695 1.00 98.25 1001 ASP A O 1
ATOM 7737 N N . ALA A 1 1002 ? 26.396 5.420 -5.553 1.00 98.56 1002 ALA A N 1
ATOM 7738 C CA . ALA A 1 1002 ? 26.805 5.679 -6.930 1.00 98.56 1002 ALA A CA 1
ATOM 7739 C C . ALA A 1 1002 ? 26.463 7.121 -7.365 1.00 98.56 1002 ALA A C 1
ATOM 7741 O O . ALA A 1 1002 ? 27.270 7.764 -8.039 1.00 98.56 1002 ALA A O 1
ATOM 7742 N N . LEU A 1 1003 ? 25.310 7.666 -6.946 1.00 98.75 1003 LEU A N 1
ATOM 7743 C CA . LEU A 1 1003 ? 24.932 9.063 -7.210 1.00 98.75 1003 LEU A CA 1
ATOM 7744 C C . LEU A 1 1003 ? 25.784 10.074 -6.423 1.00 98.75 1003 LEU A C 1
ATOM 7746 O O . LEU A 1 1003 ? 26.125 11.124 -6.974 1.00 98.75 1003 LEU A O 1
ATOM 7750 N N . TYR A 1 1004 ? 26.178 9.767 -5.182 1.00 98.69 1004 TYR A N 1
ATOM 7751 C CA . TYR A 1 1004 ? 27.141 10.579 -4.429 1.00 98.69 1004 TYR A CA 1
ATOM 7752 C C . TYR A 1 1004 ? 28.508 10.617 -5.123 1.00 98.69 1004 TYR A C 1
ATOM 7754 O O . TYR A 1 1004 ? 29.034 11.703 -5.370 1.00 98.69 1004 TYR A O 1
ATOM 7762 N N . VAL A 1 1005 ? 29.050 9.462 -5.528 1.00 98.50 1005 VAL A N 1
ATOM 7763 C CA . VAL A 1 1005 ? 30.311 9.407 -6.288 1.00 98.50 1005 VAL A CA 1
ATOM 7764 C C . VAL A 1 1005 ? 30.184 10.183 -7.603 1.00 98.50 1005 VAL A C 1
ATOM 7766 O O . VAL A 1 1005 ? 31.067 10.975 -7.924 1.00 98.50 1005 VAL A O 1
ATOM 7769 N N . ALA A 1 1006 ? 29.070 10.056 -8.332 1.00 98.44 1006 ALA A N 1
ATOM 7770 C CA . ALA A 1 1006 ? 28.843 10.825 -9.557 1.00 98.44 1006 ALA A CA 1
ATOM 7771 C C . ALA A 1 1006 ? 28.853 12.346 -9.315 1.00 98.44 1006 ALA A C 1
ATOM 7773 O O . ALA A 1 1006 ? 29.516 13.079 -10.052 1.00 98.44 1006 ALA A O 1
ATOM 7774 N N . SER A 1 1007 ? 28.211 12.818 -8.241 1.00 98.44 1007 SER A N 1
ATOM 7775 C CA . SER A 1 1007 ? 28.261 14.228 -7.839 1.00 98.44 1007 SER A CA 1
ATOM 7776 C C . SER A 1 1007 ? 29.677 14.684 -7.476 1.00 98.44 1007 SER A C 1
ATOM 7778 O O . SER A 1 1007 ? 30.094 15.759 -7.908 1.00 98.44 1007 SER A O 1
ATOM 7780 N N . GLN A 1 1008 ? 30.444 13.878 -6.734 1.00 97.50 1008 GLN A N 1
ATOM 7781 C CA . GLN A 1 1008 ? 31.848 14.174 -6.413 1.00 97.50 1008 GLN A CA 1
ATOM 7782 C C . GLN A 1 1008 ? 32.748 14.224 -7.661 1.00 97.50 1008 GLN A C 1
ATOM 7784 O O . GLN A 1 1008 ? 33.745 14.943 -7.667 1.00 97.50 1008 GLN A O 1
ATOM 7789 N N . GLN A 1 1009 ? 32.391 13.505 -8.730 1.00 97.06 1009 GLN A N 1
ATOM 7790 C CA . GLN A 1 1009 ? 33.064 13.565 -10.034 1.00 97.06 1009 GLN A CA 1
ATOM 7791 C C . GLN A 1 1009 ? 32.559 14.702 -10.949 1.00 97.06 1009 GLN A C 1
ATOM 7793 O O . GLN A 1 1009 ? 33.012 14.799 -12.086 1.00 97.06 1009 GLN A O 1
ATOM 7798 N N . GLY A 1 1010 ? 31.649 15.566 -10.478 1.00 97.25 1010 GLY A N 1
ATOM 7799 C CA . GLY A 1 1010 ? 31.136 16.721 -11.231 1.00 97.25 1010 GLY A CA 1
ATOM 7800 C C . GLY A 1 1010 ? 29.896 16.452 -12.094 1.00 97.25 1010 GLY A C 1
ATOM 7801 O O . GLY A 1 1010 ? 29.445 17.349 -12.809 1.00 97.25 1010 GLY A O 1
ATOM 7802 N N . VAL A 1 1011 ? 29.318 15.247 -12.047 1.00 98.56 1011 VAL A N 1
ATOM 7803 C CA . VAL A 1 1011 ? 28.106 14.911 -12.811 1.00 98.56 1011 VAL A CA 1
ATOM 7804 C C . VAL A 1 1011 ? 26.881 15.585 -12.169 1.00 98.56 1011 VAL A C 1
ATOM 7806 O O . VAL A 1 1011 ? 26.644 15.376 -10.978 1.00 98.56 1011 VAL A O 1
ATOM 7809 N N . PRO A 1 1012 ? 26.065 16.355 -12.916 1.00 98.38 1012 PRO A N 1
ATOM 7810 C CA . PRO A 1 1012 ? 24.821 16.917 -12.394 1.00 98.38 1012 PRO A CA 1
ATOM 7811 C C . PRO A 1 1012 ? 23.750 15.832 -12.228 1.00 98.38 1012 PRO A C 1
ATOM 7813 O O . PRO A 1 1012 ? 23.536 15.015 -13.129 1.00 98.38 1012 PRO A O 1
ATOM 7816 N N . VAL A 1 1013 ? 23.056 15.844 -11.087 1.00 98.81 1013 VAL A N 1
ATOM 7817 C CA . VAL A 1 1013 ? 22.043 14.844 -10.717 1.00 98.81 1013 VAL A CA 1
ATOM 7818 C C . VAL A 1 1013 ? 20.729 15.527 -10.320 1.00 98.81 1013 VAL A C 1
ATOM 7820 O O . VAL A 1 1013 ? 20.668 16.230 -9.315 1.00 98.81 1013 VAL A O 1
ATOM 7823 N N . ASP A 1 1014 ? 19.658 15.278 -11.075 1.00 98.81 1014 ASP A N 1
ATOM 7824 C CA . ASP A 1 1014 ? 18.304 15.786 -10.813 1.00 98.81 1014 ASP A CA 1
ATOM 7825 C C . ASP A 1 1014 ? 17.389 14.644 -10.315 1.00 98.81 1014 ASP A C 1
ATOM 7827 O O . ASP A 1 1014 ? 17.011 13.753 -11.083 1.00 98.81 1014 ASP A O 1
ATOM 7831 N N . LEU A 1 1015 ? 17.004 14.652 -9.033 1.00 98.81 1015 LEU A N 1
ATOM 7832 C CA . LEU A 1 1015 ? 16.146 13.625 -8.421 1.00 98.81 1015 LEU A CA 1
ATOM 7833 C C . LEU A 1 1015 ? 14.739 14.158 -8.113 1.00 98.81 1015 LEU A C 1
ATOM 7835 O O . LEU A 1 1015 ? 14.546 14.975 -7.215 1.00 98.81 1015 LEU A O 1
ATOM 7839 N N . TRP A 1 1016 ? 13.736 13.669 -8.837 1.00 98.62 1016 TRP A N 1
ATOM 7840 C CA . TRP A 1 1016 ? 12.322 13.970 -8.615 1.00 98.62 1016 TRP A CA 1
ATOM 7841 C C . TRP A 1 1016 ? 11.704 12.888 -7.719 1.00 98.62 1016 TRP A C 1
ATOM 7843 O O . TRP A 1 1016 ? 11.306 11.820 -8.188 1.00 98.62 1016 TRP A O 1
ATOM 7853 N N . VAL A 1 1017 ? 11.653 13.148 -6.410 1.00 98.44 1017 VAL A N 1
ATOM 7854 C CA . VAL A 1 1017 ? 11.256 12.167 -5.387 1.00 98.44 1017 VAL A CA 1
ATOM 7855 C C . VAL A 1 1017 ? 10.072 12.686 -4.580 1.00 98.44 1017 VAL A C 1
ATOM 7857 O O . VAL A 1 1017 ? 10.221 13.503 -3.671 1.00 98.44 1017 VAL A O 1
ATOM 7860 N N . ARG A 1 1018 ? 8.871 12.191 -4.899 1.00 96.56 1018 ARG A N 1
ATOM 7861 C CA . ARG A 1 1018 ? 7.637 12.702 -4.276 1.00 96.56 1018 ARG A CA 1
ATOM 7862 C C . ARG A 1 1018 ? 7.391 12.209 -2.848 1.00 96.56 1018 ARG A C 1
ATOM 7864 O O . ARG A 1 1018 ? 6.725 12.893 -2.084 1.00 96.56 1018 ARG A O 1
ATOM 7871 N N . GLY A 1 1019 ? 7.910 11.032 -2.494 1.00 95.88 1019 GLY A N 1
ATOM 7872 C CA . GLY A 1 1019 ? 7.792 10.427 -1.164 1.00 95.88 1019 GLY A CA 1
ATOM 7873 C C . GLY A 1 1019 ? 9.081 10.537 -0.346 1.00 95.88 1019 GLY A C 1
ATOM 7874 O O . GLY A 1 1019 ? 9.590 11.636 -0.126 1.00 95.88 1019 GLY A O 1
ATOM 7875 N N . ILE A 1 1020 ? 9.586 9.388 0.116 1.00 96.94 1020 ILE A N 1
ATOM 7876 C CA . ILE A 1 1020 ? 10.799 9.267 0.942 1.00 96.94 1020 ILE A CA 1
ATOM 7877 C C . ILE A 1 1020 ? 12.051 9.509 0.092 1.00 96.94 1020 ILE A C 1
ATOM 7879 O O . ILE A 1 1020 ? 12.235 8.835 -0.917 1.00 96.94 1020 ILE A O 1
ATOM 7883 N N . CYS A 1 1021 ? 12.956 10.365 0.557 1.00 97.75 1021 CYS A N 1
ATOM 7884 C CA . CYS A 1 1021 ? 14.339 10.457 0.081 1.00 97.75 1021 CYS A CA 1
ATOM 7885 C C . CYS A 1 1021 ? 15.304 10.349 1.274 1.00 97.75 1021 CYS A C 1
ATOM 7887 O O . CYS A 1 1021 ? 15.169 11.126 2.219 1.00 97.75 1021 CYS A O 1
ATOM 7889 N N . THR A 1 1022 ? 16.252 9.407 1.254 1.00 96.94 1022 THR A N 1
ATOM 7890 C CA . THR A 1 1022 ? 17.349 9.331 2.246 1.00 96.94 1022 THR A CA 1
ATOM 7891 C C . THR A 1 1022 ? 18.638 9.999 1.763 1.00 96.94 1022 THR A C 1
ATOM 7893 O O . THR A 1 1022 ? 19.506 10.298 2.580 1.00 96.94 1022 THR A O 1
ATOM 7896 N N . LEU A 1 1023 ? 18.776 10.281 0.462 1.00 97.12 1023 LEU A N 1
ATOM 7897 C CA . LEU A 1 1023 ? 19.878 11.097 -0.050 1.00 97.12 1023 LEU A CA 1
ATOM 7898 C C . LEU A 1 1023 ? 19.729 12.548 0.425 1.00 97.12 1023 LEU A C 1
ATOM 7900 O O . LEU A 1 1023 ? 18.644 13.129 0.335 1.00 97.12 1023 LEU A O 1
ATOM 7904 N N . ARG A 1 1024 ? 20.843 13.124 0.880 1.00 97.00 1024 ARG A N 1
ATOM 7905 C CA . ARG A 1 1024 ? 21.001 14.524 1.282 1.00 97.00 1024 ARG A CA 1
ATOM 7906 C C . ARG A 1 1024 ? 21.621 15.308 0.115 1.00 97.00 1024 ARG A C 1
ATOM 7908 O O . ARG A 1 1024 ? 22.783 15.054 -0.205 1.00 97.00 1024 ARG A O 1
ATOM 7915 N N . PRO A 1 1025 ? 20.891 16.202 -0.571 1.00 97.88 1025 PRO A N 1
ATOM 7916 C CA . PRO A 1 1025 ? 21.429 17.021 -1.662 1.00 97.88 1025 PRO A CA 1
ATOM 7917 C C . PRO A 1 1025 ? 22.301 18.171 -1.134 1.00 97.88 1025 PRO A C 1
ATOM 7919 O O . PRO A 1 1025 ? 22.220 18.516 0.038 1.00 97.88 1025 PRO A O 1
ATOM 7922 N N . GLN A 1 1026 ? 23.099 18.799 -2.003 1.00 97.00 1026 GLN A N 1
ATOM 7923 C CA . GLN A 1 1026 ? 23.834 20.047 -1.723 1.00 97.00 1026 GLN A CA 1
ATOM 7924 C C . GLN A 1 1026 ? 24.788 20.022 -0.501 1.00 97.00 1026 GLN A C 1
ATOM 7926 O O . GLN A 1 1026 ? 25.188 21.075 -0.006 1.00 97.00 1026 GLN A O 1
ATOM 7931 N N . VAL A 1 1027 ? 25.195 18.843 -0.016 1.00 97.12 1027 VAL A N 1
ATOM 7932 C CA . VAL A 1 1027 ? 26.178 18.694 1.069 1.00 97.12 1027 VAL A CA 1
ATOM 7933 C C . VAL A 1 1027 ? 27.585 18.942 0.499 1.00 97.12 1027 VAL A C 1
ATOM 7935 O O . VAL A 1 1027 ? 27.984 18.209 -0.411 1.00 97.12 1027 VAL A O 1
ATOM 7938 N N . PRO A 1 1028 ? 28.356 19.926 1.008 1.00 96.31 1028 PRO A N 1
ATOM 7939 C CA . PRO A 1 1028 ? 29.638 20.305 0.412 1.00 96.31 1028 PRO A CA 1
ATOM 7940 C C . PRO A 1 1028 ? 30.668 19.168 0.360 1.00 96.31 1028 PRO A C 1
ATOM 7942 O O . PRO A 1 1028 ? 30.988 18.561 1.383 1.00 96.31 1028 PRO A O 1
ATOM 7945 N N . GLY A 1 1029 ? 31.221 18.911 -0.825 1.00 94.38 1029 GLY A N 1
ATOM 7946 C CA . GLY A 1 1029 ? 32.180 17.830 -1.081 1.00 94.38 1029 GLY A CA 1
ATOM 7947 C C . GLY A 1 1029 ? 31.568 16.424 -1.161 1.00 94.38 1029 GLY A C 1
ATOM 7948 O O . GLY A 1 1029 ? 32.312 15.440 -1.150 1.00 94.38 1029 GLY A O 1
ATOM 7949 N N . LEU A 1 1030 ? 30.239 16.306 -1.226 1.00 96.50 1030 LEU A N 1
ATOM 7950 C CA . LEU A 1 1030 ? 29.507 15.033 -1.270 1.00 96.50 1030 LEU A CA 1
ATOM 7951 C C . LEU A 1 1030 ? 28.384 15.053 -2.317 1.00 96.50 1030 LEU A C 1
ATOM 7953 O O . LEU A 1 1030 ? 28.287 14.144 -3.138 1.00 96.50 1030 LEU A O 1
ATOM 7957 N N . SER A 1 1031 ? 27.535 16.080 -2.299 1.00 97.94 1031 SER A N 1
ATOM 7958 C CA . SER A 1 1031 ? 26.336 16.174 -3.142 1.00 97.94 1031 SER A CA 1
ATOM 7959 C C . SER A 1 1031 ? 26.096 17.568 -3.731 1.00 97.94 1031 SER A C 1
ATOM 7961 O O . SER A 1 1031 ? 24.967 17.913 -4.079 1.00 97.94 1031 SER A O 1
ATOM 7963 N N . ASP A 1 1032 ? 27.168 18.347 -3.903 1.00 97.88 1032 ASP A N 1
ATOM 7964 C CA . ASP A 1 1032 ? 27.194 19.692 -4.501 1.00 97.88 1032 ASP A CA 1
ATOM 7965 C C . ASP A 1 1032 ? 26.454 19.772 -5.851 1.00 97.88 1032 ASP A C 1
ATOM 7967 O O . ASP A 1 1032 ? 25.835 20.784 -6.172 1.00 97.88 1032 ASP A O 1
ATOM 7971 N N . ASN A 1 1033 ? 26.480 18.689 -6.637 1.00 98.00 1033 ASN A N 1
ATOM 7972 C CA . ASN A 1 1033 ? 25.860 18.606 -7.960 1.00 98.00 1033 ASN A CA 1
ATOM 7973 C C . ASN A 1 1033 ? 24.495 17.885 -7.954 1.00 98.00 1033 ASN A C 1
ATOM 7975 O O . ASN A 1 1033 ? 23.913 17.680 -9.021 1.00 98.00 1033 ASN A O 1
ATOM 7979 N N . VAL A 1 1034 ? 23.963 17.509 -6.781 1.00 98.62 1034 VAL A N 1
ATOM 7980 C CA . VAL A 1 1034 ? 22.654 16.845 -6.642 1.00 98.62 1034 VAL A CA 1
ATOM 7981 C C . VAL A 1 1034 ? 21.569 17.840 -6.242 1.00 98.62 1034 VAL A C 1
ATOM 7983 O O . VAL A 1 1034 ? 21.663 18.479 -5.193 1.00 98.62 1034 VAL A O 1
ATOM 7986 N N . ARG A 1 1035 ? 20.497 17.915 -7.037 1.00 98.56 1035 ARG A N 1
ATOM 7987 C CA . ARG A 1 1035 ? 19.254 18.634 -6.728 1.00 98.56 1035 ARG A CA 1
ATOM 7988 C C . ARG A 1 1035 ? 18.131 17.629 -6.487 1.00 98.56 1035 ARG A C 1
ATOM 7990 O O . ARG A 1 1035 ? 17.906 16.750 -7.316 1.00 98.56 1035 ARG A O 1
ATOM 7997 N N . VAL A 1 1036 ? 17.388 17.780 -5.392 1.00 98.69 1036 VAL A N 1
ATOM 7998 C CA . VAL A 1 1036 ? 16.207 16.952 -5.096 1.00 98.69 1036 VAL A CA 1
ATOM 7999 C C . VAL A 1 1036 ? 14.959 17.835 -5.083 1.00 98.69 1036 VAL A C 1
ATOM 8001 O O . VAL A 1 1036 ? 14.896 18.827 -4.357 1.00 98.69 1036 VAL A O 1
ATOM 8004 N N . ARG A 1 1037 ? 13.958 17.460 -5.885 1.00 98.31 1037 ARG A N 1
ATOM 8005 C CA . ARG A 1 1037 ? 12.657 18.136 -5.978 1.00 98.31 1037 ARG A CA 1
ATOM 8006 C C . ARG A 1 1037 ? 11.500 17.160 -5.784 1.00 98.31 1037 ARG A C 1
ATOM 8008 O O . ARG A 1 1037 ? 11.611 15.966 -6.053 1.00 98.31 1037 ARG A O 1
ATOM 8015 N N . SER A 1 1038 ? 10.359 17.684 -5.364 1.00 98.25 1038 SER A N 1
ATOM 8016 C CA . SER A 1 1038 ? 9.080 16.980 -5.301 1.00 98.25 1038 SER A CA 1
ATOM 8017 C C . SER A 1 1038 ? 7.989 17.837 -5.927 1.00 98.25 1038 SER A C 1
ATOM 8019 O O . SER A 1 1038 ? 8.021 19.058 -5.812 1.00 98.25 1038 SER A O 1
ATOM 8021 N N . ILE A 1 1039 ? 7.025 17.188 -6.574 1.00 97.25 1039 ILE A N 1
ATOM 8022 C CA . ILE A 1 1039 ? 5.809 17.816 -7.092 1.00 97.25 1039 ILE A CA 1
ATOM 8023 C C . ILE A 1 1039 ? 4.647 17.019 -6.508 1.00 97.25 1039 ILE A C 1
ATOM 8025 O O . ILE A 1 1039 ? 4.677 15.787 -6.509 1.00 97.25 1039 ILE A O 1
ATOM 8029 N N . LEU A 1 1040 ? 3.666 17.730 -5.961 1.00 95.56 1040 LEU A N 1
ATOM 8030 C CA . LEU A 1 1040 ? 2.449 17.198 -5.359 1.00 95.56 1040 LEU A CA 1
ATOM 8031 C C . LEU A 1 1040 ? 1.303 18.165 -5.683 1.00 95.56 1040 LEU A C 1
ATOM 8033 O O . LEU A 1 1040 ? 1.516 19.374 -5.779 1.00 95.56 1040 LEU A O 1
ATOM 8037 N N . GLY A 1 1041 ? 0.095 17.636 -5.840 1.00 94.25 1041 GLY A N 1
ATOM 8038 C CA . GLY A 1 1041 ? -1.074 18.416 -6.233 1.00 94.25 1041 GLY A CA 1
ATOM 8039 C C . GLY A 1 1041 ? -2.297 17.525 -6.417 1.00 94.25 1041 GLY A C 1
ATOM 8040 O O . GLY A 1 1041 ? -2.478 16.547 -5.690 1.00 94.25 1041 GLY A O 1
ATOM 8041 N N . ARG A 1 1042 ? -3.120 17.856 -7.412 1.00 94.50 1042 ARG A N 1
ATOM 8042 C CA . ARG A 1 1042 ? -4.355 17.156 -7.792 1.00 94.50 1042 ARG A CA 1
ATOM 8043 C C . ARG A 1 1042 ? -4.185 15.649 -8.020 1.00 94.50 1042 ARG A C 1
ATOM 8045 O O . ARG A 1 1042 ? -5.074 14.875 -7.668 1.00 94.50 1042 ARG A O 1
ATOM 8052 N N . PHE A 1 1043 ? -3.076 15.238 -8.629 1.00 95.81 1043 PHE A N 1
ATOM 8053 C CA . PHE A 1 1043 ? -2.753 13.841 -8.908 1.00 95.81 1043 PHE A CA 1
ATOM 8054 C C . PHE A 1 1043 ? -1.568 13.362 -8.075 1.00 95.81 1043 PHE A C 1
ATOM 8056 O O . PHE A 1 1043 ? -0.629 14.106 -7.780 1.00 95.81 1043 PHE A O 1
ATOM 8063 N N . LEU A 1 1044 ? -1.591 12.079 -7.730 1.00 95.75 1044 LEU A N 1
ATOM 8064 C CA . LEU A 1 1044 ? -0.495 11.422 -7.044 1.00 95.75 1044 LEU A CA 1
ATOM 8065 C C . LEU A 1 1044 ? 0.570 11.003 -8.064 1.00 95.75 1044 LEU A C 1
ATOM 8067 O O . LEU A 1 1044 ? 0.422 9.971 -8.717 1.00 95.75 1044 LEU A O 1
ATOM 8071 N N . GLU A 1 1045 ? 1.640 11.792 -8.173 1.00 97.19 1045 GLU A N 1
ATOM 8072 C CA . GLU A 1 1045 ? 2.856 11.452 -8.930 1.00 97.19 1045 GLU A CA 1
ATOM 8073 C C . GLU A 1 1045 ? 3.276 9.999 -8.645 1.00 97.19 1045 GLU A C 1
ATOM 8075 O O . GLU A 1 1045 ? 3.469 9.629 -7.480 1.00 97.19 1045 GLU A O 1
ATOM 8080 N N . HIS A 1 1046 ? 3.359 9.148 -9.671 1.00 97.12 1046 HIS A N 1
ATOM 8081 C CA . HIS A 1 1046 ? 3.578 7.709 -9.488 1.00 97.12 1046 HIS A CA 1
ATOM 8082 C C . HIS A 1 1046 ? 4.381 7.010 -10.598 1.00 97.12 1046 HIS A C 1
ATOM 8084 O O . HIS A 1 1046 ? 4.925 5.926 -10.327 1.00 97.12 1046 HIS A O 1
ATOM 8090 N N . SER A 1 1047 ? 4.605 7.618 -11.768 1.00 97.69 1047 SER A N 1
ATOM 8091 C CA . SER A 1 1047 ? 5.531 7.039 -12.746 1.00 97.69 1047 SER A CA 1
ATOM 8092 C C . SER A 1 1047 ? 6.975 7.028 -12.233 1.00 97.69 1047 SER A C 1
ATOM 8094 O O . SER A 1 1047 ? 7.375 7.842 -11.394 1.00 97.69 1047 SER A O 1
ATOM 8096 N N . ARG A 1 1048 ? 7.773 6.069 -12.724 1.00 98.31 1048 ARG A N 1
ATOM 8097 C CA . ARG A 1 1048 ? 9.224 6.044 -12.512 1.00 98.31 1048 ARG A CA 1
ATOM 8098 C C . ARG A 1 1048 ? 9.941 6.135 -13.846 1.00 98.31 1048 ARG A C 1
ATOM 8100 O O . ARG A 1 1048 ? 9.695 5.312 -14.733 1.00 98.31 1048 ARG A O 1
ATOM 8107 N N . LEU A 1 1049 ? 10.797 7.144 -13.970 1.00 98.50 1049 LEU A N 1
ATOM 8108 C CA . LEU A 1 1049 ? 11.474 7.546 -15.202 1.00 98.50 1049 LEU A CA 1
ATOM 8109 C C . LEU A 1 1049 ? 12.965 7.703 -14.906 1.00 98.50 1049 LEU A C 1
ATOM 8111 O O . LEU A 1 1049 ? 13.338 8.296 -13.896 1.00 98.50 1049 LEU A O 1
ATOM 8115 N N . PHE A 1 1050 ? 13.811 7.201 -15.794 1.00 98.50 1050 PHE A N 1
ATOM 8116 C CA . PHE A 1 1050 ? 15.265 7.222 -15.652 1.00 98.50 1050 PHE A CA 1
ATOM 8117 C C . PHE A 1 1050 ? 15.846 7.767 -16.954 1.00 98.50 1050 PHE A C 1
ATOM 8119 O O . PHE A 1 1050 ? 15.528 7.237 -18.018 1.00 98.50 1050 PHE A O 1
ATOM 8126 N N . ALA A 1 1051 ? 16.646 8.829 -16.892 1.00 98.31 1051 ALA A N 1
ATOM 8127 C CA . ALA A 1 1051 ? 17.220 9.489 -18.058 1.00 98.31 1051 ALA A CA 1
ATOM 8128 C C . ALA A 1 1051 ? 18.690 9.856 -17.811 1.00 98.31 1051 ALA A C 1
ATOM 8130 O O . ALA A 1 1051 ? 19.015 10.585 -16.878 1.00 98.31 1051 ALA A O 1
ATOM 8131 N N . PHE A 1 1052 ? 19.566 9.358 -18.677 1.00 98.31 1052 PHE A N 1
ATOM 8132 C CA . PHE A 1 1052 ? 21.013 9.571 -18.654 1.00 98.31 1052 PHE A CA 1
ATOM 8133 C C . PHE A 1 1052 ? 21.428 10.264 -19.956 1.00 98.31 1052 PHE A C 1
ATOM 8135 O O . PHE A 1 1052 ? 20.859 9.973 -21.013 1.00 98.31 1052 PHE A O 1
ATOM 8142 N N . THR A 1 1053 ? 22.389 11.188 -19.910 1.00 96.50 1053 THR A N 1
ATOM 8143 C CA . THR A 1 1053 ? 22.732 12.046 -21.063 1.00 96.50 1053 THR A CA 1
ATOM 8144 C C . THR A 1 1053 ? 23.492 11.279 -22.163 1.00 96.50 1053 THR A C 1
ATOM 8146 O O . THR A 1 1053 ? 23.478 11.667 -23.339 1.00 96.50 1053 THR A O 1
ATOM 8149 N N . GLY A 1 1054 ? 24.127 10.156 -21.818 1.00 93.12 1054 GLY A N 1
ATOM 8150 C CA . GLY A 1 1054 ? 24.746 9.192 -22.730 1.00 93.12 1054 GLY A CA 1
ATOM 8151 C C . GLY A 1 1054 ? 25.852 9.794 -23.595 1.00 93.12 1054 GLY A C 1
ATOM 8152 O O . GLY A 1 1054 ? 26.027 9.413 -24.758 1.00 93.12 1054 GLY A O 1
ATOM 8153 N N . GLY A 1 1055 ? 26.538 10.825 -23.090 1.00 91.31 1055 GLY A N 1
ATOM 8154 C CA . GLY A 1 1055 ? 27.646 11.462 -23.794 1.00 91.31 1055 GLY A CA 1
ATOM 8155 C C . GLY A 1 1055 ? 27.206 12.103 -25.110 1.00 91.31 1055 GLY A C 1
ATOM 8156 O O . GLY A 1 1055 ? 27.968 12.057 -26.081 1.00 91.31 1055 GLY A O 1
ATOM 8157 N N . GLY A 1 1056 ? 25.966 12.612 -25.162 1.00 87.75 1056 GLY A N 1
ATOM 8158 C CA . GLY A 1 1056 ? 25.300 13.139 -26.360 1.00 87.75 1056 GLY A CA 1
ATOM 8159 C C . GLY A 1 1056 ? 24.334 12.167 -27.059 1.00 87.75 1056 GLY A C 1
ATOM 8160 O O . GLY A 1 1056 ? 23.886 12.452 -28.171 1.00 87.75 1056 GLY A O 1
ATOM 8161 N N . ARG A 1 1057 ? 24.014 11.016 -26.451 1.00 91.69 1057 ARG A N 1
ATOM 8162 C CA . ARG A 1 1057 ? 23.019 10.044 -26.941 1.00 91.69 1057 ARG A CA 1
ATOM 8163 C C . ARG A 1 1057 ? 22.149 9.547 -25.776 1.00 91.69 1057 ARG A C 1
ATOM 8165 O O . ARG A 1 1057 ? 22.459 8.488 -25.234 1.00 91.69 1057 ARG A O 1
ATOM 8172 N N . PRO A 1 1058 ? 21.067 10.261 -25.415 1.00 93.44 1058 PRO A N 1
ATOM 8173 C CA . PRO A 1 1058 ? 20.306 9.963 -24.208 1.00 93.44 1058 PRO A CA 1
ATOM 8174 C C . PRO A 1 1058 ? 19.833 8.510 -24.105 1.00 93.44 1058 PRO A C 1
ATOM 8176 O O . PRO A 1 1058 ? 19.315 7.935 -25.073 1.00 93.44 1058 PRO A O 1
ATOM 8179 N N . VAL A 1 1059 ? 19.990 7.937 -22.912 1.00 96.00 1059 VAL A N 1
ATOM 8180 C CA . VAL A 1 1059 ? 19.463 6.624 -22.527 1.00 96.00 1059 VAL A CA 1
ATOM 8181 C C . VAL A 1 1059 ? 18.308 6.867 -21.567 1.00 96.00 1059 VAL A C 1
ATOM 8183 O O . VAL A 1 1059 ? 18.512 7.331 -20.448 1.00 96.00 1059 VAL A O 1
ATOM 8186 N N . VAL A 1 1060 ? 17.086 6.580 -22.018 1.00 97.62 1060 VAL A N 1
ATOM 8187 C CA . VAL A 1 1060 ? 15.858 6.820 -21.248 1.00 97.62 1060 VAL A CA 1
ATOM 8188 C C . VAL A 1 1060 ? 15.093 5.516 -21.049 1.00 97.62 1060 VAL A C 1
ATOM 8190 O O . VAL A 1 1060 ? 14.982 4.705 -21.972 1.00 97.62 1060 VAL A O 1
ATOM 8193 N N . GLY A 1 1061 ? 14.531 5.322 -19.858 1.00 96.81 1061 GLY A N 1
ATOM 8194 C CA . GLY A 1 1061 ? 13.671 4.193 -19.530 1.00 96.81 1061 GLY A CA 1
ATOM 8195 C C . GLY A 1 1061 ? 12.537 4.548 -18.569 1.00 96.81 1061 GLY A C 1
ATOM 8196 O O . GLY A 1 1061 ? 12.612 5.528 -17.830 1.00 96.81 1061 GLY A O 1
ATOM 8197 N N . ILE A 1 1062 ? 11.485 3.728 -18.588 1.00 97.75 1062 ILE A N 1
ATOM 8198 C CA . ILE A 1 1062 ? 10.313 3.830 -17.702 1.00 97.75 1062 ILE A CA 1
ATOM 8199 C C . ILE A 1 1062 ? 10.077 2.487 -17.006 1.00 97.75 1062 ILE A C 1
ATOM 8201 O O . ILE A 1 1062 ? 10.420 1.446 -17.574 1.00 97.75 1062 ILE A O 1
ATOM 8205 N N . GLY A 1 1063 ? 9.468 2.458 -15.817 1.00 94.50 1063 GLY A N 1
ATOM 8206 C CA . GLY A 1 1063 ? 9.164 1.170 -15.188 1.00 94.50 1063 GLY A CA 1
ATOM 8207 C C . GLY A 1 1063 ? 8.490 1.180 -13.820 1.00 94.50 1063 GLY A C 1
ATOM 8208 O O . GLY A 1 1063 ? 7.997 2.196 -13.340 1.00 94.50 1063 GLY A O 1
ATOM 8209 N N . SER A 1 1064 ? 8.435 -0.000 -13.201 1.00 94.88 1064 SER A N 1
ATOM 8210 C CA . SER A 1 1064 ? 7.665 -0.252 -11.975 1.00 94.88 1064 SER A CA 1
ATOM 8211 C C . SER A 1 1064 ? 8.466 -0.152 -10.669 1.00 94.88 1064 SER A C 1
ATOM 8213 O O . SER A 1 1064 ? 7.859 -0.087 -9.598 1.00 94.88 1064 SER A O 1
ATOM 8215 N N . ALA A 1 1065 ? 9.802 -0.132 -10.750 1.00 95.31 1065 ALA A N 1
ATOM 8216 C CA . ALA A 1 1065 ? 10.697 -0.067 -9.596 1.00 95.31 1065 ALA A CA 1
ATOM 8217 C C . ALA A 1 1065 ? 10.867 1.364 -9.064 1.00 95.31 1065 ALA A C 1
ATOM 8219 O O . ALA A 1 1065 ? 11.192 2.279 -9.817 1.00 95.31 1065 ALA A O 1
ATOM 8220 N N . ASP A 1 1066 ? 10.733 1.520 -7.747 1.00 96.88 1066 ASP A N 1
ATOM 8221 C CA . ASP A 1 1066 ? 11.344 2.617 -6.989 1.00 96.88 1066 ASP A CA 1
ATOM 8222 C C . ASP A 1 1066 ? 12.746 2.196 -6.498 1.00 96.88 1066 ASP A C 1
ATOM 8224 O O . ASP A 1 1066 ? 13.063 1.003 -6.479 1.00 96.88 1066 ASP A O 1
ATOM 8228 N N . LEU A 1 1067 ? 13.575 3.145 -6.051 1.00 96.94 1067 LEU A N 1
ATOM 8229 C CA . LEU A 1 1067 ? 14.918 2.865 -5.525 1.00 96.94 1067 LEU A CA 1
ATOM 8230 C C . LEU A 1 1067 ? 14.853 2.434 -4.049 1.00 96.94 1067 LEU A C 1
ATOM 8232 O O . LEU A 1 1067 ? 15.182 3.203 -3.147 1.00 96.94 1067 LEU A O 1
ATOM 8236 N N . MET A 1 1068 ? 14.376 1.213 -3.792 1.00 93.94 1068 MET A N 1
ATOM 8237 C CA . MET A 1 1068 ? 14.283 0.606 -2.453 1.00 93.94 1068 MET A CA 1
ATOM 8238 C C . MET A 1 1068 ? 14.558 -0.903 -2.520 1.00 93.94 1068 MET A C 1
ATOM 8240 O O . MET A 1 1068 ? 14.045 -1.558 -3.429 1.00 93.94 1068 MET A O 1
ATOM 8244 N N . HIS A 1 1069 ? 15.246 -1.487 -1.530 1.00 87.62 1069 HIS A N 1
ATOM 8245 C CA . HIS A 1 1069 ? 15.590 -2.922 -1.511 1.00 87.62 1069 HIS A CA 1
ATOM 8246 C C . HIS A 1 1069 ? 14.411 -3.851 -1.819 1.00 87.62 1069 HIS A C 1
ATOM 8248 O O . HIS A 1 1069 ? 14.506 -4.739 -2.661 1.00 87.62 1069 HIS A O 1
ATOM 8254 N N . ARG A 1 1070 ? 13.230 -3.637 -1.214 1.00 84.81 1070 ARG A N 1
ATOM 8255 C CA . ARG A 1 1070 ? 12.087 -4.525 -1.488 1.00 84.81 1070 ARG A CA 1
ATOM 8256 C C . ARG A 1 1070 ? 11.618 -4.502 -2.946 1.00 84.81 1070 ARG A C 1
ATOM 8258 O O . ARG A 1 1070 ? 10.984 -5.461 -3.370 1.00 84.81 1070 ARG A O 1
ATOM 8265 N N . ASN A 1 1071 ? 11.920 -3.446 -3.703 1.00 91.88 1071 ASN A N 1
ATOM 8266 C CA . ASN A 1 1071 ? 11.707 -3.360 -5.148 1.00 91.88 1071 ASN A CA 1
ATOM 8267 C C . ASN A 1 1071 ? 12.882 -3.963 -5.939 1.00 91.88 1071 ASN A C 1
ATOM 8269 O O . ASN A 1 1071 ? 12.646 -4.609 -6.955 1.00 91.88 1071 ASN A O 1
ATOM 8273 N N . LEU A 1 1072 ? 14.125 -3.785 -5.481 1.00 92.62 1072 LEU A N 1
ATOM 8274 C CA . LEU A 1 1072 ? 15.322 -4.213 -6.214 1.00 92.62 1072 LEU A CA 1
ATOM 8275 C C . LEU A 1 1072 ? 15.752 -5.668 -5.948 1.00 92.62 1072 LEU A C 1
ATOM 8277 O O . LEU A 1 1072 ? 16.303 -6.272 -6.860 1.00 92.62 1072 LEU A O 1
ATOM 8281 N N . ASP A 1 1073 ? 15.443 -6.242 -4.778 1.00 84.94 1073 ASP A N 1
ATOM 8282 C CA . ASP A 1 1073 ? 15.854 -7.591 -4.332 1.00 84.94 1073 ASP A CA 1
ATOM 8283 C C . ASP A 1 1073 ? 14.680 -8.547 -4.045 1.00 84.94 1073 ASP A C 1
ATOM 8285 O O . ASP A 1 1073 ? 14.802 -9.764 -4.189 1.00 84.94 1073 ASP A O 1
ATOM 8289 N N . ARG A 1 1074 ? 13.533 -8.021 -3.588 1.00 81.88 1074 ARG A N 1
ATOM 8290 C CA . ARG A 1 1074 ? 12.414 -8.836 -3.050 1.00 81.88 1074 ARG A CA 1
ATOM 8291 C C . ARG A 1 1074 ? 11.163 -8.834 -3.941 1.00 81.88 1074 ARG A C 1
ATOM 8293 O O . ARG A 1 1074 ? 10.134 -9.424 -3.591 1.00 81.88 1074 ARG A O 1
ATOM 8300 N N . ARG A 1 1075 ? 11.239 -8.199 -5.114 1.00 89.19 1075 ARG A N 1
ATOM 8301 C CA . ARG A 1 1075 ? 10.156 -8.107 -6.103 1.00 89.19 1075 ARG A CA 1
ATOM 8302 C C . ARG A 1 1075 ? 10.643 -8.429 -7.506 1.00 89.19 1075 ARG A C 1
ATOM 8304 O O . ARG A 1 1075 ? 11.818 -8.280 -7.824 1.00 89.19 1075 ARG A O 1
ATOM 8311 N N . VAL A 1 1076 ? 9.698 -8.827 -8.354 1.00 90.56 1076 VAL A N 1
ATOM 8312 C CA . VAL A 1 1076 ? 9.875 -8.766 -9.804 1.00 90.56 1076 VAL A CA 1
ATOM 8313 C C . VAL A 1 1076 ? 9.317 -7.436 -10.287 1.00 90.56 1076 VAL A C 1
ATOM 8315 O O . VAL A 1 1076 ? 8.103 -7.222 -10.314 1.00 90.56 1076 VAL A O 1
ATOM 8318 N N . GLU A 1 1077 ? 10.241 -6.566 -10.667 1.00 94.00 1077 GLU A N 1
ATOM 8319 C CA . GLU A 1 1077 ? 10.027 -5.255 -11.270 1.00 94.00 1077 GLU A CA 1
ATOM 8320 C C . GLU A 1 1077 ? 10.647 -5.232 -12.670 1.00 94.00 1077 GLU A C 1
ATOM 8322 O O . GLU A 1 1077 ? 11.529 -6.039 -12.975 1.00 94.00 1077 GLU A O 1
ATOM 8327 N N . VAL A 1 1078 ? 10.227 -4.282 -13.506 1.00 95.44 1078 VAL A N 1
ATOM 8328 C CA . VAL A 1 1078 ? 10.788 -4.073 -14.850 1.00 95.44 1078 VAL A CA 1
ATOM 8329 C C . VAL A 1 1078 ? 11.038 -2.590 -15.089 1.00 95.44 1078 VAL A C 1
ATOM 8331 O O . VAL A 1 1078 ? 10.142 -1.780 -14.851 1.00 95.44 1078 VAL A O 1
ATOM 8334 N N . LEU A 1 1079 ? 12.211 -2.256 -15.635 1.00 96.75 1079 LEU A N 1
ATOM 8335 C CA . LEU A 1 1079 ? 12.438 -1.030 -16.407 1.00 96.75 1079 LEU A CA 1
ATOM 8336 C C . LEU A 1 1079 ? 12.542 -1.393 -17.894 1.00 96.75 1079 LEU A C 1
ATOM 8338 O O . LEU A 1 1079 ? 13.235 -2.349 -18.235 1.00 96.75 1079 LEU A O 1
ATOM 8342 N N . THR A 1 1080 ? 11.893 -0.638 -18.783 1.00 96.81 1080 THR A N 1
ATOM 8343 C CA . THR A 1 1080 ? 12.031 -0.765 -20.244 1.00 96.81 1080 THR A CA 1
ATOM 8344 C C . THR A 1 1080 ? 12.679 0.474 -20.841 1.00 96.81 1080 THR A C 1
ATOM 8346 O O . THR A 1 1080 ? 12.354 1.597 -20.466 1.00 96.81 1080 THR A O 1
ATOM 8349 N N . SER A 1 1081 ? 13.554 0.275 -21.823 1.00 94.69 1081 SER A N 1
ATOM 8350 C CA . SER A 1 1081 ? 14.172 1.364 -22.586 1.00 94.69 1081 SER A CA 1
ATOM 8351 C C . SER A 1 1081 ? 13.207 1.986 -23.595 1.00 94.69 1081 SER A C 1
ATOM 8353 O O . SER A 1 1081 ? 12.403 1.298 -24.235 1.00 94.69 1081 SER A O 1
ATOM 8355 N N . ILE A 1 1082 ? 13.358 3.293 -23.793 1.00 95.44 1082 ILE A N 1
ATOM 8356 C CA . ILE A 1 1082 ? 12.691 4.109 -24.805 1.00 95.44 1082 ILE A CA 1
ATOM 8357 C C . ILE A 1 1082 ? 13.719 4.461 -25.890 1.00 95.44 1082 ILE A C 1
ATOM 8359 O O . ILE A 1 1082 ? 14.833 4.872 -25.592 1.00 95.44 1082 ILE A O 1
ATOM 8363 N N . SER A 1 1083 ? 13.363 4.275 -27.165 1.00 89.94 1083 SER A N 1
ATOM 8364 C CA . SER A 1 1083 ? 14.223 4.609 -28.327 1.00 89.94 1083 SER A CA 1
ATOM 8365 C C . SER A 1 1083 ? 13.535 5.472 -29.382 1.00 89.94 1083 SER A C 1
ATOM 8367 O O . SER A 1 1083 ? 14.171 5.915 -30.338 1.00 89.94 1083 SER A O 1
ATOM 8369 N N . ASN A 1 1084 ? 12.230 5.719 -29.245 1.00 94.12 1084 ASN A N 1
ATOM 8370 C CA . ASN A 1 1084 ? 11.560 6.707 -30.076 1.00 94.12 1084 ASN A CA 1
ATOM 8371 C C . ASN A 1 1084 ? 11.999 8.100 -29.605 1.00 94.12 1084 ASN A C 1
ATOM 8373 O O . ASN A 1 1084 ? 11.679 8.499 -28.488 1.00 94.12 1084 ASN A O 1
ATOM 8377 N N . LYS A 1 1085 ? 12.704 8.843 -30.465 1.00 95.06 1085 LYS A N 1
ATOM 8378 C CA . LYS A 1 1085 ? 13.237 10.179 -30.150 1.00 95.06 1085 LYS A CA 1
ATOM 8379 C C . LYS A 1 1085 ? 12.164 11.170 -29.687 1.00 95.06 1085 LYS A C 1
ATOM 8381 O O . LYS A 1 1085 ? 12.474 12.040 -28.885 1.00 95.06 1085 LYS A O 1
ATOM 8386 N N . ALA A 1 1086 ? 10.919 11.029 -30.150 1.00 95.56 1086 ALA A N 1
ATOM 8387 C CA . ALA A 1 1086 ? 9.813 11.863 -29.682 1.00 95.56 1086 ALA A CA 1
ATOM 8388 C C . ALA A 1 1086 ? 9.436 11.552 -28.221 1.00 95.56 1086 ALA A C 1
ATOM 8390 O O . ALA A 1 1086 ? 9.248 12.470 -27.435 1.00 95.56 1086 ALA A O 1
ATOM 8391 N N . HIS A 1 1087 ? 9.398 10.269 -27.846 1.00 97.12 1087 HIS A N 1
ATOM 8392 C CA . HIS A 1 1087 ? 9.115 9.832 -26.473 1.00 97.12 1087 HIS A CA 1
ATOM 8393 C C . HIS A 1 1087 ? 10.276 10.170 -25.517 1.00 97.12 1087 HIS A C 1
ATOM 8395 O O . HIS A 1 1087 ? 10.041 10.520 -24.366 1.00 97.12 1087 HIS A O 1
ATOM 8401 N N . VAL A 1 1088 ? 11.527 10.103 -26.000 1.00 97.56 1088 VAL A N 1
ATOM 8402 C CA . VAL A 1 1088 ? 12.717 10.587 -25.271 1.00 97.56 1088 VAL A CA 1
ATOM 8403 C C . VAL A 1 1088 ? 12.577 12.081 -24.974 1.00 97.56 1088 VAL A C 1
ATOM 8405 O O . VAL A 1 1088 ? 12.601 12.465 -23.810 1.00 97.56 1088 VAL A O 1
ATOM 8408 N N . ALA A 1 1089 ? 12.327 12.902 -26.000 1.00 96.88 1089 ALA A N 1
ATOM 8409 C CA . ALA A 1 1089 ? 12.177 14.348 -25.846 1.00 96.88 1089 ALA A CA 1
ATOM 8410 C C . ALA A 1 1089 ? 10.968 14.750 -24.975 1.00 96.88 1089 ALA A C 1
ATOM 8412 O O . ALA A 1 1089 ? 11.022 15.767 -24.292 1.00 96.88 1089 ALA A O 1
ATOM 8413 N N . GLU A 1 1090 ? 9.885 13.963 -24.967 1.00 96.31 1090 GLU A N 1
ATOM 8414 C CA . GLU A 1 1090 ? 8.734 14.176 -24.076 1.00 96.31 1090 GLU A CA 1
ATOM 8415 C C . GLU A 1 1090 ? 9.104 13.940 -22.601 1.00 96.31 1090 GLU A C 1
ATOM 8417 O O . GLU A 1 1090 ? 8.782 14.770 -21.753 1.00 96.31 1090 GLU A O 1
ATOM 8422 N N . ILE A 1 1091 ? 9.857 12.877 -22.294 1.00 97.88 1091 ILE A N 1
ATOM 8423 C CA . ILE A 1 1091 ? 10.356 12.606 -20.933 1.00 97.88 1091 ILE A CA 1
ATOM 8424 C C . ILE A 1 1091 ? 11.414 13.642 -20.509 1.00 97.88 1091 ILE A C 1
ATOM 8426 O O . ILE A 1 1091 ? 11.380 14.129 -19.379 1.00 97.88 1091 ILE A O 1
ATOM 8430 N N . GLU A 1 1092 ? 12.320 14.036 -21.407 1.00 96.94 1092 GLU A N 1
ATOM 8431 C CA . GLU A 1 1092 ? 13.295 15.105 -21.147 1.00 96.94 1092 GLU A CA 1
ATOM 8432 C C . GLU A 1 1092 ? 12.613 16.457 -20.882 1.00 96.94 1092 GLU A C 1
ATOM 8434 O O . GLU A 1 1092 ? 13.051 17.194 -19.999 1.00 96.94 1092 GLU A O 1
ATOM 8439 N N . ALA A 1 1093 ? 11.515 16.767 -21.583 1.00 96.69 1093 ALA A N 1
ATOM 8440 C CA . ALA A 1 1093 ? 10.725 17.975 -21.351 1.00 96.69 1093 ALA A CA 1
ATOM 8441 C C . ALA A 1 1093 ? 10.005 17.962 -19.992 1.00 96.69 1093 ALA A C 1
ATOM 8443 O O . ALA A 1 1093 ? 9.976 18.995 -19.325 1.00 96.69 1093 ALA A O 1
ATOM 8444 N N . LEU A 1 1094 ? 9.485 16.810 -19.543 1.00 97.69 1094 LEU A N 1
ATOM 8445 C CA . LEU A 1 1094 ? 8.909 16.671 -18.198 1.00 97.69 1094 LEU A CA 1
ATOM 8446 C C . LEU A 1 1094 ? 9.955 16.944 -17.108 1.00 97.69 1094 LEU A C 1
ATOM 8448 O O . LEU A 1 1094 ? 9.681 17.698 -16.178 1.00 97.69 1094 LEU A O 1
ATOM 8452 N N . PHE A 1 1095 ? 11.174 16.407 -17.241 1.00 98.38 1095 PHE A N 1
ATOM 8453 C CA . PHE A 1 1095 ? 12.265 16.739 -16.317 1.00 98.38 1095 PHE A CA 1
ATOM 8454 C C . PHE A 1 1095 ? 12.669 18.219 -16.389 1.00 98.38 1095 PHE A C 1
ATOM 8456 O O . PHE A 1 1095 ? 12.865 18.842 -15.349 1.00 98.38 1095 PHE A O 1
ATOM 8463 N N . ALA A 1 1096 ? 12.776 18.796 -17.590 1.00 97.06 1096 ALA A N 1
ATOM 8464 C CA . ALA A 1 1096 ? 13.132 20.204 -17.759 1.00 97.06 1096 ALA A CA 1
ATOM 8465 C C . ALA A 1 1096 ? 12.105 21.149 -17.111 1.00 97.06 1096 ALA A C 1
ATOM 8467 O O . ALA A 1 1096 ? 12.496 22.146 -16.514 1.00 97.06 1096 ALA A O 1
ATOM 8468 N N . GLN A 1 1097 ? 10.814 20.809 -17.183 1.00 96.62 1097 GLN A N 1
ATOM 8469 C CA . GLN A 1 1097 ? 9.738 21.536 -16.511 1.00 96.62 1097 GLN A CA 1
ATOM 8470 C C . GLN A 1 1097 ? 9.785 21.324 -14.986 1.00 96.62 1097 GLN A C 1
ATOM 8472 O O . GLN A 1 1097 ? 9.780 22.296 -14.240 1.00 96.62 1097 GLN A O 1
ATOM 8477 N N . ALA A 1 1098 ? 9.921 20.084 -14.497 1.00 97.31 1098 ALA A N 1
ATOM 8478 C CA . ALA A 1 1098 ? 9.976 19.802 -13.054 1.00 97.31 1098 ALA A CA 1
ATOM 8479 C C . ALA A 1 1098 ? 11.148 20.498 -12.330 1.00 97.31 1098 ALA A C 1
ATOM 8481 O O . ALA A 1 1098 ? 11.064 20.782 -11.134 1.00 97.31 1098 ALA A O 1
ATOM 8482 N N . PHE A 1 1099 ? 12.234 20.782 -13.056 1.00 97.50 1099 PHE A N 1
ATOM 8483 C CA . PHE A 1 1099 ? 13.430 21.468 -12.561 1.00 97.50 1099 PHE A CA 1
ATOM 8484 C C . PHE A 1 1099 ? 13.573 22.925 -13.043 1.00 97.50 1099 PHE A C 1
ATOM 8486 O O . PHE A 1 1099 ? 14.660 23.496 -12.925 1.00 97.50 1099 PHE A O 1
ATOM 8493 N N . ALA A 1 1100 ? 12.498 23.534 -13.554 1.00 96.31 1100 ALA A N 1
ATOM 8494 C CA . ALA A 1 1100 ? 12.437 24.964 -13.846 1.00 96.31 1100 ALA A CA 1
ATOM 8495 C C . ALA A 1 1100 ? 12.123 25.779 -12.575 1.00 96.31 1100 ALA A C 1
ATOM 8497 O O . ALA A 1 1100 ? 11.360 25.343 -11.712 1.00 96.31 1100 ALA A O 1
ATOM 8498 N N . GLU A 1 1101 ? 12.714 26.966 -12.433 1.00 92.88 1101 GLU A N 1
ATOM 8499 C CA . GLU A 1 1101 ? 12.557 27.812 -11.233 1.00 92.88 1101 GLU A CA 1
ATOM 8500 C C . GLU A 1 1101 ? 11.185 28.511 -11.132 1.00 92.88 1101 GLU A C 1
ATOM 8502 O O . GLU A 1 1101 ? 10.873 29.105 -10.106 1.00 92.88 1101 GLU A O 1
ATOM 8507 N N . ASP A 1 1102 ? 10.357 28.432 -12.178 1.00 93.88 1102 ASP A N 1
ATOM 8508 C CA . ASP A 1 1102 ? 8.999 28.985 -12.247 1.00 93.88 1102 ASP A CA 1
ATOM 8509 C C . ASP A 1 1102 ? 7.888 27.933 -12.052 1.00 93.88 1102 ASP A C 1
ATOM 8511 O O . ASP A 1 1102 ? 6.706 28.264 -12.145 1.00 93.88 1102 ASP A O 1
ATOM 8515 N N . THR A 1 1103 ? 8.245 26.674 -11.781 1.00 96.38 1103 THR A N 1
ATOM 8516 C CA . THR A 1 1103 ? 7.306 25.555 -11.593 1.00 96.38 1103 THR A CA 1
ATOM 8517 C C . THR A 1 1103 ? 7.077 25.262 -10.111 1.00 96.38 1103 THR A C 1
ATOM 8519 O O . THR A 1 1103 ? 8.026 25.247 -9.330 1.00 96.38 1103 THR A O 1
ATOM 8522 N N . VAL A 1 1104 ? 5.822 24.987 -9.730 1.00 96.75 1104 VAL A N 1
ATOM 8523 C CA . VAL A 1 1104 ? 5.458 24.596 -8.358 1.00 96.75 1104 VAL A CA 1
ATOM 8524 C C . VAL A 1 1104 ? 6.206 23.326 -7.956 1.00 96.75 1104 VAL A C 1
ATOM 8526 O O . VAL A 1 1104 ? 6.013 22.267 -8.560 1.00 96.75 1104 VAL A O 1
ATOM 8529 N N . ALA A 1 1105 ? 7.016 23.414 -6.904 1.00 97.25 1105 ALA A N 1
ATOM 8530 C CA . ALA A 1 1105 ? 7.765 22.285 -6.371 1.00 97.25 1105 ALA A CA 1
ATOM 8531 C C . ALA A 1 1105 ? 8.091 22.462 -4.882 1.00 97.25 1105 ALA A C 1
ATOM 8533 O O . ALA A 1 1105 ? 8.052 23.557 -4.332 1.00 97.25 1105 ALA A O 1
ATOM 8534 N N . TRP A 1 1106 ? 8.488 21.369 -4.239 1.00 98.12 1106 TRP A N 1
ATOM 8535 C CA . TRP A 1 1106 ? 9.179 21.390 -2.956 1.00 98.12 1106 TRP A CA 1
ATOM 8536 C C . TRP A 1 1106 ? 10.639 21.031 -3.180 1.00 98.12 1106 TRP A C 1
ATOM 8538 O O . TRP A 1 1106 ? 10.933 20.040 -3.855 1.00 98.12 1106 TRP A O 1
ATOM 8548 N N . HIS A 1 1107 ? 11.549 21.813 -2.613 1.00 97.88 1107 HIS A N 1
ATOM 8549 C CA . HIS A 1 1107 ? 12.991 21.601 -2.713 1.00 97.88 1107 HIS A CA 1
ATOM 8550 C C . HIS A 1 1107 ? 13.513 21.023 -1.398 1.00 97.88 1107 HIS A C 1
ATOM 8552 O O . HIS A 1 1107 ? 13.127 21.500 -0.334 1.00 97.88 1107 HIS A O 1
ATOM 8558 N N . LEU A 1 1108 ? 14.367 20.001 -1.475 1.00 98.06 1108 LEU A N 1
ATOM 8559 C CA . LEU A 1 1108 ? 15.073 19.443 -0.320 1.00 98.06 1108 LEU A CA 1
ATOM 8560 C C . LEU A 1 1108 ? 16.477 20.054 -0.235 1.00 98.06 1108 LEU A C 1
ATOM 8562 O O . LEU A 1 1108 ? 17.172 20.124 -1.251 1.00 98.06 1108 LEU A O 1
ATOM 8566 N N . ASP A 1 1109 ? 16.890 20.462 0.962 1.00 95.38 1109 ASP A N 1
ATOM 8567 C CA . ASP A 1 1109 ? 18.216 21.025 1.239 1.00 95.38 1109 ASP A CA 1
ATOM 8568 C C . ASP A 1 1109 ? 19.183 20.037 1.934 1.00 95.38 1109 ASP A C 1
ATOM 8570 O O . ASP A 1 1109 ? 18.877 18.860 2.146 1.00 95.38 1109 ASP A O 1
ATOM 8574 N N . ALA A 1 1110 ? 20.387 20.522 2.258 1.00 93.75 1110 ALA A N 1
ATOM 8575 C CA . ALA A 1 1110 ? 21.467 19.742 2.869 1.00 93.75 1110 ALA A CA 1
ATOM 8576 C C . ALA A 1 1110 ? 21.230 19.377 4.348 1.00 93.75 1110 ALA A C 1
ATOM 8578 O O . ALA A 1 1110 ? 21.802 18.392 4.840 1.00 93.75 1110 ALA A O 1
ATOM 8579 N N . ASP A 1 1111 ? 20.378 20.137 5.040 1.00 90.12 1111 ASP A N 1
ATOM 8580 C CA . ASP A 1 1111 ? 19.959 19.885 6.422 1.00 90.12 1111 ASP A CA 1
ATOM 8581 C C . ASP A 1 1111 ? 18.772 18.902 6.486 1.00 90.12 1111 ASP A C 1
ATOM 8583 O O . ASP A 1 1111 ? 18.459 18.358 7.545 1.00 90.12 1111 ASP A O 1
ATOM 8587 N N . GLY A 1 1112 ? 18.166 18.591 5.334 1.00 89.88 1112 GLY A N 1
ATOM 8588 C CA . GLY A 1 1112 ? 17.088 17.617 5.188 1.00 89.88 1112 GLY A CA 1
ATOM 8589 C C . GLY A 1 1112 ? 15.688 18.228 5.270 1.00 89.88 1112 GLY A C 1
ATOM 8590 O O . GLY A 1 1112 ? 14.707 17.487 5.388 1.00 89.88 1112 GLY A O 1
ATOM 8591 N N . LEU A 1 1113 ? 15.577 19.557 5.210 1.00 94.25 1113 LEU A N 1
ATOM 8592 C CA . LEU A 1 1113 ? 14.303 20.264 5.233 1.00 94.25 1113 LEU A CA 1
ATOM 8593 C C . LEU A 1 1113 ? 13.726 20.363 3.818 1.00 94.25 1113 LEU A C 1
ATOM 8595 O O . LEU A 1 1113 ? 14.441 20.577 2.839 1.00 94.25 1113 LEU A O 1
ATOM 8599 N N . TRP A 1 1114 ? 12.404 20.218 3.714 1.00 97.31 1114 TRP A N 1
ATOM 8600 C CA . TRP A 1 1114 ? 11.672 20.492 2.482 1.00 97.31 1114 TRP A CA 1
ATOM 8601 C C . TRP A 1 1114 ? 11.069 21.894 2.556 1.00 97.31 1114 TRP A C 1
ATOM 8603 O O . TRP A 1 1114 ? 10.263 22.165 3.442 1.00 97.31 1114 TRP A O 1
ATOM 8613 N N . THR A 1 1115 ? 11.433 22.761 1.612 1.00 96.44 1115 THR A N 1
ATOM 8614 C CA . THR A 1 1115 ? 10.864 24.108 1.462 1.00 96.44 1115 THR A CA 1
ATOM 8615 C C . THR A 1 1115 ? 9.871 24.126 0.304 1.00 96.44 1115 THR A C 1
ATOM 8617 O O . THR A 1 1115 ? 10.176 23.630 -0.783 1.00 96.44 1115 THR A O 1
ATOM 8620 N N . ALA A 1 1116 ? 8.686 24.696 0.527 1.00 95.69 1116 ALA A N 1
ATOM 8621 C CA . ALA A 1 1116 ? 7.663 24.873 -0.497 1.00 95.69 1116 ALA A CA 1
ATOM 8622 C C . ALA A 1 1116 ? 7.984 26.075 -1.404 1.00 95.69 1116 ALA A C 1
ATOM 8624 O O . ALA A 1 1116 ? 8.161 27.196 -0.930 1.00 95.69 1116 ALA A O 1
ATOM 8625 N N . HIS A 1 1117 ? 8.013 25.851 -2.717 1.00 95.06 1117 HIS A N 1
ATOM 8626 C CA . HIS A 1 1117 ? 8.112 26.884 -3.745 1.00 95.06 1117 HIS A CA 1
ATOM 8627 C C . HIS A 1 1117 ? 6.822 26.856 -4.575 1.00 95.06 1117 HIS A C 1
ATOM 8629 O O . HIS A 1 1117 ? 6.716 26.153 -5.580 1.00 95.06 1117 HIS A O 1
ATOM 8635 N N . THR A 1 1118 ? 5.809 27.589 -4.107 1.00 93.81 1118 THR A N 1
ATOM 8636 C CA . THR A 1 1118 ? 4.453 27.631 -4.692 1.00 93.81 1118 THR A CA 1
ATOM 8637 C C . THR A 1 1118 ? 4.082 28.998 -5.276 1.00 93.81 1118 THR A C 1
ATOM 8639 O O . THR A 1 1118 ? 3.181 29.072 -6.112 1.00 93.81 1118 THR A O 1
ATOM 8642 N N . ILE A 1 1119 ? 4.789 30.066 -4.886 1.00 91.38 1119 ILE A N 1
ATOM 8643 C CA . ILE A 1 1119 ? 4.543 31.459 -5.295 1.00 91.38 1119 ILE A CA 1
ATOM 8644 C C . ILE A 1 1119 ? 5.815 32.153 -5.803 1.00 91.38 1119 ILE A C 1
ATOM 8646 O O . ILE A 1 1119 ? 6.928 31.864 -5.361 1.00 91.38 1119 ILE A O 1
ATOM 8650 N N . ALA A 1 1120 ? 5.638 33.088 -6.733 1.00 89.12 1120 ALA A N 1
ATOM 8651 C CA . ALA A 1 1120 ? 6.668 33.984 -7.237 1.00 89.12 1120 ALA A CA 1
ATOM 8652 C C . ALA A 1 1120 ? 6.920 35.168 -6.285 1.00 89.12 1120 ALA A C 1
ATOM 8654 O O . ALA A 1 1120 ? 6.132 35.470 -5.389 1.00 89.12 1120 ALA A O 1
ATOM 8655 N N . ALA A 1 1121 ? 8.006 35.907 -6.533 1.00 87.81 1121 ALA A N 1
ATOM 8656 C CA . ALA A 1 1121 ? 8.400 37.076 -5.739 1.00 87.81 1121 ALA A CA 1
ATOM 8657 C C . ALA A 1 1121 ? 7.429 38.280 -5.820 1.00 87.81 1121 ALA A C 1
ATOM 8659 O O . ALA A 1 1121 ? 7.605 39.246 -5.079 1.00 87.81 1121 ALA A O 1
ATOM 8660 N N . ASP A 1 1122 ? 6.427 38.243 -6.705 1.00 87.56 1122 ASP A N 1
ATOM 8661 C CA . ASP A 1 1122 ? 5.333 39.222 -6.789 1.00 87.56 1122 ASP A CA 1
ATOM 8662 C C . ASP A 1 1122 ? 4.023 38.743 -6.127 1.00 87.56 1122 ASP A C 1
ATOM 8664 O O . ASP A 1 1122 ? 3.031 39.473 -6.134 1.00 87.56 1122 ASP A O 1
ATOM 8668 N N . GLY A 1 1123 ? 4.020 37.542 -5.536 1.00 85.06 1123 GLY A N 1
ATOM 8669 C CA . GLY A 1 1123 ? 2.856 36.917 -4.904 1.00 85.06 1123 GLY A CA 1
ATOM 8670 C C . GLY A 1 1123 ? 1.938 36.147 -5.860 1.00 85.06 1123 GLY A C 1
ATOM 8671 O O . GLY A 1 1123 ? 0.931 35.606 -5.411 1.00 85.06 1123 GLY A O 1
ATOM 8672 N N . SER A 1 1124 ? 2.249 36.068 -7.159 1.00 87.62 1124 SER A N 1
ATOM 8673 C CA . SER A 1 1124 ? 1.498 35.208 -8.083 1.00 87.62 1124 SER A CA 1
ATOM 8674 C C . SER A 1 1124 ? 1.849 33.719 -7.891 1.00 87.62 1124 SER A C 1
ATOM 8676 O O . SER A 1 1124 ? 2.998 33.405 -7.575 1.00 87.62 1124 SER A O 1
ATOM 8678 N N . PRO A 1 1125 ? 0.906 32.771 -8.069 1.00 90.12 1125 PRO A N 1
ATOM 8679 C CA . PRO A 1 1125 ? 1.225 31.344 -8.040 1.00 90.12 1125 PRO A CA 1
ATOM 8680 C C . PRO A 1 1125 ? 2.210 30.943 -9.144 1.00 90.12 1125 PRO A C 1
ATOM 8682 O O . PRO A 1 1125 ? 2.097 31.402 -10.283 1.00 90.12 1125 PRO A O 1
ATOM 8685 N N . LEU A 1 1126 ? 3.141 30.045 -8.817 1.00 94.50 1126 LEU A N 1
ATOM 8686 C CA . LEU A 1 1126 ? 4.019 29.407 -9.799 1.00 94.50 1126 LEU A CA 1
ATOM 8687 C C . LEU A 1 1126 ? 3.237 28.464 -10.726 1.00 94.50 1126 LEU A C 1
ATOM 8689 O O . LEU A 1 1126 ? 2.072 28.128 -10.498 1.00 94.50 1126 LEU A O 1
ATOM 8693 N N . VAL A 1 1127 ? 3.893 28.023 -11.798 1.00 94.25 1127 VAL A N 1
ATOM 8694 C CA . VAL A 1 1127 ? 3.294 27.163 -12.816 1.00 94.25 1127 VAL A CA 1
ATOM 8695 C C . VAL A 1 1127 ? 3.042 25.767 -12.247 1.00 94.25 1127 VAL A C 1
ATOM 8697 O O . VAL A 1 1127 ? 3.972 24.997 -12.004 1.00 94.25 1127 VAL A O 1
ATOM 8700 N N . ASP A 1 1128 ? 1.772 25.415 -12.054 1.00 95.00 1128 ASP A N 1
ATOM 8701 C CA . ASP A 1 1128 ? 1.385 24.055 -11.687 1.00 95.00 1128 ASP A CA 1
ATOM 8702 C C . ASP A 1 1128 ? 1.531 23.115 -12.896 1.00 95.00 1128 ASP A C 1
ATOM 8704 O O . ASP A 1 1128 ? 0.859 23.263 -13.925 1.00 95.00 1128 ASP A O 1
ATOM 8708 N N . MET A 1 1129 ? 2.435 22.138 -12.779 1.00 95.31 1129 MET A N 1
ATOM 8709 C CA . MET A 1 1129 ? 2.731 21.188 -13.852 1.00 95.31 1129 MET A CA 1
ATOM 8710 C C . MET A 1 1129 ? 1.505 20.359 -14.262 1.00 95.31 1129 MET A C 1
ATOM 8712 O O . MET A 1 1129 ? 1.316 20.105 -15.456 1.00 95.31 1129 MET A O 1
ATOM 8716 N N . GLN A 1 1130 ? 0.681 19.928 -13.305 1.00 95.69 1130 GLN A N 1
ATOM 8717 C CA . GLN A 1 1130 ? -0.421 19.002 -13.565 1.00 95.69 1130 GLN A CA 1
ATOM 8718 C C . GLN A 1 1130 ? -1.547 19.715 -14.319 1.00 95.69 1130 GLN A C 1
ATOM 8720 O O . GLN A 1 1130 ? -2.029 19.221 -15.344 1.00 95.69 1130 GLN A O 1
ATOM 8725 N N . GLU A 1 1131 ? -1.896 20.931 -13.895 1.00 94.00 1131 GLU A N 1
ATOM 8726 C CA . GLU A 1 1131 ? -2.881 21.756 -14.602 1.00 94.00 1131 GLU A CA 1
ATOM 8727 C C . GLU A 1 1131 ? -2.346 22.286 -15.950 1.00 94.00 1131 GLU A C 1
ATOM 8729 O O . GLU A 1 1131 ? -3.101 22.383 -16.926 1.00 94.00 1131 GLU A O 1
ATOM 8734 N N . GLN A 1 1132 ? -1.031 22.514 -16.100 1.00 93.06 1132 GLN A N 1
ATOM 8735 C CA . GLN A 1 1132 ? -0.435 22.780 -17.417 1.00 93.06 1132 GLN A CA 1
ATOM 8736 C C . GLN A 1 1132 ? -0.587 21.582 -18.373 1.00 93.06 1132 GLN A C 1
ATOM 8738 O O . GLN A 1 1132 ? -0.921 21.781 -19.547 1.00 93.06 1132 GLN A O 1
ATOM 8743 N N . LEU A 1 1133 ? -0.386 20.347 -17.899 1.00 93.81 1133 LEU A N 1
ATOM 8744 C CA . LEU A 1 1133 ? -0.547 19.125 -18.698 1.00 93.81 1133 LEU A CA 1
ATOM 8745 C C . LEU A 1 1133 ? -2.020 18.875 -19.082 1.00 93.81 1133 LEU A C 1
ATOM 8747 O O . LEU A 1 1133 ? -2.305 18.597 -20.255 1.00 93.81 1133 LEU A O 1
ATOM 8751 N N . ILE A 1 1134 ? -2.962 19.085 -18.152 1.00 93.50 1134 ILE A N 1
ATOM 8752 C CA . ILE A 1 1134 ? -4.414 19.124 -18.425 1.00 93.50 1134 ILE A CA 1
ATOM 8753 C C . ILE A 1 1134 ? -4.730 20.152 -19.521 1.00 93.50 1134 ILE A C 1
ATOM 8755 O O . ILE A 1 1134 ? -5.394 19.835 -20.518 1.00 93.50 1134 ILE A O 1
ATOM 8759 N N . SER A 1 1135 ? -4.226 21.381 -19.381 1.00 88.75 1135 SER A N 1
ATOM 8760 C CA . SER A 1 1135 ? -4.442 22.466 -20.341 1.00 88.75 1135 SER A CA 1
ATOM 8761 C C . SER A 1 1135 ? -3.869 22.129 -21.723 1.00 88.75 1135 SER A C 1
ATOM 8763 O O . SER A 1 1135 ? -4.512 22.380 -22.746 1.00 88.75 1135 SER A O 1
ATOM 8765 N N . ALA A 1 1136 ? -2.682 21.517 -21.778 1.00 85.88 1136 ALA A N 1
ATOM 8766 C CA . ALA A 1 1136 ? -2.012 21.134 -23.017 1.00 85.88 1136 ALA A CA 1
ATOM 8767 C C . ALA A 1 1136 ? -2.788 20.065 -23.802 1.00 85.88 1136 ALA A C 1
ATOM 8769 O O . ALA A 1 1136 ? -2.950 20.204 -25.017 1.00 85.88 1136 ALA A O 1
ATOM 8770 N N . LYS A 1 1137 ? -3.311 19.030 -23.131 1.00 80.94 1137 LYS A N 1
ATOM 8771 C CA . LYS A 1 1137 ? -4.136 17.985 -23.769 1.00 80.94 1137 LYS A CA 1
ATOM 8772 C C . LYS A 1 1137 ? -5.506 18.539 -24.179 1.00 80.94 1137 LYS A C 1
ATOM 8774 O O . LYS A 1 1137 ? -5.931 18.334 -25.315 1.00 80.94 1137 LYS A O 1
ATOM 8779 N N . SER A 1 1138 ? -6.133 19.366 -23.339 1.00 72.94 1138 SER A N 1
ATOM 8780 C CA . SER A 1 1138 ? -7.403 20.043 -23.660 1.00 72.94 1138 SER A CA 1
ATOM 8781 C C . SER A 1 1138 ? -7.297 20.926 -24.916 1.00 72.94 1138 SER A C 1
ATOM 8783 O O . SER A 1 1138 ? -8.146 20.861 -25.804 1.00 72.94 1138 SER A O 1
ATOM 8785 N N . LYS A 1 1139 ? -6.199 21.684 -25.061 1.00 68.19 1139 LYS A N 1
ATOM 8786 C CA . LYS A 1 1139 ? -5.895 22.504 -26.253 1.00 68.19 1139 LYS A CA 1
ATOM 8787 C C . LYS A 1 1139 ? -5.559 21.687 -27.511 1.00 68.19 1139 LYS A C 1
ATOM 8789 O O . LYS A 1 1139 ? -5.610 22.248 -28.605 1.00 68.19 1139 LYS A O 1
ATOM 8794 N N . ARG A 1 1140 ? -5.212 20.397 -27.383 1.00 63.16 1140 ARG A N 1
ATOM 8795 C CA . ARG A 1 1140 ? -5.067 19.462 -28.518 1.00 63.16 1140 ARG A CA 1
ATOM 8796 C C . ARG A 1 1140 ? -6.417 18.898 -28.975 1.00 63.16 1140 ARG A C 1
ATOM 8798 O O . ARG A 1 1140 ? -6.563 18.654 -30.160 1.00 63.16 1140 ARG A O 1
ATOM 8805 N N . ARG A 1 1141 ? -7.392 18.737 -28.070 1.00 57.00 1141 ARG A N 1
ATOM 8806 C CA . ARG A 1 1141 ? -8.756 18.254 -28.380 1.00 57.00 1141 ARG A CA 1
ATOM 8807 C C . ARG A 1 1141 ? -9.666 19.320 -29.011 1.00 57.00 1141 ARG A C 1
ATOM 8809 O O . ARG A 1 1141 ? -10.644 18.985 -29.666 1.00 57.00 1141 ARG A O 1
ATOM 8816 N N . ALA A 1 1142 ? -9.355 20.600 -28.809 1.00 53.47 1142 ALA A N 1
ATOM 8817 C CA . ALA A 1 1142 ? -10.090 21.738 -29.375 1.00 53.47 1142 ALA A CA 1
ATOM 8818 C C . ALA A 1 1142 ? -9.573 22.201 -30.760 1.00 53.47 1142 ALA A C 1
ATOM 8820 O O . ALA A 1 1142 ? -9.835 23.338 -31.159 1.00 53.47 1142 ALA A O 1
ATOM 8821 N N . LYS A 1 1143 ? -8.799 21.361 -31.459 1.00 44.72 1143 LYS A N 1
ATOM 8822 C CA . LYS A 1 1143 ? -8.202 21.610 -32.780 1.00 44.72 1143 LYS A CA 1
ATOM 8823 C C . LYS A 1 1143 ? -8.461 20.437 -33.717 1.00 44.72 1143 LYS A C 1
ATOM 8825 O O . LYS A 1 1143 ? -8.550 20.720 -34.929 1.00 44.72 1143 LYS A O 1
#

Secondary structure (DSSP, 8-state):
---------------------------------------------------------S-TT----PPP----EEEEEES---HHHHHHHHHHHHHHHHHHSS-SS-HHHHHHTTSPP-SSEEEEEEEETT--EEEEEEEE---HHHH-SPPEEEEEEE-GGGTTTTHHHHHHHHHHHHHTTS-SS-PEEEEESS--HHHHHHHHHTTEEEEEEEEEEEEETTTS---S---PPTT-EEEE--TTTSHHHHHHHHHHHTTT-TTGGG--HHHHHHHHTSTT--GGGEEEEEETTEEEEEEEEEEETTEEEEEEEEE-GGGTTSSHHHHHHHHHHHHHHHTT-SEEEEEEETT-HHHHHHHHTTT-EEEEEEEEEEEPPP-------------------------------PPPPPPPPPP--------------SSPP----TTS--HHHHHHHHHTS-TT-B--HHHHHHHHHHHHHHHHH-TTTS-HHHHHHHHHHHHHHHHHHIIIIIHHHHHHHHTT-----TTS--HHHHHHHHHHHHHHHHHHHHHIIIIIIHHHHHHTT-EE--GGGS-HHHHHHHHHHIIIIIGGG---EEEBTTBPPPP--TT-EEEEEEEE-TTT--EEEEEEE--TTS-SEEESSSSEEEEHHHHHHHTHHHHTTTSEEEEEEEEEEE---S-PPP-SGGGGTHHHHHHHHTTS-SSPPPSEEEEETT--HHHHHHHHHHHT--GGGEEEEPSSP-GGGGHHHHSSS-GGGS-----PBPPTTT-SS--SSPP-HHHHHHH--EEEEETTB-SIIIIIHHHHHHHH-TTEEEEEEEE-S--SS-HHHHHHHHHHHTT-EEEEEE-S--TTTHHHHHHHHHHHHHTT-EEEEPPTTSEE--EEEEEEEEETTEEEEEEEEESS-S-TTGGGTEEEEEEEE--HHHHHHHHHHHHHHTTS------SSEEETTTHHHHHHHHHHHHHHHHHHTTS---EEEEES-B--HHHHHHHHHHHHTT--EEEEESS-B-B-TT-TTTTTTEEEEE--SSSEE--EEEEE-TTTS-EEEEES--BSHHHHTSEE-EEEEE--HHHHHHHHHHHHHHT-TTB-EEEE-TTSPEEEE-B-TTSPBPB-HHHHHHHHHHHHHT-

Organism: NCBI:txid2268447

Radius of gyration: 36.6 Å; chains: 1; bounding box: 79×107×123 Å

Foldseek 3Di:
DDDDDDDDDDDDDDDDDDDDDDDDDDDDDDDDDDDDDDDDDDDDDADFFDDDDDDDDDPPPDDDDDDDPPWDKDKDKDQAQDPVRLVLVVVQQVQVCLVQVWRQDDPVVNLCNHPTDDDQKIKMFIATPVRRGFKIKMWGDDQCVPQNQEATEMTMDGRPVCPPVCSVVNRVCVVVVVCVPSDPGHFYKYWGGFPDPSVVVVCVVVQWDFDWKKFKKKAFCVVPNLPDAQPAFPQKDKDFDDPPPCLVLCLVQQLQQCVVPRPRNPQDPVNVVSVCPDPQDDSRQKMFMDGPRGTFWIFHWTADAQEIEREDTTGHPVCPPSSNSLSRVSVNSVVNVVVNHRMYMYMDIPVPVVVVVSVVVSRMDGRGIMTMITRDDDPDDDDDDDDDDDDDDDDDDDDDDDDDDDDDDDDDDDDDDDDDDDDDDDDDDDFDFLFDDDDPDPFFQDPVNLVVLLVPDDLQQWDDFLVLQLLLLLVLLVLLVPPFFFFLLRSLVSLLVSLVSVLVSLLPVLVVLVLCVVLVPQDADSNRDGSVRVNLVNLVSVLVSLQSSQCSVPVPSQVVLVVVVAHADFPVPDDPVRNVVLVCCCVPPVVVPKDKQKDDPVGHDDDADAPWKKKWWWKAQPVPRDIIIIIITGDPVDQQWDDDDLRYTYGVVSSVVVCVCVVVPNIDTDDMWIKHFRYNPDPDDDLADPCPPSVVRVSVVVVPDDDDATSAMEIEQPDDVVSVVVCCVSRVHDPSRYHYHHPDPNSNSSVVVSPTDDCVSHDNDFDAAADCLQPVADDPDQGDLVVSQVVDKDKDKFPNHPCCSHVLVVLQCLLVDPQWQEKEWEADDEDLDASNLVSLLSNLLSVHAAEYEFECPHPPCNVVSVVSLVSCVVSVHHYDYWDPQFGAQWTKMKIWGQDPVGIFMKMKTKLDHSYNVQRHFATIMIMIHRDPQVRVQSVVVSCVGVVNDPDPDGGFKQKPQPGPLVSLLSLLSLLLRLVSVVFDKEKEKEAQEADASSNLSSQQSSVLSVHAYEYAHSRRYTRAACDPNGHVRYWYKYADDRHHYGWIKIWICNSVQIWIWTWHDGNGNSRHYRYIIMIGTDDDVVVNVVVVVVSVQRPDLQEWIWTAHRVGRTDTDQADPVGHGGHYPVVVSSVVSVVVNVD

pLDDT: mean 81.18, std 22.03, range [21.39, 98.81]

InterPro domains:
  IPR000182 GNAT domain [PF00583] (278-360)
  IPR000182 GNAT domain [PF13508] (122-179)
  IPR000182 GNAT domain [PS51186] (76-239)
  IPR000182 GNAT domain [PS51186] (236-390)
  IPR003414 Polyphosphate kinase [MF_00347] (461-1139)
  IPR003414 Polyphosphate kinase [PTHR30218] (456-1141)
  IPR003414 Polyphosphate kinase [TIGR03705] (461-1118)
  IPR016181 Acyl-CoA N-acyltransferase [SSF55729] (81-373)
  IPR017813 Mycothiol acetyltransferase [MF_01698] (75-375)
  IPR017813 Mycothiol acetyltransferase [TIGR03448] (80-373)
  IPR024953 Polyphosphate kinase middle domain [PF02503] (578-753)
  IPR025198 Polyphosphate kinase N-terminal domain [PF13089] (462-569)
  IPR025200 Polyphosphate kinase C-terminal domain 2 [PF13090] (957-1118)
  IPR036830 Polyphosphate kinase middle domain superfamily [G3DSA:3.30.1840.10] (570-750)
  IPR036832 Polyphosphate kinase N-terminal domain superfamily [SSF140356] (460-564)
  IPR041108 Polyphosphate kinase, C-terminal domain 1 [PF17941] (784-950)

Sequence (1143 aa):
METSQVTPAAGGPPPARSVDNSATLPRPHVAQPAHTFATRHPCCNVGALARRCVPLPPWATAGVGRKPYGGAMHVQPVPALDESTRSAVLALRHSCQATDRTSPLNEAAVLALGRPSGDGLQHWLLRDDQGQVLGYAQAEWIDPTRDGEHPSTAQLCVHPEHRRRGGGTRLLSAVRDAHTGRGPVGTLGFWAFGRLPAAAELALREGLESSRELLMMGRDLLTSPVTDEPEVPAGVTLRTFRPGEDEAGWLAVNARAFAHHPEQGRITAEDLAARMAEPWFRPQDFLVAERDGQLVGYHWMKAEGELGEVYVIGVDPDAAGSGLGRALLTAGLRHLAEQGCTRVVLYVEADQQRVVRMYHSASFVTVHRDVLYVAGQPADQETSMSTDQAAPARPAPTAPDAPSSAPQAAAPQAPAPTRDDAAPDRPATVSQTLAPEPPVEPGGMDDEEFAAALAALPADRFADRELSWLAFNQRVLELADDEHRIPLLERARFLAIFSSNLDEYYMVRVAGLKRRIAAGVAVAGPSGLLPRELHEAILTRTAELVAEQARIFQDEVRPAMAAEGIQILPWQDLTDPEKAAMRRLFAERIFPVLTPLAVDPSHPFPYISGLSVNLAVLLKNPHTGARQFARVKVPTILPRFIDLGGTRFVAIEDVIARHLDQIFGGMQVLEWTTFRVTRNEDLEVEEDDAENLLFALEKELLRRKVGRPPVRLEVQEDTDPAILELLASELDISEREIFTVPAPLDLRGLFTLADIDREELKYPAFLPSTHPHLAEVETARPADMFAALKQRDVLLHHPYDSFATSVQRFVEQAAQDPHVLAIKQTLYRTSGDSPIIDALVEAAQAGKQVLALVEIKARFDEQANIRWARTLEEAGVHVVYGVMGLKTHCKLSMVVREEPDGLRRYAHIGTGNYNPKTARLYEDMGLLTSNPVVTEDVARLFNHLSGMTQETRYRRLLVAPHGIRTGLIDLIRAEIDHHRAGRPAGIRIKVNSAVDEDVLDALYVASQQGVPVDLWVRGICTLRPQVPGLSDNVRVRSILGRFLEHSRLFAFTGGGRPVVGIGSADLMHRNLDRRVEVLTSISNKAHVAEIEALFAQAFAEDTVAWHLDADGLWTAHTIAADGSPLVDMQEQLISAKSKRRAK